Protein AF-0000000082899476 (afdb_homodimer)

Sequence (1118 aa):
MNVSSGCFVEAALTLRRVAELLDGENPEAEIPDFLLDYSRGCTTAGGLKEAMFLEMAEHFDKGEHWEKAIAVLQELIPYYELVLIDYGKLAQLHRRLSELYAKVNSTLRMESCYFYVAFYGTGFPEYWTNRKFVFRGEKLEKLGDFKARMMNKFYGAQTVDTIKNSDHLIGEEGRFLQIIPVTPIQAESTLDSSAGVLLRWYYKHHDITSFELLRPLRCDDTKWTTLMNTESTQLWIQRRVMTVAHPLPDILNFAPVEFEEEPPANNPVEVAINRIEEVNASLRETAELVAIGFTEYTGPLGGKIIGVLKADVGGGVKSYESFFSDEISALATPEEAVSIKKLRKTLLNHVGIIEFCLYVHAARPQLISEVFHSSCVDLFLDYKRAIETRFGKAFSFLPLGNTIYLPASGNLVAASNNLSASSFTGTTSNTNLGGSNSSISLEDANDAKNNVFMRVSGTLLRSTASKARSSAANVTLQRDKKSSHHDAAGTSVDFDKSRDIAEMAYILRNVIRHTVVESPMDDSTETEGDSSEDIDIEDAEDANGSVSTALEPDDPGLTMNVSSGCFVEAALTLRRVAELLDGENPEAEIPDFLLDYSRGCTTAGGLKEAMFLEMAEHFDKGEHWEKAIAVLQELIPYYELVLIDYGKLAQLHRRLSELYAKVNSTLRMESCYFYVAFYGTGFPEYWTNRKFVFRGEKLEKLGDFKARMMNKFYGAQTVDTIKNSDHLIGEEGRFLQIIPVTPIQAESTLDSSAGVLLRWYYKHHDITSFELLRPLRCDDTKWTTLMNTESTQLWIQRRVMTVAHPLPDILNFAPVEFEEEPPANNPVEVAINRIEEVNASLRETAELVAIGFTEYTGPLGGKIIGVLKADVGGGVKSYESFFSDEISALATPEEAVSIKKLRKTLLNHVGIIEFCLYVHAARPQLISEVFHSSCVDLFLDYKRAIETRFGKAFSFLPLGNTIYLPASGNLVAASNNLSASSFTGTTSNTNLGGSNSSISLEDANDAKNNVFMRVSGTLLRSTASKARSSAANVTLQRDKKSSHHDAAGTSVDFDKSRDIAEMAYILRNVIRHTVVESPMDDSTETEGDSSEDIDIEDAEDANGSVSTALEPDDPGLT

Solvent-accessible surface area (backbone atoms only — not comparable to full-atom values): 65645 Å² total; per-residue (Å²): 108,39,60,82,71,68,34,25,48,25,34,21,46,45,46,50,60,56,44,69,74,49,60,63,85,42,62,80,32,67,58,56,75,93,43,57,90,69,26,87,88,40,81,23,18,22,52,32,41,50,51,48,47,55,51,25,26,49,24,15,46,76,53,68,36,36,70,59,17,47,56,49,54,58,66,45,47,58,48,31,62,70,70,55,34,37,42,58,60,44,14,53,49,26,38,51,45,12,51,39,28,38,41,48,61,70,49,88,82,83,70,56,42,36,31,37,37,36,32,27,10,65,57,45,60,76,90,45,41,61,36,44,32,39,32,56,42,54,81,76,41,45,70,68,59,48,49,50,51,49,41,65,73,41,68,84,47,40,78,43,94,58,90,63,86,63,70,85,37,47,82,34,87,43,36,35,37,30,73,41,76,39,41,67,44,55,68,84,84,68,71,63,84,65,40,47,68,56,54,52,52,50,50,46,71,34,70,33,41,34,32,36,40,46,26,43,32,82,46,78,89,40,79,52,23,70,76,44,78,41,73,57,40,22,37,28,37,36,45,38,37,38,30,34,76,48,46,37,76,38,64,49,58,53,28,48,54,71,44,79,46,65,60,82,58,34,47,30,61,53,43,51,38,53,51,49,50,52,51,46,50,52,50,49,51,40,31,52,40,32,63,76,62,44,60,83,34,47,57,58,41,51,52,53,50,46,49,62,70,58,38,55,88,69,49,44,75,62,49,53,49,64,68,69,34,71,68,43,62,71,69,46,50,75,70,50,47,52,44,48,51,48,36,54,51,50,52,28,46,44,51,13,51,52,49,35,36,38,28,48,54,31,64,40,60,90,81,47,57,66,68,57,52,52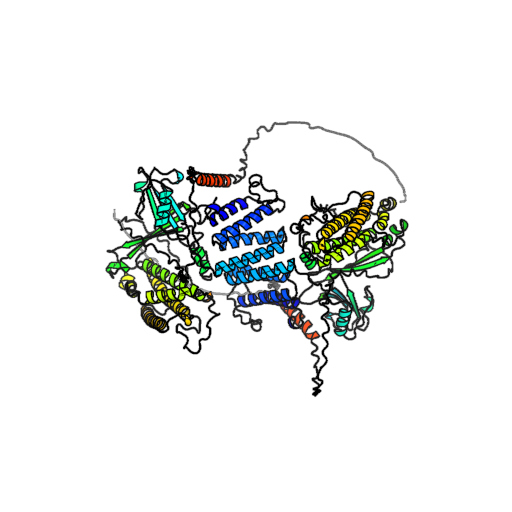,50,48,51,51,49,44,53,53,49,48,49,56,48,31,74,72,74,39,85,57,51,75,68,64,59,88,92,64,63,56,62,67,67,63,85,83,64,71,67,79,73,64,87,73,72,62,81,69,71,73,67,69,81,73,78,74,70,79,72,79,76,74,82,74,81,77,81,81,76,90,82,79,90,73,70,76,49,64,58,73,80,72,76,81,70,83,74,78,79,76,78,74,76,78,74,75,73,76,84,73,82,69,78,79,70,80,69,90,71,86,74,77,74,82,78,74,82,78,76,78,72,79,60,69,64,57,52,57,51,48,51,47,48,52,46,48,52,58,57,60,60,52,73,67,70,74,72,73,70,72,70,71,72,75,75,72,77,82,75,69,86,71,88,76,90,81,84,84,87,78,82,76,93,80,87,72,86,80,81,93,72,98,75,88,137,109,38,62,81,71,66,35,25,48,25,36,20,48,46,46,50,59,56,44,68,73,49,59,62,84,42,60,79,32,68,59,55,76,92,42,56,88,68,26,86,88,40,80,22,17,20,51,32,41,51,53,49,46,55,49,24,28,50,24,15,46,75,52,70,36,37,72,59,19,46,54,49,55,56,65,46,46,59,49,32,62,71,71,56,34,35,42,58,60,44,13,54,50,26,40,51,45,13,52,40,29,40,40,49,60,70,50,88,82,81,68,56,42,37,32,38,37,34,32,29,11,66,58,47,60,77,89,45,42,62,36,45,32,40,33,54,43,53,80,77,42,46,70,68,59,47,51,51,51,49,43,64,72,40,67,85,47,40,77,42,96,58,90,63,88,61,69,85,37,46,80,35,88,41,37,36,38,30,72,42,77,40,43,66,43,56,70,85,84,66,71,62,84,64,40,46,67,57,55,52,52,48,50,46,71,34,70,33,41,33,32,36,41,41,25,41,31,82,47,77,89,40,80,50,23,71,75,45,79,42,72,58,38,24,37,27,36,37,44,37,38,39,31,34,74,50,46,36,75,38,66,49,58,53,29,48,52,73,45,78,44,65,59,80,59,34,47,32,61,52,44,51,39,53,50,53,50,52,51,47,49,53,48,49,51,38,31,50,41,32,63,75,60,44,58,82,36,47,59,58,41,51,52,53,50,48,48,63,71,58,34,58,80,77,46,42,76,63,48,52,48,65,68,70,34,70,68,42,62,72,67,47,48,74,71,49,48,53,44,47,52,48,36,54,51,50,52,27,45,44,50,13,52,51,49,38,38,38,28,48,55,30,64,41,59,92,80,50,57,66,68,58,51,52,50,48,51,53,49,44,54,54,49,48,50,56,47,30,74,72,75,40,86,56,52,75,68,64,59,88,90,64,63,57,63,66,68,62,85,82,64,72,67,81,72,65,86,73,72,61,80,68,71,75,68,70,80,71,79,74,74,79,73,80,76,75,80,75,83,76,84,83,77,87,92,85,90,75,69,77,48,63,56,74,80,73,77,81,71,83,73,78,80,76,79,75,78,78,75,80,69,84,76,86,72,83,68,82,74,77,76,87,67,82,72,77,70,81,76,75,79,74,76,76,70,77,59,68,61,56,51,56,50,48,52,46,46,50,45,48,52,56,58,59,57,52,73,68,71,76,70,76,71,74,70,69,75,70,80,85,90,81,85,74,86,74,92,77,87,80,86,90,81,93,83,84,91,81,94,78,88,82,91,87,72,96,84,86,132

Radius of gyration: 43.95 Å; Cα contacts (8 Å, |Δi|>4): 1381; chains: 2; bounding box: 102×144×156 Å

InterPro domains:
  IPR026791 Dedicator of cytokinesis [PTHR45653] (3-500)
  IPR027357 DOCKER domain [PS51651] (1-396)
  IPR043161 Dedicator of cytokinesis, C-terminal, lobe A [G3DSA:1.25.40.410] (1-109)
  IPR043162 Dedicator of cytokinesis, C-terminal, lobe C [G3DSA:1.20.58.740] (267-394)
  IPR046769 DOCKER, Lobe A [PF06920] (53-105)

Structure (mmCIF, N/CA/C/O backbone):
data_AF-0000000082899476-model_v1
#
loop_
_entity.id
_entity.type
_entity.pdbx_description
1 polymer 'DOCKER domain-containing protein'
#
loop_
_atom_site.group_PDB
_atom_site.id
_atom_site.type_symbol
_atom_site.label_atom_id
_atom_site.label_alt_id
_atom_site.label_comp_id
_atom_site.label_asym_id
_atom_site.label_entity_id
_atom_site.label_seq_id
_atom_site.pdbx_PDB_ins_code
_atom_site.Cartn_x
_atom_site.Cartn_y
_atom_site.Cartn_z
_atom_site.occupancy
_atom_site.B_iso_or_equiv
_atom_site.auth_seq_id
_atom_site.auth_comp_id
_atom_site.auth_asym_id
_atom_site.auth_atom_id
_atom_site.pdbx_PDB_model_num
ATOM 1 N N . MET A 1 1 ? -28.688 11.484 3.479 1 58.53 1 MET A N 1
ATOM 2 C CA . MET A 1 1 ? -28.969 12.844 3.951 1 58.53 1 MET A CA 1
ATOM 3 C C . MET A 1 1 ? -27.703 13.703 3.891 1 58.53 1 MET A C 1
ATOM 5 O O . MET A 1 1 ? -27.734 14.805 3.338 1 58.53 1 MET A O 1
ATOM 9 N N . ASN A 1 2 ? -26.672 13.227 4.465 1 68.94 2 ASN A N 1
ATOM 10 C CA . ASN A 1 2 ? -25.422 13.977 4.484 1 68.94 2 ASN A CA 1
ATOM 11 C C . ASN A 1 2 ? -24.922 14.273 3.074 1 68.94 2 ASN A C 1
ATOM 13 O O . ASN A 1 2 ? -24.469 15.383 2.791 1 68.94 2 ASN A O 1
ATOM 17 N N . VAL A 1 3 ? -25.094 13.352 2.256 1 69.81 3 VAL A N 1
ATOM 18 C CA . VAL A 1 3 ? -24.609 13.508 0.888 1 69.81 3 VAL A CA 1
ATOM 19 C C . VAL A 1 3 ? -25.422 14.586 0.176 1 69.81 3 VAL A C 1
ATOM 21 O O . VAL A 1 3 ? -24.859 15.438 -0.524 1 69.81 3 VAL A O 1
ATOM 24 N N . SER A 1 4 ? -26.625 14.594 0.414 1 67.5 4 SER A N 1
ATOM 25 C CA . SER A 1 4 ? -27.516 15.562 -0.222 1 67.5 4 SER A CA 1
ATOM 26 C C . SER A 1 4 ? -27.234 16.984 0.264 1 67.5 4 SER A C 1
ATOM 28 O O . SER A 1 4 ? -27.469 17.953 -0.465 1 67.5 4 SER A O 1
ATOM 30 N N . SER A 1 5 ? -26.672 17.094 1.441 1 69.38 5 SER A N 1
ATOM 31 C CA . SER A 1 5 ? -26.375 18.391 2.031 1 69.38 5 SER A CA 1
ATOM 32 C C . SER A 1 5 ? -24.938 18.812 1.74 1 69.38 5 SER A C 1
ATOM 34 O O . SER A 1 5 ? -24.484 19.844 2.225 1 69.38 5 SER A O 1
ATOM 36 N N . GLY A 1 6 ? -24.281 17.938 0.997 1 73.12 6 GLY A N 1
ATOM 37 C CA . GLY A 1 6 ? -22.906 18.266 0.64 1 73.12 6 GLY A CA 1
ATOM 38 C C . GLY A 1 6 ? -21.922 17.984 1.758 1 73.12 6 GLY A C 1
ATOM 39 O O . GLY A 1 6 ? -20.781 18.453 1.715 1 73.12 6 GLY A O 1
ATOM 40 N N . CYS A 1 7 ? -22.391 17.344 2.781 1 84.31 7 CYS A N 1
ATOM 41 C CA . CYS A 1 7 ? -21.547 17 3.92 1 84.31 7 CYS A CA 1
ATOM 42 C C . CYS A 1 7 ? -20.875 15.648 3.711 1 84.31 7 CYS A C 1
ATOM 44 O O . CYS A 1 7 ? -21.156 14.695 4.434 1 84.31 7 CYS A O 1
ATOM 46 N N . PHE A 1 8 ? -19.984 15.648 2.838 1 90.75 8 PHE A N 1
ATOM 47 C CA . PHE A 1 8 ? -19.359 14.406 2.383 1 90.75 8 PHE A CA 1
ATOM 48 C C . PHE A 1 8 ? -18.547 13.766 3.504 1 90.75 8 PHE A C 1
ATOM 50 O O . PHE A 1 8 ? -18.578 12.547 3.672 1 90.75 8 PHE A O 1
ATOM 57 N N . VAL A 1 9 ? -17.906 14.602 4.238 1 92.31 9 VAL A N 1
ATOM 58 C CA . VAL A 1 9 ? -17.062 14.062 5.301 1 92.31 9 VAL A CA 1
ATOM 59 C C . VAL A 1 9 ? -17.922 13.375 6.355 1 92.31 9 VAL A C 1
ATOM 61 O O . VAL A 1 9 ? -17.625 12.266 6.785 1 92.31 9 VAL A O 1
ATOM 64 N N . GLU A 1 10 ? -18.969 14.008 6.707 1 90.5 10 GLU A N 1
ATOM 65 C CA . GLU A 1 10 ? -19.906 13.445 7.684 1 90.5 10 GLU A CA 1
ATOM 66 C C . GLU A 1 10 ? -20.547 12.172 7.152 1 90.5 10 GLU A C 1
ATOM 68 O O . GLU A 1 10 ? -20.766 11.219 7.902 1 90.5 10 GLU A O 1
ATOM 73 N N . ALA A 1 11 ? -20.859 12.203 5.902 1 92.25 11 ALA A N 1
ATOM 74 C CA . ALA A 1 11 ? -21.422 11.023 5.266 1 92.25 11 ALA A CA 1
ATOM 75 C C . ALA A 1 11 ? -20.453 9.844 5.336 1 92.25 11 ALA A C 1
ATOM 77 O O . ALA A 1 11 ? -20.859 8.719 5.637 1 92.25 11 ALA A O 1
ATOM 78 N N . ALA A 1 12 ? -19.25 10.117 5.062 1 95.31 12 ALA A N 1
ATOM 79 C CA . ALA A 1 12 ? -18.219 9.078 5.102 1 95.31 12 ALA A CA 1
ATOM 80 C C . ALA A 1 12 ? -18.062 8.523 6.516 1 95.31 12 ALA A C 1
ATOM 82 O O . ALA A 1 12 ? -17.938 7.309 6.703 1 95.31 12 ALA A O 1
ATOM 83 N N . LEU A 1 13 ? -18.062 9.398 7.453 1 94.56 13 LEU A N 1
ATOM 84 C CA . LEU A 1 13 ? -17.922 8.984 8.844 1 94.56 13 LEU A CA 1
ATOM 85 C C . LEU A 1 13 ? -19.109 8.141 9.289 1 94.56 13 LEU A C 1
ATOM 87 O O . LEU A 1 13 ? -18.953 7.207 10.078 1 94.56 13 LEU A O 1
ATOM 91 N N . THR A 1 14 ? -20.234 8.461 8.812 1 92 14 THR A N 1
ATOM 92 C CA . THR A 1 14 ? -21.422 7.668 9.094 1 92 14 THR A CA 1
ATOM 93 C C . THR A 1 14 ? -21.297 6.273 8.492 1 92 14 THR A C 1
ATOM 95 O O . THR A 1 14 ? -21.609 5.277 9.148 1 92 14 THR A O 1
ATOM 98 N N . LEU A 1 15 ? -20.859 6.25 7.285 1 91.5 15 LEU A N 1
ATOM 99 C CA . LEU A 1 15 ? -20.641 4.969 6.621 1 91.5 15 LEU A CA 1
ATOM 100 C C . LEU A 1 15 ? -19.656 4.105 7.406 1 91.5 15 LEU A C 1
ATOM 102 O O . LEU A 1 15 ? -19.828 2.883 7.473 1 91.5 15 LEU A O 1
ATOM 106 N N . ARG A 1 16 ? -18.688 4.715 7.914 1 93.44 16 ARG A N 1
ATOM 107 C CA . ARG A 1 16 ? -17.688 3.992 8.711 1 93.44 16 ARG A CA 1
ATOM 108 C C . ARG A 1 16 ? -18.344 3.301 9.898 1 93.44 16 ARG A C 1
ATOM 110 O O . ARG A 1 16 ? -18.062 2.135 10.18 1 93.44 16 ARG A O 1
ATOM 117 N N . ARG A 1 17 ? -19.172 4 10.531 1 90.69 17 ARG A N 1
ATOM 118 C CA . ARG A 1 17 ? -19.875 3.432 11.68 1 90.69 17 ARG A CA 1
ATOM 119 C C . ARG A 1 17 ? -20.734 2.238 11.273 1 90.69 17 ARG A C 1
ATOM 121 O O . ARG A 1 17 ? -20.766 1.227 11.977 1 90.69 17 ARG A O 1
ATOM 128 N N . VAL A 1 18 ? -21.328 2.33 10.164 1 89.12 18 VAL A N 1
ATOM 129 C CA . VAL A 1 18 ? -22.188 1.255 9.664 1 89.12 18 VAL A CA 1
ATOM 130 C C . VAL A 1 18 ? -21.328 0.063 9.25 1 89.12 18 VAL A C 1
ATOM 132 O O . VAL A 1 18 ? -21.656 -1.084 9.57 1 89.12 18 VAL A O 1
ATOM 135 N N . ALA A 1 19 ? -20.266 0.323 8.594 1 90.25 19 ALA A N 1
ATOM 136 C CA . ALA A 1 19 ? -19.375 -0.729 8.109 1 90.25 19 ALA A CA 1
ATOM 137 C C . ALA A 1 19 ? -18.781 -1.532 9.266 1 90.25 19 ALA A C 1
ATOM 139 O O . ALA A 1 19 ? -18.516 -2.727 9.125 1 90.25 19 ALA A O 1
ATOM 140 N N . GLU A 1 20 ? -18.547 -0.93 10.305 1 86.56 20 GLU A N 1
ATOM 141 C CA . GLU A 1 20 ? -17.953 -1.582 11.477 1 86.56 20 GLU A CA 1
ATOM 142 C C . GLU A 1 20 ? -18.906 -2.623 12.062 1 86.56 20 GLU A C 1
ATOM 144 O O . GLU A 1 20 ? -18.484 -3.521 12.789 1 86.56 20 GLU A O 1
ATOM 149 N N . LEU A 1 21 ? -20.141 -2.531 11.695 1 84.94 21 LEU A N 1
ATOM 150 C CA . LEU A 1 21 ? -21.125 -3.494 12.172 1 84.94 21 LEU A CA 1
ATOM 151 C C . LEU A 1 21 ? -21.078 -4.773 11.344 1 84.94 21 LEU A C 1
ATOM 153 O O . LEU A 1 21 ? -21.625 -5.801 11.742 1 84.94 21 LEU A O 1
ATOM 157 N N . LEU A 1 22 ? -20.422 -4.727 10.234 1 85.5 22 LEU A N 1
ATOM 158 C CA . LEU A 1 22 ? -20.359 -5.871 9.328 1 85.5 22 LEU A CA 1
ATOM 159 C C . LEU A 1 22 ? -19.141 -6.742 9.625 1 85.5 22 LEU A C 1
ATOM 161 O O . LEU A 1 22 ? -18.094 -6.23 10.023 1 85.5 22 LEU A O 1
ATOM 165 N N . ASP A 1 23 ? -19.344 -8.102 9.414 1 74.94 23 ASP A N 1
ATOM 166 C CA . ASP A 1 23 ? -18.219 -9.039 9.484 1 74.94 23 ASP A CA 1
ATOM 167 C C . ASP A 1 23 ? -17.469 -9.094 8.156 1 74.94 23 ASP A C 1
ATOM 169 O O . ASP A 1 23 ? -18 -9.586 7.156 1 74.94 23 ASP A O 1
ATOM 173 N N . GLY A 1 24 ? -16.344 -8.531 8.094 1 68.56 24 GLY A N 1
ATOM 174 C CA . GLY A 1 24 ? -15.617 -8.43 6.836 1 68.56 24 GLY A CA 1
ATOM 175 C C . GLY A 1 24 ? -14.586 -9.531 6.652 1 68.56 24 GLY A C 1
ATOM 176 O O . GLY A 1 24 ? -13.953 -9.625 5.598 1 68.56 24 GLY A O 1
ATOM 177 N N . GLU A 1 25 ? -14.438 -10.391 7.496 1 71.56 25 GLU A N 1
ATOM 178 C CA . GLU A 1 25 ? -13.375 -11.383 7.398 1 71.56 25 GLU A CA 1
ATOM 179 C C . GLU A 1 25 ? -13.836 -12.609 6.617 1 71.56 25 GLU A C 1
ATOM 181 O O . GLU A 1 25 ? -13.039 -13.273 5.953 1 71.56 25 GLU A O 1
ATOM 186 N N . ASN A 1 26 ? -15.156 -12.773 6.699 1 77.38 26 ASN A N 1
ATOM 187 C CA . ASN A 1 26 ? -15.695 -13.906 5.953 1 77.38 26 ASN A CA 1
ATOM 188 C C . ASN A 1 26 ? -16.375 -13.453 4.664 1 77.38 26 ASN A C 1
ATOM 190 O O . ASN A 1 26 ? -17.453 -12.867 4.707 1 77.38 26 ASN A O 1
ATOM 194 N N . PRO A 1 27 ? -15.758 -13.742 3.615 1 74.12 27 PRO A N 1
ATOM 195 C CA . PRO A 1 27 ? -16.312 -13.266 2.346 1 74.12 27 PRO A CA 1
ATOM 196 C C . PRO A 1 27 ? -17.688 -13.844 2.041 1 74.12 27 PRO A C 1
ATOM 198 O O . PRO A 1 27 ? -18.453 -13.266 1.262 1 74.12 27 PRO A O 1
ATOM 201 N N . GLU A 1 28 ? -18.031 -14.938 2.686 1 77.69 28 GLU A N 1
ATOM 202 C CA . GLU A 1 28 ? -19.297 -15.602 2.385 1 77.69 28 GLU A CA 1
ATOM 203 C C . GLU A 1 28 ? -20.344 -15.273 3.436 1 77.69 28 GLU A C 1
ATOM 205 O O . GLU A 1 28 ? -21.5 -15.711 3.326 1 77.69 28 GLU A O 1
ATOM 210 N N . ALA A 1 29 ? -19.984 -14.383 4.254 1 82.56 29 ALA A N 1
ATOM 211 C CA . ALA A 1 29 ? -20.938 -14.031 5.301 1 82.56 29 ALA A CA 1
ATOM 212 C C . ALA A 1 29 ? -22.156 -13.32 4.719 1 82.56 29 ALA A C 1
ATOM 214 O O . ALA A 1 29 ? -22.031 -12.531 3.781 1 82.56 29 ALA A O 1
ATOM 215 N N . GLU A 1 30 ? -23.266 -13.617 5.316 1 84.12 30 GLU A N 1
ATOM 216 C CA . GLU A 1 30 ? -24.516 -13.008 4.848 1 84.12 30 GLU A CA 1
ATOM 217 C C . GLU A 1 30 ? -24.656 -11.578 5.359 1 84.12 30 GLU A C 1
ATOM 219 O O . GLU A 1 30 ? -24.078 -11.219 6.391 1 84.12 30 GLU A O 1
ATOM 224 N N . ILE A 1 31 ? -25.391 -10.82 4.691 1 86.25 31 ILE A N 1
ATOM 225 C CA . ILE A 1 31 ? -25.688 -9.445 5.074 1 86.25 31 ILE A CA 1
ATOM 226 C C . ILE A 1 31 ? -26.75 -9.422 6.164 1 86.25 31 ILE A C 1
ATOM 228 O O . ILE A 1 31 ? -27.812 -10.055 6.02 1 86.25 31 ILE A O 1
ATOM 232 N N . PRO A 1 32 ? -26.516 -8.719 7.184 1 83.69 32 PRO A N 1
ATOM 233 C CA . PRO A 1 32 ? -27.547 -8.617 8.227 1 83.69 32 PRO A CA 1
ATOM 234 C C . PRO A 1 32 ? -28.844 -8.008 7.711 1 83.69 32 PRO A C 1
ATOM 236 O O . PRO A 1 32 ? -28.828 -7.105 6.871 1 83.69 32 PRO A O 1
ATOM 239 N N . ASP A 1 33 ? -29.891 -8.398 8.266 1 81.56 33 ASP A N 1
ATOM 240 C CA . ASP A 1 33 ? -31.234 -8.023 7.816 1 81.56 33 ASP A CA 1
ATOM 241 C C . ASP A 1 33 ? -31.406 -6.504 7.824 1 81.56 33 ASP A C 1
ATOM 243 O O . ASP A 1 33 ? -32 -5.938 6.914 1 81.56 33 ASP A O 1
ATOM 247 N N . PHE A 1 34 ? -30.938 -5.879 8.828 1 78.75 34 PHE A N 1
ATOM 248 C CA . PHE A 1 34 ? -31.156 -4.449 9 1 78.75 34 PHE A CA 1
ATOM 249 C C . PHE A 1 34 ? -30.406 -3.646 7.945 1 78.75 34 PHE A C 1
ATOM 251 O O . PHE A 1 34 ? -30.688 -2.463 7.742 1 78.75 34 PHE A O 1
ATOM 258 N N . LEU A 1 35 ? -29.562 -4.293 7.156 1 83.38 35 LEU A N 1
ATOM 259 C CA . LEU A 1 35 ? -28.766 -3.598 6.145 1 83.38 35 LEU A CA 1
ATOM 260 C C . LEU A 1 35 ? -29.172 -4.039 4.742 1 83.38 35 LEU A C 1
ATOM 262 O O . LEU A 1 35 ? -28.578 -3.602 3.754 1 83.38 35 LEU A O 1
ATOM 266 N N . LEU A 1 36 ? -30.094 -4.82 4.574 1 78.12 36 LEU A N 1
ATOM 267 C CA . LEU A 1 36 ? -30.484 -5.391 3.291 1 78.12 36 LEU A CA 1
ATOM 268 C C . LEU A 1 36 ? -30.938 -4.301 2.326 1 78.12 36 LEU A C 1
ATOM 270 O O . LEU A 1 36 ? -30.656 -4.367 1.128 1 78.12 36 LEU A O 1
ATOM 274 N N . ASP A 1 37 ? -31.531 -3.256 2.918 1 77.81 37 ASP A N 1
ATOM 275 C CA . ASP A 1 37 ? -31.984 -2.154 2.078 1 77.81 37 ASP A CA 1
ATOM 276 C C . ASP A 1 37 ? -30.812 -1.33 1.56 1 77.81 37 ASP A C 1
ATOM 278 O O . ASP A 1 37 ? -30.953 -0.596 0.578 1 77.81 37 ASP A O 1
ATOM 282 N N . TYR A 1 38 ? -29.797 -1.519 2.238 1 79.56 38 TYR A N 1
ATOM 283 C CA . TYR A 1 38 ? -28.594 -0.759 1.876 1 79.56 38 TYR A CA 1
ATOM 284 C C . TYR A 1 38 ? -27.531 -1.672 1.287 1 79.56 38 TYR A C 1
ATOM 286 O O . TYR A 1 38 ? -26.328 -1.416 1.44 1 79.56 38 TYR A O 1
ATOM 294 N N . SER A 1 39 ? -27.906 -2.775 0.74 1 80.56 39 SER A N 1
ATOM 295 C CA . SER A 1 39 ? -26.984 -3.812 0.287 1 80.56 39 SER A CA 1
ATOM 296 C C . SER A 1 39 ? -26.219 -3.365 -0.948 1 80.56 39 SER A C 1
ATOM 298 O O . SER A 1 39 ? -25.172 -3.932 -1.27 1 80.56 39 SER A O 1
ATOM 300 N N . ARG A 1 40 ? -26.562 -2.256 -1.643 1 81.06 40 ARG A N 1
ATOM 301 C CA . ARG A 1 40 ? -25.875 -1.732 -2.822 1 81.06 40 ARG A CA 1
ATOM 302 C C . ARG A 1 40 ? -25.719 -2.814 -3.887 1 81.06 40 ARG A C 1
ATOM 304 O O . ARG A 1 40 ? -24.672 -2.902 -4.535 1 81.06 40 ARG A O 1
ATOM 311 N N . GLY A 1 41 ? -26.625 -3.863 -3.885 1 84.31 41 GLY A N 1
ATOM 312 C CA . GLY A 1 41 ? -26.578 -4.938 -4.863 1 84.31 41 GLY A CA 1
ATOM 313 C C . GLY A 1 41 ? -25.641 -6.066 -4.473 1 84.31 41 GLY A C 1
ATOM 314 O O . GLY A 1 41 ? -25.438 -7.004 -5.242 1 84.31 41 GLY A O 1
ATOM 315 N N . CYS A 1 42 ? -25.094 -5.91 -3.307 1 86.94 42 CYS A N 1
ATOM 316 C CA . CYS A 1 42 ? -24.172 -6.949 -2.85 1 86.94 42 CYS A CA 1
ATOM 317 C C . CYS A 1 42 ? -24.938 -8.117 -2.227 1 86.94 42 CYS A C 1
ATOM 319 O O . CYS A 1 42 ? -26 -7.922 -1.644 1 86.94 42 CYS A O 1
ATOM 321 N N . THR A 1 43 ? -24.359 -9.281 -2.393 1 85.12 43 THR A N 1
ATOM 322 C CA . THR A 1 43 ? -25.016 -10.477 -1.874 1 85.12 43 THR A CA 1
ATOM 323 C C . THR A 1 43 ? -24.312 -10.977 -0.611 1 85.12 43 THR A C 1
ATOM 325 O O . THR A 1 43 ? -24.891 -11.75 0.155 1 85.12 43 THR A O 1
ATOM 328 N N . THR A 1 44 ? -23.172 -10.555 -0.383 1 88.06 44 THR A N 1
ATOM 329 C CA . THR A 1 44 ? -22.406 -11.016 0.775 1 88.06 44 THR A CA 1
ATOM 330 C C . THR A 1 44 ? -22 -9.836 1.651 1 88.06 44 THR A C 1
ATOM 332 O O . THR A 1 44 ? -21.938 -8.695 1.18 1 88.06 44 THR A O 1
ATOM 335 N N . ALA A 1 45 ? -21.75 -10.078 2.91 1 87.75 45 ALA A N 1
ATOM 336 C CA . ALA A 1 45 ? -21.328 -9.047 3.854 1 87.75 45 ALA A CA 1
ATOM 337 C C . ALA A 1 45 ? -19.953 -8.484 3.467 1 87.75 45 ALA A C 1
ATOM 339 O O . ALA A 1 45 ? -19.703 -7.289 3.621 1 87.75 45 ALA A O 1
ATOM 340 N N . GLY A 1 46 ? -19.125 -9.352 2.996 1 88.06 46 GLY A N 1
ATOM 341 C CA . GLY A 1 46 ? -17.812 -8.906 2.545 1 88.06 46 GLY A CA 1
ATOM 342 C C . GLY A 1 46 ? -17.875 -7.949 1.367 1 88.06 46 GLY A C 1
ATOM 343 O O . GLY A 1 46 ? -17.188 -6.926 1.349 1 88.06 46 GLY A O 1
ATOM 344 N N . GLY A 1 47 ? -18.703 -8.344 0.507 1 89.94 47 GLY A N 1
ATOM 345 C CA . GLY A 1 47 ? -18.906 -7.469 -0.639 1 89.94 47 GLY A CA 1
ATOM 346 C C . GLY A 1 47 ? -19.484 -6.121 -0.266 1 89.94 47 GLY A C 1
ATOM 347 O O . GLY A 1 47 ? -19.109 -5.094 -0.837 1 89.94 47 GLY A O 1
ATOM 348 N N . LEU A 1 48 ? -20.406 -6.18 0.644 1 91.94 48 LEU A N 1
ATOM 349 C CA . LEU A 1 48 ? -21.031 -4.941 1.096 1 91.94 48 LEU A CA 1
ATOM 350 C C . LEU A 1 48 ? -20.016 -4.059 1.827 1 91.94 48 LEU A C 1
ATOM 352 O O . LEU A 1 48 ? -19.984 -2.846 1.612 1 91.94 48 LEU A O 1
ATOM 356 N N . LYS A 1 49 ? -19.297 -4.621 2.693 1 91.12 49 LYS A N 1
ATOM 357 C CA . LYS A 1 49 ? -18.266 -3.879 3.412 1 91.12 49 LYS A CA 1
ATOM 358 C C . LYS A 1 49 ? -17.281 -3.238 2.443 1 91.12 49 LYS A C 1
ATOM 360 O O . LYS A 1 49 ? -16.906 -2.078 2.615 1 91.12 49 LYS A O 1
ATOM 365 N N . GLU A 1 50 ? -16.875 -3.977 1.461 1 92.62 50 GLU A N 1
ATOM 366 C CA . GLU A 1 50 ? -15.984 -3.449 0.426 1 92.62 50 GLU A CA 1
ATOM 367 C C . GLU A 1 50 ? -16.609 -2.236 -0.262 1 92.62 50 GLU A C 1
ATOM 369 O O . GLU A 1 50 ? -15.945 -1.206 -0.429 1 92.62 50 GLU A O 1
ATOM 374 N N . ALA A 1 51 ? -17.797 -2.426 -0.637 1 93.31 51 ALA A N 1
ATOM 375 C CA . ALA A 1 51 ? -18.5 -1.345 -1.328 1 93.31 51 ALA A CA 1
ATOM 376 C C . ALA A 1 51 ? -18.594 -0.102 -0.447 1 93.31 51 ALA A C 1
ATOM 378 O O . ALA A 1 51 ? -18.438 1.021 -0.93 1 93.31 51 ALA A O 1
ATOM 379 N N . MET A 1 52 ? -18.875 -0.25 0.77 1 93.44 52 MET A N 1
ATOM 380 C CA . MET A 1 52 ? -18.969 0.859 1.714 1 93.44 52 MET A CA 1
ATOM 381 C C . MET A 1 52 ? -17.625 1.557 1.885 1 93.44 52 MET A C 1
ATOM 383 O O . MET A 1 52 ? -17.562 2.785 1.952 1 93.44 52 MET A O 1
ATOM 387 N N . PHE A 1 53 ? -16.594 0.802 1.949 1 95.25 53 PHE A N 1
ATOM 388 C CA . PHE A 1 53 ? -15.258 1.371 2.1 1 95.25 53 PHE A CA 1
ATOM 389 C C . PHE A 1 53 ? -14.883 2.199 0.877 1 95.25 53 PHE A C 1
ATOM 391 O O . PHE A 1 53 ? -14.32 3.289 1.008 1 95.25 53 PHE A O 1
ATOM 398 N N . LEU A 1 54 ? -15.203 1.672 -0.232 1 96.56 54 LEU A N 1
ATOM 399 C CA . LEU A 1 54 ? -14.914 2.408 -1.458 1 96.56 54 LEU A CA 1
ATOM 400 C C . LEU A 1 54 ? -15.727 3.697 -1.522 1 96.56 54 LEU A C 1
ATOM 402 O O . LEU A 1 54 ? -15.203 4.746 -1.914 1 96.56 54 LEU A O 1
ATOM 406 N N . GLU A 1 55 ? -16.906 3.586 -1.125 1 95.75 55 GLU A N 1
ATOM 407 C CA . GLU A 1 55 ? -17.766 4.766 -1.087 1 95.75 55 GLU A CA 1
ATOM 408 C C . GLU A 1 55 ? -17.266 5.781 -0.061 1 95.75 55 GLU A C 1
ATOM 410 O O . GLU A 1 55 ? -17.281 6.988 -0.313 1 95.75 55 GLU A O 1
ATOM 415 N N . MET A 1 56 ? -16.906 5.312 1.058 1 96.5 56 MET A N 1
ATOM 416 C CA . MET A 1 56 ? -16.328 6.152 2.104 1 96.5 56 MET A CA 1
ATOM 417 C C . MET A 1 56 ? -15.133 6.934 1.573 1 96.5 56 MET A C 1
ATOM 419 O O . MET A 1 56 ? -15.031 8.148 1.776 1 96.5 56 MET A O 1
ATOM 423 N N . ALA A 1 57 ? -14.219 6.23 0.961 1 97.88 57 ALA A N 1
ATOM 424 C CA . ALA A 1 57 ? -13.023 6.863 0.421 1 97.88 57 ALA A CA 1
ATOM 425 C C . ALA A 1 57 ? -13.383 7.945 -0.595 1 97.88 57 ALA A C 1
ATOM 427 O O . ALA A 1 57 ? -12.742 9 -0.64 1 97.88 57 ALA A O 1
ATOM 428 N N . GLU A 1 58 ? -14.383 7.676 -1.351 1 97.5 58 GLU A N 1
ATOM 429 C CA . GLU A 1 58 ? -14.844 8.648 -2.338 1 97.5 58 GLU A CA 1
ATOM 430 C C . GLU A 1 58 ? -15.375 9.914 -1.663 1 97.5 58 GLU A C 1
ATOM 432 O O . GLU A 1 58 ? -15.086 11.023 -2.104 1 97.5 58 GLU A O 1
ATOM 437 N N . HIS A 1 59 ? -16.141 9.727 -0.658 1 96.81 59 HIS A N 1
ATOM 438 C CA . HIS A 1 59 ? -16.688 10.867 0.072 1 96.81 59 HIS A CA 1
ATOM 439 C C . HIS A 1 59 ? -15.594 11.664 0.761 1 96.81 59 HIS A C 1
ATOM 441 O O . HIS A 1 59 ? -15.609 12.891 0.751 1 96.81 59 HIS A O 1
ATOM 447 N N . PHE A 1 60 ? -14.664 11.016 1.341 1 97.44 60 PHE A N 1
ATOM 448 C CA . PHE A 1 60 ? -13.539 11.703 1.952 1 97.44 60 PHE A CA 1
ATOM 449 C C . PHE A 1 60 ? -12.742 12.469 0.904 1 97.44 60 PHE A C 1
ATOM 451 O O . PHE A 1 60 ? -12.266 13.578 1.165 1 97.44 60 PHE A O 1
ATOM 458 N N . ASP A 1 61 ? -12.57 11.875 -0.215 1 97.31 61 ASP A N 1
ATOM 459 C CA . ASP A 1 61 ? -11.859 12.531 -1.307 1 97.31 61 ASP A CA 1
ATOM 460 C C . ASP A 1 61 ? -12.578 13.805 -1.738 1 97.31 61 ASP A C 1
ATOM 462 O O . ASP A 1 61 ? -11.953 14.859 -1.874 1 97.31 61 ASP A O 1
ATOM 466 N N . LYS A 1 62 ? -13.898 13.719 -1.882 1 94.56 62 LYS A N 1
ATOM 467 C CA . LYS A 1 62 ? -14.695 14.875 -2.271 1 94.56 62 LYS A CA 1
ATOM 468 C C . LYS A 1 62 ? -14.648 15.961 -1.201 1 94.56 62 LYS A C 1
ATOM 470 O O . LYS A 1 62 ? -14.695 17.156 -1.517 1 94.56 62 LYS A O 1
ATOM 475 N N . GLY A 1 63 ? -14.562 15.516 0.019 1 93.38 63 GLY A N 1
ATOM 476 C CA . GLY A 1 63 ? -14.477 16.453 1.129 1 93.38 63 GLY A CA 1
ATOM 477 C C . GLY A 1 63 ? -13.062 16.938 1.389 1 93.38 63 GLY A C 1
ATOM 478 O O . GLY A 1 63 ? -12.805 17.641 2.367 1 93.38 63 GLY A O 1
ATOM 479 N N . GLU A 1 64 ? -12.078 16.531 0.633 1 94.75 64 GLU A N 1
ATOM 480 C CA . GLU A 1 64 ? -10.664 16.922 0.687 1 94.75 64 GLU A CA 1
ATOM 481 C C . GLU A 1 64 ? -10.016 16.438 1.978 1 94.75 64 GLU A C 1
ATOM 483 O O . GLU A 1 64 ? -9.172 17.125 2.551 1 94.75 64 GLU A O 1
ATOM 488 N N . HIS A 1 65 ? -10.531 15.398 2.512 1 96.06 65 HIS A N 1
ATOM 489 C CA . HIS A 1 65 ? -9.906 14.672 3.609 1 96.06 65 HIS A CA 1
ATOM 490 C C . HIS A 1 65 ? -9.164 13.438 3.1 1 96.06 65 HIS A C 1
ATOM 492 O O . HIS A 1 65 ? -9.539 12.305 3.422 1 96.06 65 HIS A O 1
ATOM 498 N N . TRP A 1 66 ? -8.156 13.695 2.391 1 97.94 66 TRP A N 1
ATOM 499 C CA . TRP A 1 66 ? -7.418 12.656 1.676 1 97.94 66 TRP A CA 1
ATOM 500 C C . TRP A 1 66 ? -6.699 11.734 2.65 1 97.94 66 TRP A C 1
ATOM 502 O O . TRP A 1 66 ? -6.551 10.539 2.387 1 97.94 66 TRP A O 1
ATOM 512 N N . GLU A 1 67 ? -6.25 12.25 3.795 1 96.25 67 GLU A N 1
ATOM 513 C CA . GLU A 1 67 ? -5.621 11.43 4.824 1 96.25 67 GLU A CA 1
ATOM 514 C C . GLU A 1 67 ? -6.562 10.336 5.309 1 96.25 67 GLU A C 1
ATOM 516 O O . GLU A 1 67 ? -6.152 9.18 5.453 1 96.25 67 GLU A O 1
ATOM 521 N N . LYS A 1 68 ? -7.77 10.68 5.488 1 97.19 68 LYS A N 1
ATOM 522 C CA . LYS A 1 68 ? -8.758 9.695 5.934 1 97.19 68 LYS A CA 1
ATOM 523 C C . LYS A 1 68 ? -9.094 8.711 4.82 1 97.19 68 LYS A C 1
ATOM 525 O O . LYS A 1 68 ? -9.367 7.539 5.082 1 97.19 68 LYS A O 1
ATOM 530 N N . ALA A 1 69 ? -9.18 9.234 3.604 1 98.38 69 ALA A N 1
ATOM 531 C CA . ALA A 1 69 ? -9.414 8.359 2.459 1 98.38 69 ALA A CA 1
ATOM 532 C C . ALA A 1 69 ? -8.312 7.309 2.338 1 98.38 69 ALA A C 1
ATOM 534 O O . ALA A 1 69 ? -8.594 6.133 2.102 1 98.38 69 ALA A O 1
ATOM 535 N N . ILE A 1 70 ? -7.086 7.75 2.484 1 98.12 70 ILE A N 1
ATOM 536 C CA . ILE A 1 70 ? -5.938 6.855 2.412 1 98.12 70 ILE A CA 1
ATOM 537 C C . ILE A 1 70 ? -6.055 5.777 3.488 1 98.12 70 ILE A C 1
ATOM 539 O O . ILE A 1 70 ? -5.875 4.59 3.207 1 98.12 70 ILE A O 1
ATOM 543 N N . ALA A 1 71 ? -6.359 6.184 4.668 1 96.62 71 ALA A N 1
ATOM 544 C CA . ALA A 1 71 ? -6.469 5.242 5.777 1 96.62 71 ALA A CA 1
ATOM 545 C C . ALA A 1 71 ? -7.52 4.176 5.488 1 96.62 71 ALA A C 1
ATOM 547 O O . ALA A 1 71 ? -7.312 2.994 5.773 1 96.62 71 ALA A O 1
ATOM 548 N N . VAL A 1 72 ? -8.602 4.574 4.926 1 97.12 72 VAL A N 1
ATOM 549 C CA . VAL A 1 72 ? -9.695 3.668 4.609 1 97.12 72 VAL A CA 1
ATOM 550 C C . VAL A 1 72 ? -9.25 2.672 3.543 1 97.12 72 VAL A C 1
ATOM 552 O O . VAL A 1 72 ? -9.492 1.469 3.668 1 97.12 72 VAL A O 1
ATOM 555 N N . LEU A 1 73 ? -8.664 3.109 2.514 1 98 73 LEU A N 1
ATOM 556 C CA . LEU A 1 73 ? -8.234 2.256 1.41 1 98 73 LEU A CA 1
ATOM 557 C C . LEU A 1 73 ? -7.145 1.29 1.859 1 98 73 LEU A C 1
ATOM 559 O O . LEU A 1 73 ? -7.082 0.154 1.385 1 98 73 LEU A O 1
ATOM 563 N N . GLN A 1 74 ? -6.262 1.758 2.727 1 96.94 74 GLN A N 1
ATOM 564 C CA . GLN A 1 74 ? -5.215 0.887 3.244 1 96.94 74 GLN A CA 1
ATOM 565 C C . GLN A 1 74 ? -5.805 -0.307 3.986 1 96.94 74 GLN A C 1
ATOM 567 O O . GLN A 1 74 ? -5.23 -1.397 3.977 1 96.94 74 GLN A O 1
ATOM 572 N N . GLU A 1 75 ? -6.918 -0.123 4.578 1 94.44 75 GLU A N 1
ATOM 573 C CA . GLU A 1 75 ? -7.574 -1.203 5.309 1 94.44 75 GLU A CA 1
ATOM 574 C C . GLU A 1 75 ? -8.102 -2.273 4.359 1 94.44 75 GLU A C 1
ATOM 576 O O . GLU A 1 75 ? -8.344 -3.412 4.766 1 94.44 75 GLU A O 1
ATOM 581 N N . LEU A 1 76 ? -8.281 -1.965 3.107 1 94.75 76 LEU A N 1
ATOM 582 C CA . LEU A 1 76 ? -8.797 -2.904 2.117 1 94.75 76 LEU A CA 1
ATOM 583 C C . LEU A 1 76 ? -7.672 -3.756 1.538 1 94.75 76 LEU A C 1
ATOM 585 O O . LEU A 1 76 ? -7.93 -4.789 0.918 1 94.75 76 LEU A O 1
ATOM 589 N N . ILE A 1 77 ? -6.445 -3.379 1.716 1 95.38 77 ILE A N 1
ATOM 590 C CA . ILE A 1 77 ? -5.312 -4.031 1.066 1 95.38 77 ILE A CA 1
ATOM 591 C C . ILE A 1 77 ? -5.223 -5.484 1.524 1 95.38 77 ILE A C 1
ATOM 593 O O . ILE A 1 77 ? -5.215 -6.402 0.701 1 95.38 77 ILE A O 1
ATOM 597 N N . PRO A 1 78 ? -5.219 -5.738 2.809 1 92.38 78 PRO A N 1
ATOM 598 C CA . PRO A 1 78 ? -5.133 -7.141 3.221 1 92.38 78 PRO A CA 1
ATOM 599 C C . PRO A 1 78 ? -6.328 -7.965 2.75 1 92.38 78 PRO A C 1
ATOM 601 O O . PRO A 1 78 ? -6.188 -9.156 2.467 1 92.38 78 PRO A O 1
ATOM 604 N N . TYR A 1 79 ? -7.496 -7.355 2.654 1 91 79 TYR A N 1
ATOM 605 C CA . TYR A 1 79 ? -8.68 -8.062 2.178 1 91 79 TYR A CA 1
ATOM 606 C C . TYR A 1 79 ? -8.5 -8.523 0.739 1 91 79 TYR A C 1
ATOM 608 O O . TYR A 1 79 ? -8.844 -9.664 0.399 1 91 79 TYR A O 1
ATOM 616 N N . TYR A 1 80 ? -7.941 -7.672 -0.086 1 93 80 TYR A N 1
ATOM 617 C CA . TYR A 1 80 ? -7.707 -8.016 -1.484 1 93 80 TYR A CA 1
ATOM 618 C C . TYR A 1 80 ? -6.535 -8.984 -1.619 1 93 80 TYR A C 1
ATOM 620 O O . TYR A 1 80 ? -6.516 -9.812 -2.529 1 93 80 TYR A O 1
ATOM 628 N N . GLU A 1 81 ? -5.551 -8.898 -0.76 1 91.12 81 GLU A N 1
ATOM 629 C CA . GLU A 1 81 ? -4.32 -9.68 -0.873 1 91.12 81 GLU A CA 1
ATOM 630 C C . GLU A 1 81 ? -4.512 -11.094 -0.337 1 91.12 81 GLU A C 1
ATOM 632 O O . GLU A 1 81 ? -4 -12.055 -0.915 1 91.12 81 GLU A O 1
ATOM 637 N N . LEU A 1 82 ? -5.285 -11.211 0.771 1 87.56 82 LEU A N 1
ATOM 638 C CA . LEU A 1 82 ? -5.277 -12.469 1.507 1 87.56 82 LEU A CA 1
ATOM 639 C C . LEU A 1 82 ? -6.617 -13.188 1.368 1 87.56 82 LEU A C 1
ATOM 641 O O . LEU A 1 82 ? -6.676 -14.422 1.436 1 87.56 82 LEU A O 1
ATOM 645 N N . VAL A 1 83 ? -7.637 -12.414 1.249 1 87.19 83 VAL A N 1
ATOM 646 C CA . VAL A 1 83 ? -8.961 -13.031 1.257 1 87.19 83 VAL A CA 1
ATOM 647 C C . VAL A 1 83 ? -9.438 -13.242 -0.177 1 87.19 83 VAL A C 1
ATOM 649 O O . VAL A 1 83 ? -9.688 -14.375 -0.596 1 87.19 83 VAL A O 1
ATOM 652 N N . LEU A 1 84 ? -9.484 -12.219 -0.897 1 86.75 84 LEU A N 1
ATOM 653 C CA . LEU A 1 84 ? -9.992 -12.328 -2.262 1 86.75 84 LEU A CA 1
ATOM 654 C C . LEU A 1 84 ? -8.891 -12.75 -3.221 1 86.75 84 LEU A C 1
ATOM 656 O O . LEU A 1 84 ? -9.156 -13.352 -4.262 1 86.75 84 LEU A O 1
ATOM 660 N N . ILE A 1 85 ? -7.609 -12.406 -2.891 1 90.25 85 ILE A N 1
ATOM 661 C CA . ILE A 1 85 ? -6.441 -12.617 -3.742 1 90.25 85 ILE A CA 1
ATOM 662 C C . ILE A 1 85 ? -6.723 -12.078 -5.141 1 90.25 85 ILE A C 1
ATOM 664 O O . ILE A 1 85 ? -6.586 -12.797 -6.133 1 90.25 85 ILE A O 1
ATOM 668 N N . ASP A 1 86 ? -7.121 -10.898 -5.215 1 92.38 86 ASP A N 1
ATOM 669 C CA . ASP A 1 86 ? -7.477 -10.234 -6.465 1 92.38 86 ASP A CA 1
ATOM 670 C C . ASP A 1 86 ? -6.469 -9.133 -6.805 1 92.38 86 ASP A C 1
ATOM 672 O O . ASP A 1 86 ? -6.586 -8.008 -6.316 1 92.38 86 ASP A O 1
ATOM 676 N N . TYR A 1 87 ? -5.637 -9.438 -7.754 1 95.06 87 TYR A N 1
ATOM 677 C CA . TYR A 1 87 ? -4.543 -8.531 -8.078 1 95.06 87 TYR A CA 1
ATOM 678 C C . TYR A 1 87 ? -5.012 -7.422 -9.016 1 95.06 87 TYR A C 1
ATOM 680 O O . TYR A 1 87 ? -4.344 -6.395 -9.156 1 95.06 87 TYR A O 1
ATOM 688 N N . GLY A 1 88 ? -6.137 -7.676 -9.648 1 95.44 88 GLY A N 1
ATOM 689 C CA . GLY A 1 88 ? -6.738 -6.594 -10.414 1 95.44 88 GLY A CA 1
ATOM 690 C C . GLY A 1 88 ? -7.262 -5.469 -9.547 1 95.44 88 GLY A C 1
ATOM 691 O O . GLY A 1 88 ? -6.996 -4.297 -9.812 1 95.44 88 GLY A O 1
ATOM 692 N N . LYS A 1 89 ? -7.973 -5.852 -8.531 1 96.31 89 LYS A N 1
ATOM 693 C CA . LYS A 1 89 ? -8.484 -4.871 -7.582 1 96.31 89 LYS A CA 1
ATOM 694 C C . LYS A 1 89 ? -7.348 -4.172 -6.84 1 96.31 89 LYS A C 1
ATOM 696 O O . LYS A 1 89 ? -7.438 -2.977 -6.543 1 96.31 89 LYS A O 1
ATOM 701 N N . LEU A 1 90 ? -6.293 -4.914 -6.574 1 97.69 90 LEU A N 1
ATOM 702 C CA . LEU A 1 90 ? -5.133 -4.316 -5.922 1 97.69 90 LEU A CA 1
ATOM 703 C C . LEU A 1 90 ? -4.484 -3.268 -6.82 1 97.69 90 LEU A C 1
ATOM 705 O O . LEU A 1 90 ? -4.059 -2.215 -6.34 1 97.69 90 LEU A O 1
ATOM 709 N N . ALA A 1 91 ? -4.398 -3.58 -8.055 1 98.12 91 ALA A N 1
ATOM 710 C CA . ALA A 1 91 ? -3.84 -2.611 -8.992 1 98.12 91 ALA A CA 1
ATOM 711 C C . ALA A 1 91 ? -4.629 -1.305 -8.969 1 98.12 91 ALA A C 1
ATOM 713 O O . ALA A 1 91 ? -4.043 -0.221 -8.891 1 98.12 91 ALA A O 1
ATOM 714 N N . GLN A 1 92 ? -5.918 -1.441 -8.984 1 98.25 92 GLN A N 1
ATOM 715 C CA . GLN A 1 92 ? -6.785 -0.268 -8.961 1 98.25 92 GLN A CA 1
ATOM 716 C C . GLN A 1 92 ? -6.66 0.479 -7.637 1 98.25 92 GLN A C 1
ATOM 718 O O . GLN A 1 92 ? -6.645 1.711 -7.609 1 98.25 92 GLN A O 1
ATOM 723 N N . LEU A 1 93 ? -6.656 -0.254 -6.605 1 98.44 93 LEU A N 1
ATOM 724 C CA . LEU A 1 93 ? -6.551 0.325 -5.27 1 98.44 93 LEU A CA 1
ATOM 725 C C . LEU A 1 93 ? -5.262 1.127 -5.125 1 98.44 93 LEU A C 1
ATOM 727 O O . LEU A 1 93 ? -5.277 2.252 -4.617 1 98.44 93 LEU A O 1
ATOM 731 N N . HIS A 1 94 ? -4.125 0.595 -5.527 1 98.62 94 HIS A N 1
ATOM 732 C CA . HIS A 1 94 ? -2.84 1.275 -5.41 1 98.62 94 HIS A CA 1
ATOM 733 C C . HIS A 1 94 ? -2.773 2.49 -6.328 1 98.62 94 HIS A C 1
ATOM 735 O O . HIS A 1 94 ? -2.109 3.479 -6.012 1 98.62 94 HIS A O 1
ATOM 741 N N . ARG A 1 95 ? -3.449 2.408 -7.402 1 98.5 95 ARG A N 1
ATOM 742 C CA . ARG A 1 95 ? -3.559 3.59 -8.25 1 98.5 95 ARG A CA 1
ATOM 743 C C . ARG A 1 95 ? -4.258 4.73 -7.52 1 98.5 95 ARG A C 1
ATOM 745 O O . ARG A 1 95 ? -3.797 5.871 -7.551 1 98.5 95 ARG A O 1
ATOM 752 N N . ARG A 1 96 ? -5.344 4.375 -6.93 1 98.69 96 ARG A N 1
ATOM 753 C CA . ARG A 1 96 ? -6.105 5.363 -6.172 1 98.69 96 ARG A CA 1
ATOM 754 C C . ARG A 1 96 ? -5.277 5.93 -5.023 1 98.69 96 ARG A C 1
ATOM 756 O O . ARG A 1 96 ? -5.309 7.133 -4.762 1 98.69 96 ARG A O 1
ATOM 763 N N . LEU A 1 97 ? -4.578 5.082 -4.344 1 98.62 97 LEU A N 1
ATOM 764 C CA . LEU A 1 97 ? -3.707 5.52 -3.26 1 98.62 97 LEU A CA 1
ATOM 765 C C . LEU A 1 97 ? -2.645 6.484 -3.775 1 98.62 97 LEU A C 1
ATOM 767 O O . LEU A 1 97 ? -2.363 7.504 -3.139 1 98.62 97 LEU A O 1
ATOM 771 N N . SER A 1 98 ? -2.045 6.152 -4.895 1 98.69 98 SER A N 1
ATOM 772 C CA . SER A 1 98 ? -1.05 7.031 -5.5 1 98.69 98 SER A CA 1
ATOM 773 C C . SER A 1 98 ? -1.611 8.43 -5.73 1 98.69 98 SER A C 1
ATOM 775 O O . SER A 1 98 ? -0.955 9.422 -5.426 1 98.69 98 SER A O 1
ATOM 777 N N . GLU A 1 99 ? -2.805 8.453 -6.188 1 98.62 99 GLU A N 1
ATOM 778 C CA . GLU A 1 99 ? -3.457 9.727 -6.477 1 98.62 99 GLU A CA 1
ATOM 779 C C . GLU A 1 99 ? -3.715 10.516 -5.195 1 98.62 99 GLU A C 1
ATOM 781 O O . GLU A 1 99 ? -3.516 11.734 -5.156 1 98.62 99 GLU A O 1
ATOM 786 N N . LEU A 1 100 ? -4.176 9.852 -4.246 1 98.69 100 LEU A N 1
ATOM 787 C CA . LEU A 1 100 ? -4.5 10.516 -2.99 1 98.69 100 LEU A CA 1
ATOM 788 C C . LEU A 1 100 ? -3.242 11.039 -2.309 1 98.69 100 LEU A C 1
ATOM 790 O O . LEU A 1 100 ? -3.229 12.164 -1.804 1 98.69 100 LEU A O 1
ATOM 794 N N . TYR A 1 101 ? -2.189 10.25 -2.295 1 98.06 101 TYR A N 1
ATOM 795 C CA . TYR A 1 101 ? -0.927 10.719 -1.737 1 98.06 101 TYR A CA 1
ATOM 796 C C . TYR A 1 101 ? -0.424 11.953 -2.486 1 98.06 101 TYR A C 1
ATOM 798 O O . TYR A 1 101 ? 0.126 12.875 -1.879 1 98.06 101 TYR A O 1
ATOM 806 N N . ALA A 1 102 ? -0.556 11.938 -3.732 1 97.81 102 ALA A N 1
ATOM 807 C CA . ALA A 1 102 ? -0.145 13.078 -4.543 1 97.81 102 ALA A CA 1
ATOM 808 C C . ALA A 1 102 ? -0.938 14.328 -4.168 1 97.81 102 ALA A C 1
ATOM 810 O O . ALA A 1 102 ? -0.381 15.43 -4.09 1 97.81 102 ALA A O 1
ATOM 811 N N . LYS A 1 103 ? -2.188 14.156 -3.953 1 97.38 103 LYS A N 1
ATOM 812 C CA . LYS A 1 103 ? -3.035 15.281 -3.566 1 97.38 103 LYS A CA 1
ATOM 813 C C . LYS A 1 103 ? -2.602 15.859 -2.223 1 97.38 103 LYS A C 1
ATOM 815 O O . LYS A 1 103 ? -2.504 17.078 -2.068 1 97.38 103 LYS A O 1
ATOM 820 N N . VAL A 1 104 ? -2.334 15.023 -1.312 1 97.06 104 VAL A N 1
ATOM 821 C CA . VAL A 1 104 ? -1.896 15.469 0.006 1 97.06 104 VAL A CA 1
ATOM 822 C C . VAL A 1 104 ? -0.613 16.281 -0.127 1 97.06 104 VAL A C 1
ATOM 824 O O . VAL A 1 104 ? -0.423 17.281 0.585 1 97.06 104 VAL A O 1
ATOM 827 N N . ASN A 1 105 ? 0.179 15.836 -1.028 1 94 105 ASN A N 1
ATOM 828 C CA . ASN A 1 105 ? 1.519 16.406 -1.152 1 94 105 ASN A CA 1
ATOM 829 C C . ASN A 1 105 ? 1.513 17.688 -1.989 1 94 105 ASN A C 1
ATOM 831 O O . ASN A 1 105 ? 2.42 18.5 -1.877 1 94 105 ASN A O 1
ATOM 835 N N . SER A 1 106 ? 0.498 17.938 -2.785 1 94.31 106 SER A N 1
ATOM 836 C CA . SER A 1 106 ? 0.681 18.984 -3.787 1 94.31 106 SER A CA 1
ATOM 837 C C . SER A 1 106 ? -0.562 19.859 -3.906 1 94.31 106 SER A C 1
ATOM 839 O O . SER A 1 106 ? -0.565 20.844 -4.645 1 94.31 106 SER A O 1
ATOM 841 N N . THR A 1 107 ? -1.566 19.531 -3.217 1 95.12 107 THR A N 1
ATOM 842 C CA . THR A 1 107 ? -2.807 20.266 -3.408 1 95.12 107 THR A CA 1
ATOM 843 C C . THR A 1 107 ? -3.115 21.125 -2.184 1 95.12 107 THR A C 1
ATOM 845 O O . THR A 1 107 ? -3.068 20.641 -1.052 1 95.12 107 THR A O 1
ATOM 848 N N . LEU A 1 108 ? -3.354 22.406 -2.434 1 93.62 108 LEU A N 1
ATOM 849 C CA . LEU A 1 108 ? -3.768 23.312 -1.37 1 93.62 108 LEU A CA 1
ATOM 850 C C . LEU A 1 108 ? -5.234 23.094 -1.009 1 93.62 108 LEU A C 1
ATOM 852 O O . LEU A 1 108 ? -6.055 22.797 -1.88 1 93.62 108 LEU A O 1
ATOM 856 N N . ARG A 1 109 ? -5.508 23.234 0.268 1 90.94 109 ARG A N 1
ATOM 857 C CA . ARG A 1 109 ? -6.867 23.078 0.777 1 90.94 109 ARG A CA 1
ATOM 858 C C . ARG A 1 109 ? -7.324 24.312 1.534 1 90.94 109 ARG A C 1
ATOM 860 O O . ARG A 1 109 ? -6.516 25.203 1.839 1 90.94 109 ARG A O 1
ATOM 867 N N . MET A 1 110 ? -8.656 24.312 1.678 1 86.56 110 MET A N 1
ATOM 868 C CA . MET A 1 110 ? -9.227 25.391 2.473 1 86.56 110 MET A CA 1
ATOM 869 C C . MET A 1 110 ? -9.773 24.875 3.793 1 86.56 110 MET A C 1
ATOM 871 O O . MET A 1 110 ? -10.336 23.766 3.844 1 86.56 110 MET A O 1
ATOM 875 N N . GLU A 1 111 ? -9.555 25.641 4.754 1 83.31 111 GLU A N 1
ATOM 876 C CA . GLU A 1 111 ? -9.984 25.188 6.078 1 83.31 111 GLU A CA 1
ATOM 877 C C . GLU A 1 111 ? -11.359 25.766 6.426 1 83.31 111 GLU A C 1
ATOM 879 O O . GLU A 1 111 ? -11.812 26.734 5.816 1 83.31 111 GLU A O 1
ATOM 884 N N . SER A 1 112 ? -11.992 25.094 7.324 1 88.69 112 SER A N 1
ATOM 885 C CA . SER A 1 112 ? -13.219 25.578 7.945 1 88.69 112 SER A CA 1
ATOM 886 C C . SER A 1 112 ? -12.922 26.281 9.266 1 88.69 112 SER A C 1
ATOM 888 O O . SER A 1 112 ? -11.969 25.938 9.961 1 88.69 112 SER A O 1
ATOM 890 N N . CYS A 1 113 ? -13.719 27.281 9.562 1 94.62 113 CYS A N 1
ATOM 891 C CA . CYS A 1 113 ? -13.609 27.953 10.859 1 94.62 113 CYS A CA 1
ATOM 892 C C . CYS A 1 113 ? -14.391 27.203 11.93 1 94.62 113 CYS A C 1
ATOM 894 O O . CYS A 1 113 ? -15.312 26.438 11.617 1 94.62 113 CYS A O 1
ATOM 896 N N . TYR A 1 114 ? -13.93 27.391 13.102 1 96.94 114 TYR A N 1
ATOM 897 C CA . TYR A 1 114 ? -14.609 26.812 14.25 1 96.94 114 TYR A CA 1
ATOM 898 C C . TYR A 1 114 ? -15.242 27.891 15.109 1 96.94 114 TYR A C 1
ATOM 900 O O . TYR A 1 114 ? -14.695 28.984 15.242 1 96.94 114 TYR A O 1
ATOM 908 N N . PHE A 1 115 ? -16.422 27.578 15.703 1 97.56 115 PHE A N 1
ATOM 909 C CA . PHE A 1 115 ? -17.172 28.562 16.469 1 97.56 115 PHE A CA 1
ATOM 910 C C . PHE A 1 115 ? -17.625 27.984 17.797 1 97.56 115 PHE A C 1
ATOM 912 O O . PHE A 1 115 ? -18.25 26.922 17.828 1 97.56 115 PHE A O 1
ATOM 919 N N . TYR A 1 116 ? -17.25 28.641 18.766 1 97.06 116 TYR A N 1
ATOM 920 C CA . TYR A 1 116 ? -17.828 28.359 20.078 1 97.06 116 TYR A CA 1
ATOM 921 C C . TYR A 1 116 ? -19.234 28.922 20.172 1 97.06 116 TYR A C 1
ATOM 923 O O . TYR A 1 116 ? -19.453 30.109 19.938 1 97.06 116 TYR A O 1
ATOM 931 N N . VAL A 1 117 ? -20.188 28.094 20.547 1 97 117 VAL A N 1
ATOM 932 C CA . VAL A 1 117 ? -21.578 28.5 20.656 1 97 117 VAL A CA 1
ATOM 933 C C . VAL A 1 117 ? -22.141 28.109 22.016 1 97 117 VAL A C 1
ATOM 935 O O . VAL A 1 117 ? -22.188 26.922 22.359 1 97 117 VAL A O 1
ATOM 938 N N . ALA A 1 118 ? -22.531 29.031 22.734 1 96.62 118 ALA A N 1
ATOM 939 C CA . ALA A 1 118 ? -23.172 28.781 24.016 1 96.62 118 ALA A CA 1
ATOM 940 C C . ALA A 1 118 ? -24.656 29.125 23.969 1 96.62 118 ALA A C 1
ATOM 942 O O . ALA A 1 118 ? -25.047 30.172 23.453 1 96.62 118 ALA A O 1
ATOM 943 N N . PHE A 1 119 ? -25.422 28.25 24.5 1 96.12 119 PHE A N 1
ATOM 944 C CA . PHE A 1 119 ? -26.875 28.406 24.562 1 96.12 119 PHE A CA 1
ATOM 945 C C . PHE A 1 119 ? -27.328 28.781 25.969 1 96.12 119 PHE A C 1
ATOM 947 O O . PHE A 1 119 ? -27.234 27.969 26.891 1 96.12 119 PHE A O 1
ATOM 954 N N . TYR A 1 120 ? -27.781 29.969 26.031 1 95.69 120 TYR A N 1
ATOM 955 C CA . TYR A 1 120 ? -28.266 30.438 27.328 1 95.69 120 TYR A CA 1
ATOM 956 C C . TYR A 1 120 ? -29.766 30.672 27.297 1 95.69 120 TYR A C 1
ATOM 958 O O . TYR A 1 120 ? -30.312 31.062 26.266 1 95.69 120 TYR A O 1
ATOM 966 N N . GLY A 1 121 ? -30.375 30.484 28.516 1 94.88 121 GLY A N 1
ATOM 967 C CA . GLY A 1 121 ? -31.797 30.734 28.656 1 94.88 121 GLY A CA 1
ATOM 968 C C . GLY A 1 121 ? -32.625 29.469 28.734 1 94.88 121 GLY A C 1
ATOM 969 O O . GLY A 1 121 ? -32.156 28.391 28.391 1 94.88 121 GLY A O 1
ATOM 970 N N . THR A 1 122 ? -33.906 29.562 29.078 1 93.44 122 THR A N 1
ATOM 971 C CA . THR A 1 122 ? -34.781 28.406 29.266 1 93.44 122 THR A CA 1
ATOM 972 C C . THR A 1 122 ? -35.625 28.188 28.031 1 93.44 122 THR A C 1
ATOM 974 O O . THR A 1 122 ? -36.438 27.234 28 1 93.44 122 THR A O 1
ATOM 977 N N . GLY A 1 123 ? -35.438 28.938 27 1 93.44 123 GLY A N 1
ATOM 978 C CA . GLY A 1 123 ? -36.344 28.875 25.844 1 93.44 123 GLY A CA 1
ATOM 979 C C . GLY A 1 123 ? -35.875 27.859 24.797 1 93.44 123 GLY A C 1
ATOM 980 O O . GLY A 1 123 ? -36.625 27.547 23.875 1 93.44 123 GLY A O 1
ATOM 981 N N . PHE A 1 124 ? -34.719 27.328 24.906 1 94.19 124 PHE A N 1
ATOM 982 C CA . PHE A 1 124 ? -34.25 26.328 23.953 1 94.19 124 PHE A CA 1
ATOM 983 C C . PHE A 1 124 ? -34.75 24.938 24.312 1 94.19 124 PHE A C 1
ATOM 985 O O . PHE A 1 124 ? -35.125 24.688 25.453 1 94.19 124 PHE A O 1
ATOM 992 N N . PRO A 1 125 ? -34.719 24.078 23.312 1 91.88 125 PRO A N 1
ATOM 993 C CA . PRO A 1 125 ? -34.969 22.672 23.641 1 91.88 125 PRO A CA 1
ATOM 994 C C . PRO A 1 125 ? -33.969 22.109 24.672 1 91.88 125 PRO A C 1
ATOM 996 O O . PRO A 1 125 ? -32.844 22.578 24.734 1 91.88 125 PRO A O 1
ATOM 999 N N . GLU A 1 126 ? -34.312 21.094 25.312 1 91.19 126 GLU A N 1
ATOM 1000 C CA . GLU A 1 126 ? -33.562 20.531 26.438 1 91.19 126 GLU A CA 1
ATOM 1001 C C . GLU A 1 126 ? -32.156 20.172 26.047 1 91.19 126 GLU A C 1
ATOM 1003 O O . GLU A 1 126 ? -31.219 20.344 26.844 1 91.19 126 GLU A O 1
ATOM 1008 N N . TYR A 1 127 ? -31.922 19.75 24.922 1 91.19 127 TYR A N 1
ATOM 1009 C CA . TYR A 1 127 ? -30.609 19.312 24.469 1 91.19 127 TYR A CA 1
ATOM 1010 C C . TYR A 1 127 ? -29.625 20.469 24.438 1 91.19 127 TYR A C 1
ATOM 1012 O O . TYR A 1 127 ? -28.438 20.297 24.719 1 91.19 127 TYR A O 1
ATOM 1020 N N . TRP A 1 128 ? -30.125 21.641 24.172 1 93.5 128 TRP A N 1
ATOM 1021 C CA . TRP A 1 128 ? -29.266 22.797 23.953 1 93.5 128 TRP A CA 1
ATOM 1022 C C . TRP A 1 128 ? -29.188 23.672 25.203 1 93.5 128 TRP A C 1
ATOM 1024 O O . TRP A 1 128 ? -28.219 24.406 25.391 1 93.5 128 TRP A O 1
ATOM 1034 N N . THR A 1 129 ? -30.141 23.516 26.016 1 92.69 129 THR A N 1
ATOM 1035 C CA . THR A 1 129 ? -30.359 24.469 27.109 1 92.69 129 THR A CA 1
ATOM 1036 C C . THR A 1 129 ? -29.156 24.5 28.047 1 92.69 129 THR A C 1
ATOM 1038 O O . THR A 1 129 ? -28.797 23.484 28.641 1 92.69 129 THR A O 1
ATOM 1041 N N . ASN A 1 130 ? -28.578 25.672 28.062 1 91.88 130 ASN A N 1
ATOM 1042 C CA . ASN A 1 130 ? -27.484 26 28.969 1 91.88 130 ASN A CA 1
ATOM 1043 C C . ASN A 1 130 ? -26.266 25.109 28.734 1 91.88 130 ASN A C 1
ATOM 1045 O O . ASN A 1 130 ? -25.609 24.672 29.672 1 91.88 130 ASN A O 1
ATOM 1049 N N . ARG A 1 131 ? -26.094 24.781 27.469 1 94.44 131 ARG A N 1
ATOM 1050 C CA . ARG A 1 131 ? -24.938 23.984 27.078 1 94.44 131 ARG A CA 1
ATOM 1051 C C . ARG A 1 131 ? -24.062 24.734 26.062 1 94.44 131 ARG A C 1
ATOM 1053 O O . ARG A 1 131 ? -24.516 25.719 25.469 1 94.44 131 ARG A O 1
ATOM 1060 N N . LYS A 1 132 ? -22.859 24.328 26.031 1 96.31 132 LYS A N 1
ATOM 1061 C CA . LYS A 1 132 ? -21.875 24.938 25.156 1 96.31 132 LYS A CA 1
ATOM 1062 C C . LYS A 1 132 ? -21.328 23.922 24.156 1 96.31 132 LYS A C 1
ATOM 1064 O O . LYS A 1 132 ? -21.141 22.75 24.484 1 96.31 132 LYS A O 1
ATOM 1069 N N . PHE A 1 133 ? -21.172 24.375 22.922 1 97.75 133 PHE A N 1
ATOM 1070 C CA . PHE A 1 133 ? -20.703 23.516 21.844 1 97.75 133 PHE A CA 1
ATOM 1071 C C . PHE A 1 133 ? -19.641 24.219 21 1 97.75 133 PHE A C 1
ATOM 1073 O O . PHE A 1 133 ? -19.516 25.453 21.062 1 97.75 133 PHE A O 1
ATOM 1080 N N . VAL A 1 134 ? -18.844 23.453 20.328 1 98.06 134 VAL A N 1
ATOM 1081 C CA . VAL A 1 134 ? -18.016 23.984 19.25 1 98.06 134 VAL A CA 1
ATOM 1082 C C . VAL A 1 134 ? -18.5 23.438 17.922 1 98.06 134 VAL A C 1
ATOM 1084 O O . VAL A 1 134 ? -18.656 22.219 17.75 1 98.06 134 VAL A O 1
ATOM 1087 N N . PHE A 1 135 ? -18.75 24.375 17.047 1 96.88 135 PHE A N 1
ATOM 1088 C CA . PHE A 1 135 ? -19.25 24.031 15.727 1 96.88 135 PHE A CA 1
ATOM 1089 C C . PHE A 1 135 ? -18.141 24.172 14.68 1 96.88 135 PHE A C 1
ATOM 1091 O O . PHE A 1 135 ? -17.328 25.094 14.75 1 96.88 135 PHE A O 1
ATOM 1098 N N . ARG A 1 136 ? -18.141 23.266 13.781 1 94.94 136 ARG A N 1
ATOM 1099 C CA . ARG A 1 136 ? -17.344 23.422 12.578 1 94.94 136 ARG A CA 1
ATOM 1100 C C . ARG A 1 136 ? -18.141 24.109 11.469 1 94.94 136 ARG A C 1
ATOM 1102 O O . ARG A 1 136 ? -19.219 23.641 11.102 1 94.94 136 ARG A O 1
ATOM 1109 N N . GLY A 1 137 ? -17.625 25.172 11.039 1 92.94 137 GLY A N 1
ATOM 1110 C CA . GLY A 1 137 ? -18.312 25.906 9.992 1 92.94 137 GLY A CA 1
ATOM 1111 C C . GLY A 1 137 ? -18.219 25.234 8.633 1 92.94 137 GLY A C 1
ATOM 1112 O O . GLY A 1 137 ? -17.406 24.328 8.445 1 92.94 137 GLY A O 1
ATOM 1113 N N . GLU A 1 138 ? -19.094 25.688 7.75 1 88.38 138 GLU A N 1
ATOM 1114 C CA . GLU A 1 138 ? -18.984 25.281 6.352 1 88.38 138 GLU A CA 1
ATOM 1115 C C . GLU A 1 138 ? -17.734 25.859 5.699 1 88.38 138 GLU A C 1
ATOM 1117 O O . GLU A 1 138 ? -17.078 26.75 6.266 1 88.38 138 GLU A O 1
ATOM 1122 N N . LYS A 1 139 ? -17.453 25.328 4.59 1 84.38 139 LYS A N 1
ATOM 1123 C CA . LYS A 1 139 ? -16.266 25.812 3.885 1 84.38 139 LYS A CA 1
ATOM 1124 C C . LYS A 1 139 ? -16.359 27.297 3.584 1 84.38 139 LYS A C 1
ATOM 1126 O O . LYS A 1 139 ? -17.359 27.766 3.043 1 84.38 139 LYS A O 1
ATOM 1131 N N . LEU A 1 140 ? -15.445 28.062 4.043 1 83.69 140 LEU A N 1
ATOM 1132 C CA . LEU A 1 140 ? -15.297 29.5 3.783 1 83.69 140 LEU A CA 1
ATOM 1133 C C . LEU A 1 140 ? -16.375 30.297 4.512 1 83.69 140 LEU A C 1
ATOM 1135 O O . LEU A 1 140 ? -16.609 31.453 4.191 1 83.69 140 LEU A O 1
ATOM 1139 N N . GLU A 1 141 ? -16.969 29.641 5.418 1 90.5 141 GLU A N 1
ATOM 1140 C CA . GLU A 1 141 ? -17.969 30.359 6.195 1 90.5 141 GLU A CA 1
ATOM 1141 C C . GLU A 1 141 ? -17.328 31.281 7.223 1 90.5 141 GLU A C 1
ATOM 1143 O O . GLU A 1 141 ? -16.547 30.828 8.062 1 90.5 141 GLU A O 1
ATOM 1148 N N . LYS A 1 142 ? -17.703 32.5 7.129 1 92.06 142 LYS A N 1
ATOM 1149 C CA . LYS A 1 142 ? -17.203 33.469 8.086 1 92.06 142 LYS A CA 1
ATOM 1150 C C . LYS A 1 142 ? -18.172 33.656 9.25 1 92.06 142 LYS A C 1
ATOM 1152 O O . LYS A 1 142 ? -19.25 33.062 9.258 1 92.06 142 LYS A O 1
ATOM 1157 N N . LEU A 1 143 ? -17.797 34.375 10.203 1 94.19 143 LEU A N 1
ATOM 1158 C CA . LEU A 1 143 ? -18.562 34.562 11.43 1 94.19 143 LEU A CA 1
ATOM 1159 C C . LEU A 1 143 ? -19.953 35.094 11.117 1 94.19 143 LEU A C 1
ATOM 1161 O O . LEU A 1 143 ? -20.953 34.594 11.656 1 94.19 143 LEU A O 1
ATOM 1165 N N . GLY A 1 144 ? -20 36.062 10.227 1 94.5 144 GLY A N 1
ATOM 1166 C CA . GLY A 1 144 ? -21.281 36.656 9.891 1 94.5 144 GLY A CA 1
ATOM 1167 C C . GLY A 1 144 ? -22.266 35.688 9.289 1 94.5 144 GLY A C 1
ATOM 1168 O O . GLY A 1 144 ? -23.422 35.625 9.688 1 94.5 144 GLY A O 1
ATOM 1169 N N . ASP A 1 145 ? -21.828 34.938 8.32 1 94.81 145 ASP A N 1
ATOM 1170 C CA . ASP A 1 145 ? -22.656 33.938 7.664 1 94.81 145 ASP A CA 1
ATOM 1171 C C . ASP A 1 145 ? -23.094 32.844 8.648 1 94.81 145 ASP A C 1
ATOM 1173 O O . ASP A 1 145 ? -24.234 32.375 8.594 1 94.81 145 ASP A O 1
ATOM 1177 N N . PHE A 1 146 ? -22.203 32.469 9.445 1 95.56 146 PHE A N 1
ATOM 1178 C CA . PHE A 1 146 ? -22.516 31.438 10.43 1 95.56 146 PHE A CA 1
ATOM 1179 C C . PHE A 1 146 ? -23.562 31.922 11.414 1 95.56 146 PHE A C 1
ATOM 1181 O O . PHE A 1 146 ? -24.5 31.188 11.758 1 95.56 146 PHE A O 1
ATOM 1188 N N . LYS A 1 147 ? -23.344 33.125 11.867 1 95.12 147 LYS A N 1
ATOM 1189 C CA . LYS A 1 147 ? -24.312 33.719 12.766 1 95.12 147 LYS A CA 1
ATOM 1190 C C . LYS A 1 147 ? -25.703 33.75 12.133 1 95.12 147 LYS A C 1
ATOM 1192 O O . LYS A 1 147 ? -26.703 33.406 12.781 1 95.12 147 LYS A O 1
ATOM 1197 N N . ALA A 1 148 ? -25.734 34.125 10.922 1 95 148 ALA A N 1
ATOM 1198 C CA . ALA A 1 148 ? -27 34.188 10.203 1 95 148 ALA A CA 1
ATOM 1199 C C . ALA A 1 148 ? -27.641 32.812 10.102 1 95 148 ALA A C 1
ATOM 1201 O O . ALA A 1 148 ? -28.844 32.656 10.289 1 95 148 ALA A O 1
ATOM 1202 N N . ARG A 1 149 ? -26.859 31.922 9.773 1 93.81 149 ARG A N 1
ATOM 1203 C CA . ARG A 1 149 ? -27.344 30.547 9.656 1 93.81 149 ARG A CA 1
ATOM 1204 C C . ARG A 1 149 ? -27.875 30.031 10.992 1 93.81 149 ARG A C 1
ATOM 1206 O O . ARG A 1 149 ? -28.922 29.391 11.047 1 93.81 149 ARG A O 1
ATOM 1213 N N . MET A 1 150 ? -27.156 30.328 12.047 1 94.81 150 MET A N 1
ATOM 1214 C CA . MET A 1 150 ? -27.562 29.891 13.383 1 94.81 150 MET A CA 1
ATOM 1215 C C . MET A 1 150 ? -28.844 30.578 13.812 1 94.81 150 MET A C 1
ATOM 1217 O O . MET A 1 150 ? -29.719 29.938 14.414 1 94.81 150 MET A O 1
ATOM 1221 N N . MET A 1 151 ? -28.922 31.797 13.453 1 94.25 151 MET A N 1
ATOM 1222 C CA . MET A 1 151 ? -30.109 32.562 13.828 1 94.25 151 MET A CA 1
ATOM 1223 C C . MET A 1 151 ? -31.344 32.031 13.07 1 94.25 151 MET A C 1
ATOM 1225 O O . MET A 1 151 ? -32.469 32.094 13.594 1 94.25 151 MET A O 1
ATOM 1229 N N . ASN A 1 152 ? -31.125 31.625 11.875 1 93.75 152 ASN A N 1
ATOM 1230 C CA . ASN A 1 152 ? -32.219 31.031 11.102 1 93.75 152 ASN A CA 1
ATOM 1231 C C . ASN A 1 152 ? -32.625 29.672 11.664 1 93.75 152 ASN A C 1
ATOM 1233 O O . ASN A 1 152 ? -33.812 29.312 11.641 1 93.75 152 ASN A O 1
ATOM 1237 N N . LYS A 1 153 ? -31.625 28.984 12.047 1 92.25 153 LYS A N 1
ATOM 1238 C CA . LYS A 1 153 ? -31.875 27.672 12.617 1 92.25 153 LYS A CA 1
ATOM 1239 C C . LYS A 1 153 ? -32.625 27.766 13.945 1 92.25 153 LYS A C 1
ATOM 1241 O O . LYS A 1 153 ? -33.5 26.953 14.234 1 92.25 153 LYS A O 1
ATOM 1246 N N . PHE A 1 154 ? -32.125 28.719 14.727 1 93.44 154 PHE A N 1
ATOM 1247 C CA . PHE A 1 154 ? -32.75 28.953 16.016 1 93.44 154 PHE A CA 1
ATOM 1248 C C . PHE A 1 154 ? -33.562 30.25 16.016 1 93.44 154 PHE A C 1
ATOM 1250 O O . PHE A 1 154 ? -33.188 31.219 16.688 1 93.44 154 PHE A O 1
ATOM 1257 N N . TYR A 1 155 ? -34.656 30.094 15.453 1 91.12 155 TYR A N 1
ATOM 1258 C CA . TYR A 1 155 ? -35.5 31.266 15.25 1 91.12 155 TYR A CA 1
ATOM 1259 C C . TYR A 1 155 ? -35.906 31.891 16.578 1 91.12 155 TYR A C 1
ATOM 1261 O O . TYR A 1 155 ? -36.219 31.172 17.531 1 91.12 155 TYR A O 1
ATOM 1269 N N . GLY A 1 156 ? -35.812 33.219 16.656 1 91.94 156 GLY A N 1
ATOM 1270 C CA . GLY A 1 156 ? -36.219 33.938 17.859 1 91.94 156 GLY A CA 1
ATOM 1271 C C . GLY A 1 156 ? -35.062 34.156 18.828 1 91.94 156 GLY A C 1
ATOM 1272 O O . GLY A 1 156 ? -35.219 34.875 19.828 1 91.94 156 GLY A O 1
ATOM 1273 N N . ALA A 1 157 ? -34 33.562 18.578 1 94.25 157 ALA A N 1
ATOM 1274 C CA . ALA A 1 157 ? -32.875 33.719 19.469 1 94.25 157 ALA A CA 1
ATOM 1275 C C . ALA A 1 157 ? -32.219 35.094 19.312 1 94.25 157 ALA A C 1
ATOM 1277 O O . ALA A 1 157 ? -32.25 35.688 18.234 1 94.25 157 ALA A O 1
ATOM 1278 N N . GLN A 1 158 ? -31.703 35.594 20.406 1 94.62 158 GLN A N 1
ATOM 1279 C CA . GLN A 1 158 ? -30.953 36.844 20.422 1 94.62 158 GLN A CA 1
ATOM 1280 C C . GLN A 1 158 ? -29.453 36.594 20.547 1 94.62 158 GLN A C 1
ATOM 1282 O O . GLN A 1 158 ? -29.047 35.688 21.281 1 94.62 158 GLN A O 1
ATOM 1287 N N . THR A 1 159 ? -28.703 37.344 19.922 1 93.75 159 THR A N 1
ATOM 1288 C CA . THR A 1 159 ? -27.25 37.188 19.969 1 93.75 159 THR A CA 1
ATOM 1289 C C . THR A 1 159 ? -26.656 37.906 21.172 1 93.75 159 THR A C 1
ATOM 1291 O O . THR A 1 159 ? -27.078 39.031 21.516 1 93.75 159 THR A O 1
ATOM 1294 N N . VAL A 1 160 ? -25.766 37.25 21.781 1 92.31 160 VAL A N 1
ATOM 1295 C CA . VAL A 1 160 ? -24.984 37.844 22.859 1 92.31 160 VAL A CA 1
ATOM 1296 C C . VAL A 1 160 ? -23.625 38.281 22.312 1 92.31 160 VAL A C 1
ATOM 1298 O O . VAL A 1 160 ? -22.797 37.469 21.922 1 92.31 160 VAL A O 1
ATOM 1301 N N . ASP A 1 161 ? -23.391 39.531 22.281 1 85.25 161 ASP A N 1
ATOM 1302 C CA . ASP A 1 161 ? -22.188 40.062 21.641 1 85.25 161 ASP A CA 1
ATOM 1303 C C . ASP A 1 161 ? -21.078 40.281 22.656 1 85.25 161 ASP A C 1
ATOM 1305 O O . ASP A 1 161 ? -20.562 41.406 22.797 1 85.25 161 ASP A O 1
ATOM 1309 N N . THR A 1 162 ? -20.906 39.406 23.562 1 85.5 162 THR A N 1
ATOM 1310 C CA . THR A 1 162 ? -19.812 39.469 24.5 1 85.5 162 THR A CA 1
ATOM 1311 C C . THR A 1 162 ? -18.969 38.188 24.422 1 85.5 162 THR A C 1
ATOM 1313 O O . THR A 1 162 ? -19.5 37.125 24.141 1 85.5 162 THR A O 1
ATOM 1316 N N . ILE A 1 163 ? -17.734 38.375 24.641 1 86 163 ILE A N 1
ATOM 1317 C CA . ILE A 1 163 ? -16.812 37.25 24.625 1 86 163 ILE A CA 1
ATOM 1318 C C . ILE A 1 163 ? -16.766 36.625 26 1 86 163 ILE A C 1
ATOM 1320 O O . ILE A 1 163 ? -16.391 35.438 26.141 1 86 163 ILE A O 1
ATOM 1324 N N . LYS A 1 164 ? -17.188 37.344 27 1 84.5 164 LYS A N 1
ATOM 1325 C CA . LYS A 1 164 ? -17.172 36.844 28.359 1 84.5 164 LYS A CA 1
ATOM 1326 C C . LYS A 1 164 ? -18.281 35.844 28.609 1 84.5 164 LYS A C 1
ATOM 1328 O O . LYS A 1 164 ? -19.266 35.781 27.859 1 84.5 164 LYS A O 1
ATOM 1333 N N . ASN A 1 165 ? -18.016 35.062 29.641 1 86.06 165 ASN A N 1
ATOM 1334 C CA . ASN A 1 165 ? -19.047 34.125 30.031 1 86.06 165 ASN A CA 1
ATOM 1335 C C . ASN A 1 165 ? -20.328 34.812 30.469 1 86.06 165 ASN A C 1
ATOM 1337 O O . ASN A 1 165 ? -20.281 35.812 31.203 1 86.06 165 ASN A O 1
ATOM 1341 N N . SER A 1 166 ? -21.406 34.344 29.938 1 89.19 166 SER A N 1
ATOM 1342 C CA . SER A 1 166 ? -22.703 34.969 30.234 1 89.19 166 SER A CA 1
ATOM 1343 C C . SER A 1 166 ? -23.562 34.031 31.078 1 89.19 166 SER A C 1
ATOM 1345 O O . SER A 1 166 ? -24.75 33.844 30.781 1 89.19 166 SER A O 1
ATOM 1347 N N . ASP A 1 167 ? -23.047 33.594 32.062 1 87.94 167 ASP A N 1
ATOM 1348 C CA . ASP A 1 167 ? -23.766 32.625 32.938 1 87.94 167 ASP A CA 1
ATOM 1349 C C . ASP A 1 167 ? -24.953 33.312 33.625 1 87.94 167 ASP A C 1
ATOM 1351 O O . ASP A 1 167 ? -25.875 32.625 34.062 1 87.94 167 ASP A O 1
ATOM 1355 N N . HIS A 1 168 ? -24.938 34.562 33.656 1 90.38 168 HIS A N 1
ATOM 1356 C CA . HIS A 1 168 ? -26.047 35.312 34.25 1 90.38 168 HIS A CA 1
ATOM 1357 C C . HIS A 1 168 ? -27.328 35.125 33.469 1 90.38 168 HIS A C 1
ATOM 1359 O O . HIS A 1 168 ? -28.422 35.375 34 1 90.38 168 HIS A O 1
ATOM 1365 N N . LEU A 1 169 ? -27.25 34.656 32.312 1 92.56 169 LEU A N 1
ATOM 1366 C CA . LEU A 1 169 ? -28.406 34.469 31.438 1 92.56 169 LEU A CA 1
ATOM 1367 C C . LEU A 1 169 ? -29 33.094 31.594 1 92.56 169 LEU A C 1
ATOM 1369 O O . LEU A 1 169 ? -30.062 32.781 31.031 1 92.56 169 LEU A O 1
ATOM 1373 N N . ILE A 1 170 ? -28.453 31.984 32.25 1 90.94 170 ILE A N 1
ATOM 1374 C CA . ILE A 1 170 ? -28.859 30.578 32.375 1 90.94 170 ILE A CA 1
ATOM 1375 C C . ILE A 1 170 ? -30.297 30.5 32.875 1 90.94 170 ILE A C 1
ATOM 1377 O O . ILE A 1 170 ? -31.078 29.672 32.406 1 90.94 170 ILE A O 1
ATOM 1381 N N . GLY A 1 171 ? -30.875 31.359 33.625 1 89.06 171 GLY A N 1
ATOM 1382 C CA . GLY A 1 171 ? -32.188 31.328 34.219 1 89.06 171 GLY A CA 1
ATOM 1383 C C . GLY A 1 171 ? -33.156 32.344 33.625 1 89.06 171 GLY A C 1
ATOM 1384 O O . GLY A 1 171 ? -34.344 32.344 33.969 1 89.06 171 GLY A O 1
ATOM 1385 N N . GLU A 1 172 ? -32.656 33.031 32.719 1 93 172 GLU A N 1
ATOM 1386 C CA . GLU A 1 172 ? -33.5 34.062 32.125 1 93 172 GLU A CA 1
ATOM 1387 C C . GLU A 1 172 ? -34.469 33.469 31.109 1 93 172 GLU A C 1
ATOM 1389 O O . GLU A 1 172 ? -34.156 32.469 30.453 1 93 172 GLU A O 1
ATOM 1394 N N . GLU A 1 173 ? -35.594 34.062 31.031 1 92.56 173 GLU A N 1
ATOM 1395 C CA . GLU A 1 173 ? -36.562 33.656 30.016 1 92.56 173 GLU A CA 1
ATOM 1396 C C . GLU A 1 173 ? -36.156 34.125 28.625 1 92.56 173 GLU A C 1
ATOM 1398 O O . GLU A 1 173 ? -35.688 35.25 28.469 1 92.56 173 GLU A O 1
ATOM 1403 N N . GLY A 1 174 ? -36.188 33.188 27.656 1 93.44 174 GLY A N 1
ATOM 1404 C CA . GLY A 1 174 ? -35.812 33.531 26.297 1 93.44 174 GLY A CA 1
ATOM 1405 C C . GLY A 1 174 ? -34.688 32.656 25.734 1 93.44 174 GLY A C 1
ATOM 1406 O O . GLY A 1 174 ? -34.375 31.609 26.312 1 93.44 174 GLY A O 1
ATOM 1407 N N . ARG A 1 175 ? -34.25 33 24.531 1 94.88 175 ARG A N 1
ATOM 1408 C CA . ARG A 1 175 ? -33.188 32.281 23.828 1 94.88 175 ARG A CA 1
ATOM 1409 C C . ARG A 1 175 ? -32.031 33.188 23.516 1 94.88 175 ARG A C 1
ATOM 1411 O O . ARG A 1 175 ? -32.156 34.156 22.766 1 94.88 175 ARG A O 1
ATOM 1418 N N . PHE A 1 176 ? -30.859 32.938 24.109 1 96.25 176 PHE A N 1
ATOM 1419 C CA . PHE A 1 176 ? -29.672 33.75 23.891 1 96.25 176 PHE A CA 1
ATOM 1420 C C . PHE A 1 176 ? -28.531 32.906 23.328 1 96.25 176 PHE A C 1
ATOM 1422 O O . PHE A 1 176 ? -28.141 31.906 23.938 1 96.25 176 PHE A O 1
ATOM 1429 N N . LEU A 1 177 ? -28.016 33.344 22.25 1 95.69 177 LEU A N 1
ATOM 1430 C CA . LEU A 1 177 ? -26.922 32.625 21.594 1 95.69 177 LEU A CA 1
ATOM 1431 C C . LEU A 1 177 ? -25.641 33.438 21.625 1 95.69 177 LEU A C 1
ATOM 1433 O O . LEU A 1 177 ? -25.594 34.594 21.141 1 95.69 177 LEU A O 1
ATOM 1437 N N . GLN A 1 178 ? -24.672 32.906 22.203 1 96.31 178 GLN A N 1
ATOM 1438 C CA . GLN A 1 178 ? -23.328 33.469 22.141 1 96.31 178 GLN A CA 1
ATOM 1439 C C . GLN A 1 178 ? -22.469 32.75 21.125 1 96.31 178 GLN A C 1
ATOM 1441 O O . GLN A 1 178 ? -22.266 31.531 21.234 1 96.31 178 GLN A O 1
ATOM 1446 N N . ILE A 1 179 ? -21.969 33.438 20.094 1 96.62 179 ILE A N 1
ATOM 1447 C CA . ILE A 1 179 ? -21.156 32.844 19.047 1 96.62 179 ILE A CA 1
ATOM 1448 C C . ILE A 1 179 ? -19.797 33.531 18.984 1 96.62 179 ILE A C 1
ATOM 1450 O O . ILE A 1 179 ? -19.719 34.75 18.75 1 96.62 179 ILE A O 1
ATOM 1454 N N . ILE A 1 180 ? -18.75 32.812 19.234 1 95.94 180 ILE A N 1
ATOM 1455 C CA . ILE A 1 180 ? -17.391 33.344 19.234 1 95.94 180 ILE A CA 1
ATOM 1456 C C . ILE A 1 180 ? -16.5 32.469 18.359 1 95.94 180 ILE A C 1
ATOM 1458 O O . ILE A 1 180 ? -16.453 31.234 18.531 1 95.94 180 ILE A O 1
ATOM 1462 N N . PRO A 1 181 ? -15.82 33.031 17.406 1 95.69 181 PRO A N 1
ATOM 1463 C CA . PRO A 1 181 ? -14.836 32.219 16.688 1 95.69 181 PRO A CA 1
ATOM 1464 C C . PRO A 1 181 ? -13.703 31.734 17.594 1 95.69 181 PRO A C 1
ATOM 1466 O O . PRO A 1 181 ? -13.25 32.469 18.469 1 95.69 181 PRO A O 1
ATOM 1469 N N . VAL A 1 182 ? -13.297 30.5 17.406 1 96.5 182 VAL A N 1
ATOM 1470 C CA . VAL A 1 182 ? -12.234 29.938 18.219 1 96.5 182 VAL A CA 1
ATOM 1471 C C . VAL A 1 182 ? -11.156 29.328 17.328 1 96.5 182 VAL A C 1
ATOM 1473 O O . VAL A 1 182 ? -11.422 29.016 16.156 1 96.5 182 VAL A O 1
ATOM 1476 N N . THR A 1 183 ? -9.984 29.203 17.906 1 95 183 THR A N 1
ATOM 1477 C CA . THR A 1 183 ? -8.844 28.656 17.156 1 95 183 THR A CA 1
ATOM 1478 C C . THR A 1 183 ? -8.516 27.25 17.625 1 95 183 THR A C 1
ATOM 1480 O O . THR A 1 183 ? -8.453 26.984 18.828 1 95 183 THR A O 1
ATOM 1483 N N . PRO A 1 184 ? -8.289 26.359 16.656 1 95.31 184 PRO A N 1
ATOM 1484 C CA . PRO A 1 184 ? -7.926 24.984 17.047 1 95.31 184 PRO A CA 1
ATOM 1485 C C . PRO A 1 184 ? -6.523 24.906 17.641 1 95.31 184 PRO A C 1
ATOM 1487 O O . PRO A 1 184 ? -5.621 25.625 17.219 1 95.31 184 PRO A O 1
ATOM 1490 N N . ILE A 1 185 ? -6.414 23.984 18.609 1 93.06 185 ILE A N 1
ATOM 1491 C CA . ILE A 1 185 ? -5.117 23.672 19.203 1 93.06 185 ILE A CA 1
ATOM 1492 C C . ILE A 1 185 ? -4.664 22.297 18.734 1 93.06 185 ILE A C 1
ATOM 1494 O O . ILE A 1 185 ? -5.301 21.281 19.062 1 93.06 185 ILE A O 1
ATOM 1498 N N . GLN A 1 186 ? -3.631 22.281 18.016 1 87.69 186 GLN A N 1
ATOM 1499 C CA . GLN A 1 186 ? -3.111 21.016 17.531 1 87.69 186 GLN A CA 1
ATOM 1500 C C . GLN A 1 186 ? -2.545 20.188 18.672 1 87.69 186 GLN A C 1
ATOM 1502 O O . GLN A 1 186 ? -1.888 20.719 19.578 1 87.69 186 GLN A O 1
ATOM 1507 N N . ALA A 1 187 ? -2.854 18.891 18.562 1 77.06 187 ALA A N 1
ATOM 1508 C CA . ALA A 1 187 ? -2.293 18 19.578 1 77.06 187 ALA A CA 1
ATOM 1509 C C . ALA A 1 187 ? -0.794 17.797 19.359 1 77.06 187 ALA A C 1
ATOM 1511 O O . ALA A 1 187 ? -0.314 17.828 18.219 1 77.06 187 ALA A O 1
ATOM 1512 N N . GLU A 1 188 ? 0.122 17.844 20.453 1 62.81 188 GLU A N 1
ATOM 1513 C CA . GLU A 1 188 ? 1.58 17.781 20.422 1 62.81 188 GLU A CA 1
ATOM 1514 C C . GLU A 1 188 ? 2.066 16.578 19.625 1 62.81 188 GLU A C 1
ATOM 1516 O O . GLU A 1 188 ? 3.082 16.656 18.922 1 62.81 188 GLU A O 1
ATOM 1521 N N . SER A 1 189 ? 1.544 15.438 19.781 1 59.22 189 SER A N 1
ATOM 1522 C CA . SER A 1 189 ? 2.16 14.195 19.312 1 59.22 189 SER A CA 1
ATOM 1523 C C . SER A 1 189 ? 1.945 13.984 17.828 1 59.22 189 SER A C 1
ATOM 1525 O O . SER A 1 189 ? 2.396 12.984 17.25 1 59.22 189 SER A O 1
ATOM 1527 N N . THR A 1 190 ? 1.495 14.961 17.172 1 60.62 190 THR A N 1
ATOM 1528 C CA . THR A 1 190 ? 0.947 14.43 15.922 1 60.62 190 THR A CA 1
ATOM 1529 C C . THR A 1 190 ? 2.031 14.328 14.852 1 60.62 190 THR A C 1
ATOM 1531 O O . THR A 1 190 ? 2.189 13.281 14.219 1 60.62 190 THR A O 1
ATOM 1534 N N . LEU A 1 191 ? 2.568 15.422 14.375 1 65.44 191 LEU A N 1
ATOM 1535 C CA . LEU A 1 191 ? 3.449 15.25 13.219 1 65.44 191 LEU A CA 1
ATOM 1536 C C . LEU A 1 191 ? 4.816 15.867 13.492 1 65.44 191 LEU A C 1
ATOM 1538 O O . LEU A 1 191 ? 4.918 16.922 14.125 1 65.44 191 LEU A O 1
ATOM 1542 N N . ASP A 1 192 ? 5.762 15.008 13.219 1 67.75 192 ASP A N 1
ATOM 1543 C CA . ASP A 1 192 ? 7.148 15.453 13.234 1 67.75 192 ASP A CA 1
ATOM 1544 C C . ASP A 1 192 ? 7.355 16.625 12.281 1 67.75 192 ASP A C 1
ATOM 1546 O O . ASP A 1 192 ? 6.59 16.812 11.336 1 67.75 192 ASP A O 1
ATOM 1550 N N . SER A 1 193 ? 8.188 17.484 12.641 1 71.56 193 SER A N 1
ATOM 1551 C CA . SER A 1 193 ? 8.516 18.641 11.82 1 71.56 193 SER A CA 1
ATOM 1552 C C . SER A 1 193 ? 9.016 18.234 10.445 1 71.56 193 SER A C 1
ATOM 1554 O O . SER A 1 193 ? 9.023 19.031 9.508 1 71.56 193 SER A O 1
ATOM 1556 N N . SER A 1 194 ? 9.25 16.969 10.359 1 77.38 194 SER A N 1
ATOM 1557 C CA . SER A 1 194 ? 9.781 16.484 9.094 1 77.38 194 SER A CA 1
ATOM 1558 C C . SER A 1 194 ? 8.672 16.281 8.07 1 77.38 194 SER A C 1
ATOM 1560 O O . SER A 1 194 ? 8.938 16.156 6.871 1 77.38 194 SER A O 1
ATOM 1562 N N . ALA A 1 195 ? 7.477 16.484 8.555 1 86.81 195 ALA A N 1
ATOM 1563 C CA . ALA A 1 195 ? 6.352 16.297 7.641 1 86.81 195 ALA A CA 1
ATOM 1564 C C . ALA A 1 195 ? 6.188 17.5 6.715 1 86.81 195 ALA A C 1
ATOM 1566 O O . ALA A 1 195 ? 6.562 18.609 7.07 1 86.81 195 ALA A O 1
ATOM 1567 N N . GLY A 1 196 ? 5.723 17.25 5.617 1 89.12 196 GLY A N 1
ATOM 1568 C CA . GLY A 1 196 ? 5.492 18.328 4.664 1 89.12 196 GLY A CA 1
ATOM 1569 C C . GLY A 1 196 ? 4.527 19.375 5.172 1 89.12 196 GLY A C 1
ATOM 1570 O O . GLY A 1 196 ? 3.678 19.094 6.02 1 89.12 196 GLY A O 1
ATOM 1571 N N . VAL A 1 197 ? 4.676 20.516 4.652 1 92.44 197 VAL A N 1
ATOM 1572 C CA . VAL A 1 197 ? 3.928 21.688 5.102 1 92.44 197 VAL A CA 1
ATOM 1573 C C . VAL A 1 197 ? 2.432 21.453 4.914 1 92.44 197 VAL A C 1
ATOM 1575 O O . VAL A 1 197 ? 1.624 21.828 5.77 1 92.44 197 VAL A O 1
ATOM 1578 N N . LEU A 1 198 ? 2.043 20.828 3.818 1 93.88 198 LEU A N 1
ATOM 1579 C CA . LEU A 1 198 ? 0.629 20.625 3.525 1 93.88 198 LEU A CA 1
ATOM 1580 C C . LEU A 1 198 ? 0.02 19.594 4.473 1 93.88 198 LEU A C 1
ATOM 1582 O O . LEU A 1 198 ? -1.134 19.734 4.883 1 93.88 198 LEU A O 1
ATOM 1586 N N . LEU A 1 199 ? 0.764 18.594 4.734 1 92.88 199 LEU A N 1
ATOM 1587 C CA . LEU A 1 199 ? 0.306 17.594 5.691 1 92.88 199 LEU A CA 1
ATOM 1588 C C . LEU A 1 199 ? 0.154 18.188 7.082 1 92.88 199 LEU A C 1
ATOM 1590 O O . LEU A 1 199 ? -0.823 17.922 7.781 1 92.88 199 LEU A O 1
ATOM 1594 N N . ARG A 1 200 ? 1.098 18.984 7.539 1 91.38 200 ARG A N 1
ATOM 1595 C CA . ARG A 1 200 ? 1.021 19.672 8.828 1 91.38 200 ARG A CA 1
ATOM 1596 C C . ARG A 1 200 ? -0.195 20.578 8.883 1 91.38 200 ARG A C 1
ATOM 1598 O O . ARG A 1 200 ? -0.875 20.656 9.914 1 91.38 200 ARG A O 1
ATOM 1605 N N . TRP A 1 201 ? -0.346 21.234 7.801 1 91.5 201 TRP A N 1
ATOM 1606 C CA . TRP A 1 201 ? -1.501 22.125 7.715 1 91.5 201 TRP A CA 1
ATOM 1607 C C . TRP A 1 201 ? -2.797 21.359 7.965 1 91.5 201 TRP A C 1
ATOM 1609 O O . TRP A 1 201 ? -3.68 21.828 8.68 1 91.5 201 TRP A O 1
ATOM 1619 N N . TYR A 1 202 ? -2.938 20.203 7.414 1 93.19 202 TYR A N 1
ATOM 1620 C CA . TYR A 1 202 ? -4.145 19.406 7.566 1 93.19 202 TYR A CA 1
ATOM 1621 C C . TYR A 1 202 ? -4.422 19.109 9.039 1 93.19 202 TYR A C 1
ATOM 1623 O O . TYR A 1 202 ? -5.543 19.297 9.516 1 93.19 202 TYR A O 1
ATOM 1631 N N . TYR A 1 203 ? -3.473 18.75 9.727 1 91.31 203 TYR A N 1
ATOM 1632 C CA . TYR A 1 203 ? -3.682 18.297 11.102 1 91.31 203 TYR A CA 1
ATOM 1633 C C . TYR A 1 203 ? -3.764 19.469 12.062 1 91.31 203 TYR A C 1
ATOM 1635 O O . TYR A 1 203 ? -4.18 19.312 13.211 1 91.31 203 TYR A O 1
ATOM 1643 N N . LYS A 1 204 ? -3.35 20.594 11.609 1 90.5 204 LYS A N 1
ATOM 1644 C CA . LYS A 1 204 ? -3.562 21.812 12.375 1 90.5 204 LYS A CA 1
ATOM 1645 C C . LYS A 1 204 ? -5.047 22.156 12.461 1 90.5 204 LYS A C 1
ATOM 1647 O O . LYS A 1 204 ? -5.496 22.75 13.438 1 90.5 204 LYS A O 1
ATOM 1652 N N . HIS A 1 205 ? -5.824 21.625 11.523 1 91.69 205 HIS A N 1
ATOM 1653 C CA . HIS A 1 205 ? -7.195 22.109 11.422 1 91.69 205 HIS A CA 1
ATOM 1654 C C . HIS A 1 205 ? -8.195 20.953 11.539 1 91.69 205 HIS A C 1
ATOM 1656 O O . HIS A 1 205 ? -9.398 21.188 11.664 1 91.69 205 HIS A O 1
ATOM 1662 N N . HIS A 1 206 ? -7.691 19.828 11.484 1 92.06 206 HIS A N 1
ATOM 1663 C CA . HIS A 1 206 ? -8.609 18.688 11.508 1 92.06 206 HIS A CA 1
ATOM 1664 C C . HIS A 1 206 ? -8.258 17.719 12.633 1 92.06 206 HIS A C 1
ATOM 1666 O O . HIS A 1 206 ? -7.125 17.703 13.109 1 92.06 206 HIS A O 1
ATOM 1672 N N . ASP A 1 207 ? -9.266 17.016 12.992 1 92.06 207 ASP A N 1
ATOM 1673 C CA . ASP A 1 207 ? -9.141 16.062 14.094 1 92.06 207 ASP A CA 1
ATOM 1674 C C . ASP A 1 207 ? -8.727 16.766 15.383 1 92.06 207 ASP A C 1
ATOM 1676 O O . ASP A 1 207 ? -7.754 16.375 16.031 1 92.06 207 ASP A O 1
ATOM 1680 N N . ILE A 1 208 ? -9.438 17.75 15.711 1 94.75 208 ILE A N 1
ATOM 1681 C CA . ILE A 1 208 ? -9.117 18.625 16.828 1 94.75 208 ILE A CA 1
ATOM 1682 C C . ILE A 1 208 ? -10.07 18.359 17.984 1 94.75 208 ILE A C 1
ATOM 1684 O O . ILE A 1 208 ? -11.273 18.172 17.781 1 94.75 208 ILE A O 1
ATOM 1688 N N . THR A 1 209 ? -9.531 18.391 19.172 1 95.75 209 THR A N 1
ATOM 1689 C CA . THR A 1 209 ? -10.359 18.188 20.359 1 95.75 209 THR A CA 1
ATOM 1690 C C . THR A 1 209 ? -10.273 19.391 21.281 1 95.75 209 THR A C 1
ATOM 1692 O O . THR A 1 209 ? -11.07 19.516 22.219 1 95.75 209 THR A O 1
ATOM 1695 N N . SER A 1 210 ? -9.352 20.266 20.984 1 96.56 210 SER A N 1
ATOM 1696 C CA . SER A 1 210 ? -9.156 21.422 21.859 1 96.56 210 SER A CA 1
ATOM 1697 C C . SER A 1 210 ? -9.133 22.719 21.062 1 96.56 210 SER A C 1
ATOM 1699 O O . SER A 1 210 ? -8.57 22.766 19.953 1 96.56 210 SER A O 1
ATOM 1701 N N . PHE A 1 211 ? -9.688 23.766 21.656 1 97.12 211 PHE A N 1
ATOM 1702 C CA . PHE A 1 211 ? -9.797 25.078 21.031 1 97.12 211 PHE A CA 1
ATOM 1703 C C . PHE A 1 211 ? -9.445 26.188 22.016 1 97.12 211 PHE A C 1
ATOM 1705 O O . PHE A 1 211 ? -9.508 25.984 23.234 1 97.12 211 PHE A O 1
ATOM 1712 N N . GLU A 1 212 ? -9.055 27.312 21.438 1 96 212 GLU A N 1
ATOM 1713 C CA . GLU A 1 212 ? -8.68 28.391 22.344 1 96 212 GLU A CA 1
ATOM 1714 C C . GLU A 1 212 ? -9.289 29.719 21.906 1 96 212 GLU A C 1
ATOM 1716 O O . GLU A 1 212 ? -9.586 29.906 20.719 1 96 212 GLU A O 1
ATOM 1721 N N . LEU A 1 213 ? -9.539 30.5 22.859 1 94.88 213 LEU A N 1
ATOM 1722 C CA . LEU A 1 213 ? -9.953 31.891 22.734 1 94.88 213 LEU A CA 1
ATOM 1723 C C . LEU A 1 213 ? -8.977 32.812 23.453 1 94.88 213 LEU A C 1
ATOM 1725 O O . LEU A 1 213 ? -8.664 32.625 24.625 1 94.88 213 LEU A O 1
ATOM 1729 N N . LEU A 1 214 ? -8.461 33.781 22.719 1 93.56 214 LEU A N 1
ATOM 1730 C CA . LEU A 1 214 ? -7.492 34.719 23.281 1 93.56 214 LEU A CA 1
ATOM 1731 C C . LEU A 1 214 ? -8.117 36.094 23.484 1 93.56 214 LEU A C 1
ATOM 1733 O O . LEU A 1 214 ? -8.805 36.594 22.594 1 93.56 214 LEU A O 1
ATOM 1737 N N . ARG A 1 215 ? -7.863 36.625 24.734 1 91.94 215 ARG A N 1
ATOM 1738 C CA . ARG A 1 215 ? -8.359 37.969 25.062 1 91.94 215 ARG A CA 1
ATOM 1739 C C . ARG A 1 215 ? -7.234 38.844 25.578 1 91.94 215 ARG A C 1
ATOM 1741 O O . ARG A 1 215 ? -6.566 38.5 26.562 1 91.94 215 ARG A O 1
ATOM 1748 N N . PRO A 1 216 ? -7.023 39.969 24.984 1 92.75 216 PRO A N 1
ATOM 1749 C CA . PRO A 1 216 ? -5.996 40.875 25.484 1 92.75 216 PRO A CA 1
ATOM 1750 C C . PRO A 1 216 ? -6.41 41.594 26.766 1 92.75 216 PRO A C 1
ATOM 1752 O O . PRO A 1 216 ? -7.582 41.969 26.922 1 92.75 216 PRO A O 1
ATOM 1755 N N . LEU A 1 217 ? -5.441 41.688 27.672 1 92.06 217 LEU A N 1
ATOM 1756 C CA . LEU A 1 217 ? -5.613 42.438 28.922 1 92.06 217 LEU A CA 1
ATOM 1757 C C . LEU A 1 217 ? -4.562 43.531 29.062 1 92.06 217 LEU A C 1
ATOM 1759 O O . LEU A 1 217 ? -3.383 43.281 28.781 1 92.06 217 LEU A O 1
ATOM 1763 N N . ARG A 1 218 ? -5.031 44.656 29.328 1 90.25 218 ARG A N 1
ATOM 1764 C CA . ARG A 1 218 ? -4.09 45.719 29.609 1 90.25 218 ARG A CA 1
ATOM 1765 C C . ARG A 1 218 ? -3.881 45.875 31.109 1 90.25 218 ARG A C 1
ATOM 1767 O O . ARG A 1 218 ? -4.84 46.094 31.859 1 90.25 218 ARG A O 1
ATOM 1774 N N . CYS A 1 219 ? -2.592 45.719 31.484 1 89.5 219 CYS A N 1
ATOM 1775 C CA . CYS A 1 219 ? -2.262 45.875 32.875 1 89.5 219 CYS A CA 1
ATOM 1776 C C . CYS A 1 219 ? -1.265 47 33.094 1 89.5 219 CYS A C 1
ATOM 1778 O O . CYS A 1 219 ? -0.152 46.969 32.562 1 89.5 219 CYS A O 1
ATOM 1780 N N . ASP A 1 220 ? -1.576 48.031 33.875 1 85.75 220 ASP A N 1
ATOM 1781 C CA . ASP A 1 220 ? -0.752 49.25 34 1 85.75 220 ASP A CA 1
ATOM 1782 C C . ASP A 1 220 ? 0.085 49.188 35.281 1 85.75 220 ASP A C 1
ATOM 1784 O O . ASP A 1 220 ? 1.106 49.875 35.375 1 85.75 220 ASP A O 1
ATOM 1788 N N . ASP A 1 221 ? -0.182 48.5 36.25 1 83.94 221 ASP A N 1
ATOM 1789 C CA . ASP A 1 221 ? 0.51 48.594 37.531 1 83.94 221 ASP A CA 1
ATOM 1790 C C . ASP A 1 221 ? 1.202 47.25 37.844 1 83.94 221 ASP A C 1
ATOM 1792 O O . ASP A 1 221 ? 0.899 46.625 38.844 1 83.94 221 ASP A O 1
ATOM 1796 N N . THR A 1 222 ? 2.051 46.938 36.938 1 86.19 222 THR A N 1
ATOM 1797 C CA . THR A 1 222 ? 2.805 45.688 37.188 1 86.19 222 THR A CA 1
ATOM 1798 C C . THR A 1 222 ? 4.305 45.969 37.188 1 86.19 222 THR A C 1
ATOM 1800 O O . THR A 1 222 ? 4.734 47.094 36.875 1 86.19 222 THR A O 1
ATOM 1803 N N . LYS A 1 223 ? 5.062 45 37.594 1 84.94 223 LYS A N 1
ATOM 1804 C CA . LYS A 1 223 ? 6.516 45.125 37.625 1 84.94 223 LYS A CA 1
ATOM 1805 C C . LYS A 1 223 ? 7.09 45.375 36.25 1 84.94 223 LYS A C 1
ATOM 1807 O O . LYS A 1 223 ? 8.133 46.031 36.125 1 84.94 223 LYS A O 1
ATOM 1812 N N . TRP A 1 224 ? 6.383 45 35.281 1 85.75 224 TRP A N 1
ATOM 1813 C CA . TRP A 1 224 ? 6.852 45.156 33.906 1 85.75 224 TRP A CA 1
ATOM 1814 C C . TRP A 1 224 ? 6.707 46.594 33.438 1 85.75 224 TRP A C 1
ATOM 1816 O O . TRP A 1 224 ? 7.559 47.094 32.688 1 85.75 224 TRP A O 1
ATOM 1826 N N . THR A 1 225 ? 5.66 47.188 33.844 1 85 225 THR A N 1
ATOM 1827 C CA . THR A 1 225 ? 5.379 48.531 33.406 1 85 225 THR A CA 1
ATOM 1828 C C . THR A 1 225 ? 6.215 49.562 34.188 1 85 225 THR A C 1
ATOM 1830 O O . THR A 1 225 ? 6.465 50.656 33.719 1 85 225 THR A O 1
ATOM 1833 N N . THR A 1 226 ? 6.551 49.188 35.375 1 81.75 226 THR A N 1
ATOM 1834 C CA . THR A 1 226 ? 7.344 50.094 36.219 1 81.75 226 THR A CA 1
ATOM 1835 C C . THR A 1 226 ? 8.734 50.281 35.625 1 81.75 226 THR A C 1
ATOM 1837 O O . THR A 1 226 ? 9.289 51.375 35.688 1 81.75 226 THR A O 1
ATOM 1840 N N . LEU A 1 227 ? 9.195 49.281 35.031 1 74.5 227 LEU A N 1
ATOM 1841 C CA . LEU A 1 227 ? 10.523 49.375 34.438 1 74.5 227 LEU A CA 1
ATOM 1842 C C . LEU A 1 227 ? 10.477 50.156 33.125 1 74.5 227 LEU A C 1
ATOM 1844 O O . LEU A 1 227 ? 11.266 51.062 32.906 1 74.5 227 LEU A O 1
ATOM 1848 N N . MET A 1 228 ? 9.602 49.75 32.281 1 78.69 228 MET A N 1
ATOM 1849 C CA . MET A 1 228 ? 9.375 50.438 31.016 1 78.69 228 MET A CA 1
ATOM 1850 C C . MET A 1 228 ? 7.906 50.375 30.625 1 78.69 228 MET A C 1
ATOM 1852 O O . MET A 1 228 ? 7.355 49.281 30.422 1 78.69 228 MET A O 1
ATOM 1856 N N . ASN A 1 229 ? 7.402 51.5 30.562 1 79.5 229 ASN A N 1
ATOM 1857 C CA . ASN A 1 229 ? 5.984 51.594 30.25 1 79.5 229 ASN A CA 1
ATOM 1858 C C . ASN A 1 229 ? 5.754 51.656 28.734 1 79.5 229 ASN A C 1
ATOM 1860 O O . ASN A 1 229 ? 5.617 52.719 28.172 1 79.5 229 ASN A O 1
ATOM 1864 N N . THR A 1 230 ? 5.773 50.5 28.125 1 80.19 230 THR A N 1
ATOM 1865 C CA . THR A 1 230 ? 5.508 50.375 26.703 1 80.19 230 THR A CA 1
ATOM 1866 C C . THR A 1 230 ? 4.281 49.5 26.453 1 80.19 230 THR A C 1
ATOM 1868 O O . THR A 1 230 ? 3.791 48.844 27.359 1 80.19 230 THR A O 1
ATOM 1871 N N . GLU A 1 231 ? 3.768 49.625 25.297 1 82.38 231 GLU A N 1
ATOM 1872 C CA . GLU A 1 231 ? 2.621 48.781 24.922 1 82.38 231 GLU A CA 1
ATOM 1873 C C . GLU A 1 231 ? 2.914 47.312 25.125 1 82.38 231 GLU A C 1
ATOM 1875 O O . GLU A 1 231 ? 2.031 46.531 25.531 1 82.38 231 GLU A O 1
ATOM 1880 N N . SER A 1 232 ? 4.145 46.906 24.938 1 84.38 232 SER A N 1
ATOM 1881 C CA . SER A 1 232 ? 4.535 45.5 25.062 1 84.38 232 SER A CA 1
ATOM 1882 C C . SER A 1 232 ? 4.551 45.062 26.531 1 84.38 232 SER A C 1
ATOM 1884 O O . SER A 1 232 ? 4.25 43.906 26.828 1 84.38 232 SER A O 1
ATOM 1886 N N . THR A 1 233 ? 4.926 45.938 27.391 1 86.94 233 THR A N 1
ATOM 1887 C CA . THR A 1 233 ? 5 45.562 28.797 1 86.94 233 THR A CA 1
ATOM 1888 C C . THR A 1 233 ? 3.615 45.625 29.438 1 86.94 233 THR A C 1
ATOM 1890 O O . THR A 1 233 ? 3.402 45.062 30.516 1 86.94 233 THR A O 1
ATOM 1893 N N . GLN A 1 234 ? 2.674 46.281 28.719 1 89.38 234 GLN A N 1
ATOM 1894 C CA . GLN A 1 234 ? 1.329 46.469 29.266 1 89.38 234 GLN A CA 1
ATOM 1895 C C . GLN A 1 234 ? 0.407 45.344 28.797 1 89.38 234 GLN A C 1
ATOM 1897 O O . GLN A 1 234 ? -0.641 45.094 29.406 1 89.38 234 GLN A O 1
ATOM 1902 N N . LEU A 1 235 ? 0.775 44.75 27.766 1 90.94 235 LEU A N 1
ATOM 1903 C CA . LEU A 1 235 ? -0.136 43.812 27.109 1 90.94 235 LEU A CA 1
ATOM 1904 C C . LEU A 1 235 ? -0.055 42.438 27.75 1 90.94 235 LEU A C 1
ATOM 1906 O O . LEU A 1 235 ? 1.012 41.812 27.766 1 90.94 235 LEU A O 1
ATOM 1910 N N . TRP A 1 236 ? -1.034 41.969 28.266 1 94.06 236 TRP A N 1
ATOM 1911 C CA . TRP A 1 236 ? -1.23 40.594 28.734 1 94.06 236 TRP A CA 1
ATOM 1912 C C . TRP A 1 236 ? -2.283 39.875 27.906 1 94.06 236 TRP A C 1
ATOM 1914 O O . TRP A 1 236 ? -3.07 40.531 27.203 1 94.06 236 TRP A O 1
ATOM 1924 N N . ILE A 1 237 ? -2.264 38.562 27.891 1 95.31 237 ILE A N 1
ATOM 1925 C CA . ILE A 1 237 ? -3.244 37.781 27.125 1 95.31 237 ILE A CA 1
ATOM 1926 C C . ILE A 1 237 ? -3.863 36.719 28.016 1 95.31 237 ILE A C 1
ATOM 1928 O O . ILE A 1 237 ? -3.148 35.906 28.594 1 95.31 237 ILE A O 1
ATOM 1932 N N . GLN A 1 238 ? -5.137 36.781 28.109 1 94.69 238 GLN A N 1
ATOM 1933 C CA . GLN A 1 238 ? -5.891 35.719 28.797 1 94.69 238 GLN A CA 1
ATOM 1934 C C . GLN A 1 238 ? -6.352 34.656 27.812 1 94.69 238 GLN A C 1
ATOM 1936 O O . GLN A 1 238 ? -7 34.969 26.812 1 94.69 238 GLN A O 1
ATOM 1941 N N . ARG A 1 239 ? -6.035 33.438 28.141 1 93.88 239 ARG A N 1
ATOM 1942 C CA . ARG A 1 239 ? -6.402 32.281 27.297 1 93.88 239 ARG A CA 1
ATOM 1943 C C . ARG A 1 239 ? -7.543 31.5 27.922 1 93.88 239 ARG A C 1
ATOM 1945 O O . ARG A 1 239 ? -7.547 31.25 29.141 1 93.88 239 ARG A O 1
ATOM 1952 N N . ARG A 1 240 ? -8.516 31.219 27.125 1 94.69 240 ARG A N 1
ATOM 1953 C CA . ARG A 1 240 ? -9.562 30.266 27.484 1 94.69 240 ARG A CA 1
ATOM 1954 C C . ARG A 1 240 ? -9.516 29.031 26.594 1 94.69 240 ARG A C 1
ATOM 1956 O O . ARG A 1 240 ? -9.625 29.141 25.375 1 94.69 240 ARG A O 1
ATOM 1963 N N . VAL A 1 241 ? -9.32 27.875 27.219 1 96.12 241 VAL A N 1
ATOM 1964 C CA . VAL A 1 241 ? -9.18 26.625 26.469 1 96.12 241 VAL A CA 1
ATOM 1965 C C . VAL A 1 241 ? -10.43 25.766 26.656 1 96.12 241 VAL A C 1
ATOM 1967 O O . VAL A 1 241 ? -10.875 25.547 27.781 1 96.12 241 VAL A O 1
ATOM 1970 N N . MET A 1 242 ? -10.961 25.328 25.609 1 96.44 242 MET A N 1
ATOM 1971 C CA . MET A 1 242 ? -12.141 24.469 25.625 1 96.44 242 MET A CA 1
ATOM 1972 C C . MET A 1 242 ? -11.812 23.094 25.047 1 96.44 242 MET A C 1
ATOM 1974 O O . MET A 1 242 ? -11.203 23 23.969 1 96.44 242 MET A O 1
ATOM 1978 N N . THR A 1 243 ? -12.172 22.047 25.688 1 97.31 243 THR A N 1
ATOM 1979 C CA . THR A 1 243 ? -12.008 20.672 25.219 1 97.31 243 THR A CA 1
ATOM 1980 C C . THR A 1 243 ? -13.359 20.031 24.922 1 97.31 243 THR A C 1
ATOM 1982 O O . THR A 1 243 ? -14.266 20.078 25.75 1 97.31 243 THR A O 1
ATOM 1985 N N . VAL A 1 244 ? -13.461 19.531 23.781 1 97.62 244 VAL A N 1
ATOM 1986 C CA . VAL A 1 244 ? -14.742 18.984 23.375 1 97.62 244 VAL A CA 1
ATOM 1987 C C . VAL A 1 244 ? -14.727 17.453 23.531 1 97.62 244 VAL A C 1
ATOM 1989 O O . VAL A 1 244 ? -13.664 16.859 23.672 1 97.62 244 VAL A O 1
ATOM 1992 N N . ALA A 1 245 ? -15.891 16.891 23.406 1 96.44 245 ALA A N 1
ATOM 1993 C CA . ALA A 1 245 ? -16.094 15.477 23.703 1 96.44 245 ALA A CA 1
ATOM 1994 C C . ALA A 1 245 ? -15.508 14.586 22.609 1 96.44 245 ALA A C 1
ATOM 1996 O O . ALA A 1 245 ? -15.055 13.477 22.875 1 96.44 245 ALA A O 1
ATOM 1997 N N . HIS A 1 246 ? -15.578 15.016 21.359 1 94.56 246 HIS A N 1
ATOM 1998 C CA . HIS A 1 246 ? -15.062 14.234 20.25 1 94.56 246 HIS A CA 1
ATOM 1999 C C . HIS A 1 246 ? -14.383 15.133 19.219 1 94.56 246 HIS A C 1
ATOM 2001 O O . HIS A 1 246 ? -14.742 16.297 19.078 1 94.56 246 HIS A O 1
ATOM 2007 N N . PRO A 1 247 ? -13.492 14.531 18.516 1 94.94 247 PRO A N 1
ATOM 2008 C CA . PRO A 1 247 ? -12.758 15.344 17.547 1 94.94 247 PRO A CA 1
ATOM 2009 C C . PRO A 1 247 ? -13.633 15.812 16.375 1 94.94 247 PRO A C 1
ATOM 2011 O O . PRO A 1 247 ? -14.57 15.109 15.992 1 94.94 247 PRO A O 1
ATOM 2014 N N . LEU A 1 248 ? -13.375 16.938 15.922 1 94.19 248 LEU A N 1
ATOM 2015 C CA . LEU A 1 248 ? -14.078 17.484 14.758 1 94.19 248 LEU A CA 1
ATOM 2016 C C . LEU A 1 248 ? -13.164 17.5 13.539 1 94.19 248 LEU A C 1
ATOM 2018 O O . LEU A 1 248 ? -11.977 17.812 13.648 1 94.19 248 LEU A O 1
ATOM 2022 N N . PRO A 1 249 ? -13.594 17.078 12.422 1 92.38 249 PRO A N 1
ATOM 2023 C CA . PRO A 1 249 ? -14.992 16.781 12.117 1 92.38 249 PRO A CA 1
ATOM 2024 C C . PRO A 1 249 ? -15.406 15.375 12.57 1 92.38 249 PRO A C 1
ATOM 2026 O O . PRO A 1 249 ? -14.555 14.516 12.773 1 92.38 249 PRO A O 1
ATOM 2029 N N . ASP A 1 250 ? -16.625 15.195 12.734 1 93.62 250 ASP A N 1
ATOM 2030 C CA . ASP A 1 250 ? -17.266 13.93 13.07 1 93.62 250 ASP A CA 1
ATOM 2031 C C . ASP A 1 250 ? -18.609 13.789 12.336 1 93.62 250 ASP A C 1
ATOM 2033 O O . ASP A 1 250 ? -18.859 14.516 11.375 1 93.62 250 ASP A O 1
ATOM 2037 N N . ILE A 1 251 ? -19.344 12.867 12.719 1 91.88 251 ILE A N 1
ATOM 2038 C CA . ILE A 1 251 ? -20.641 12.641 12.078 1 91.88 251 ILE A CA 1
ATOM 2039 C C . ILE A 1 251 ? -21.484 13.914 12.164 1 91.88 251 ILE A C 1
ATOM 2041 O O . ILE A 1 251 ? -22.094 14.328 11.172 1 91.88 251 ILE A O 1
ATOM 2045 N N . LEU A 1 252 ? -21.375 14.516 13.336 1 90.94 252 LEU A N 1
ATOM 2046 C CA . LEU A 1 252 ? -22 15.828 13.508 1 90.94 252 LEU A CA 1
ATOM 2047 C C . LEU A 1 252 ? -20.953 16.938 13.344 1 90.94 252 LEU A C 1
ATOM 2049 O O . LEU A 1 252 ? -19.766 16.719 13.586 1 90.94 252 LEU A O 1
ATOM 2053 N N . ASN A 1 253 ? -21.469 18.078 12.969 1 91.44 253 ASN A N 1
ATOM 2054 C CA . ASN A 1 253 ? -20.531 19.188 12.742 1 91.44 253 ASN A CA 1
ATOM 2055 C C . ASN A 1 253 ? -20.266 19.969 14.023 1 91.44 253 ASN A C 1
ATOM 2057 O O . ASN A 1 253 ? -19.766 21.094 13.984 1 91.44 253 ASN A O 1
ATOM 2061 N N . PHE A 1 254 ? -20.688 19.422 15.156 1 95.25 254 PHE A N 1
ATOM 2062 C CA . PHE A 1 254 ? -20.438 20.078 16.438 1 95.25 254 PHE A CA 1
ATOM 2063 C C . PHE A 1 254 ? -20.141 19.047 17.516 1 95.25 254 PHE A C 1
ATOM 2065 O O . PHE A 1 254 ? -20.438 17.859 17.359 1 95.25 254 PHE A O 1
ATOM 2072 N N . ALA A 1 255 ? -19.516 19.5 18.516 1 97.25 255 ALA A N 1
ATOM 2073 C CA . ALA A 1 255 ? -19.203 18.672 19.688 1 97.25 255 ALA A CA 1
ATOM 2074 C C . ALA A 1 255 ? -19.375 19.453 20.969 1 97.25 255 ALA A C 1
ATOM 2076 O O . ALA A 1 255 ? -19.031 20.641 21.047 1 97.25 255 ALA A O 1
ATOM 2077 N N . PRO A 1 256 ? -19.969 18.875 21.969 1 97.81 256 PRO A N 1
ATOM 2078 C CA . PRO A 1 256 ? -20.172 19.578 23.234 1 97.81 256 PRO A CA 1
ATOM 2079 C C . PRO A 1 256 ? -18.859 19.859 23.969 1 97.81 256 PRO A C 1
ATOM 2081 O O . PRO A 1 256 ? -17.938 19.031 23.938 1 97.81 256 PRO A O 1
ATOM 2084 N N . VAL A 1 257 ? -18.859 20.969 24.609 1 97.56 257 VAL A N 1
ATOM 2085 C CA . VAL A 1 257 ? -17.688 21.328 25.422 1 97.56 257 VAL A CA 1
ATOM 2086 C C . VAL A 1 257 ? -17.734 20.594 26.766 1 97.56 257 VAL A C 1
ATOM 2088 O O . VAL A 1 257 ? -18.703 20.734 27.516 1 97.56 257 VAL A O 1
ATOM 2091 N N . GLU A 1 258 ? -16.734 19.859 26.969 1 96.5 258 GLU A N 1
ATOM 2092 C CA . GLU A 1 258 ? -16.688 19.078 28.203 1 96.5 258 GLU A CA 1
ATOM 2093 C C . GLU A 1 258 ? -15.961 19.844 29.312 1 96.5 258 GLU A C 1
ATOM 2095 O O . GLU A 1 258 ? -16.359 19.797 30.484 1 96.5 258 GLU A O 1
ATOM 2100 N N . PHE A 1 259 ? -14.844 20.406 28.891 1 94.56 259 PHE A N 1
ATOM 2101 C CA . PHE A 1 259 ? -14.031 21.109 29.875 1 94.56 259 PHE A CA 1
ATOM 2102 C C . PHE A 1 259 ? -13.641 22.5 29.359 1 94.56 259 PHE A C 1
ATOM 2104 O O . PHE A 1 259 ? -13.328 22.656 28.188 1 94.56 259 PHE A O 1
ATOM 2111 N N . GLU A 1 260 ? -13.727 23.484 30.266 1 93.69 260 GLU A N 1
ATOM 2112 C CA . GLU A 1 260 ? -13.227 24.828 30 1 93.69 260 GLU A CA 1
ATOM 2113 C C . GLU A 1 260 ? -12.219 25.25 31.062 1 93.69 260 GLU A C 1
ATOM 2115 O O . GLU A 1 260 ? -12.469 25.094 32.281 1 93.69 260 GLU A O 1
ATOM 2120 N N . GLU A 1 261 ? -11.109 25.609 30.516 1 94.25 261 GLU A N 1
ATOM 2121 C CA . GLU A 1 261 ? -10.07 26.062 31.438 1 94.25 261 GLU A CA 1
ATOM 2122 C C . GLU A 1 261 ? -9.562 27.453 31.062 1 94.25 261 GLU A C 1
ATOM 2124 O O . GLU A 1 261 ? -9.445 27.766 29.875 1 94.25 261 GLU A O 1
ATOM 2129 N N . GLU A 1 262 ? -9.305 28.203 32.062 1 93.12 262 GLU A N 1
ATOM 2130 C CA . GLU A 1 262 ? -8.688 29.516 31.891 1 93.12 262 GLU A CA 1
ATOM 2131 C C . GLU A 1 262 ? -7.418 29.656 32.719 1 93.12 262 GLU A C 1
ATOM 2133 O O . GLU A 1 262 ? -7.445 30.219 33.812 1 93.12 262 GLU A O 1
ATOM 2138 N N . PRO A 1 263 ? -6.371 29.25 32.188 1 92.5 263 PRO A N 1
ATOM 2139 C CA . PRO A 1 263 ? -5.102 29.422 32.906 1 92.5 263 PRO A CA 1
ATOM 2140 C C . PRO A 1 263 ? -4.762 30.891 33.188 1 92.5 263 PRO A C 1
ATOM 2142 O O . PRO A 1 263 ? -5.398 31.781 32.625 1 92.5 263 PRO A O 1
ATOM 2145 N N . PRO A 1 264 ? -3.742 31.062 34.125 1 93 264 PRO A N 1
ATOM 2146 C CA . PRO A 1 264 ? -3.34 32.469 34.344 1 93 264 PRO A CA 1
ATOM 2147 C C . PRO A 1 264 ? -2.922 33.188 33.062 1 93 264 PRO A C 1
ATOM 2149 O O . PRO A 1 264 ? -2.381 32.531 32.156 1 93 264 PRO A O 1
ATOM 2152 N N . ALA A 1 265 ? -3.189 34.438 33.094 1 94.69 265 ALA A N 1
ATOM 2153 C CA . ALA A 1 265 ? -2.873 35.219 31.906 1 94.69 265 ALA A CA 1
ATOM 2154 C C . ALA A 1 265 ? -1.379 35.188 31.609 1 94.69 265 ALA A C 1
ATOM 2156 O O . ALA A 1 265 ? -0.551 35.188 32.531 1 94.69 265 ALA A O 1
ATOM 2157 N N . ASN A 1 266 ? -1.139 35.188 30.359 1 95.06 266 ASN A N 1
ATOM 2158 C CA . ASN A 1 266 ? 0.252 35.25 29.938 1 95.06 266 ASN A CA 1
ATOM 2159 C C . ASN A 1 266 ? 0.845 36.625 30.203 1 95.06 266 ASN A C 1
ATOM 2161 O O . ASN A 1 266 ? 0.239 37.656 29.875 1 95.06 266 ASN A O 1
ATOM 2165 N N . ASN A 1 267 ? 1.985 36.625 30.828 1 93 267 ASN A N 1
ATOM 2166 C CA . ASN A 1 267 ? 2.664 37.875 31.094 1 93 267 ASN A CA 1
ATOM 2167 C C . ASN A 1 267 ? 3.291 38.438 29.828 1 93 267 ASN A C 1
ATOM 2169 O O . ASN A 1 267 ? 3.303 37.781 28.781 1 93 267 ASN A O 1
ATOM 2173 N N . PRO A 1 268 ? 3.74 39.625 29.859 1 91.56 268 PRO A N 1
ATOM 2174 C CA . PRO A 1 268 ? 4.234 40.281 28.656 1 91.56 268 PRO A CA 1
ATOM 2175 C C . PRO A 1 268 ? 5.363 39.531 27.969 1 91.56 268 PRO A C 1
ATOM 2177 O O . PRO A 1 268 ? 5.461 39.531 26.734 1 91.56 268 PRO A O 1
ATOM 2180 N N . VAL A 1 269 ? 6.23 38.875 28.719 1 93.12 269 VAL A N 1
ATOM 2181 C CA . VAL A 1 269 ? 7.332 38.125 28.141 1 93.12 269 VAL A CA 1
ATOM 2182 C C . VAL A 1 269 ? 6.777 36.906 27.375 1 93.12 269 VAL A C 1
ATOM 2184 O O . VAL A 1 269 ? 7.207 36.656 26.25 1 93.12 269 VAL A O 1
ATOM 2187 N N . GLU A 1 270 ? 5.879 36.281 27.984 1 94.88 270 GLU A N 1
ATOM 2188 C CA . GLU A 1 270 ? 5.25 35.125 27.344 1 94.88 270 GLU A CA 1
ATOM 2189 C C . GLU A 1 270 ? 4.477 35.562 26.094 1 94.88 270 GLU A C 1
ATOM 2191 O O . GLU A 1 270 ? 4.473 34.844 25.094 1 94.88 270 GLU A O 1
ATOM 2196 N N . VAL A 1 271 ? 3.814 36.625 26.188 1 94.25 271 VAL A N 1
ATOM 2197 C CA . VAL A 1 271 ? 3.076 37.156 25.047 1 94.25 271 VAL A CA 1
ATOM 2198 C C . VAL A 1 271 ? 4.035 37.438 23.891 1 94.25 271 VAL A C 1
ATOM 2200 O O . VAL A 1 271 ? 3.736 37.156 22.734 1 94.25 271 VAL A O 1
ATOM 2203 N N . ALA A 1 272 ? 5.176 38.031 24.219 1 92.25 272 ALA A N 1
ATOM 2204 C CA . ALA A 1 272 ? 6.188 38.312 23.203 1 92.25 272 ALA A CA 1
ATOM 2205 C C . ALA A 1 272 ? 6.676 37.031 22.531 1 92.25 272 ALA A C 1
ATOM 2207 O O . ALA A 1 272 ? 6.805 36.969 21.297 1 92.25 272 ALA A O 1
ATOM 2208 N N . ILE A 1 273 ? 6.883 36.031 23.344 1 94.88 273 ILE A N 1
ATOM 2209 C CA . ILE A 1 273 ? 7.348 34.75 22.828 1 94.88 273 ILE A CA 1
ATOM 2210 C C . ILE A 1 273 ? 6.32 34.188 21.844 1 94.88 273 ILE A C 1
ATOM 2212 O O . ILE A 1 273 ? 6.668 33.812 20.719 1 94.88 273 ILE A O 1
ATOM 2216 N N . ASN A 1 274 ? 5.105 34.125 22.25 1 93.94 274 ASN A N 1
ATOM 2217 C CA . ASN A 1 274 ? 4.035 33.562 21.422 1 93.94 274 ASN A CA 1
ATOM 2218 C C . ASN A 1 274 ? 3.873 34.344 20.109 1 93.94 274 ASN A C 1
ATOM 2220 O O . ASN A 1 274 ? 3.629 33.75 19.062 1 93.94 274 ASN A O 1
ATOM 2224 N N . ARG A 1 275 ? 3.971 35.594 20.203 1 91.38 275 ARG A N 1
ATOM 2225 C CA . ARG A 1 275 ? 3.818 36.406 19.016 1 91.38 275 ARG A CA 1
ATOM 2226 C C . ARG A 1 275 ? 4.918 36.125 18 1 91.38 275 ARG A C 1
ATOM 2228 O O . ARG A 1 275 ? 4.645 35.969 16.812 1 91.38 275 ARG A O 1
ATOM 2235 N N . ILE A 1 276 ? 6.16 36.062 18.5 1 92.62 276 ILE A N 1
ATOM 2236 C CA . ILE A 1 276 ? 7.285 35.781 17.609 1 92.62 276 ILE A CA 1
ATOM 2237 C C . ILE A 1 276 ? 7.148 34.406 17.016 1 92.62 276 ILE A C 1
ATOM 2239 O O . ILE A 1 276 ? 7.438 34.188 15.836 1 92.62 276 ILE A O 1
ATOM 2243 N N . GLU A 1 277 ? 6.754 33.469 17.859 1 93.5 277 GLU A N 1
ATOM 2244 C CA . GLU A 1 277 ? 6.578 32.125 17.375 1 93.5 277 GLU A CA 1
ATOM 2245 C C . GLU A 1 277 ? 5.508 32.031 16.297 1 93.5 277 GLU A C 1
ATOM 2247 O O . GLU A 1 277 ? 5.645 31.281 15.328 1 93.5 277 GLU A O 1
ATOM 2252 N N . GLU A 1 278 ? 4.445 32.75 16.453 1 92.44 278 GLU A N 1
ATOM 2253 C CA . GLU A 1 278 ? 3.383 32.781 15.453 1 92.44 278 GLU A CA 1
ATOM 2254 C C . GLU A 1 278 ? 3.891 33.375 14.133 1 92.44 278 GLU A C 1
ATOM 2256 O O . GLU A 1 278 ? 3.566 32.844 13.062 1 92.44 278 GLU A O 1
ATOM 2261 N N . VAL A 1 279 ? 4.645 34.438 14.25 1 92.81 279 VAL A N 1
ATOM 2262 C CA . VAL A 1 279 ? 5.211 35.062 13.062 1 92.81 279 VAL A CA 1
ATOM 2263 C C . VAL A 1 279 ? 6.176 34.094 12.375 1 92.81 279 VAL A C 1
ATOM 2265 O O . VAL A 1 279 ? 6.16 33.969 11.148 1 92.81 279 VAL A O 1
ATOM 2268 N N . ASN A 1 280 ? 7.016 33.469 13.227 1 94.12 280 ASN A N 1
ATOM 2269 C CA . ASN A 1 280 ? 7.969 32.5 12.695 1 94.12 280 ASN A CA 1
ATOM 2270 C C . ASN A 1 280 ? 7.262 31.375 11.953 1 94.12 280 ASN A C 1
ATOM 2272 O O . ASN A 1 280 ? 7.703 30.953 10.875 1 94.12 280 ASN A O 1
ATOM 2276 N N . ALA A 1 281 ? 6.246 30.891 12.508 1 92.31 281 ALA A N 1
ATOM 2277 C CA . ALA A 1 281 ? 5.488 29.812 11.891 1 92.31 281 ALA A CA 1
ATOM 2278 C C . ALA A 1 281 ? 4.898 30.234 10.555 1 92.31 281 ALA A C 1
ATOM 2280 O O . ALA A 1 281 ? 4.938 29.484 9.578 1 92.31 281 ALA A O 1
ATOM 2281 N N . SER A 1 282 ? 4.355 31.406 10.555 1 94.38 282 SER A N 1
ATOM 2282 C CA . SER A 1 282 ? 3.756 31.938 9.336 1 94.38 282 SER A CA 1
ATOM 2283 C C . SER A 1 282 ? 4.801 32.125 8.234 1 94.38 282 SER A C 1
ATOM 2285 O O . SER A 1 282 ? 4.562 31.766 7.082 1 94.38 282 SER A O 1
ATOM 2287 N N . LEU A 1 283 ? 5.938 32.688 8.602 1 96.06 283 LEU A N 1
ATOM 2288 C CA . LEU A 1 283 ? 7.039 32.875 7.668 1 96.06 283 LEU A CA 1
ATOM 2289 C C . LEU A 1 283 ? 7.527 31.516 7.129 1 96.06 283 LEU A C 1
ATOM 2291 O O . LEU A 1 283 ? 7.672 31.359 5.918 1 96.06 283 LEU A O 1
ATOM 2295 N N . ARG A 1 284 ? 7.719 30.656 8.016 1 94.19 284 ARG A N 1
ATOM 2296 C CA . ARG A 1 284 ? 8.227 29.344 7.641 1 94.19 284 ARG A CA 1
ATOM 2297 C C . ARG A 1 284 ? 7.254 28.625 6.715 1 94.19 284 ARG A C 1
ATOM 2299 O O . ARG A 1 284 ? 7.664 28.047 5.707 1 94.19 284 ARG A O 1
ATOM 2306 N N . GLU A 1 285 ? 6.027 28.625 7.062 1 93.81 285 GLU A N 1
ATOM 2307 C CA . GLU A 1 285 ? 5.008 27.953 6.258 1 93.81 285 GLU A CA 1
ATOM 2308 C C . GLU A 1 285 ? 4.949 28.531 4.848 1 93.81 285 GLU A C 1
ATOM 2310 O O . GLU A 1 285 ? 4.867 27.797 3.869 1 93.81 285 GLU A O 1
ATOM 2315 N N . THR A 1 286 ? 5.016 29.844 4.75 1 96.81 286 THR A N 1
ATOM 2316 C CA . THR A 1 286 ? 4.961 30.484 3.447 1 96.81 286 THR A CA 1
ATOM 2317 C C . THR A 1 286 ? 6.203 30.156 2.623 1 96.81 286 THR A C 1
ATOM 2319 O O . THR A 1 286 ? 6.105 29.906 1.421 1 96.81 286 THR A O 1
ATOM 2322 N N . ALA A 1 287 ? 7.312 30.188 3.275 1 96.31 287 ALA A N 1
ATOM 2323 C CA . ALA A 1 287 ? 8.562 29.859 2.59 1 96.31 287 ALA A CA 1
ATOM 2324 C C . ALA A 1 287 ? 8.547 28.422 2.086 1 96.31 287 ALA A C 1
ATOM 2326 O O . ALA A 1 287 ? 9 28.141 0.973 1 96.31 287 ALA A O 1
ATOM 2327 N N . GLU A 1 288 ? 8.047 27.562 2.908 1 93.56 288 GLU A N 1
ATOM 2328 C CA . GLU A 1 288 ? 7.992 26.156 2.529 1 93.56 288 GLU A CA 1
ATOM 2329 C C . GLU A 1 288 ? 7.062 25.938 1.338 1 93.56 288 GLU A C 1
ATOM 2331 O O . GLU A 1 288 ? 7.328 25.094 0.48 1 93.56 288 GLU A O 1
ATOM 2336 N N . LEU A 1 289 ? 5.988 26.641 1.296 1 95 289 LEU A N 1
ATOM 2337 C CA . LEU A 1 289 ? 5.078 26.547 0.159 1 95 289 LEU A CA 1
ATOM 2338 C C . LEU A 1 289 ? 5.773 26.984 -1.129 1 95 289 LEU A C 1
ATOM 2340 O O . LEU A 1 289 ? 5.645 26.312 -2.16 1 95 289 LEU A O 1
ATOM 2344 N N . VAL A 1 290 ? 6.508 28.047 -1.075 1 95.25 290 VAL A N 1
ATOM 2345 C CA . VAL A 1 290 ? 7.254 28.516 -2.238 1 95.25 290 VAL A CA 1
ATOM 2346 C C . VAL A 1 290 ? 8.281 27.453 -2.645 1 95.25 290 VAL A C 1
ATOM 2348 O O . VAL A 1 290 ? 8.453 27.172 -3.832 1 95.25 290 VAL A O 1
ATOM 2351 N N . ALA A 1 291 ? 8.891 26.922 -1.66 1 92.19 291 ALA A N 1
ATOM 2352 C CA . ALA A 1 291 ? 9.953 25.953 -1.895 1 92.19 291 ALA A CA 1
ATOM 2353 C C . ALA A 1 291 ? 9.414 24.719 -2.615 1 92.19 291 ALA A C 1
ATOM 2355 O O . ALA A 1 291 ? 10.117 24.109 -3.426 1 92.19 291 ALA A O 1
ATOM 2356 N N . ILE A 1 292 ? 8.164 24.328 -2.391 1 89.75 292 ILE A N 1
ATOM 2357 C CA . ILE A 1 292 ? 7.645 23.109 -2.99 1 89.75 292 ILE A CA 1
ATOM 2358 C C . ILE A 1 292 ? 6.934 23.438 -4.301 1 89.75 292 ILE A C 1
ATOM 2360 O O . ILE A 1 292 ? 6.332 22.562 -4.93 1 89.75 292 ILE A O 1
ATOM 2364 N N . GLY A 1 293 ? 6.914 24.688 -4.672 1 90.56 293 GLY A N 1
ATOM 2365 C CA . GLY A 1 293 ? 6.504 24.984 -6.035 1 90.56 293 GLY A CA 1
ATOM 2366 C C . GLY A 1 293 ? 5.312 25.922 -6.109 1 90.56 293 GLY A C 1
ATOM 2367 O O . GLY A 1 293 ? 4.84 26.234 -7.203 1 90.56 293 GLY A O 1
ATOM 2368 N N . PHE A 1 294 ? 4.781 26.359 -5.035 1 93.5 294 PHE A N 1
ATOM 2369 C CA . PHE A 1 294 ? 3.684 27.312 -5.059 1 93.5 294 PHE A CA 1
ATOM 2370 C C . PHE A 1 294 ? 4.207 28.734 -5.211 1 93.5 294 PHE A C 1
ATOM 2372 O O . PHE A 1 294 ? 4.18 29.516 -4.258 1 93.5 294 PHE A O 1
ATOM 2379 N N . THR A 1 295 ? 4.496 29.078 -6.383 1 92.56 295 THR A N 1
ATOM 2380 C CA . THR A 1 295 ? 5.203 30.312 -6.707 1 92.56 295 THR A CA 1
ATOM 2381 C C . THR A 1 295 ? 4.316 31.531 -6.449 1 92.56 295 THR A C 1
ATOM 2383 O O . THR A 1 295 ? 4.812 32.656 -6.297 1 92.56 295 THR A O 1
ATOM 2386 N N . GLU A 1 296 ? 3.074 31.344 -6.438 1 93.12 296 GLU A N 1
ATOM 2387 C CA . GLU A 1 296 ? 2.154 32.438 -6.164 1 93.12 296 GLU A CA 1
ATOM 2388 C C . GLU A 1 296 ? 2.398 33.031 -4.781 1 93.12 296 GLU A C 1
ATOM 2390 O O . GLU A 1 296 ? 2.018 34.156 -4.508 1 93.12 296 GLU A O 1
ATOM 2395 N N . TYR A 1 297 ? 3.125 32.312 -3.947 1 95.31 297 TYR A N 1
ATOM 2396 C CA . TYR A 1 297 ? 3.357 32.781 -2.582 1 95.31 297 TYR A CA 1
ATOM 2397 C C . TYR A 1 297 ? 4.684 33.5 -2.475 1 95.31 297 TYR A C 1
ATOM 2399 O O . TYR A 1 297 ? 5.047 34 -1.398 1 95.31 297 TYR A O 1
ATOM 2407 N N . THR A 1 298 ? 5.371 33.625 -3.545 1 95.62 298 THR A N 1
ATOM 2408 C CA . THR A 1 298 ? 6.645 34.344 -3.531 1 95.62 298 THR A CA 1
ATOM 2409 C C . THR A 1 298 ? 6.445 35.812 -3.156 1 95.62 298 THR A C 1
ATOM 2411 O O . THR A 1 298 ? 7.215 36.375 -2.371 1 95.62 298 THR A O 1
ATOM 2414 N N . GLY A 1 299 ? 5.441 36.375 -3.73 1 94.5 299 GLY A N 1
ATOM 2415 C CA . GLY A 1 299 ? 5.113 37.75 -3.379 1 94.5 299 GLY A CA 1
ATOM 2416 C C . GLY A 1 299 ? 4.766 37.906 -1.912 1 94.5 299 GLY A C 1
ATOM 2417 O O . GLY A 1 299 ? 5.402 38.688 -1.205 1 94.5 299 GLY A O 1
ATOM 2418 N N . PRO A 1 300 ? 3.779 37.156 -1.522 1 96.19 300 PRO A N 1
ATOM 2419 C CA . PRO A 1 300 ? 3.408 37.219 -0.107 1 96.19 300 PRO A CA 1
ATOM 2420 C C . PRO A 1 300 ? 4.594 36.969 0.823 1 96.19 300 PRO A C 1
ATOM 2422 O O . PRO A 1 300 ? 4.68 37.562 1.895 1 96.19 300 PRO A O 1
ATOM 2425 N N . LEU A 1 301 ? 5.488 36.125 0.448 1 97.25 301 LEU A N 1
ATOM 2426 C CA . LEU A 1 301 ? 6.676 35.844 1.252 1 97.25 301 LEU A CA 1
ATOM 2427 C C . LEU A 1 301 ? 7.531 37.094 1.383 1 97.25 301 LEU A C 1
ATOM 2429 O O . LEU A 1 301 ? 7.961 37.469 2.484 1 97.25 301 LEU A O 1
ATOM 2433 N N . GLY A 1 302 ? 7.758 37.75 0.302 1 95.75 302 GLY A N 1
ATOM 2434 C CA . GLY A 1 302 ? 8.477 39 0.339 1 95.75 302 GLY A CA 1
ATOM 2435 C C . GLY A 1 302 ? 7.801 40.062 1.206 1 95.75 302 GLY A C 1
ATOM 2436 O O . GLY A 1 302 ? 8.461 40.75 1.967 1 95.75 302 GLY A O 1
ATOM 2437 N N . GLY A 1 303 ? 6.508 40.094 1.023 1 94.88 303 GLY A N 1
ATOM 2438 C CA . GLY A 1 303 ? 5.738 41 1.84 1 94.88 303 GLY A CA 1
ATOM 2439 C C . GLY A 1 303 ? 5.871 40.75 3.328 1 94.88 303 GLY A C 1
ATOM 2440 O O . GLY A 1 303 ? 5.996 41.688 4.121 1 94.88 303 GLY A O 1
ATOM 2441 N N . LYS A 1 304 ? 5.844 39.531 3.725 1 95.31 304 LYS A N 1
ATOM 2442 C CA . LYS A 1 304 ? 5.98 39.156 5.129 1 95.31 304 LYS A CA 1
ATOM 2443 C C . LYS A 1 304 ? 7.379 39.5 5.652 1 95.31 304 LYS A C 1
ATOM 2445 O O . LYS A 1 304 ? 7.527 39.969 6.781 1 95.31 304 LYS A O 1
ATOM 2450 N N . ILE A 1 305 ? 8.352 39.25 4.828 1 95.69 305 ILE A N 1
ATOM 2451 C CA . ILE A 1 305 ? 9.734 39.531 5.219 1 95.69 305 ILE A CA 1
ATOM 2452 C C . ILE A 1 305 ? 9.914 41 5.488 1 95.69 305 ILE A C 1
ATOM 2454 O O . ILE A 1 305 ? 10.391 41.406 6.559 1 95.69 305 ILE A O 1
ATOM 2458 N N . ILE A 1 306 ? 9.516 41.812 4.547 1 93.12 306 ILE A N 1
ATOM 2459 C CA . ILE A 1 306 ? 9.711 43.25 4.672 1 93.12 306 ILE A CA 1
ATOM 2460 C C . ILE A 1 306 ? 8.859 43.812 5.816 1 93.12 306 ILE A C 1
ATOM 2462 O O . ILE A 1 306 ? 9.258 44.719 6.516 1 93.12 306 ILE A O 1
ATOM 2466 N N . GLY A 1 307 ? 7.691 43.188 5.977 1 90.75 307 GLY A N 1
ATOM 2467 C CA . GLY A 1 307 ? 6.844 43.594 7.094 1 90.75 307 GLY A CA 1
ATOM 2468 C C . GLY A 1 307 ? 7.508 43.375 8.445 1 90.75 307 GLY A C 1
ATOM 2469 O O . GLY A 1 307 ? 7.34 44.219 9.352 1 90.75 307 GLY A O 1
ATOM 2470 N N . VAL A 1 308 ? 8.211 42.344 8.625 1 90.94 308 VAL A N 1
ATOM 2471 C CA . VAL A 1 308 ? 8.906 42.031 9.875 1 90.94 308 VAL A CA 1
ATOM 2472 C C . VAL A 1 308 ? 10.117 42.938 10.031 1 90.94 308 VAL A C 1
ATOM 2474 O O . VAL A 1 308 ? 10.383 43.438 11.125 1 90.94 308 VAL A O 1
ATOM 2477 N N . LEU A 1 309 ? 10.812 43.188 8.977 1 90.56 309 LEU A N 1
ATOM 2478 C CA . LEU A 1 309 ? 12.078 43.906 9.031 1 90.56 309 LEU A CA 1
ATOM 2479 C C . LEU A 1 309 ? 11.836 45.406 9.195 1 90.56 309 LEU A C 1
ATOM 2481 O O . LEU A 1 309 ? 12.648 46.094 9.797 1 90.56 309 LEU A O 1
ATOM 2485 N N . LYS A 1 310 ? 10.75 45.844 8.57 1 83.5 310 LYS A N 1
ATOM 2486 C CA . LYS A 1 310 ? 10.461 47.281 8.672 1 83.5 310 LYS A CA 1
ATOM 2487 C C . LYS A 1 310 ? 9.57 47.594 9.875 1 83.5 310 LYS A C 1
ATOM 2489 O O . LYS A 1 310 ? 9.312 48.75 10.188 1 83.5 310 LYS A O 1
ATOM 2494 N N . ALA A 1 311 ? 8.773 46.594 10.312 1 69 311 ALA A N 1
ATOM 2495 C CA . ALA A 1 311 ? 7.809 46.781 11.391 1 69 311 ALA A CA 1
ATOM 2496 C C . ALA A 1 311 ? 8.43 47.562 12.547 1 69 311 ALA A C 1
ATOM 2498 O O . ALA A 1 311 ? 9.219 47.031 13.32 1 69 311 ALA A O 1
ATOM 2499 N N . ASP A 1 312 ? 8.867 48.688 12.211 1 54.03 312 ASP A N 1
ATOM 2500 C CA . ASP A 1 312 ? 9.094 49.594 13.336 1 54.03 312 ASP A CA 1
ATOM 2501 C C . ASP A 1 312 ? 7.891 49.625 14.281 1 54.03 312 ASP A C 1
ATOM 2503 O O . ASP A 1 312 ? 7.992 50.094 15.414 1 54.03 312 ASP A O 1
ATOM 2507 N N . VAL A 1 313 ? 6.652 49.312 13.891 1 44.09 313 VAL A N 1
ATOM 2508 C CA . VAL A 1 313 ? 5.336 49.781 14.32 1 44.09 313 VAL A CA 1
ATOM 2509 C C . VAL A 1 313 ? 4.977 49.125 15.656 1 44.09 313 VAL A C 1
ATOM 2511 O O . VAL A 1 313 ? 4.094 49.625 16.375 1 44.09 313 VAL A O 1
ATOM 2514 N N . GLY A 1 314 ? 5.789 48.625 16.531 1 49.25 314 GLY A N 1
ATOM 2515 C CA . GLY A 1 314 ? 5.621 48.344 17.938 1 49.25 314 GLY A CA 1
ATOM 2516 C C . GLY A 1 314 ? 6.938 48.219 18.688 1 49.25 314 GLY A C 1
ATOM 2517 O O . GLY A 1 314 ? 6.992 47.656 19.781 1 49.25 314 GLY A O 1
ATOM 2518 N N . GLY A 1 315 ? 7.789 49 18.094 1 55.22 315 GLY A N 1
ATOM 2519 C CA . GLY A 1 315 ? 9.133 49.125 18.641 1 55.22 315 GLY A CA 1
ATOM 2520 C C . GLY A 1 315 ? 10.047 47.969 18.25 1 55.22 315 GLY A C 1
ATOM 2521 O O . GLY A 1 315 ? 11.266 48.062 18.453 1 55.22 315 GLY A O 1
ATOM 2522 N N . GLY A 1 316 ? 9.367 46.906 17.422 1 60.56 316 GLY A N 1
ATOM 2523 C CA . GLY A 1 316 ? 10.148 45.781 16.969 1 60.56 316 GLY A CA 1
ATOM 2524 C C . GLY A 1 316 ? 10.906 45.094 18.094 1 60.56 316 GLY A C 1
ATOM 2525 O O . GLY A 1 316 ? 10.398 44.969 19.203 1 60.56 316 GLY A O 1
ATOM 2526 N N . VAL A 1 317 ? 11.984 44.562 17.828 1 65.81 317 VAL A N 1
ATOM 2527 C CA . VAL A 1 317 ? 12.859 43.844 18.766 1 65.81 317 VAL A CA 1
ATOM 2528 C C . VAL A 1 317 ? 13.344 44.812 19.844 1 65.81 317 VAL A C 1
ATOM 2530 O O . VAL A 1 317 ? 13.609 44.406 20.984 1 65.81 317 VAL A O 1
ATOM 2533 N N . LYS A 1 318 ? 13.156 46.094 19.547 1 70 318 LYS A N 1
ATOM 2534 C CA . LYS A 1 318 ? 13.578 47.094 20.5 1 70 318 LYS A CA 1
ATOM 2535 C C . LYS A 1 318 ? 12.617 47.156 21.688 1 70 318 LYS A C 1
ATOM 2537 O O . LYS A 1 318 ? 13.031 47.469 22.812 1 70 318 LYS A O 1
ATOM 2542 N N . SER A 1 319 ? 11.398 46.781 21.281 1 75.12 319 SER A N 1
ATOM 2543 C CA . SER A 1 319 ? 10.391 46.812 22.344 1 75.12 319 SER A CA 1
ATOM 2544 C C . SER A 1 319 ? 10.633 45.688 23.359 1 75.12 319 SER A C 1
ATOM 2546 O O . SER A 1 319 ? 10.141 45.781 24.5 1 75.12 319 SER A O 1
ATOM 2548 N N . TYR A 1 320 ? 11.453 44.75 23 1 83.44 320 TYR A N 1
ATOM 2549 C CA . TYR A 1 320 ? 11.641 43.625 23.906 1 83.44 320 TYR A CA 1
ATOM 2550 C C . TYR A 1 320 ? 12.93 43.781 24.703 1 83.44 320 TYR A C 1
ATOM 2552 O O . TYR A 1 320 ? 13.203 43 25.625 1 83.44 320 TYR A O 1
ATOM 2560 N N . GLU A 1 321 ? 13.633 44.781 24.469 1 78.56 321 GLU A N 1
ATOM 2561 C CA . GLU A 1 321 ? 14.906 45 25.141 1 78.56 321 GLU A CA 1
ATOM 2562 C C . GLU A 1 321 ? 14.719 45.219 26.641 1 78.56 321 GLU A C 1
ATOM 2564 O O . GLU A 1 321 ? 15.57 44.812 27.438 1 78.56 321 GLU A O 1
ATOM 2569 N N . SER A 1 322 ? 13.594 45.781 26.891 1 80.62 322 SER A N 1
ATOM 2570 C CA . SER A 1 322 ? 13.305 46.062 28.297 1 80.62 322 SER A CA 1
ATOM 2571 C C . SER A 1 322 ? 13.258 44.781 29.125 1 80.62 322 SER A C 1
ATOM 2573 O O . SER A 1 322 ? 13.547 44.812 30.328 1 80.62 322 SER A O 1
ATOM 2575 N N . PHE A 1 323 ? 12.992 43.719 28.469 1 88.75 323 PHE A N 1
ATOM 2576 C CA . PHE A 1 323 ? 12.828 42.469 29.188 1 88.75 323 PHE A CA 1
ATOM 2577 C C . PHE A 1 323 ? 14.18 41.875 29.594 1 88.75 323 PHE A C 1
ATOM 2579 O O . PHE A 1 323 ? 14.258 40.969 30.438 1 88.75 323 PHE A O 1
ATOM 2586 N N . PHE A 1 324 ? 15.188 42.5 29.016 1 87.94 324 PHE A N 1
ATOM 2587 C CA . PHE A 1 324 ? 16.5 41.938 29.266 1 87.94 324 PHE A CA 1
ATOM 2588 C C . PHE A 1 324 ? 17.344 42.844 30.141 1 87.94 324 PHE A C 1
ATOM 2590 O O . PHE A 1 324 ? 18.562 42.656 30.266 1 87.94 324 PHE A O 1
ATOM 2597 N N . SER A 1 325 ? 16.719 43.719 30.734 1 83.62 325 SER A N 1
ATOM 2598 C CA . SER A 1 325 ? 17.422 44.656 31.594 1 83.62 325 SER A CA 1
ATOM 2599 C C . SER A 1 325 ? 17.812 44 32.906 1 83.62 325 SER A C 1
ATOM 2601 O O . SER A 1 325 ? 17.203 43 33.312 1 83.62 325 SER A O 1
ATOM 2603 N N . ASP A 1 326 ? 18.766 44.594 33.562 1 84.62 326 ASP A N 1
ATOM 2604 C CA . ASP A 1 326 ? 19.234 44.094 34.844 1 84.62 326 ASP A CA 1
ATOM 2605 C C . ASP A 1 326 ? 18.172 44.25 35.938 1 84.62 326 ASP A C 1
ATOM 2607 O O . ASP A 1 326 ? 18.078 43.438 36.844 1 84.62 326 ASP A O 1
ATOM 2611 N N . GLU A 1 327 ? 17.453 45.281 35.781 1 84.12 327 GLU A N 1
ATOM 2612 C CA . GLU A 1 327 ? 16.406 45.531 36.75 1 84.12 327 GLU A CA 1
ATOM 2613 C C . GLU A 1 327 ? 15.359 44.438 36.75 1 84.12 327 GLU A C 1
ATOM 2615 O O . GLU A 1 327 ? 14.93 43.969 37.812 1 84.12 327 GLU A O 1
ATOM 2620 N N . ILE A 1 328 ? 15.016 43.969 35.562 1 83.06 328 ILE A N 1
ATOM 2621 C CA . ILE A 1 328 ? 14.023 42.938 35.438 1 83.06 328 ILE A CA 1
ATOM 2622 C C . ILE A 1 328 ? 14.609 41.594 35.938 1 83.06 328 ILE A C 1
ATOM 2624 O O . ILE A 1 328 ? 13.914 40.812 36.562 1 83.06 328 ILE A O 1
ATOM 2628 N N . SER A 1 329 ? 15.812 41.406 35.656 1 82.56 329 SER A N 1
ATOM 2629 C CA . SER A 1 329 ? 16.469 40.188 36.094 1 82.56 329 SER A CA 1
ATOM 2630 C C . SER A 1 329 ? 16.469 40.062 37.594 1 82.56 329 SER A C 1
ATOM 2632 O O . SER A 1 329 ? 16.422 38.969 38.156 1 82.56 329 SER A O 1
ATOM 2634 N N . ALA A 1 330 ? 16.5 41.188 38.188 1 85.06 330 ALA A N 1
ATOM 2635 C CA . ALA A 1 330 ? 16.547 41.188 39.656 1 85.06 330 ALA A CA 1
ATOM 2636 C C . ALA A 1 330 ? 15.156 40.938 40.25 1 85.06 330 ALA A C 1
ATOM 2638 O O . ALA A 1 330 ? 15.023 40.375 41.344 1 85.06 330 ALA A O 1
ATOM 2639 N N . LEU A 1 331 ? 14.188 41.312 39.5 1 86.25 331 LEU A N 1
ATOM 2640 C CA . LEU A 1 331 ? 12.828 41.281 40.031 1 86.25 331 LEU A CA 1
ATOM 2641 C C . LEU A 1 331 ? 12.078 40.062 39.5 1 86.25 331 LEU A C 1
ATOM 2643 O O . LEU A 1 331 ? 11.07 39.656 40.062 1 86.25 331 LEU A O 1
ATOM 2647 N N . ALA A 1 332 ? 12.609 39.406 38.531 1 88.19 332 ALA A N 1
ATOM 2648 C CA . ALA A 1 332 ? 11.891 38.344 37.844 1 88.19 332 ALA A CA 1
ATOM 2649 C C . ALA 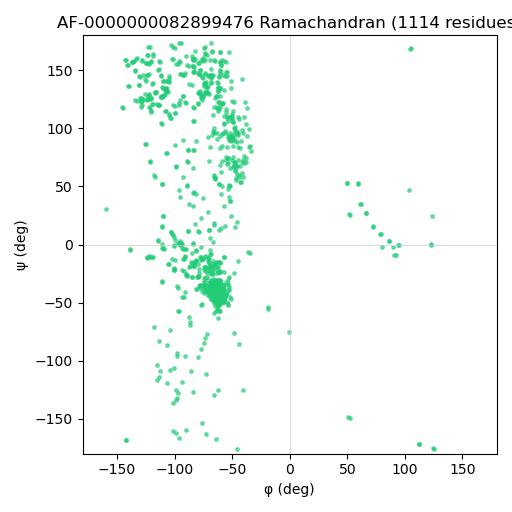A 1 332 ? 11.812 37.094 38.688 1 88.19 332 ALA A C 1
ATOM 2651 O O . ALA A 1 332 ? 12.773 36.75 39.375 1 88.19 332 ALA A O 1
ATOM 2652 N N . THR A 1 333 ? 10.641 36.469 38.719 1 91.56 333 THR A N 1
ATOM 2653 C CA . THR A 1 333 ? 10.484 35.156 39.312 1 91.56 333 THR A CA 1
ATOM 2654 C C . THR A 1 333 ? 11.242 34.094 38.531 1 91.56 333 THR A C 1
ATOM 2656 O O . THR A 1 333 ? 11.609 34.312 37.375 1 91.56 333 THR A O 1
ATOM 2659 N N . PRO A 1 334 ? 11.523 33 39.219 1 92.62 334 PRO A N 1
ATOM 2660 C CA . PRO A 1 334 ? 12.234 31.922 38.5 1 92.62 334 PRO A CA 1
ATOM 2661 C C . PRO A 1 334 ? 11.539 31.516 37.219 1 92.62 334 PRO A C 1
ATOM 2663 O O . PRO A 1 334 ? 12.211 31.234 36.219 1 92.62 334 PRO A O 1
ATOM 2666 N N . GLU A 1 335 ? 10.242 31.453 37.188 1 92.06 335 GLU A N 1
ATOM 2667 C CA . GLU A 1 335 ? 9.492 31.078 36 1 92.06 335 GLU A CA 1
ATOM 2668 C C . GLU A 1 335 ? 9.648 32.125 34.906 1 92.06 335 GLU A C 1
ATOM 2670 O O . GLU A 1 335 ? 9.773 31.812 33.719 1 92.06 335 GLU A O 1
ATOM 2675 N N . GLU A 1 336 ? 9.672 33.281 35.344 1 91.5 336 GLU A N 1
ATOM 2676 C CA . GLU A 1 336 ? 9.828 34.375 34.406 1 91.5 336 GLU A CA 1
ATOM 2677 C C . GLU A 1 336 ? 11.234 34.406 33.812 1 91.5 336 GLU A C 1
ATOM 2679 O O . GLU A 1 336 ? 11.422 34.75 32.625 1 91.5 336 GLU A O 1
ATOM 2684 N N . ALA A 1 337 ? 12.164 34.062 34.656 1 92.5 337 ALA A N 1
ATOM 2685 C CA . ALA A 1 337 ? 13.547 34 34.156 1 92.5 337 ALA A CA 1
ATOM 2686 C C . ALA A 1 337 ? 13.688 32.969 33.062 1 92.5 337 ALA A C 1
ATOM 2688 O O . ALA A 1 337 ? 14.438 33.188 32.094 1 92.5 337 ALA A O 1
ATOM 2689 N N . VAL A 1 338 ? 13.023 31.906 33.219 1 94.88 338 VAL A N 1
ATOM 2690 C CA . VAL A 1 338 ? 13.031 30.875 32.188 1 94.88 338 VAL A CA 1
ATOM 2691 C C . VAL A 1 338 ? 12.398 31.406 30.922 1 94.88 338 VAL A C 1
ATOM 2693 O O . VAL A 1 338 ? 12.898 31.172 29.828 1 94.88 338 VAL A O 1
ATOM 2696 N N . SER A 1 339 ? 11.32 32.094 31.047 1 95.12 339 SER A N 1
ATOM 2697 C CA . SER A 1 339 ? 10.633 32.688 29.906 1 95.12 339 SER A CA 1
ATOM 2698 C C . SER A 1 339 ? 11.516 33.719 29.203 1 95.12 339 SER A C 1
ATOM 2700 O O . SER A 1 339 ? 11.492 33.812 27.969 1 95.12 339 SER A O 1
ATOM 2702 N N . ILE A 1 340 ? 12.234 34.438 29.969 1 93.44 340 ILE A N 1
ATOM 2703 C CA . ILE A 1 340 ? 13.117 35.438 29.406 1 93.44 340 ILE A CA 1
ATOM 2704 C C . ILE A 1 340 ? 14.219 34.781 28.594 1 93.44 340 ILE A C 1
ATOM 2706 O O . ILE A 1 340 ? 14.578 35.25 27.5 1 93.44 340 ILE A O 1
ATOM 2710 N N . LYS A 1 341 ? 14.727 33.688 29.109 1 94.31 341 LYS A N 1
ATOM 2711 C CA . LYS A 1 341 ? 15.719 32.938 28.375 1 94.31 341 LYS A CA 1
ATOM 2712 C C . LYS A 1 341 ? 15.133 32.375 27.078 1 94.31 341 LYS A C 1
ATOM 2714 O O . LYS A 1 341 ? 15.797 32.344 26.047 1 94.31 341 LYS A O 1
ATOM 2719 N N . LYS A 1 342 ? 13.93 31.906 27.188 1 96.38 342 LYS A N 1
ATOM 2720 C CA . LYS A 1 342 ? 13.242 31.391 26.016 1 96.38 342 LYS A CA 1
ATOM 2721 C C . LYS A 1 342 ? 13.031 32.469 24.969 1 96.38 342 LYS A C 1
ATOM 2723 O O . LYS A 1 342 ? 13.125 32.219 23.766 1 96.38 342 LYS A O 1
ATOM 2728 N N . LEU A 1 343 ? 12.688 33.625 25.438 1 94.62 343 LEU A N 1
ATOM 2729 C CA . LEU A 1 343 ? 12.5 34.75 24.531 1 94.62 343 LEU A CA 1
ATOM 2730 C C . LEU A 1 343 ? 13.781 35.062 23.766 1 94.62 343 LEU A C 1
ATOM 2732 O O . LEU A 1 343 ? 13.742 35.312 22.562 1 94.62 343 LEU A O 1
ATOM 2736 N N . ARG A 1 344 ? 14.906 35.031 24.484 1 93.19 344 ARG A N 1
ATOM 2737 C CA . ARG A 1 344 ? 16.188 35.219 23.844 1 93.19 344 ARG A CA 1
ATOM 2738 C C . ARG A 1 344 ? 16.422 34.188 22.75 1 93.19 344 ARG A C 1
ATOM 2740 O O . ARG A 1 344 ? 16.797 34.531 21.625 1 93.19 344 ARG A O 1
ATOM 2747 N N . LYS A 1 345 ? 16.188 32.969 23.078 1 95.12 345 LYS A N 1
ATOM 2748 C CA . LYS A 1 345 ? 16.375 31.891 22.109 1 95.12 345 LYS A CA 1
ATOM 2749 C C . LYS A 1 345 ? 15.438 32.062 20.922 1 95.12 345 LYS A C 1
ATOM 2751 O O . LYS A 1 345 ? 15.82 31.797 19.781 1 95.12 345 LYS A O 1
ATOM 2756 N N . THR A 1 346 ? 14.188 32.406 21.188 1 94.94 346 THR A N 1
ATOM 2757 C CA . THR A 1 346 ? 13.188 32.594 20.156 1 94.94 346 THR A CA 1
ATOM 2758 C C . THR A 1 346 ? 13.602 33.688 19.188 1 94.94 346 THR A C 1
ATOM 2760 O O . THR A 1 346 ? 13.391 33.594 17.969 1 94.94 346 THR A O 1
ATOM 2763 N N . LEU A 1 347 ? 14.234 34.688 19.719 1 92.44 347 LEU A N 1
ATOM 2764 C CA . LEU A 1 347 ? 14.703 35.812 18.891 1 92.44 347 LEU A CA 1
ATOM 2765 C C . LEU A 1 347 ? 15.844 35.375 17.984 1 92.44 347 LEU A C 1
ATOM 2767 O O . LEU A 1 347 ? 15.906 35.75 16.812 1 92.44 347 LEU A O 1
ATOM 2771 N N . LEU A 1 348 ? 16.703 34.594 18.531 1 94.31 348 LEU A N 1
ATOM 2772 C CA . LEU A 1 348 ? 17.812 34.094 17.734 1 94.31 348 LEU A CA 1
ATOM 2773 C C . LEU A 1 348 ? 17.328 33.156 16.641 1 94.31 348 LEU A C 1
ATOM 2775 O O . LEU A 1 348 ? 17.828 33.188 15.516 1 94.31 348 LEU A O 1
ATOM 2779 N N . ASN A 1 349 ? 16.344 32.344 16.984 1 94.56 349 ASN A N 1
ATOM 2780 C CA . ASN A 1 349 ? 15.719 31.484 16 1 94.56 349 ASN A CA 1
ATOM 2781 C C . ASN A 1 349 ? 15.008 32.281 14.914 1 94.56 349 ASN A C 1
ATOM 2783 O O . ASN A 1 349 ? 14.969 31.875 13.75 1 94.56 349 ASN A O 1
ATOM 2787 N N . HIS A 1 350 ? 14.406 33.344 15.375 1 93.62 350 HIS A N 1
ATOM 2788 C CA . HIS A 1 350 ? 13.688 34.219 14.461 1 93.62 350 HIS A CA 1
ATOM 2789 C C . HIS A 1 350 ? 14.602 34.75 13.359 1 93.62 350 HIS A C 1
ATOM 2791 O O . HIS A 1 350 ? 14.219 34.75 12.188 1 93.62 350 HIS A O 1
ATOM 2797 N N . VAL A 1 351 ? 15.836 35.062 13.703 1 94.69 351 VAL A N 1
ATOM 2798 C CA . VAL A 1 351 ? 16.812 35.531 12.727 1 94.69 351 VAL A CA 1
ATOM 2799 C C . VAL A 1 351 ? 17.094 34.438 11.711 1 94.69 351 VAL A C 1
ATOM 2801 O O . VAL A 1 351 ? 17.141 34.688 10.508 1 94.69 351 VAL A O 1
ATOM 2804 N N . GLY A 1 352 ? 17.234 33.312 12.273 1 95.31 352 GLY A N 1
ATOM 2805 C CA . GLY A 1 352 ? 17.484 32.156 11.398 1 95.31 352 GLY A CA 1
ATOM 2806 C C . GLY A 1 352 ? 16.344 31.891 10.43 1 95.31 352 GLY A C 1
ATOM 2807 O O . GLY A 1 352 ? 16.578 31.531 9.273 1 95.31 352 GLY A O 1
ATOM 2808 N N . ILE A 1 353 ? 15.164 32 10.844 1 96.31 353 ILE A N 1
ATOM 2809 C CA . ILE A 1 353 ? 13.992 31.734 10.023 1 96.31 353 ILE A CA 1
ATOM 2810 C C . ILE A 1 353 ? 13.891 32.781 8.906 1 96.31 353 ILE A C 1
ATOM 2812 O O . ILE A 1 353 ? 13.586 32.438 7.762 1 96.31 353 ILE A O 1
ATOM 2816 N N . ILE A 1 354 ? 14.148 34 9.234 1 95.88 354 ILE A N 1
ATOM 2817 C CA . ILE A 1 354 ? 14.109 35.031 8.227 1 95.88 354 ILE A CA 1
ATOM 2818 C C . ILE A 1 354 ? 15.188 34.781 7.172 1 95.88 354 ILE A C 1
ATOM 2820 O O . ILE A 1 354 ? 14.953 34.969 5.977 1 95.88 354 ILE A O 1
ATOM 2824 N N . GLU A 1 355 ? 16.328 34.375 7.652 1 96.31 355 GLU A N 1
ATOM 2825 C CA . GLU A 1 355 ? 17.406 34.031 6.73 1 96.31 355 GLU A CA 1
ATOM 2826 C C . GLU A 1 355 ? 16.969 32.938 5.758 1 96.31 355 GLU A C 1
ATOM 2828 O O . GLU A 1 355 ? 17.234 33.031 4.555 1 96.31 355 GLU A O 1
ATOM 2833 N N . PHE A 1 356 ? 16.406 32 6.191 1 95.5 356 PHE A N 1
ATOM 2834 C CA . PHE A 1 356 ? 15.898 30.922 5.371 1 95.5 356 PHE A CA 1
ATOM 2835 C C . PHE A 1 356 ? 14.875 31.438 4.363 1 95.5 356 PHE A C 1
ATOM 2837 O O . PHE A 1 356 ? 14.875 31.016 3.203 1 95.5 356 PHE A O 1
ATOM 2844 N N . CYS A 1 357 ? 13.984 32.25 4.914 1 97.06 357 CYS A N 1
ATOM 2845 C CA . CYS A 1 357 ? 12.961 32.812 4.043 1 97.06 357 CYS A CA 1
ATOM 2846 C C . CYS A 1 357 ? 13.586 33.625 2.898 1 97.06 357 CYS A C 1
ATOM 2848 O O . CYS A 1 357 ? 13.117 33.531 1.761 1 97.06 357 CYS A O 1
ATOM 2850 N N . LEU A 1 358 ? 14.648 34.281 3.193 1 96.5 358 LEU A N 1
ATOM 2851 C CA . LEU A 1 358 ? 15.352 35.031 2.158 1 96.5 358 LEU A CA 1
ATOM 2852 C C . LEU A 1 358 ? 16.016 34.094 1.153 1 96.5 358 LEU A C 1
ATOM 2854 O O . LEU A 1 358 ? 16.031 34.406 -0.047 1 96.5 358 LEU A O 1
ATOM 2858 N N . TYR A 1 359 ? 16.531 33.094 1.638 1 95.06 359 TYR A N 1
ATOM 2859 C CA . TYR A 1 359 ? 17.125 32.062 0.776 1 95.06 359 TYR A CA 1
ATOM 2860 C C . TYR A 1 359 ? 16.109 31.516 -0.205 1 95.06 359 TYR A C 1
ATOM 2862 O O . TYR A 1 359 ? 16.375 31.406 -1.403 1 95.06 359 TYR A O 1
ATOM 2870 N N . VAL A 1 360 ? 14.938 31.203 0.314 1 95.31 360 VAL A N 1
ATOM 2871 C CA . VAL A 1 360 ? 13.875 30.641 -0.515 1 95.31 360 VAL A CA 1
ATOM 2872 C C . VAL A 1 360 ? 13.391 31.688 -1.513 1 95.31 360 VAL A C 1
ATOM 2874 O O . VAL A 1 360 ? 13.109 31.375 -2.672 1 95.31 360 VAL A O 1
ATOM 2877 N N . HIS A 1 361 ? 13.281 32.844 -1.044 1 95.12 361 HIS A N 1
ATOM 2878 C CA . HIS A 1 361 ? 12.859 33.969 -1.896 1 95.12 361 HIS A CA 1
ATOM 2879 C C . HIS A 1 361 ? 13.828 34.156 -3.055 1 95.12 361 HIS A C 1
ATOM 2881 O O . HIS A 1 361 ? 13.406 34.406 -4.188 1 95.12 361 HIS A O 1
ATOM 2887 N N . ALA A 1 362 ? 15.102 34 -2.818 1 93.75 362 ALA A N 1
ATOM 2888 C CA . ALA A 1 362 ? 16.141 34.188 -3.822 1 93.75 362 ALA A CA 1
ATOM 2889 C C . ALA A 1 362 ? 16.156 33.031 -4.816 1 93.75 362 ALA A C 1
ATOM 2891 O O . ALA A 1 362 ? 16.688 33.156 -5.926 1 93.75 362 ALA A O 1
ATOM 2892 N N . ALA A 1 363 ? 15.609 32 -4.418 1 89.69 363 ALA A N 1
ATOM 2893 C CA . ALA A 1 363 ? 15.633 30.797 -5.246 1 89.69 363 ALA A CA 1
ATOM 2894 C C . ALA A 1 363 ? 14.719 30.938 -6.453 1 89.69 363 ALA A C 1
ATOM 2896 O O . ALA A 1 363 ? 14.781 30.141 -7.387 1 89.69 363 ALA A O 1
ATOM 2897 N N . ARG A 1 364 ? 13.914 31.953 -6.465 1 89.69 364 ARG A N 1
ATOM 2898 C CA . ARG A 1 364 ? 13.016 32.219 -7.586 1 89.69 364 ARG A CA 1
ATOM 2899 C C . ARG A 1 364 ? 13.281 33.594 -8.195 1 89.69 364 ARG A C 1
ATOM 2901 O O . ARG A 1 364 ? 12.414 34.469 -8.18 1 89.69 364 ARG A O 1
ATOM 2908 N N . PRO A 1 365 ? 14.398 33.75 -8.891 1 87.81 365 PRO A N 1
ATOM 2909 C CA . PRO A 1 365 ? 14.828 35.062 -9.336 1 87.81 365 PRO A CA 1
ATOM 2910 C C . PRO A 1 365 ? 13.914 35.656 -10.414 1 87.81 365 PRO A C 1
ATOM 2912 O O . PRO A 1 365 ? 13.781 36.875 -10.523 1 87.81 365 PRO A O 1
ATOM 2915 N N . GLN A 1 366 ? 13.273 34.812 -11.109 1 88.31 366 GLN A N 1
ATOM 2916 C CA . GLN A 1 366 ? 12.445 35.281 -12.211 1 88.31 366 GLN A CA 1
ATOM 2917 C C . GLN A 1 366 ? 11.156 35.906 -11.703 1 88.31 366 GLN A C 1
ATOM 2919 O O . GLN A 1 366 ? 10.508 36.688 -12.422 1 88.31 366 GLN A O 1
ATOM 2924 N N . LEU A 1 367 ? 10.859 35.719 -10.422 1 90.56 367 LEU A N 1
ATOM 2925 C CA . LEU A 1 367 ? 9.57 36.188 -9.898 1 90.56 367 LEU A CA 1
ATOM 2926 C C . LEU A 1 367 ? 9.742 37.375 -8.984 1 90.56 367 LEU A C 1
ATOM 2928 O O . LEU A 1 367 ? 8.758 37.969 -8.516 1 90.56 367 LEU A O 1
ATOM 2932 N N . ILE A 1 368 ? 10.992 37.719 -8.766 1 89.56 368 ILE A N 1
ATOM 2933 C CA . ILE A 1 368 ? 11.203 38.719 -7.742 1 89.56 368 ILE A CA 1
ATOM 2934 C C . ILE A 1 368 ? 11.977 39.906 -8.336 1 89.56 368 ILE A C 1
ATOM 2936 O O . ILE A 1 368 ? 12.789 39.719 -9.242 1 89.56 368 ILE A O 1
ATOM 2940 N N . SER A 1 369 ? 11.656 41.062 -7.836 1 91.31 369 SER A N 1
ATOM 2941 C CA . SER A 1 369 ? 12.422 42.281 -8.164 1 91.31 369 SER A CA 1
ATOM 2942 C C . SER A 1 369 ? 13.789 42.25 -7.484 1 91.31 369 SER A C 1
ATOM 2944 O O . SER A 1 369 ? 13.875 42.094 -6.266 1 91.31 369 SER A O 1
ATOM 2946 N N . GLU A 1 370 ? 14.797 42.531 -8.297 1 90.69 370 GLU A N 1
ATOM 2947 C CA . GLU A 1 370 ? 16.156 42.531 -7.766 1 90.69 370 GLU A CA 1
ATOM 2948 C C . GLU A 1 370 ? 16.344 43.625 -6.727 1 90.69 370 GLU A C 1
ATOM 2950 O O . GLU A 1 370 ? 16.984 43.438 -5.703 1 90.69 370 GLU A O 1
ATOM 2955 N N . VAL A 1 371 ? 15.828 44.75 -7.066 1 93.62 371 VAL A N 1
ATOM 2956 C CA . VAL A 1 371 ? 15.945 45.906 -6.172 1 93.62 371 VAL A CA 1
ATOM 2957 C C . VAL A 1 371 ? 15.258 45.594 -4.844 1 93.62 371 VAL A C 1
ATOM 2959 O O . VAL A 1 371 ? 15.805 45.875 -3.777 1 93.62 371 VAL A O 1
ATOM 2962 N N . PHE A 1 372 ? 14.125 45.031 -4.953 1 94.75 372 PHE A N 1
ATOM 2963 C CA . PHE A 1 372 ? 13.352 44.688 -3.756 1 94.75 372 PHE A CA 1
ATOM 2964 C C . PHE A 1 372 ? 14.086 43.688 -2.893 1 94.75 372 PHE A C 1
ATOM 2966 O O . PHE A 1 372 ? 14.211 43.875 -1.682 1 94.75 372 PHE A O 1
ATOM 2973 N N . HIS A 1 373 ? 14.547 42.625 -3.514 1 95.56 373 HIS A N 1
ATOM 2974 C CA . HIS A 1 373 ? 15.234 41.594 -2.762 1 95.56 373 HIS A CA 1
ATOM 2975 C C . HIS A 1 373 ? 16.516 42.125 -2.123 1 95.56 373 HIS A C 1
ATOM 2977 O O . HIS A 1 373 ? 16.828 41.781 -0.982 1 95.56 373 HIS A O 1
ATOM 2983 N N . SER A 1 374 ? 17.219 42.906 -2.824 1 94.62 374 SER A N 1
ATOM 2984 C CA . SER A 1 374 ? 18.438 43.5 -2.283 1 94.62 374 SER A CA 1
ATOM 2985 C C . SER A 1 374 ? 18.141 44.375 -1.073 1 94.62 374 SER A C 1
ATOM 2987 O O . SER A 1 374 ? 18.922 44.406 -0.115 1 94.62 374 SER A O 1
ATOM 2989 N N . SER A 1 375 ? 17.078 45.094 -1.222 1 95 375 SER A N 1
ATOM 2990 C CA . SER A 1 375 ? 16.656 45.906 -0.084 1 95 375 SER A CA 1
ATOM 2991 C C . SER A 1 375 ? 16.344 45.031 1.128 1 95 375 SER A C 1
ATOM 2993 O O . SER A 1 375 ? 16.688 45.375 2.258 1 95 375 SER A O 1
ATOM 2995 N N . CYS A 1 376 ? 15.68 43.969 0.901 1 95.31 376 CYS A N 1
ATOM 2996 C CA . CYS A 1 376 ? 15.352 43.031 1.979 1 95.31 376 CYS A CA 1
ATOM 2997 C C . CYS A 1 376 ? 16.625 42.5 2.617 1 95.31 376 CYS A C 1
ATOM 2999 O O . CYS A 1 376 ? 16.703 42.375 3.842 1 95.31 376 CYS A O 1
ATOM 3001 N N . VAL A 1 377 ? 17.578 42.156 1.83 1 96.38 377 VAL A N 1
ATOM 3002 C CA . VAL A 1 377 ? 18.828 41.594 2.314 1 96.38 377 VAL A CA 1
ATOM 3003 C C . VAL A 1 377 ? 19.562 42.594 3.174 1 96.38 377 VAL A C 1
ATOM 3005 O O . VAL A 1 377 ? 20.062 42.281 4.25 1 96.38 377 VAL A O 1
ATOM 3008 N N . ASP A 1 378 ? 19.547 43.812 2.742 1 95.94 378 ASP A N 1
ATOM 3009 C CA . ASP A 1 378 ? 20.219 44.875 3.494 1 95.94 378 ASP A CA 1
ATOM 3010 C C . ASP A 1 378 ? 19.562 45.094 4.852 1 95.94 378 ASP A C 1
ATOM 3012 O O . ASP A 1 378 ? 20.234 45.219 5.871 1 95.94 378 ASP A O 1
ATOM 3016 N N . LEU A 1 379 ? 18.328 45.188 4.758 1 93.5 379 LEU A N 1
ATOM 3017 C CA . LEU A 1 379 ? 17.578 45.375 5.992 1 93.5 379 LEU A CA 1
ATOM 3018 C C . LEU A 1 379 ? 17.797 44.219 6.945 1 93.5 379 LEU A C 1
ATOM 3020 O O . LEU A 1 379 ? 17.906 44.406 8.156 1 93.5 379 LEU A O 1
ATOM 3024 N N . PHE A 1 380 ? 17.891 43.031 6.434 1 95 380 PHE A N 1
ATOM 3025 C CA . PHE A 1 380 ? 18.109 41.844 7.238 1 95 380 PHE A CA 1
ATOM 3026 C C . PHE A 1 380 ? 19.484 41.844 7.898 1 95 380 PHE A C 1
ATOM 3028 O O . PHE A 1 380 ? 19.609 41.5 9.07 1 95 380 PHE A O 1
ATOM 3035 N N . LEU A 1 381 ? 20.422 42.188 7.148 1 95 381 LEU A N 1
ATOM 3036 C CA . LEU A 1 381 ? 21.781 42.219 7.695 1 95 381 LEU A CA 1
ATOM 3037 C C . LEU A 1 381 ? 21.875 43.219 8.852 1 95 381 LEU A C 1
ATOM 3039 O O . LEU A 1 381 ? 22.547 42.938 9.852 1 95 381 LEU A O 1
ATOM 3043 N N . ASP A 1 382 ? 21.234 44.312 8.695 1 92.25 382 ASP A N 1
ATOM 3044 C CA . ASP A 1 382 ? 21.172 45.281 9.789 1 92.25 382 ASP A CA 1
ATOM 3045 C C . ASP A 1 382 ? 20.438 44.719 10.992 1 92.25 382 ASP A C 1
ATOM 3047 O O . ASP A 1 382 ? 20.859 44.906 12.141 1 92.25 382 ASP A O 1
ATOM 3051 N N . TYR A 1 383 ? 19.375 44.125 10.641 1 91 383 TYR A N 1
ATOM 3052 C CA . TYR A 1 383 ? 18.562 43.5 11.68 1 91 383 TYR A CA 1
ATOM 3053 C C . TYR A 1 383 ? 19.328 42.406 12.406 1 91 383 TYR A C 1
ATOM 3055 O O . TYR A 1 383 ? 19.328 42.344 13.641 1 91 383 TYR A O 1
ATOM 3063 N N . LYS A 1 384 ? 19.984 41.562 11.711 1 92.88 384 LYS A N 1
ATOM 3064 C CA . LYS A 1 384 ? 20.781 40.5 12.258 1 92.88 384 LYS A CA 1
ATOM 3065 C C . LYS A 1 384 ? 21.906 41.031 13.148 1 92.88 384 LYS A C 1
ATOM 3067 O O . LYS A 1 384 ? 22.125 40.531 14.25 1 92.88 384 LYS A O 1
ATOM 3072 N N . ARG A 1 385 ? 22.531 42.031 12.781 1 92.5 385 ARG A N 1
ATOM 3073 C CA . ARG A 1 385 ? 23.594 42.656 13.555 1 92.5 385 ARG A CA 1
ATOM 3074 C C . ARG A 1 385 ? 23.062 43.219 14.875 1 92.5 385 ARG A C 1
ATOM 3076 O O . ARG A 1 385 ? 23.703 43.062 15.922 1 92.5 385 ARG A O 1
ATOM 3083 N N . ALA A 1 386 ? 21.969 43.812 14.734 1 87.25 386 ALA A N 1
ATOM 3084 C CA . ALA A 1 386 ? 21.359 44.406 15.938 1 87.25 386 ALA A CA 1
ATOM 3085 C C . ALA A 1 386 ? 21.031 43.344 16.969 1 87.25 386 ALA A C 1
ATOM 3087 O O . ALA A 1 386 ? 21.281 43.5 18.156 1 87.25 386 ALA A O 1
ATOM 3088 N N . ILE A 1 387 ? 20.516 42.25 16.5 1 90.25 387 ILE A N 1
ATOM 3089 C CA . ILE A 1 387 ? 20.094 41.188 17.406 1 90.25 387 ILE A CA 1
ATOM 3090 C C . ILE A 1 387 ? 21.328 40.438 17.922 1 90.25 387 ILE A C 1
ATOM 3092 O O . ILE A 1 387 ? 21.422 40.125 19.125 1 90.25 387 ILE A O 1
ATOM 3096 N N . GLU A 1 388 ? 22.25 40.219 17.078 1 91.94 388 GLU A N 1
ATOM 3097 C CA . GLU A 1 388 ? 23.438 39.438 17.469 1 91.94 388 GLU A CA 1
ATOM 3098 C C . GLU A 1 388 ? 24.312 40.25 18.438 1 91.94 388 GLU A C 1
ATOM 3100 O O . GLU A 1 388 ? 24.953 39.656 19.312 1 91.94 388 GLU A O 1
ATOM 3105 N N . THR A 1 389 ? 24.359 41.5 18.312 1 89.62 389 THR A N 1
ATOM 3106 C CA . THR A 1 389 ? 25.141 42.344 19.219 1 89.62 389 THR A CA 1
ATOM 3107 C C . THR A 1 389 ? 24.562 42.312 20.625 1 89.62 389 THR A C 1
ATOM 3109 O O . THR A 1 389 ? 25.297 42.312 21.609 1 89.62 389 THR A O 1
ATOM 3112 N N . ARG A 1 390 ? 23.328 42.125 20.672 1 85 390 ARG A N 1
ATOM 3113 C CA . ARG A 1 390 ? 22.656 42.219 21.953 1 85 390 ARG A CA 1
ATOM 3114 C C . ARG A 1 390 ? 22.469 40.812 22.578 1 85 390 ARG A C 1
ATOM 3116 O O . ARG A 1 390 ? 22.5 40.656 23.797 1 85 390 ARG A O 1
ATOM 3123 N N . PHE A 1 391 ? 22.203 39.875 21.797 1 89 391 PHE A N 1
ATOM 3124 C CA . PHE A 1 391 ? 21.734 38.594 22.344 1 89 391 PHE A CA 1
ATOM 3125 C C . PHE A 1 391 ? 22.672 37.469 22 1 89 391 PHE A C 1
ATOM 3127 O O . PHE A 1 391 ? 22.516 36.344 22.484 1 89 391 PHE A O 1
ATOM 3134 N N . GLY A 1 392 ? 23.594 37.656 21.156 1 87.69 392 GLY A N 1
ATOM 3135 C CA . GLY A 1 392 ? 24.531 36.625 20.75 1 87.69 392 GLY A CA 1
ATOM 3136 C C . GLY A 1 392 ? 24.344 36.188 19.312 1 87.69 392 GLY A C 1
ATOM 3137 O O . GLY A 1 392 ? 23.5 36.719 18.594 1 87.69 392 GLY A O 1
ATOM 3138 N N . LYS A 1 393 ? 25.047 35.156 18.984 1 92.19 393 LYS A N 1
ATOM 3139 C CA . LYS A 1 393 ? 25.078 34.688 17.594 1 92.19 393 LYS A CA 1
ATOM 3140 C C . LYS A 1 393 ? 23.797 33.906 17.266 1 92.19 393 LYS A C 1
ATOM 3142 O O . LYS A 1 393 ? 23.375 33.062 18.031 1 92.19 393 LYS A O 1
ATOM 3147 N N . ALA A 1 394 ? 23.188 34.219 16.156 1 90.19 394 ALA A N 1
ATOM 3148 C CA . ALA A 1 394 ? 21.938 33.594 15.727 1 90.19 394 ALA A CA 1
ATOM 3149 C C . ALA A 1 394 ? 22.188 32.281 15.016 1 90.19 394 ALA A C 1
ATOM 3151 O O . ALA A 1 394 ? 23.312 32 14.578 1 90.19 394 ALA A O 1
ATOM 3152 N N . PHE A 1 395 ? 21.172 31.453 14.961 1 87.5 395 PHE A N 1
ATOM 3153 C CA . PHE A 1 395 ? 21.203 30.188 14.234 1 87.5 395 PHE A CA 1
ATOM 3154 C C . PHE A 1 395 ? 21.016 30.422 12.734 1 87.5 395 PHE A C 1
ATOM 3156 O O . PHE A 1 395 ? 20.375 31.391 12.328 1 87.5 395 PHE A O 1
ATOM 3163 N N . SER A 1 396 ? 21.688 29.562 11.977 1 88.25 396 SER A N 1
ATOM 3164 C CA . SER A 1 396 ? 21.453 29.609 10.531 1 88.25 396 SER A CA 1
ATOM 3165 C C . SER A 1 396 ? 20.844 28.312 10.023 1 88.25 396 SER A C 1
ATOM 3167 O O . SER A 1 396 ? 21.297 27.219 10.391 1 88.25 396 SER A O 1
ATOM 3169 N N . PHE A 1 397 ? 19.828 28.469 9.281 1 85.25 397 PHE A N 1
ATOM 3170 C CA . PHE A 1 397 ? 19.172 27.312 8.695 1 85.25 397 PHE A CA 1
ATOM 3171 C C . PHE A 1 397 ? 19.547 27.172 7.223 1 85.25 397 PHE A C 1
ATOM 3173 O O . PHE A 1 397 ? 18.922 26.391 6.492 1 85.25 397 PHE A O 1
ATOM 3180 N N . LEU A 1 398 ? 20.484 27.922 6.875 1 86.94 398 LEU A N 1
ATOM 3181 C CA . LEU A 1 398 ? 20.938 27.844 5.484 1 86.94 398 LEU A CA 1
ATOM 3182 C C . LEU A 1 398 ? 21.797 26.625 5.246 1 86.94 398 LEU A C 1
ATOM 3184 O O . LEU A 1 398 ? 22.719 26.344 6.02 1 86.94 398 LEU A O 1
ATOM 3188 N N . PRO A 1 399 ? 21.453 25.844 4.219 1 78.5 399 PRO A N 1
ATOM 3189 C CA . PRO A 1 399 ? 22.359 24.75 3.867 1 78.5 399 PRO A CA 1
ATOM 3190 C C . PRO A 1 399 ? 23.75 25.234 3.475 1 78.5 399 PRO A C 1
ATOM 3192 O O . PRO A 1 399 ? 23.891 26.359 2.988 1 78.5 399 PRO A O 1
ATOM 3195 N N . LEU A 1 400 ? 24.688 24.391 3.588 1 76.62 400 LEU A N 1
ATOM 3196 C CA . LEU A 1 400 ? 26.062 24.75 3.311 1 76.62 400 LEU A CA 1
ATOM 3197 C C . LEU A 1 400 ? 26.25 25.125 1.844 1 76.62 400 LEU A C 1
ATOM 3199 O O . LEU A 1 400 ? 25.75 24.438 0.954 1 76.62 400 LEU A O 1
ATOM 3203 N N . GLY A 1 401 ? 26.766 26.141 1.605 1 78 401 GLY A N 1
ATOM 3204 C CA . GLY A 1 401 ? 27.094 26.562 0.251 1 78 401 GLY A CA 1
ATOM 3205 C C . GLY A 1 401 ? 26.031 27.438 -0.381 1 78 401 GLY A C 1
ATOM 3206 O O . GLY A 1 401 ? 26.188 27.906 -1.508 1 78 401 GLY A O 1
ATOM 3207 N N . ASN A 1 402 ? 24.984 27.688 0.36 1 84.94 402 ASN A N 1
ATOM 3208 C CA . ASN A 1 402 ? 23.906 28.484 -0.213 1 84.94 402 ASN A CA 1
ATOM 3209 C C . ASN A 1 402 ? 23.969 29.922 0.299 1 84.94 402 ASN A C 1
ATOM 3211 O O . ASN A 1 402 ? 24.641 30.219 1.284 1 84.94 402 ASN A O 1
ATOM 3215 N N . THR A 1 403 ? 23.297 30.812 -0.487 1 87.44 403 THR A N 1
ATOM 3216 C CA . THR A 1 403 ? 23.359 32.219 -0.164 1 87.44 403 THR A CA 1
ATOM 3217 C C . THR A 1 403 ? 21.969 32.844 -0.209 1 87.44 403 THR A C 1
ATOM 3219 O O . THR A 1 403 ? 21.047 32.281 -0.771 1 87.44 403 THR A O 1
ATOM 3222 N N . ILE A 1 404 ? 21.812 33.938 0.421 1 92.81 404 ILE A N 1
ATOM 3223 C CA . ILE A 1 404 ? 20.547 34.656 0.453 1 92.81 404 ILE A CA 1
ATOM 3224 C C . ILE A 1 404 ? 20.516 35.688 -0.682 1 92.81 404 ILE A C 1
ATOM 3226 O O . ILE A 1 404 ? 19.469 36.312 -0.924 1 92.81 404 ILE A O 1
ATOM 3230 N N . TYR A 1 405 ? 21.594 35.812 -1.401 1 91.38 405 TYR A N 1
ATOM 3231 C CA . TYR A 1 405 ? 21.719 36.781 -2.48 1 91.38 405 TYR A CA 1
ATOM 3232 C C . TYR A 1 405 ? 21.203 36.188 -3.797 1 91.38 405 TYR A C 1
ATOM 3234 O O . TYR A 1 405 ? 21.203 34.969 -3.982 1 91.38 405 TYR A O 1
ATOM 3242 N N . LEU A 1 406 ? 20.75 37.094 -4.703 1 88.94 406 LEU A N 1
ATOM 3243 C CA . LEU A 1 406 ? 20.344 36.656 -6.035 1 88.94 406 LEU A CA 1
ATOM 3244 C C . LEU A 1 406 ? 21.547 36.281 -6.883 1 88.94 406 LEU A C 1
ATOM 3246 O O . LEU A 1 406 ? 22.625 36.906 -6.742 1 88.94 406 LEU A O 1
ATOM 3250 N N . PRO A 1 407 ? 21.344 35.156 -7.672 1 75.06 407 PRO A N 1
ATOM 3251 C CA . PRO A 1 407 ? 22.453 34.844 -8.562 1 75.06 407 PRO A CA 1
ATOM 3252 C C . PRO A 1 407 ? 22.75 35.938 -9.57 1 75.06 407 PRO A C 1
ATOM 3254 O O . PRO A 1 407 ? 21.828 36.656 -9.961 1 75.06 407 PRO A O 1
ATOM 3257 N N . ALA A 1 408 ? 24.016 36.312 -9.75 1 59.78 408 ALA A N 1
ATOM 3258 C CA . ALA A 1 408 ? 24.391 37.281 -10.75 1 59.78 408 ALA A CA 1
ATOM 3259 C C . ALA A 1 408 ? 23.766 36.969 -12.109 1 59.78 408 ALA A C 1
ATOM 3261 O O . ALA A 1 408 ? 23.516 35.781 -12.414 1 59.78 408 ALA A O 1
ATOM 3262 N N . SER A 1 409 ? 22.969 37.844 -12.773 1 53.75 409 SER A N 1
ATOM 3263 C CA . SER A 1 409 ? 22.25 37.719 -14.039 1 53.75 409 SER A CA 1
ATOM 3264 C C . SER A 1 409 ? 22.828 36.562 -14.883 1 53.75 409 SER A C 1
ATOM 3266 O O . SER A 1 409 ? 22.156 36.094 -15.805 1 53.75 409 SER A O 1
ATOM 3268 N N . GLY A 1 410 ? 24.062 36.5 -15.188 1 41.81 410 GLY A N 1
ATOM 3269 C CA . GLY A 1 410 ? 24.516 35.562 -16.203 1 41.81 410 GLY A CA 1
ATOM 3270 C C . GLY A 1 410 ? 24.266 34.094 -15.82 1 41.81 410 GLY A C 1
ATOM 3271 O O . GLY A 1 410 ? 24.141 33.25 -16.688 1 41.81 410 GLY A O 1
ATOM 3272 N N . ASN A 1 411 ? 24.734 33.688 -14.719 1 36.81 411 ASN A N 1
ATOM 3273 C CA . ASN A 1 411 ? 24.812 32.25 -14.414 1 36.81 411 ASN A CA 1
ATOM 3274 C C . ASN A 1 411 ? 23.516 31.766 -13.75 1 36.81 411 ASN A C 1
ATOM 3276 O O . ASN A 1 411 ? 23.438 31.703 -12.523 1 36.81 411 ASN A O 1
ATOM 3280 N N . LEU A 1 412 ? 22.438 32 -14.258 1 38.31 412 LEU A N 1
ATOM 3281 C CA . LEU A 1 412 ? 21.188 31.453 -13.734 1 38.31 412 LEU A CA 1
ATOM 3282 C C . LEU A 1 412 ? 21.297 29.938 -13.578 1 38.31 412 LEU A C 1
ATOM 3284 O O . LEU A 1 412 ? 21.172 29.188 -14.555 1 38.31 412 LEU A O 1
ATOM 3288 N N . VAL A 1 413 ? 22.297 29.469 -12.961 1 34.25 413 VAL A N 1
ATOM 3289 C CA . VAL A 1 413 ? 22.219 28.031 -12.742 1 34.25 413 VAL A CA 1
ATOM 3290 C C . VAL A 1 413 ? 20.922 27.688 -12.023 1 34.25 413 VAL A C 1
ATOM 3292 O O . VAL A 1 413 ? 20.547 28.344 -11.047 1 34.25 413 VAL A O 1
ATOM 3295 N N . ALA A 1 414 ? 20 27 -12.602 1 32.94 414 ALA A N 1
ATOM 3296 C CA . ALA A 1 414 ? 18.75 26.391 -12.164 1 32.94 414 ALA A CA 1
ATOM 3297 C C . ALA A 1 414 ? 18.891 25.797 -10.766 1 32.94 414 ALA A C 1
ATOM 3299 O O . ALA A 1 414 ? 19.625 24.812 -10.578 1 32.94 414 ALA A O 1
ATOM 3300 N N . ALA A 1 415 ? 19 26.484 -9.688 1 34.78 415 ALA A N 1
ATOM 3301 C CA . ALA A 1 415 ? 18.844 25.938 -8.344 1 34.78 415 ALA A CA 1
ATOM 3302 C C . ALA A 1 415 ? 17.594 25.047 -8.273 1 34.78 415 ALA A C 1
ATOM 3304 O O . ALA A 1 415 ? 16.531 25.484 -7.832 1 34.78 415 ALA A O 1
ATOM 3305 N N . SER A 1 416 ? 17.078 24.578 -9.336 1 32.81 416 SER A N 1
ATOM 3306 C CA . SER A 1 416 ? 15.82 23.859 -9.227 1 32.81 416 SER A CA 1
ATOM 3307 C C . SER A 1 416 ? 15.836 22.891 -8.047 1 32.81 416 SER A C 1
ATOM 3309 O O . SER A 1 416 ? 14.93 22.906 -7.211 1 32.81 416 SER A O 1
ATOM 3311 N N . ASN A 1 417 ? 16.391 21.594 -8.273 1 33.94 417 ASN A N 1
ATOM 3312 C CA . ASN A 1 417 ? 15.812 20.344 -7.812 1 33.94 417 ASN A CA 1
ATOM 3313 C C . ASN A 1 417 ? 16.109 20.094 -6.336 1 33.94 417 ASN A C 1
ATOM 3315 O O . ASN A 1 417 ? 15.727 19.062 -5.785 1 33.94 417 ASN A O 1
ATOM 3319 N N . ASN A 1 418 ? 17.219 20.781 -5.715 1 35.12 418 ASN A N 1
ATOM 3320 C CA . ASN A 1 418 ? 17.703 20.188 -4.473 1 35.12 418 ASN A CA 1
ATOM 3321 C C . ASN A 1 418 ? 17 20.766 -3.256 1 35.12 418 ASN A C 1
ATOM 3323 O O . ASN A 1 418 ? 17.516 20.719 -2.141 1 35.12 418 ASN A O 1
ATOM 3327 N N . LEU A 1 419 ? 16.156 21.703 -3.354 1 39.75 419 LEU A N 1
ATOM 3328 C CA . LEU A 1 419 ? 15.594 22.172 -2.092 1 39.75 419 LEU A CA 1
ATOM 3329 C C . LEU A 1 419 ? 14.852 21.062 -1.376 1 39.75 419 LEU A C 1
ATOM 3331 O O . LEU A 1 419 ? 13.664 20.828 -1.635 1 39.75 419 LEU A O 1
ATOM 3335 N N . SER A 1 420 ? 15.422 19.938 -1.157 1 36.28 420 SER A N 1
ATOM 3336 C CA . SER A 1 420 ? 14.742 18.984 -0.274 1 36.28 420 SER A CA 1
ATOM 3337 C C . SER A 1 420 ? 14.461 19.609 1.089 1 36.28 420 SER A C 1
ATOM 3339 O O . SER A 1 420 ? 15.359 20.172 1.723 1 36.28 420 SER A O 1
ATOM 3341 N N . ALA A 1 421 ? 13.305 20.109 1.38 1 35.88 421 ALA A N 1
ATOM 3342 C CA . ALA A 1 421 ? 12.766 20.609 2.635 1 35.88 421 ALA A CA 1
ATOM 3343 C C . ALA A 1 421 ? 13.266 19.797 3.824 1 35.88 421 ALA A C 1
ATOM 3345 O O . ALA A 1 421 ? 12.883 20.062 4.969 1 35.88 421 ALA A O 1
ATOM 3346 N N . SER A 1 422 ? 14.023 18.656 3.631 1 35.12 422 SER A N 1
ATOM 3347 C CA . SER A 1 422 ? 14.258 17.859 4.832 1 35.12 422 SER A CA 1
ATOM 3348 C C . SER A 1 422 ? 15.203 18.578 5.793 1 35.12 422 SER A C 1
ATOM 3350 O O . SER A 1 422 ? 15.461 18.078 6.895 1 35.12 422 SER A O 1
ATOM 3352 N N . SER A 1 423 ? 15.953 19.609 5.375 1 33.91 423 SER A N 1
ATOM 3353 C CA . SER A 1 423 ? 17.109 19.938 6.203 1 33.91 423 SER A CA 1
ATOM 3354 C C . SER A 1 423 ? 16.688 20.688 7.461 1 33.91 423 SER A C 1
ATOM 3356 O O . SER A 1 423 ? 17.547 21.141 8.227 1 33.91 423 SER A O 1
ATOM 3358 N N . PHE A 1 424 ? 15.547 21.141 7.547 1 35.31 424 PHE A N 1
ATOM 3359 C CA . PHE A 1 424 ? 15.383 21.984 8.727 1 35.31 424 PHE A CA 1
ATOM 3360 C C . PHE A 1 424 ? 15.422 21.141 10 1 35.31 424 PHE A C 1
ATOM 3362 O O . PHE A 1 424 ? 14.578 21.328 10.883 1 35.31 424 PHE A O 1
ATOM 3369 N N . THR A 1 425 ? 15.836 19.844 10.023 1 31.94 425 THR A N 1
ATOM 3370 C CA . THR A 1 425 ? 15.75 19.156 11.305 1 31.94 425 THR A CA 1
ATOM 3371 C C . THR A 1 425 ? 16.703 19.781 12.32 1 31.94 425 THR A C 1
ATOM 3373 O O . THR A 1 425 ? 17.922 19.531 12.258 1 31.94 425 THR A O 1
ATOM 3376 N N . GLY A 1 426 ? 16.625 21 12.664 1 26.8 426 GLY A N 1
ATOM 3377 C CA . GLY A 1 426 ? 17.375 21.391 13.852 1 26.8 426 GLY A CA 1
ATOM 3378 C C . GLY A 1 426 ? 17.109 20.5 15.047 1 26.8 426 GLY A C 1
ATOM 3379 O O . GLY A 1 426 ? 15.969 20.078 15.281 1 26.8 426 GLY A O 1
ATOM 3380 N N . THR A 1 427 ? 18.016 19.688 15.484 1 25.62 427 THR A N 1
ATOM 3381 C CA . THR A 1 427 ? 18.031 18.938 16.734 1 25.62 427 THR A CA 1
ATOM 3382 C C . THR A 1 427 ? 17.703 19.844 17.922 1 25.62 427 THR A C 1
ATOM 3384 O O . THR A 1 427 ? 18.484 20.75 18.25 1 25.62 427 THR A O 1
ATOM 3387 N N . THR A 1 428 ? 16.531 20.375 18.094 1 23.5 428 THR A N 1
ATOM 3388 C CA . THR A 1 428 ? 16.203 20.953 19.391 1 23.5 428 THR A CA 1
ATOM 3389 C C . THR A 1 428 ? 16.516 19.969 20.516 1 23.5 428 THR A C 1
ATOM 3391 O O . THR A 1 428 ? 16.047 18.828 20.5 1 23.5 428 THR A O 1
ATOM 3394 N N . SER A 1 429 ? 17.703 19.984 21.062 1 23.2 429 SER A N 1
ATOM 3395 C CA . SER A 1 429 ? 17.984 19.391 22.375 1 23.2 429 SER A CA 1
ATOM 3396 C C . SER A 1 429 ? 16.938 19.797 23.391 1 23.2 429 SER A C 1
ATOM 3398 O O . SER A 1 429 ? 16.875 20.969 23.797 1 23.2 429 SER A O 1
ATOM 3400 N N . ASN A 1 430 ? 15.758 19.391 23.25 1 21.19 430 ASN A N 1
ATOM 3401 C CA . ASN A 1 430 ? 14.758 19.562 24.297 1 21.19 430 ASN A CA 1
ATOM 3402 C C . ASN A 1 430 ? 15.273 19.125 25.656 1 21.19 430 ASN A C 1
ATOM 3404 O O . ASN A 1 430 ? 15.523 17.938 25.875 1 21.19 430 ASN A O 1
ATOM 3408 N N . THR A 1 431 ? 16.203 19.891 26.234 1 20.28 431 THR A N 1
ATOM 3409 C CA . THR A 1 431 ? 16.438 19.734 27.656 1 20.28 431 THR A CA 1
ATOM 3410 C C . THR A 1 431 ? 15.125 19.734 28.438 1 20.28 431 THR A C 1
ATOM 3412 O O . THR A 1 431 ? 14.273 20.594 28.219 1 20.28 431 THR A O 1
ATOM 3415 N N . ASN A 1 432 ? 14.672 18.641 28.812 1 19.88 432 ASN A N 1
ATOM 3416 C CA . ASN A 1 432 ? 13.578 18.312 29.719 1 19.88 432 ASN A CA 1
ATOM 3417 C C . ASN A 1 432 ? 13.656 19.141 31 1 19.88 432 ASN A C 1
ATOM 3419 O O . ASN A 1 432 ? 14.484 18.859 31.875 1 19.88 432 ASN A O 1
ATOM 3423 N N . LEU A 1 433 ? 13.648 20.5 30.859 1 19.12 433 LEU A N 1
ATOM 3424 C CA . LEU A 1 433 ? 13.516 21.219 32.125 1 19.12 433 LEU A CA 1
ATOM 3425 C C . LEU A 1 433 ? 12.305 20.719 32.906 1 19.12 433 LEU A C 1
ATOM 3427 O O . LEU A 1 433 ? 11.227 20.531 32.312 1 19.12 433 LEU A O 1
ATOM 3431 N N . GLY A 1 434 ? 12.531 20.016 34 1 19.08 434 GLY A N 1
ATOM 3432 C CA . GLY A 1 434 ? 11.664 19.547 35.094 1 19.08 434 GLY A CA 1
ATOM 3433 C C . GLY A 1 434 ? 10.773 20.641 35.625 1 19.08 434 GLY A C 1
ATOM 3434 O O . GLY A 1 434 ? 11.25 21.609 36.25 1 19.08 434 GLY A O 1
ATOM 3435 N N . GLY A 1 435 ? 9.852 21.156 34.781 1 18.39 435 GLY A N 1
ATOM 3436 C CA . GLY A 1 435 ? 8.891 22.156 35.25 1 18.39 435 GLY A CA 1
ATOM 3437 C C . GLY A 1 435 ? 8.211 21.766 36.531 1 18.39 435 GLY A C 1
ATOM 3438 O O . GLY A 1 435 ? 7.715 20.641 36.688 1 18.39 435 GLY A O 1
ATOM 3439 N N . SER A 1 436 ? 8.805 22.188 37.656 1 18.98 436 SER A N 1
ATOM 3440 C CA . SER A 1 436 ? 8.195 22.172 38.969 1 18.98 436 SER A CA 1
ATOM 3441 C C . SER A 1 436 ? 6.805 22.797 38.969 1 18.98 436 SER A C 1
ATOM 3443 O O . SER A 1 436 ? 6.559 23.75 38.219 1 18.98 436 SER A O 1
ATOM 3445 N N . ASN A 1 437 ? 5.793 22 39.25 1 18.38 437 ASN A N 1
ATOM 3446 C CA . ASN A 1 437 ? 4.352 22.156 39.406 1 18.38 437 ASN A CA 1
ATOM 3447 C C . ASN A 1 437 ? 4.016 23.25 40.406 1 18.38 437 ASN A C 1
ATOM 3449 O O . ASN A 1 437 ? 4.062 23.016 41.625 1 18.38 437 ASN A O 1
ATOM 3453 N N . SER A 1 438 ? 4.652 24.469 40.312 1 18.16 438 SER A N 1
ATOM 3454 C CA . SER A 1 438 ? 4.25 25.375 41.375 1 18.16 438 SER A CA 1
ATOM 3455 C C . SER A 1 438 ? 2.752 25.656 41.312 1 18.16 438 SER A C 1
ATOM 3457 O O . SER A 1 438 ? 2.174 25.781 40.25 1 18.16 438 SER A O 1
ATOM 3459 N N . SER A 1 439 ? 2.018 25.344 42.406 1 19.47 439 SER A N 1
ATOM 3460 C CA . SER A 1 439 ? 0.624 25.438 42.812 1 19.47 439 SER A CA 1
ATOM 3461 C C . SER A 1 439 ? 0.171 26.875 42.938 1 19.47 439 SER A C 1
ATOM 3463 O O . SER A 1 439 ? 0.55 27.578 43.906 1 19.47 439 SER A O 1
ATOM 3465 N N . ILE A 1 440 ? 0.269 27.672 41.875 1 18.58 440 ILE A N 1
ATOM 3466 C CA . ILE A 1 440 ? -0.081 29.078 42.062 1 18.58 440 ILE A CA 1
ATOM 3467 C C . ILE A 1 440 ? -1.556 29.203 42.438 1 18.58 440 ILE A C 1
ATOM 3469 O O . ILE A 1 440 ? -2.416 28.578 41.812 1 18.58 440 ILE A O 1
ATOM 3473 N N . SER A 1 441 ? -1.797 29.75 43.625 1 18.97 441 SER A N 1
ATOM 3474 C CA . SER A 1 441 ? -3.047 30.094 44.312 1 18.97 441 SER A CA 1
ATOM 3475 C C . SER A 1 441 ? -3.785 31.203 43.562 1 18.97 441 SER A C 1
ATOM 3477 O O . SER A 1 441 ? -3.168 32.188 43.125 1 18.97 441 SER A O 1
ATOM 3479 N N . LEU A 1 442 ? -5.027 31.094 43 1 18.8 442 LEU A N 1
ATOM 3480 C CA . LEU A 1 442 ? -6.023 31.625 42.062 1 18.8 442 LEU A CA 1
ATOM 3481 C C . LEU A 1 442 ? -6.676 32.875 42.656 1 18.8 442 LEU A C 1
ATOM 3483 O O . LEU A 1 442 ? -7.785 33.25 42.25 1 18.8 442 LEU A O 1
ATOM 3487 N N . GLU A 1 443 ? -5.98 33.875 43.375 1 17.42 443 GLU A N 1
ATOM 3488 C CA . GLU A 1 443 ? -7.004 34.719 43.969 1 17.42 443 GLU A CA 1
ATOM 3489 C C . GLU A 1 443 ? -7.691 35.625 42.938 1 17.42 443 GLU A C 1
ATOM 3491 O O . GLU A 1 443 ? -8.922 35.656 42.875 1 17.42 443 GLU A O 1
ATOM 3496 N N . ASP A 1 444 ? -7.129 36.875 42.438 1 19.88 444 ASP A N 1
ATOM 3497 C CA . ASP A 1 444 ? -7.816 38.188 42.5 1 19.88 444 ASP A CA 1
ATOM 3498 C C . ASP A 1 444 ? -8.555 38.469 41.188 1 19.88 444 ASP A C 1
ATOM 3500 O O . ASP A 1 444 ? -8.008 38.25 40.125 1 19.88 444 ASP A O 1
ATOM 3504 N N . ALA A 1 445 ? -9.984 38.781 41.062 1 19.7 445 ALA A N 1
ATOM 3505 C CA . ALA A 1 445 ? -11.125 38.812 40.156 1 19.7 445 ALA A CA 1
ATOM 3506 C C . ALA A 1 445 ? -11.156 40.094 39.344 1 19.7 445 ALA A C 1
ATOM 3508 O O . ALA A 1 445 ? -12.172 40.438 38.75 1 19.7 445 ALA A O 1
ATOM 3509 N N . ASN A 1 446 ? -10.008 40.812 38.906 1 19.53 446 ASN A N 1
ATOM 3510 C CA . ASN A 1 446 ? -10.328 42.156 38.438 1 19.53 446 ASN A CA 1
ATOM 3511 C C . ASN A 1 446 ? -11.016 42.125 37.062 1 19.53 446 ASN A C 1
ATOM 3513 O O . ASN A 1 446 ? -10.906 41.125 36.344 1 19.53 446 ASN A O 1
ATOM 3517 N N . ASP A 1 447 ? -11.82 43.219 36.562 1 20.75 447 ASP A N 1
ATOM 3518 C CA . ASP A 1 447 ? -12.906 43.562 35.625 1 20.75 447 ASP A CA 1
ATOM 3519 C C . ASP A 1 447 ? -12.383 43.781 34.219 1 20.75 447 ASP A C 1
ATOM 3521 O O . ASP A 1 447 ? -12.289 44.906 33.75 1 20.75 447 ASP A O 1
ATOM 3525 N N . ALA A 1 448 ? -11.477 43 33.562 1 23.23 448 ALA A N 1
ATOM 3526 C CA . ALA A 1 448 ? -10.742 43.375 32.344 1 23.23 448 ALA A CA 1
ATOM 3527 C C . ALA A 1 448 ? -11.641 43.312 31.109 1 23.23 448 ALA A C 1
ATOM 3529 O O . ALA A 1 448 ? -12.453 42.406 30.969 1 23.23 448 ALA A O 1
ATOM 3530 N N . LYS A 1 449 ? -11.695 44.406 30.25 1 25.44 449 LYS A N 1
ATOM 3531 C CA . LYS A 1 449 ? -12.289 44.719 28.953 1 25.44 449 LYS A CA 1
ATOM 3532 C C . LYS A 1 449 ? -11.797 43.781 27.875 1 25.44 449 LYS A C 1
ATOM 3534 O O . LYS A 1 449 ? -10.602 43.5 27.781 1 25.44 449 LYS A O 1
ATOM 3539 N N . ASN A 1 450 ? -12.656 43.031 27.203 1 23.11 450 ASN A N 1
ATOM 3540 C CA . ASN A 1 450 ? -12.664 41.781 26.469 1 23.11 450 ASN A CA 1
ATOM 3541 C C . ASN A 1 450 ? -12.148 41.969 25.047 1 23.11 450 ASN A C 1
ATOM 3543 O O . ASN A 1 450 ? -12.922 42.219 24.125 1 23.11 450 ASN A O 1
ATOM 3547 N N . ASN A 1 451 ? -11.078 42.688 24.719 1 22.78 451 ASN A N 1
ATOM 3548 C CA . ASN A 1 451 ? -10.695 42.781 23.312 1 22.78 451 ASN A CA 1
ATOM 3549 C C . ASN A 1 451 ? -10.227 41.406 22.781 1 22.78 451 ASN A C 1
ATOM 3551 O O . ASN A 1 451 ? -9.297 40.812 23.328 1 22.78 451 ASN A O 1
ATOM 3555 N N . VAL A 1 452 ? -11.031 40.625 22.125 1 25.64 452 VAL A N 1
ATOM 3556 C CA . VAL A 1 452 ? -10.773 39.312 21.578 1 25.64 452 VAL A CA 1
ATOM 3557 C C . VAL A 1 452 ? -9.773 39.406 20.422 1 25.64 452 VAL A C 1
ATOM 3559 O O . VAL A 1 452 ? -9.969 40.188 19.5 1 25.64 452 VAL A O 1
ATOM 3562 N N . PHE A 1 453 ? -8.523 39.25 20.562 1 25.88 453 PHE A N 1
ATOM 3563 C CA . PHE A 1 453 ? -7.551 39.125 19.484 1 25.88 453 PHE A CA 1
ATOM 3564 C C . PHE A 1 453 ? -7.867 37.906 18.609 1 25.88 453 PHE A C 1
ATOM 3566 O O . PHE A 1 453 ? -7.77 36.781 19.078 1 25.88 453 PHE A O 1
ATOM 3573 N N . MET A 1 454 ? -8.742 38.031 17.688 1 27.41 454 MET A N 1
ATOM 3574 C CA . MET A 1 454 ? -8.992 36.938 16.766 1 27.41 454 MET A CA 1
ATOM 3575 C C . MET A 1 454 ? -7.766 36.688 15.891 1 27.41 454 MET A C 1
ATOM 3577 O O . MET A 1 454 ? -7.254 37.594 15.242 1 27.41 454 MET A O 1
ATOM 3581 N N . ARG A 1 455 ? -6.945 35.812 16.172 1 30.5 455 ARG A N 1
ATOM 3582 C CA . ARG A 1 455 ? -5.922 35.344 15.242 1 30.5 455 ARG A CA 1
ATOM 3583 C C . ARG A 1 455 ? -6.543 34.875 13.93 1 30.5 455 ARG A C 1
ATOM 3585 O O . ARG A 1 455 ? -7.219 33.844 13.891 1 30.5 455 ARG A O 1
ATOM 3592 N N . VAL A 1 456 ? -7.023 35.781 13.078 1 23.66 456 VAL A N 1
ATOM 3593 C CA . VAL A 1 456 ? -7.52 35.375 11.758 1 23.66 456 VAL A CA 1
ATOM 3594 C C . VAL A 1 456 ? -6.406 34.688 10.977 1 23.66 456 VAL A C 1
ATOM 3596 O O . VAL A 1 456 ? -5.324 35.25 10.789 1 23.66 456 VAL A O 1
ATOM 3599 N N . SER A 1 457 ? -6.32 33.438 11 1 26.91 457 SER A N 1
ATOM 3600 C CA . SER A 1 457 ? -5.469 32.625 10.133 1 26.91 457 SER A CA 1
ATOM 3601 C C . SER A 1 457 ? -5.566 33.094 8.68 1 26.91 457 SER A C 1
ATOM 3603 O O . SER A 1 457 ? -6.652 33.406 8.195 1 26.91 457 SER A O 1
ATOM 3605 N N . GLY A 1 458 ? -4.555 33.719 8.07 1 23.81 458 GLY A N 1
ATOM 3606 C CA . GLY A 1 458 ? -4.332 34.156 6.707 1 23.81 458 GLY A CA 1
ATOM 3607 C C . GLY A 1 458 ? -4.738 33.156 5.66 1 23.81 458 GLY A C 1
ATOM 3608 O O . GLY A 1 458 ? -4.195 32.031 5.617 1 23.81 458 GLY A O 1
ATOM 3609 N N . THR A 1 459 ? -5.984 33.094 5.301 1 24.97 459 THR A N 1
ATOM 3610 C CA . THR A 1 459 ? -6.504 32.344 4.148 1 24.97 459 THR A CA 1
ATOM 3611 C C . THR A 1 459 ? -5.695 32.688 2.895 1 24.97 459 THR A C 1
ATOM 3613 O O . THR A 1 459 ? -5.402 33.844 2.623 1 24.97 459 THR A O 1
ATOM 3616 N N . LEU A 1 460 ? -4.883 31.781 2.447 1 24.28 460 LEU A N 1
ATOM 3617 C CA . LEU A 1 460 ? -4.25 31.875 1.135 1 24.28 460 LEU A CA 1
ATOM 3618 C C . LEU A 1 460 ? -5.258 32.281 0.071 1 24.28 460 LEU A C 1
ATOM 3620 O O . LEU A 1 460 ? -6.27 31.609 -0.135 1 24.28 460 LEU A O 1
ATOM 3624 N N . LEU A 1 461 ? -5.461 33.594 -0.151 1 21.19 461 LEU A N 1
ATOM 3625 C CA . LEU A 1 461 ? -6.301 34.312 -1.112 1 21.19 461 LEU A CA 1
ATOM 3626 C C . LEU A 1 461 ? -6.059 33.781 -2.527 1 21.19 461 LEU A C 1
ATOM 3628 O O . LEU A 1 461 ? -4.918 33.75 -2.992 1 21.19 461 LEU A O 1
ATOM 3632 N N . ARG A 1 462 ? -6.828 32.844 -2.955 1 23.44 462 ARG A N 1
ATOM 3633 C CA . ARG A 1 462 ? -6.875 32.5 -4.367 1 23.44 462 ARG A CA 1
ATOM 3634 C C . ARG A 1 462 ? -7.066 33.719 -5.242 1 23.44 462 ARG A C 1
ATOM 3636 O O . ARG A 1 462 ? -8.039 34.469 -5.078 1 23.44 462 ARG A O 1
ATOM 3643 N N . SER A 1 463 ? -6.012 34.406 -5.754 1 19.92 463 SER A N 1
ATOM 3644 C CA . SER A 1 463 ? -6.094 35.438 -6.785 1 19.92 463 SER A CA 1
ATOM 3645 C C . SER A 1 463 ? -6.852 34.938 -8.008 1 19.92 463 SER A C 1
ATOM 3647 O O . SER A 1 463 ? -6.504 33.906 -8.586 1 19.92 463 SER A O 1
ATOM 3649 N N . THR A 1 464 ? -8.148 35.125 -8.031 1 20.33 464 THR A N 1
ATOM 3650 C CA . THR A 1 464 ? -9.039 34.938 -9.172 1 20.33 464 THR A CA 1
ATOM 3651 C C . THR A 1 464 ? -8.547 35.719 -10.375 1 20.33 464 THR A C 1
ATOM 3653 O O . THR A 1 464 ? -8.516 36.969 -10.328 1 20.33 464 THR A O 1
ATOM 3656 N N . ALA A 1 465 ? -7.527 35.312 -11.047 1 19.55 465 ALA A N 1
ATOM 3657 C CA . ALA A 1 465 ? -7.223 35.938 -12.336 1 19.55 465 ALA A CA 1
ATOM 3658 C C . ALA A 1 465 ? -8.453 35.969 -13.234 1 19.55 465 ALA A C 1
ATOM 3660 O O . ALA A 1 465 ? -9.07 34.938 -13.508 1 19.55 465 ALA A O 1
ATOM 3661 N N . SER A 1 466 ? -9.211 37.094 -13.203 1 18.48 466 SER A N 1
ATOM 3662 C CA . SER A 1 466 ? -10.32 37.531 -14.047 1 18.48 466 SER A CA 1
ATOM 3663 C C . SER A 1 466 ? -9.93 37.5 -15.523 1 18.48 466 SER A C 1
ATOM 3665 O O . SER A 1 466 ? -9.039 38.25 -15.938 1 18.48 466 SER A O 1
ATOM 3667 N N . LYS A 1 467 ? -9.75 36.344 -16.125 1 20.81 467 LYS A N 1
ATOM 3668 C CA . LYS A 1 467 ? -9.695 36.406 -17.578 1 20.81 467 LYS A CA 1
ATOM 3669 C C . LYS A 1 467 ? -10.82 37.281 -18.125 1 20.81 467 LYS A C 1
ATOM 3671 O O . LYS A 1 467 ? -12 37 -17.906 1 20.81 467 LYS A O 1
ATOM 3676 N N . ALA A 1 468 ? -10.617 38.562 -18.406 1 17.31 468 ALA A N 1
ATOM 3677 C CA . ALA A 1 468 ? -11.391 39.531 -19.188 1 17.31 468 ALA A CA 1
ATOM 3678 C C . ALA A 1 468 ? -11.812 38.938 -20.531 1 17.31 468 ALA A C 1
ATOM 3680 O O . ALA A 1 468 ? -10.961 38.656 -21.391 1 17.31 468 ALA A O 1
ATOM 3681 N N . ARG A 1 469 ? -12.719 37.969 -20.516 1 19.41 469 ARG A N 1
ATOM 3682 C CA . ARG A 1 469 ? -13.367 37.594 -21.766 1 19.41 469 ARG A CA 1
ATOM 3683 C C . ARG A 1 469 ? -13.805 38.812 -22.562 1 19.41 469 ARG A C 1
ATOM 3685 O O . ARG A 1 469 ? -14.43 39.719 -22.016 1 19.41 469 ARG A O 1
ATOM 3692 N N . SER A 1 470 ? -12.992 39.281 -23.5 1 17.67 470 SER A N 1
ATOM 3693 C CA . SER A 1 470 ? -13.391 40.156 -24.578 1 17.67 470 SER A CA 1
ATOM 3694 C C . SER A 1 470 ? -14.766 39.812 -25.109 1 17.67 470 SER A C 1
ATOM 3696 O O . SER A 1 470 ? -15.109 38.625 -25.203 1 17.67 470 SER A O 1
ATOM 3698 N N . SER A 1 471 ? -15.719 40.719 -25 1 17.97 471 SER A N 1
ATOM 3699 C CA . SER A 1 471 ? -17.109 40.906 -25.391 1 17.97 471 SER A CA 1
ATOM 3700 C C . SER A 1 471 ? -17.312 40.656 -26.891 1 17.97 471 SER A C 1
ATOM 3702 O O . SER A 1 471 ? -18.281 41.094 -27.484 1 17.97 471 SER A O 1
ATOM 3704 N N . ALA A 1 472 ? -16.594 39.656 -27.469 1 17.55 472 ALA A N 1
ATOM 3705 C CA . ALA A 1 472 ? -16.984 39.812 -28.875 1 17.55 472 ALA A CA 1
ATOM 3706 C C . ALA A 1 472 ? -18.5 40 -29 1 17.55 472 ALA A C 1
ATOM 3708 O O . ALA A 1 472 ? -19.25 39.688 -28.078 1 17.55 472 ALA A O 1
ATOM 3709 N N . ALA A 1 473 ? -18.984 40.062 -30.312 1 17.64 473 ALA A N 1
ATOM 3710 C CA . ALA A 1 473 ? -20 40.625 -31.203 1 17.64 473 ALA A CA 1
ATOM 3711 C C . ALA A 1 473 ? -21.391 40.062 -30.891 1 17.64 473 ALA A C 1
ATOM 3713 O O . ALA A 1 473 ? -21.516 39 -30.281 1 17.64 473 ALA A O 1
ATOM 3714 N N . ASN A 1 474 ? -22.438 40.594 -31.547 1 17.48 474 ASN A N 1
ATOM 3715 C CA . ASN A 1 474 ? -23.812 41.094 -31.562 1 17.48 474 ASN A CA 1
ATOM 3716 C C . ASN A 1 474 ? -24.812 39.969 -31.75 1 17.48 474 ASN A C 1
ATOM 3718 O O . ASN A 1 474 ? -26.016 40.188 -31.812 1 17.48 474 ASN A O 1
ATOM 3722 N N . VAL A 1 475 ? -24.328 38.688 -32.031 1 18.55 475 VAL A N 1
ATOM 3723 C CA . VAL A 1 475 ? -25.328 38.188 -32.969 1 18.55 475 VAL A CA 1
ATOM 3724 C C . VAL A 1 475 ? -26.703 38.156 -32.281 1 18.55 475 VAL A C 1
ATOM 3726 O O . VAL A 1 475 ? -26.812 37.812 -31.094 1 18.55 475 VAL A O 1
ATOM 3729 N N . THR A 1 476 ? -27.734 38.625 -32.938 1 17.86 476 THR A N 1
ATOM 3730 C CA . THR A 1 476 ? -29.109 39.125 -32.906 1 17.86 476 THR A CA 1
ATOM 3731 C C . THR A 1 476 ? -30.078 38 -32.469 1 17.86 476 THR A C 1
ATOM 3733 O O . THR A 1 476 ? -31.297 38.219 -32.438 1 17.86 476 THR A O 1
ATOM 3736 N N . LEU A 1 477 ? -29.516 36.906 -31.812 1 18.39 477 LEU A N 1
ATOM 3737 C CA . LEU A 1 477 ? -30.562 35.906 -32.031 1 18.39 477 LEU A CA 1
ATOM 3738 C C . LEU A 1 477 ? -31.875 36.344 -31.406 1 18.39 477 LEU A C 1
ATOM 3740 O O . LEU A 1 477 ? -31.875 36.875 -30.297 1 18.39 477 LEU A O 1
ATOM 3744 N N . GLN A 1 478 ? -32.938 36.438 -32.188 1 17.28 478 GLN A N 1
ATOM 3745 C CA . GLN A 1 478 ? -34.344 36.844 -32.094 1 17.28 478 GLN A CA 1
ATOM 3746 C C . GLN A 1 478 ? -35.094 36.031 -31.047 1 17.28 478 GLN A C 1
ATOM 3748 O O . GLN A 1 478 ? -35.094 34.781 -31.109 1 17.28 478 GLN A O 1
ATOM 3753 N N . ARG A 1 479 ? -35.219 36.562 -29.812 1 17.94 479 ARG A N 1
ATOM 3754 C CA . ARG A 1 479 ? -35.75 36.156 -28.516 1 17.94 479 ARG A CA 1
ATOM 3755 C C . ARG A 1 479 ? -37.25 35.812 -28.625 1 17.94 479 ARG A C 1
ATOM 3757 O O . ARG A 1 479 ? -38 36.062 -27.688 1 17.94 479 ARG A O 1
ATOM 3764 N N . ASP A 1 480 ? -37.688 35.094 -29.656 1 16.84 480 ASP A N 1
ATOM 3765 C CA . ASP A 1 480 ? -39.125 35.344 -29.578 1 16.84 480 ASP A CA 1
ATOM 3766 C C . ASP A 1 480 ? -39.656 34.969 -28.203 1 16.84 480 ASP A C 1
ATOM 3768 O O . ASP A 1 480 ? -39.062 34.188 -27.484 1 16.84 480 ASP A O 1
ATOM 3772 N N . LYS A 1 481 ? -40.844 35.562 -27.781 1 16.83 481 LYS A N 1
ATOM 3773 C CA . LYS A 1 481 ? -41.688 36.031 -26.688 1 16.83 481 LYS A CA 1
ATOM 3774 C C . LYS A 1 481 ? -42.375 34.875 -25.984 1 16.83 481 LYS A C 1
ATOM 3776 O O . LYS A 1 481 ? -43.188 35.062 -25.078 1 16.83 481 LYS A O 1
ATOM 3781 N N . LYS A 1 482 ? -42.219 33.531 -26.406 1 18.94 482 LYS A N 1
ATOM 3782 C CA . LYS A 1 482 ? -43.531 32.969 -26.125 1 18.94 482 LYS A CA 1
ATOM 3783 C C . LYS A 1 482 ? -43.812 32.969 -24.625 1 18.94 482 LYS A C 1
ATOM 3785 O O . LYS A 1 482 ? -42.938 32.719 -23.812 1 18.94 482 LYS A O 1
ATOM 3790 N N . SER A 1 483 ? -44.969 33.562 -24.094 1 16.69 483 SER A N 1
ATOM 3791 C CA . SER A 1 483 ? -45.594 34.125 -22.922 1 16.69 483 SER A CA 1
ATOM 3792 C C . SER A 1 483 ? -45.781 33.094 -21.812 1 16.69 483 SER A C 1
ATOM 3794 O O . SER A 1 483 ? -45.531 33.375 -20.641 1 16.69 483 SER A O 1
ATOM 3796 N N . SER A 1 484 ? -46.469 31.922 -21.953 1 18.75 484 SER A N 1
ATOM 3797 C CA . SER A 1 484 ? -47.688 31.844 -21.141 1 18.75 484 SER A CA 1
ATOM 3798 C C . SER A 1 484 ? -47.375 31.188 -19.797 1 18.75 484 SER A C 1
ATOM 3800 O O . SER A 1 484 ? -47.219 29.969 -19.719 1 18.75 484 SER A O 1
ATOM 3802 N N . HIS A 1 485 ? -46.5 31.656 -18.984 1 18.84 485 HIS A N 1
ATOM 3803 C CA . HIS A 1 485 ? -46 30.891 -17.859 1 18.84 485 HIS A CA 1
ATOM 3804 C C . HIS A 1 485 ? -47.094 30.703 -16.797 1 18.84 485 HIS A C 1
ATOM 3806 O O . HIS A 1 485 ? -47.594 31.688 -16.234 1 18.84 485 HIS A O 1
ATOM 3812 N N . HIS A 1 486 ? -47.969 29.703 -16.953 1 19.72 486 HIS A N 1
ATOM 3813 C CA . HIS A 1 486 ? -49.031 29.5 -15.969 1 19.72 486 HIS A CA 1
ATOM 3814 C C . HIS A 1 486 ? -48.469 29.297 -14.57 1 19.72 486 HIS A C 1
ATOM 3816 O O . HIS A 1 486 ? -47.344 28.781 -14.414 1 19.72 486 HIS A O 1
ATOM 3822 N N . ASP A 1 487 ? -48.969 29.953 -13.539 1 18.42 487 ASP A N 1
ATOM 3823 C CA . ASP A 1 487 ? -48.719 30.328 -12.148 1 18.42 487 ASP A CA 1
ATOM 3824 C C . ASP A 1 487 ? -48.844 29.125 -11.227 1 18.42 487 ASP A C 1
ATOM 3826 O O . ASP A 1 487 ? -48.875 29.266 -10 1 18.42 487 ASP A O 1
ATOM 3830 N N . ALA A 1 488 ? -48.594 27.859 -11.664 1 20.08 488 ALA A N 1
ATOM 3831 C CA . ALA A 1 488 ? -49.156 26.922 -10.695 1 20.08 488 ALA A CA 1
ATOM 3832 C C . ALA A 1 488 ? -48.5 27.062 -9.328 1 20.08 488 ALA A C 1
ATOM 3834 O O . ALA A 1 488 ? -47.25 27.188 -9.242 1 20.08 488 ALA A O 1
ATOM 3835 N N . ALA A 1 489 ? -49.156 27.484 -8.203 1 20 489 ALA A N 1
ATOM 3836 C CA . ALA A 1 489 ? -49 27.828 -6.789 1 20 489 ALA A CA 1
ATOM 3837 C C . ALA A 1 489 ? -48.438 26.641 -6.008 1 20 489 ALA A C 1
ATOM 3839 O O . ALA A 1 489 ? -49.156 25.656 -5.758 1 20 489 ALA A O 1
ATOM 3840 N N . GLY A 1 490 ? -47.344 26 -6.449 1 18.97 490 GLY A N 1
ATOM 3841 C CA . GLY A 1 490 ? -46.938 24.797 -5.715 1 18.97 490 GLY A CA 1
ATOM 3842 C C . GLY A 1 490 ? -46.688 25.062 -4.242 1 18.97 490 GLY A C 1
ATOM 3843 O O . GLY A 1 490 ? -46.062 26.062 -3.883 1 18.97 490 GLY A O 1
ATOM 3844 N N . THR A 1 491 ? -47.594 24.688 -3.248 1 21 491 THR A N 1
ATOM 3845 C CA . THR A 1 491 ? -47.656 24.75 -1.79 1 21 491 THR A CA 1
ATOM 3846 C C . THR A 1 491 ? -46.406 24.125 -1.184 1 21 491 THR A C 1
ATOM 3848 O O . THR A 1 491 ? -46.031 22.984 -1.509 1 21 491 THR A O 1
ATOM 3851 N N . SER A 1 492 ? -45.375 24.906 -0.885 1 20.45 492 SER A N 1
ATOM 3852 C CA . SER A 1 492 ? -44.062 24.625 -0.292 1 20.45 492 SER A CA 1
ATOM 3853 C C . SER A 1 492 ? -44.219 23.984 1.081 1 20.45 492 SER A C 1
ATOM 3855 O O . SER A 1 492 ? -44.75 24.594 2.008 1 20.45 492 SER A O 1
ATOM 3857 N N . VAL A 1 493 ? -44.656 22.688 1.139 1 22.17 493 VAL A N 1
ATOM 3858 C CA . VAL A 1 493 ? -44.688 21.984 2.42 1 22.17 493 VAL A CA 1
ATOM 3859 C C . VAL A 1 493 ? -43.312 22.094 3.082 1 22.17 493 VAL A C 1
ATOM 3861 O O . VAL A 1 493 ? -42.281 21.75 2.482 1 22.17 493 VAL A O 1
ATOM 3864 N N . ASP A 1 494 ? -43.156 23.109 3.887 1 21.97 494 ASP A N 1
ATOM 3865 C CA . ASP A 1 494 ? -42 23.422 4.75 1 21.97 494 ASP A CA 1
ATOM 3866 C C . ASP A 1 494 ? -41.625 22.219 5.613 1 21.97 494 ASP A C 1
ATOM 3868 O O . ASP A 1 494 ? -42.406 21.812 6.492 1 21.97 494 ASP A O 1
ATOM 3872 N N . PHE A 1 495 ? -41.156 21.094 5.035 1 25.12 495 PHE A N 1
ATOM 3873 C CA . PHE A 1 495 ? -40.688 19.938 5.801 1 25.12 495 PHE A CA 1
ATOM 3874 C C . PHE A 1 495 ? -39.719 20.375 6.902 1 25.12 495 PHE A C 1
ATOM 3876 O O . PHE A 1 495 ? -38.719 21.062 6.629 1 25.12 495 PHE A O 1
ATOM 3883 N N . ASP A 1 496 ? -40.25 20.578 8.102 1 24.75 496 ASP A N 1
ATOM 3884 C CA . ASP A 1 496 ? -39.531 20.781 9.359 1 24.75 496 ASP A CA 1
ATOM 3885 C C . ASP A 1 496 ? -38.438 19.734 9.547 1 24.75 496 ASP A C 1
ATOM 3887 O O . ASP A 1 496 ? -38.719 18.609 9.961 1 24.75 496 ASP A O 1
ATOM 3891 N N . LYS A 1 497 ? -37.469 19.672 8.734 1 30.02 497 LYS A N 1
ATOM 3892 C CA . LYS A 1 497 ? -36.344 18.766 8.523 1 30.02 497 LYS A CA 1
ATOM 3893 C C . LYS A 1 497 ? -35.438 18.703 9.766 1 30.02 497 LYS A C 1
ATOM 3895 O O . LYS A 1 497 ? -34.531 17.875 9.844 1 30.02 497 LYS A O 1
ATOM 3900 N N . SER A 1 498 ? -35.562 19.766 10.531 1 27.39 498 SER A N 1
ATOM 3901 C CA . SER A 1 498 ? -34.438 19.891 11.469 1 27.39 498 SER A CA 1
ATOM 3902 C C . SER A 1 498 ? -34.531 18.844 12.578 1 27.39 498 SER A C 1
ATOM 3904 O O . SER A 1 498 ? -33.531 18.5 13.203 1 27.39 498 SER A O 1
ATOM 3906 N N . ARG A 1 499 ? -35.844 18.578 13.039 1 30.78 499 ARG A N 1
ATOM 3907 C CA . ARG A 1 499 ? -35.969 17.781 14.258 1 30.78 499 ARG A CA 1
ATOM 3908 C C . ARG A 1 499 ? -35.531 16.344 14.023 1 30.78 499 ARG A C 1
ATOM 3910 O O . ARG A 1 499 ? -35 15.695 14.938 1 30.78 499 ARG A O 1
ATOM 3917 N N . ASP A 1 500 ? -35.812 15.922 12.82 1 31.06 500 ASP A N 1
ATOM 3918 C CA . ASP A 1 500 ? -35.719 14.484 12.586 1 31.06 500 ASP A CA 1
ATOM 3919 C C . ASP A 1 500 ? -34.25 14.047 12.508 1 31.06 500 ASP A C 1
ATOM 3921 O O . ASP A 1 500 ? -33.938 12.906 12.844 1 31.06 500 ASP A O 1
ATOM 3925 N N . ILE A 1 501 ? -33.438 15.023 12.211 1 30.38 501 ILE A N 1
ATOM 3926 C CA . ILE A 1 501 ? -32.062 14.57 12.023 1 30.38 501 ILE A CA 1
ATOM 3927 C C . ILE A 1 501 ? -31.406 14.344 13.383 1 30.38 501 ILE A C 1
ATOM 3929 O O . ILE A 1 501 ? -30.688 13.367 13.57 1 30.38 501 ILE A O 1
ATOM 3933 N N . ALA A 1 502 ? -31.797 15.227 14.383 1 31.86 502 ALA A N 1
ATOM 3934 C CA . ALA A 1 502 ? -31.188 15.039 15.695 1 31.86 502 ALA A CA 1
ATOM 3935 C C . ALA A 1 502 ? -31.656 13.727 16.328 1 31.86 502 ALA A C 1
ATOM 3937 O O . ALA A 1 502 ? -30.844 13 16.922 1 31.86 502 ALA A O 1
ATOM 3938 N N . GLU A 1 503 ? -32.969 13.445 16.203 1 32.94 503 GLU A N 1
ATOM 3939 C CA . GLU A 1 503 ? -33.5 12.227 16.797 1 32.94 503 GLU A CA 1
ATOM 3940 C C . GLU A 1 503 ? -32.906 10.984 16.125 1 32.94 503 GLU A C 1
ATOM 3942 O O . GLU A 1 503 ? -32.562 10.023 16.797 1 32.94 503 GLU A O 1
ATOM 3947 N N . MET A 1 504 ? -32.781 11.133 14.852 1 33.41 504 MET A N 1
ATOM 3948 C CA . MET A 1 504 ? -32.219 9.953 14.172 1 33.41 504 MET A CA 1
ATOM 3949 C C . MET A 1 504 ? -30.781 9.719 14.57 1 33.41 504 MET A C 1
ATOM 3951 O O . MET A 1 504 ? -30.359 8.578 14.75 1 33.41 504 MET A O 1
ATOM 3955 N N . ALA A 1 505 ? -30.062 10.812 14.781 1 32.53 505 ALA A N 1
ATOM 3956 C CA . ALA A 1 505 ? -28.688 10.656 15.273 1 32.53 505 ALA A CA 1
ATOM 3957 C C . ALA A 1 505 ? -28.672 10.094 16.688 1 32.53 505 ALA A C 1
ATOM 3959 O O . ALA A 1 505 ? -27.828 9.258 17.031 1 32.53 505 ALA A O 1
ATOM 3960 N N . TYR A 1 506 ? -29.672 10.492 17.547 1 33.78 506 TYR A N 1
ATOM 3961 C CA . TYR A 1 506 ? -29.828 9.891 18.859 1 33.78 506 TYR A CA 1
ATOM 3962 C C . TYR A 1 506 ? -30.156 8.406 18.75 1 33.78 506 TYR A C 1
ATOM 3964 O O . TYR A 1 506 ? -29.547 7.578 19.453 1 33.78 506 TYR A O 1
ATOM 3972 N N . ILE A 1 507 ? -31.109 8.062 17.859 1 35.88 507 ILE A N 1
ATOM 3973 C CA . ILE A 1 507 ? -31.469 6.652 17.719 1 35.88 507 ILE A CA 1
ATOM 3974 C C . ILE A 1 507 ? -30.266 5.867 17.203 1 35.88 507 ILE A C 1
ATOM 3976 O O . ILE A 1 507 ? -29.953 4.789 17.719 1 35.88 507 ILE A O 1
ATOM 3980 N N . LEU A 1 508 ? -29.641 6.461 16.25 1 33.69 508 LEU A N 1
ATOM 3981 C CA . LEU A 1 508 ? -28.5 5.711 15.75 1 33.69 508 LEU A CA 1
ATOM 3982 C C . LEU A 1 508 ? -27.406 5.594 16.812 1 33.69 508 LEU A C 1
ATOM 3984 O O . LEU A 1 508 ? -26.797 4.535 16.969 1 33.69 508 LEU A O 1
ATOM 3988 N N . ARG A 1 509 ? -27.219 6.621 17.641 1 31.72 509 ARG A N 1
ATOM 3989 C CA . ARG A 1 509 ? -26.297 6.523 18.75 1 31.72 509 ARG A CA 1
ATOM 3990 C C . ARG A 1 509 ? -26.766 5.496 19.781 1 31.72 509 ARG A C 1
ATOM 3992 O O . ARG A 1 509 ? -25.969 4.719 20.297 1 31.72 509 ARG A O 1
ATOM 3999 N N . ASN A 1 510 ? -28.031 5.648 20.156 1 32.31 510 ASN A N 1
ATOM 4000 C CA . ASN A 1 510 ? -28.547 4.684 21.109 1 32.31 510 ASN A CA 1
ATOM 4001 C C . ASN A 1 510 ? -28.562 3.268 20.547 1 32.31 510 ASN A C 1
ATOM 4003 O O . ASN A 1 510 ? -28.391 2.295 21.281 1 32.31 510 ASN A O 1
ATOM 4007 N N . VAL A 1 511 ? -29 3.197 19.25 1 31.53 511 VAL A N 1
ATOM 4008 C CA . VAL A 1 511 ? -28.938 1.843 18.719 1 31.53 511 VAL A CA 1
ATOM 4009 C C . VAL A 1 511 ? -27.5 1.325 18.75 1 31.53 511 VAL A C 1
ATOM 4011 O O . VAL A 1 511 ? -27.266 0.168 19.109 1 31.53 511 VAL A O 1
ATOM 4014 N N . ILE A 1 512 ? -26.609 2.246 18.359 1 30.3 512 ILE A N 1
ATOM 4015 C CA . ILE A 1 512 ? -25.219 1.763 18.359 1 30.3 512 ILE A CA 1
ATOM 4016 C C . ILE A 1 512 ? -24.734 1.594 19.797 1 30.3 512 ILE A C 1
ATOM 4018 O O . ILE A 1 512 ? -24 0.654 20.109 1 30.3 512 ILE A O 1
ATOM 4022 N N . ARG A 1 513 ? -25.109 2.598 20.703 1 28.7 513 ARG A N 1
ATOM 4023 C CA . ARG A 1 513 ? -24.641 2.396 22.062 1 28.7 513 ARG A CA 1
ATOM 4024 C C . ARG A 1 513 ? -25.141 1.063 22.625 1 28.7 513 ARG A C 1
ATOM 4026 O O . ARG A 1 513 ? -24.422 0.405 23.391 1 28.7 513 ARG A O 1
ATOM 4033 N N . HIS A 1 514 ? -26.469 0.89 22.453 1 29.45 514 HIS A N 1
ATOM 4034 C CA . HIS A 1 514 ? -27.016 -0.221 23.219 1 29.45 514 HIS A CA 1
ATOM 4035 C C . HIS A 1 514 ? -26.562 -1.562 22.656 1 29.45 514 HIS A C 1
ATOM 4037 O O . HIS A 1 514 ? -26.922 -2.617 23.188 1 29.45 514 HIS A O 1
ATOM 4043 N N . THR A 1 515 ? -26.375 -1.463 21.344 1 26.56 515 THR A N 1
ATOM 4044 C CA . THR A 1 515 ? -26.109 -2.838 20.938 1 26.56 515 THR A CA 1
ATOM 4045 C C . THR A 1 515 ? -24.797 -3.338 21.516 1 26.56 515 THR A C 1
ATOM 4047 O O . THR A 1 515 ? -24.188 -4.27 21 1 26.56 515 THR A O 1
ATOM 4050 N N . VAL A 1 516 ? -24.156 -2.424 22.328 1 23.34 516 VAL A N 1
ATOM 4051 C CA . VAL A 1 516 ? -23.047 -3.021 23.047 1 23.34 516 VAL A CA 1
ATOM 4052 C C . VAL A 1 516 ? -23.531 -4.246 23.828 1 23.34 516 VAL A C 1
ATOM 4054 O O . VAL A 1 516 ? -24.406 -4.137 24.688 1 23.34 516 VAL A O 1
ATOM 4057 N N . VAL A 1 517 ? -23.562 -5.328 23.094 1 23.12 517 VAL A N 1
ATOM 4058 C CA . VAL A 1 517 ? -23.922 -6.629 23.656 1 23.12 517 VAL A CA 1
ATOM 4059 C C . VAL A 1 517 ? -23.344 -6.766 25.062 1 23.12 517 VAL A C 1
ATOM 4061 O O . VAL A 1 517 ? -22.125 -6.66 25.25 1 23.12 517 VAL A O 1
ATOM 4064 N N . GLU A 1 518 ? -23.969 -6.062 26.031 1 20.77 518 GLU A N 1
ATOM 4065 C CA . GLU A 1 518 ? -23.719 -6.324 27.453 1 20.77 518 GLU A CA 1
ATOM 4066 C C . GLU A 1 518 ? -23.469 -7.805 27.703 1 20.77 518 GLU A C 1
ATOM 4068 O O . GLU A 1 518 ? -24.266 -8.656 27.312 1 20.77 518 GLU A O 1
ATOM 4073 N N . SER A 1 519 ? -22.172 -8.133 27.484 1 19.94 519 SER A N 1
ATOM 4074 C CA . SER A 1 519 ? -21.859 -9.492 27.922 1 19.94 519 SER A CA 1
ATOM 4075 C C . SER A 1 519 ? -22.547 -9.805 29.25 1 19.94 519 SER A C 1
ATOM 4077 O O . SER A 1 519 ? -22.516 -8.992 30.172 1 19.94 519 SER A O 1
ATOM 4079 N N . PRO A 1 520 ? -23.703 -10.445 29.141 1 21.81 520 PRO A N 1
ATOM 4080 C CA . PRO A 1 520 ? -24.469 -10.82 30.344 1 21.81 520 PRO A CA 1
ATOM 4081 C C . PRO A 1 520 ? -23.562 -11.211 31.5 1 21.81 520 PRO A C 1
ATOM 4083 O O . PRO A 1 520 ? -22.578 -11.93 31.312 1 21.81 520 PRO A O 1
ATOM 4086 N N . MET A 1 521 ? -23.094 -10.133 32.25 1 20.08 521 MET A N 1
ATOM 4087 C CA . MET A 1 521 ? -22.516 -10.422 33.562 1 20.08 521 MET A CA 1
ATOM 4088 C C . MET A 1 521 ? -23.281 -11.555 34.25 1 20.08 521 MET A C 1
ATOM 4090 O O . MET A 1 521 ? -24.5 -11.508 34.344 1 20.08 521 MET A O 1
ATOM 4094 N N . ASP A 1 522 ? -22.719 -12.734 34 1 20.58 522 ASP A N 1
ATOM 4095 C CA . ASP A 1 522 ? -23.141 -13.992 34.625 1 20.58 522 ASP A CA 1
ATOM 4096 C C . ASP A 1 522 ? -23.453 -13.797 36.094 1 20.58 522 ASP A C 1
ATOM 4098 O O . ASP A 1 522 ? -22.578 -13.438 36.875 1 20.58 522 ASP A O 1
ATOM 4102 N N . ASP A 1 523 ? -24.406 -12.891 36.312 1 19.59 523 ASP A N 1
ATOM 4103 C CA . ASP A 1 523 ? -24.953 -12.844 37.656 1 19.59 523 ASP A CA 1
ATOM 4104 C C . ASP A 1 523 ? -25.125 -14.25 38.219 1 19.59 523 ASP A C 1
ATOM 4106 O O . ASP A 1 523 ? -25.969 -15.016 37.75 1 19.59 523 ASP A O 1
ATOM 4110 N N . SER A 1 524 ? -23.906 -14.773 38.469 1 20.94 524 SER A N 1
ATOM 4111 C CA . SER A 1 524 ? -23.828 -16.062 39.125 1 20.94 524 SER A CA 1
ATOM 4112 C C . SER A 1 524 ? -24.719 -16.109 40.375 1 20.94 524 SER A C 1
ATOM 4114 O O . SER A 1 524 ? -24.469 -15.398 41.344 1 20.94 524 SER A O 1
ATOM 4116 N N . THR A 1 525 ? -26.016 -16.031 40.094 1 18.7 525 THR A N 1
ATOM 4117 C CA . THR A 1 525 ? -26.984 -16.281 41.156 1 18.7 525 THR A CA 1
ATOM 4118 C C . THR A 1 525 ? -26.531 -17.438 42.031 1 18.7 525 THR A C 1
ATOM 4120 O O . THR A 1 525 ? -26.062 -18.469 41.531 1 18.7 525 THR A O 1
ATOM 4123 N N . GLU A 1 526 ? -26.141 -17.078 43.281 1 20.5 526 GLU A N 1
ATOM 4124 C CA . GLU A 1 526 ? -25.781 -17.859 44.438 1 20.5 526 GLU A CA 1
ATOM 4125 C C . GLU A 1 526 ? -26.844 -18.906 44.75 1 20.5 526 GLU A C 1
ATOM 4127 O O . GLU A 1 526 ? -26.781 -19.594 45.781 1 20.5 526 GLU A O 1
ATOM 4132 N N . THR A 1 527 ? -27.609 -19.281 43.656 1 18.27 527 THR A N 1
ATOM 4133 C CA . THR A 1 527 ? -28.719 -20.016 44.219 1 18.27 527 THR A CA 1
ATOM 4134 C C . THR A 1 527 ? -28.219 -21.094 45.188 1 18.27 527 THR A C 1
ATOM 4136 O O . THR A 1 527 ? -27.25 -21.797 44.875 1 18.27 527 THR A O 1
ATOM 4139 N N . GLU A 1 528 ? -28.547 -20.859 46.469 1 19.48 528 GLU A N 1
ATOM 4140 C CA . GLU A 1 528 ? -28.438 -21.672 47.688 1 19.48 528 GLU A CA 1
ATOM 4141 C C . GLU A 1 528 ? -28.953 -23.094 47.469 1 19.48 528 GLU A C 1
ATOM 4143 O O . GLU A 1 528 ? -30.141 -23.297 47.219 1 19.48 528 GLU A O 1
ATOM 4148 N N . GLY A 1 529 ? -28.297 -23.75 46.375 1 17.5 529 GLY A N 1
ATOM 4149 C CA . GLY A 1 529 ? -28.797 -25.094 46.219 1 17.5 529 GLY A CA 1
ATOM 4150 C C . GLY A 1 529 ? -28.922 -25.844 47.531 1 17.5 529 GLY A C 1
ATOM 4151 O O . GLY A 1 529 ? -27.984 -25.828 48.344 1 17.5 529 GLY A O 1
ATOM 4152 N N . ASP A 1 530 ? -30.094 -25.828 48.062 1 17.23 530 ASP A N 1
ATOM 4153 C CA . ASP A 1 530 ? -30.562 -26.5 49.281 1 17.23 530 ASP A CA 1
ATOM 4154 C C . ASP A 1 530 ? -29.969 -27.906 49.375 1 17.23 530 ASP A C 1
ATOM 4156 O O . ASP A 1 530 ? -29.328 -28.375 48.438 1 17.23 530 ASP A O 1
ATOM 4160 N N . SER A 1 531 ? -30.828 -28.781 49.5 1 16.77 531 SER A N 1
ATOM 4161 C CA . SER A 1 531 ? -31.078 -29.797 50.531 1 16.77 531 SER A CA 1
ATOM 4162 C C . SER A 1 531 ? -30.406 -31.125 50.188 1 16.77 531 SER A C 1
ATOM 4164 O O . SER A 1 531 ? -30.625 -31.656 49.094 1 16.77 531 SER A O 1
ATOM 4166 N N . SER A 1 532 ? -29.188 -31.234 50.656 1 17.8 532 SER A N 1
ATOM 4167 C CA . SER A 1 532 ? -28.375 -32.438 50.688 1 17.8 532 SER A CA 1
ATOM 4168 C C . SER A 1 532 ? -29.203 -33.656 51.094 1 17.8 532 SER A C 1
ATOM 4170 O O . SER A 1 532 ? -29.531 -33.812 52.281 1 17.8 532 SER A O 1
ATOM 4172 N N . GLU A 1 533 ? -30.281 -34.062 50.312 1 15.74 533 GLU A N 1
ATOM 4173 C CA . GLU A 1 533 ? -30.859 -35.219 51 1 15.74 533 GLU A CA 1
ATOM 4174 C C . GLU A 1 533 ? -29.812 -36.312 51.156 1 15.74 533 GLU A C 1
ATOM 4176 O O . GLU A 1 533 ? -28.859 -36.406 50.375 1 15.74 533 GLU A O 1
ATOM 4181 N N . ASP A 1 534 ? -29.922 -37.062 52.312 1 15.8 534 ASP A N 1
ATOM 4182 C CA . ASP A 1 534 ? -29.312 -38.031 53.219 1 15.8 534 ASP A CA 1
ATOM 4183 C C . ASP A 1 534 ? -29.141 -39.406 52.531 1 15.8 534 ASP A C 1
ATOM 4185 O O . ASP A 1 534 ? -28.625 -40.344 53.125 1 15.8 534 ASP A O 1
ATOM 4189 N N . ILE A 1 535 ? -29.219 -39.5 51.125 1 16.19 535 ILE A N 1
ATOM 4190 C CA . ILE A 1 535 ? -29.609 -40.906 51.094 1 16.19 535 ILE A CA 1
ATOM 4191 C C . ILE A 1 535 ? -28.516 -41.75 51.75 1 16.19 535 ILE A C 1
ATOM 4193 O O . ILE A 1 535 ? -27.328 -41.562 51.469 1 16.19 535 ILE A O 1
ATOM 4197 N N . ASP A 1 536 ? -28.906 -42.625 52.75 1 14.77 536 ASP A N 1
ATOM 4198 C CA . ASP A 1 536 ? -28.484 -43.594 53.75 1 14.77 536 ASP A CA 1
ATOM 4199 C C . ASP A 1 536 ? -27.828 -44.812 53.125 1 14.77 536 ASP A C 1
ATOM 4201 O O . ASP A 1 536 ? -27.062 -45.531 53.781 1 14.77 536 ASP A O 1
ATOM 4205 N N . ILE A 1 537 ? -28.125 -45.156 51.812 1 15.37 537 ILE A N 1
ATOM 4206 C CA . ILE A 1 537 ? -28.344 -46.594 52 1 15.37 537 ILE A CA 1
ATOM 4207 C C . ILE A 1 537 ? -27.031 -47.25 52.438 1 15.37 537 ILE A C 1
ATOM 4209 O O . ILE A 1 537 ? -25.953 -46.844 52.031 1 15.37 537 ILE A O 1
ATOM 4213 N N . GLU A 1 538 ? -27.234 -48.438 53.094 1 14.34 538 GLU A N 1
ATOM 4214 C CA . GLU A 1 538 ? -26.797 -49.406 54.094 1 14.34 538 GLU A CA 1
ATOM 4215 C C . GLU A 1 538 ? -25.625 -50.25 53.562 1 14.34 538 GLU A C 1
ATOM 4217 O O . GLU A 1 538 ? -24.594 -50.344 54.219 1 14.34 538 GLU A O 1
ATOM 4222 N N . ASP A 1 539 ? -25.984 -51.344 52.938 1 14.23 539 ASP A N 1
ATOM 4223 C CA . ASP A 1 539 ? -25.719 -52.625 53.594 1 14.23 539 ASP A CA 1
ATOM 4224 C C . ASP A 1 539 ? -24.297 -53.094 53.344 1 14.23 539 ASP A C 1
ATOM 4226 O O . ASP A 1 539 ? -23.703 -52.75 52.312 1 14.23 539 ASP A O 1
ATOM 4230 N N . ALA A 1 540 ? -23.766 -53.875 54.281 1 14.25 540 ALA A N 1
ATOM 4231 C CA . ALA A 1 540 ? -22.688 -54.562 55 1 14.25 540 ALA A CA 1
ATOM 4232 C C . ALA A 1 540 ? -22.031 -55.625 54.125 1 14.25 540 ALA A C 1
ATOM 4234 O O . ALA A 1 540 ? -20.797 -55.75 54.094 1 14.25 540 ALA A O 1
ATOM 4235 N N . GLU A 1 541 ? -22.875 -56.656 53.625 1 14 541 GLU A N 1
ATOM 4236 C CA . GLU A 1 541 ? -22.531 -57.969 54.219 1 14 541 GLU A CA 1
ATOM 4237 C C . GLU A 1 541 ? -21.266 -58.531 53.594 1 14 541 GLU A C 1
ATOM 4239 O O . GLU A 1 541 ? -20.844 -58.094 52.531 1 14 541 GLU A O 1
ATOM 4244 N N . ASP A 1 542 ? -21.219 -59.844 53.656 1 14.33 542 ASP A N 1
ATOM 4245 C CA . ASP A 1 542 ? -20.531 -60.969 54.281 1 14.33 542 ASP A CA 1
ATOM 4246 C C . ASP A 1 542 ? -19.469 -61.562 53.375 1 14.33 542 ASP A C 1
ATOM 4248 O O . ASP A 1 542 ? -18.531 -60.875 52.969 1 14.33 542 ASP A O 1
ATOM 4252 N N . ALA A 1 543 ? -19.609 -62.875 53.156 1 14.07 543 ALA A N 1
ATOM 4253 C CA . ALA A 1 543 ? -19.016 -64.062 53.75 1 14.07 543 ALA A CA 1
ATOM 4254 C C . ALA A 1 543 ? -18 -64.688 52.781 1 14.07 543 ALA A C 1
ATOM 4256 O O . ALA A 1 543 ? -16.812 -64.812 53.125 1 14.07 543 ALA A O 1
ATOM 4257 N N . ASN A 1 544 ? -18.312 -65.938 52.406 1 13.84 544 ASN A N 1
ATOM 4258 C CA . ASN A 1 544 ? -17.656 -67.188 52.75 1 13.84 544 ASN A CA 1
ATOM 4259 C C . ASN A 1 544 ? -16.688 -67.625 51.625 1 13.84 544 ASN A C 1
ATOM 4261 O O . ASN A 1 544 ? -15.531 -67.938 51.906 1 13.84 544 ASN A O 1
ATOM 4265 N N . GLY A 1 545 ? -17.156 -68.5 50.719 1 13.91 545 GLY A N 1
ATOM 4266 C CA . GLY A 1 545 ? -16.781 -69.875 50.875 1 13.91 545 GLY A CA 1
ATOM 4267 C C . GLY A 1 545 ? -15.523 -70.25 50.062 1 13.91 545 GLY A C 1
ATOM 4268 O O . GLY A 1 545 ? -14.461 -70.438 50.656 1 13.91 545 GLY A O 1
ATOM 4269 N N . SER A 1 546 ? -15.625 -71.125 49.156 1 14.13 546 SER A N 1
ATOM 4270 C CA . SER A 1 546 ? -15.164 -72.5 49.281 1 14.13 546 SER A CA 1
ATOM 4271 C C . SER A 1 546 ? -13.859 -72.75 48.531 1 14.13 546 SER A C 1
ATOM 4273 O O . SER A 1 546 ? -12.898 -73.25 49.062 1 14.13 546 SER A O 1
ATOM 4275 N N . VAL A 1 547 ? -13.914 -72.812 47.156 1 14.95 547 VAL A N 1
ATOM 4276 C CA . VAL A 1 547 ? -13.617 -74.188 46.781 1 14.95 547 VAL A CA 1
ATOM 4277 C C . VAL A 1 547 ? -12.102 -74.438 46.75 1 14.95 547 VAL A C 1
ATOM 4279 O O . VAL A 1 547 ? -11.344 -73.438 46.562 1 14.95 547 VAL A O 1
ATOM 4282 N N . SER A 1 548 ? -11.688 -75.75 46.688 1 13.68 548 SER A N 1
ATOM 4283 C CA . SER A 1 548 ? -10.891 -76.875 47.094 1 13.68 548 SER A CA 1
ATOM 4284 C C . SER A 1 548 ? -9.594 -77 46.312 1 13.68 548 SER A C 1
ATOM 4286 O O . SER A 1 548 ? -8.508 -77.062 46.875 1 13.68 548 SER A O 1
ATOM 4288 N N . THR A 1 549 ? -9.617 -77.875 45.219 1 14.71 549 THR A N 1
ATOM 4289 C CA . THR A 1 549 ? -8.914 -79.188 45.344 1 14.71 549 THR A CA 1
ATOM 4290 C C . THR A 1 549 ? -7.469 -79.062 44.875 1 14.71 549 THR A C 1
ATOM 4292 O O . THR A 1 549 ? -7.148 -78.125 44.094 1 14.71 549 THR A O 1
ATOM 4295 N N . ALA A 1 550 ? -6.668 -80.125 45.344 1 14.29 550 ALA A N 1
ATOM 4296 C CA . ALA A 1 550 ? -5.379 -80.688 45.656 1 14.29 550 ALA A CA 1
ATOM 4297 C C . ALA A 1 550 ? -4.707 -81.25 44.375 1 14.29 550 ALA A C 1
ATOM 4299 O O . ALA A 1 550 ? -3.676 -81.938 44.469 1 14.29 550 ALA A O 1
ATOM 4300 N N . LEU A 1 551 ? -5.141 -80.875 43.219 1 15.3 551 LEU A N 1
ATOM 4301 C CA . LEU A 1 551 ? -4.723 -82 42.375 1 15.3 551 LEU A CA 1
ATOM 4302 C C . LEU A 1 551 ? -3.248 -82.312 42.594 1 15.3 551 LEU A C 1
ATOM 4304 O O . LEU A 1 551 ? -2.432 -81.375 42.781 1 15.3 551 LEU A O 1
ATOM 4308 N N . GLU A 1 552 ? -3.047 -83.625 42.594 1 14.42 552 GLU A N 1
ATOM 4309 C CA . GLU A 1 552 ? -2.217 -84.812 42.938 1 14.42 552 GLU A CA 1
ATOM 4310 C C . GLU A 1 552 ? -0.862 -84.75 42.219 1 14.42 552 GLU A C 1
ATOM 4312 O O . GLU A 1 552 ? -0.659 -83.875 41.344 1 14.42 552 GLU A O 1
ATOM 4317 N N . PRO A 1 553 ? -0.631 -85.875 41.5 1 15.33 553 PRO A N 1
ATOM 4318 C CA . PRO A 1 553 ? 0.348 -86.875 41.844 1 15.33 553 PRO A CA 1
ATOM 4319 C C . PRO A 1 553 ? 1.75 -86.562 41.312 1 15.33 553 PRO A C 1
ATOM 4321 O O . PRO A 1 553 ? 2.643 -86.25 42.125 1 15.33 553 PRO A O 1
ATOM 4324 N N . ASP A 1 554 ? 2.199 -87.375 40.25 1 16.81 554 ASP A N 1
ATOM 4325 C CA . ASP A 1 554 ? 3.084 -88.5 40.469 1 16.81 554 ASP A CA 1
ATOM 4326 C C . ASP A 1 554 ? 4.551 -88.062 40.375 1 16.81 554 ASP A C 1
ATOM 4328 O O . ASP A 1 554 ? 4.867 -87.062 39.781 1 16.81 554 ASP A O 1
ATOM 4332 N N . ASP A 1 555 ? 5.441 -89.125 40.125 1 15.73 555 ASP A N 1
ATOM 4333 C CA . ASP A 1 555 ? 6.512 -90 40.531 1 15.73 555 ASP A CA 1
ATOM 4334 C C . ASP A 1 555 ? 7.828 -89.688 39.844 1 15.73 555 ASP A C 1
ATOM 4336 O O . ASP A 1 555 ? 8.867 -89.562 40.5 1 15.73 555 ASP A O 1
ATOM 4340 N N . PRO A 1 556 ? 8.227 -90.25 38.5 1 19.41 556 PRO A N 1
ATOM 4341 C CA . PRO A 1 556 ? 9.312 -91.188 38.719 1 19.41 556 PRO A CA 1
ATOM 4342 C C . PRO A 1 556 ? 10.633 -90.5 39.094 1 19.41 556 PRO A C 1
ATOM 4344 O O . PRO A 1 556 ? 10.812 -89.312 38.812 1 19.41 556 PRO A O 1
ATOM 4347 N N . GLY A 1 557 ? 11.719 -91.5 39.75 1 14.17 557 GLY A N 1
ATOM 4348 C CA . GLY A 1 557 ? 12.602 -92.562 40.281 1 14.17 557 GLY A CA 1
ATOM 4349 C C . GLY A 1 557 ? 13.867 -92.75 39.469 1 14.17 557 GLY A C 1
ATOM 4350 O O . GLY A 1 557 ? 13.992 -93.688 38.688 1 14.17 557 GLY A O 1
ATOM 4351 N N . LEU A 1 558 ? 14.883 -92.25 38.875 1 18.48 558 LEU A N 1
ATOM 4352 C CA . LEU A 1 558 ? 16.062 -92.75 39.562 1 18.48 558 LEU A CA 1
ATOM 4353 C C . LEU A 1 558 ? 16.125 -92.25 41 1 18.48 558 LEU A C 1
ATOM 4355 O O . LEU A 1 558 ? 15.352 -91.375 41.406 1 18.48 558 LEU A O 1
ATOM 4359 N N . THR A 1 559 ? 17.531 -92.438 41.844 1 16.84 559 THR A N 1
ATOM 4360 C CA . THR A 1 559 ? 18.438 -92.188 42.969 1 16.84 559 THR A CA 1
ATOM 4361 C C . THR A 1 559 ? 18.484 -90.75 43.312 1 16.84 559 THR A C 1
ATOM 4363 O O . THR A 1 559 ? 18.391 -89.875 42.438 1 16.84 559 THR A O 1
ATOM 4366 N N . MET B 1 1 ? 28.047 -7.797 -12.219 1 58.16 1 MET B N 1
ATOM 4367 C CA . MET B 1 1 ? 28.281 -8.992 -13.031 1 58.16 1 MET B CA 1
ATOM 4368 C C . MET B 1 1 ? 26.953 -9.586 -13.508 1 58.16 1 MET B C 1
ATOM 4370 O O . MET B 1 1 ? 26.781 -9.836 -14.695 1 58.16 1 MET B O 1
ATOM 4374 N N . ASN B 1 2 ? 26.078 -9.805 -12.594 1 68.25 2 ASN B N 1
ATOM 4375 C CA . ASN B 1 2 ? 24.781 -10.398 -12.938 1 68.25 2 ASN B CA 1
ATOM 4376 C C . ASN B 1 2 ? 24.016 -9.523 -13.93 1 68.25 2 ASN B C 1
ATOM 4378 O O . ASN B 1 2 ? 23.422 -10.039 -14.883 1 68.25 2 ASN B O 1
ATOM 4382 N N . VAL B 1 3 ? 24.109 -8.305 -13.734 1 68.94 3 VAL B N 1
ATOM 4383 C CA . VAL B 1 3 ? 23.391 -7.383 -14.602 1 68.94 3 VAL B CA 1
ATOM 4384 C C . VAL B 1 3 ? 23.969 -7.438 -16.016 1 68.94 3 VAL B C 1
ATOM 4386 O O . VAL B 1 3 ? 23.219 -7.469 -17 1 68.94 3 VAL B O 1
ATOM 4389 N N . SER B 1 4 ? 25.188 -7.52 -16.094 1 67 4 SER B N 1
ATOM 4390 C CA . SER B 1 4 ? 25.875 -7.555 -17.391 1 67 4 SER B CA 1
ATOM 4391 C C . SER B 1 4 ? 25.547 -8.844 -18.141 1 67 4 SER B C 1
ATOM 4393 O O . SER B 1 4 ? 25.562 -8.859 -19.375 1 67 4 SER B O 1
ATOM 4395 N N . SER B 1 5 ? 25.203 -9.867 -17.422 1 69 5 SER B N 1
ATOM 4396 C CA . SER B 1 5 ? 24.906 -11.164 -18.031 1 69 5 SER B CA 1
ATOM 4397 C C . SER B 1 5 ? 23.406 -11.32 -18.266 1 69 5 SER B C 1
ATOM 4399 O O . SER B 1 5 ? 22.953 -12.383 -18.703 1 69 5 SER B O 1
ATOM 4401 N N . GLY B 1 6 ? 22.688 -10.25 -17.938 1 72.75 6 GLY B N 1
ATOM 4402 C CA . GLY B 1 6 ? 21.25 -10.289 -18.156 1 72.75 6 GLY B CA 1
ATOM 4403 C C . GLY B 1 6 ? 20.5 -11.078 -17.078 1 72.75 6 GLY B C 1
ATOM 4404 O O . GLY B 1 6 ? 19.344 -11.43 -17.266 1 72.75 6 GLY B O 1
ATOM 4405 N N . CYS B 1 7 ? 21.219 -11.422 -16.047 1 84.38 7 CYS B N 1
ATOM 4406 C CA . CYS B 1 7 ? 20.609 -12.164 -14.945 1 84.38 7 CYS B CA 1
ATOM 4407 C C . CYS B 1 7 ? 20.031 -11.219 -13.906 1 84.38 7 CYS B C 1
ATOM 4409 O O . CYS B 1 7 ? 20.531 -11.148 -12.773 1 84.38 7 CYS B O 1
ATOM 4411 N N . PHE B 1 8 ? 19 -10.625 -14.273 1 90.69 8 PHE B N 1
ATOM 4412 C CA . PHE B 1 8 ? 18.422 -9.555 -13.469 1 90.69 8 PHE B CA 1
ATOM 4413 C C . PHE B 1 8 ? 17.891 -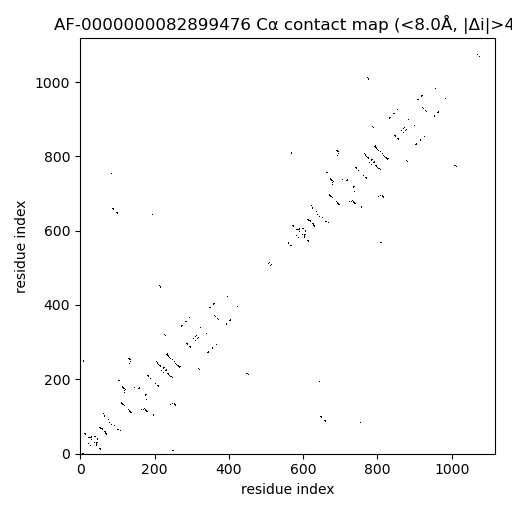10.086 -12.148 1 90.69 8 PHE B C 1
ATOM 4415 O O . PHE B 1 8 ? 18.047 -9.453 -11.102 1 90.69 8 PHE B O 1
ATOM 4422 N N . VAL B 1 9 ? 17.312 -11.234 -12.234 1 92.25 9 VAL B N 1
ATOM 4423 C CA . VAL B 1 9 ? 16.719 -11.805 -11.023 1 92.25 9 VAL B CA 1
ATOM 4424 C C . VAL B 1 9 ? 17.828 -12.117 -10.008 1 92.25 9 VAL B C 1
ATOM 4426 O O . VAL B 1 9 ? 17.703 -11.781 -8.828 1 92.25 9 VAL B O 1
ATOM 4429 N N . GLU B 1 10 ? 18.859 -12.695 -10.477 1 90.5 10 GLU B N 1
ATOM 4430 C CA . GLU B 1 10 ? 19.984 -13.016 -9.609 1 90.5 10 GLU B CA 1
ATOM 4431 C C . GLU B 1 10 ? 20.641 -11.75 -9.062 1 90.5 10 GLU B C 1
ATOM 4433 O O . GLU B 1 10 ? 21.078 -11.727 -7.906 1 90.5 10 GLU B O 1
ATOM 4438 N N . ALA B 1 11 ? 20.719 -10.781 -9.898 1 92.31 11 ALA B N 1
ATOM 4439 C CA . ALA B 1 11 ? 21.266 -9.492 -9.461 1 92.31 11 ALA B CA 1
ATOM 4440 C C . ALA B 1 11 ? 20.438 -8.898 -8.328 1 92.31 11 ALA B C 1
ATOM 4442 O O . ALA B 1 11 ? 20.984 -8.398 -7.348 1 92.31 11 ALA B O 1
ATOM 4443 N N . ALA B 1 12 ? 19.172 -8.969 -8.492 1 95.31 12 ALA B N 1
ATOM 4444 C CA . ALA B 1 12 ? 18.266 -8.438 -7.477 1 95.31 12 ALA B CA 1
ATOM 4445 C C . ALA B 1 12 ? 18.406 -9.203 -6.164 1 95.31 12 ALA B C 1
ATOM 4447 O O . ALA B 1 12 ? 18.438 -8.594 -5.086 1 95.31 12 ALA B O 1
ATOM 4448 N N . LEU B 1 13 ? 18.5 -10.469 -6.277 1 94.5 13 LEU B N 1
ATOM 4449 C CA . LEU B 1 13 ? 18.641 -11.305 -5.086 1 94.5 13 LEU B CA 1
ATOM 4450 C C . LEU B 1 13 ? 19.969 -11.016 -4.383 1 94.5 13 LEU B C 1
ATOM 4452 O O . LEU B 1 13 ? 20.047 -11.055 -3.15 1 94.5 13 LEU B O 1
ATOM 4456 N N . THR B 1 14 ? 20.953 -10.758 -5.121 1 91.94 14 THR B N 1
ATOM 4457 C CA . THR B 1 14 ? 22.25 -10.375 -4.551 1 91.94 14 THR B CA 1
ATOM 4458 C C . THR B 1 14 ? 22.141 -9.047 -3.811 1 91.94 14 THR B C 1
ATOM 4460 O O . THR B 1 14 ? 22.656 -8.906 -2.697 1 91.94 14 THR B O 1
ATOM 4463 N N . LEU B 1 15 ? 21.484 -8.133 -4.434 1 91.38 15 LEU B N 1
ATOM 4464 C CA . LEU B 1 15 ? 21.266 -6.836 -3.803 1 91.38 15 LEU B CA 1
ATOM 4465 C C . LEU B 1 15 ? 20.531 -6.988 -2.48 1 91.38 15 LEU B C 1
ATOM 4467 O O . LEU B 1 15 ? 20.797 -6.262 -1.522 1 91.38 15 LEU B O 1
ATOM 4471 N N . ARG B 1 16 ? 19.609 -7.844 -2.469 1 93.31 16 ARG B N 1
ATOM 4472 C CA . ARG B 1 16 ? 18.844 -8.094 -1.247 1 93.31 16 ARG B CA 1
ATOM 4473 C C . ARG B 1 16 ? 19.766 -8.531 -0.11 1 93.31 16 ARG B C 1
ATOM 4475 O O . ARG B 1 16 ? 19.641 -8.047 1.017 1 93.31 16 ARG B O 1
ATOM 4482 N N . ARG B 1 17 ? 20.609 -9.383 -0.432 1 90.62 17 ARG B N 1
ATOM 4483 C CA . ARG B 1 17 ? 21.547 -9.859 0.58 1 90.62 17 ARG B CA 1
ATOM 4484 C C . ARG B 1 17 ? 22.422 -8.727 1.101 1 90.62 17 ARG B C 1
ATOM 4486 O O . ARG B 1 17 ? 22.672 -8.633 2.303 1 90.62 17 ARG B O 1
ATOM 4493 N N . VAL B 1 18 ? 22.828 -7.867 0.255 1 89 18 VAL B N 1
ATOM 4494 C CA . VAL B 1 18 ? 23.656 -6.734 0.633 1 89 18 VAL B CA 1
ATOM 4495 C C . VAL B 1 18 ? 22.859 -5.742 1.464 1 89 18 VAL B C 1
ATOM 4497 O O . VAL B 1 18 ? 23.328 -5.246 2.486 1 89 18 VAL B O 1
ATOM 4500 N N . ALA B 1 19 ? 21.656 -5.496 1.062 1 90.12 19 ALA B N 1
ATOM 4501 C CA . ALA B 1 19 ? 20.797 -4.539 1.744 1 90.12 19 ALA B CA 1
ATOM 4502 C C . ALA B 1 19 ? 20.5 -4.984 3.174 1 90.12 19 ALA B C 1
ATOM 4504 O O . ALA B 1 19 ? 20.312 -4.152 4.062 1 90.12 19 ALA B O 1
ATOM 4505 N N . GLU B 1 20 ? 20.406 -6.191 3.383 1 86.5 20 GLU B N 1
ATOM 4506 C CA . GLU B 1 20 ? 20.094 -6.742 4.699 1 86.5 20 GLU B CA 1
ATOM 4507 C C . GLU B 1 20 ? 21.234 -6.461 5.688 1 86.5 20 GLU B C 1
ATOM 4509 O O . GLU B 1 20 ? 21.031 -6.5 6.902 1 86.5 20 GLU B O 1
ATOM 4514 N N . LEU B 1 21 ? 22.344 -6.133 5.172 1 84.69 21 LEU B N 1
ATOM 4515 C CA . LEU B 1 21 ? 23.484 -5.812 6.027 1 84.69 21 LEU B CA 1
ATOM 4516 C C . LEU B 1 21 ? 23.406 -4.375 6.531 1 84.69 21 LEU B C 1
ATOM 4518 O O . LEU B 1 21 ? 24.094 -4 7.477 1 84.69 21 LEU B O 1
ATOM 4522 N N . LEU B 1 22 ? 22.562 -3.594 5.945 1 85.31 22 LEU B N 1
ATOM 4523 C CA . LEU B 1 22 ? 22.453 -2.184 6.301 1 85.31 22 LEU B CA 1
ATOM 4524 C C . LEU B 1 22 ? 21.375 -1.979 7.371 1 85.31 22 LEU B C 1
ATOM 4526 O O . LEU B 1 22 ? 20.391 -2.699 7.406 1 85.31 22 LEU B O 1
ATOM 4530 N N . ASP B 1 23 ? 21.672 -0.949 8.273 1 74.81 23 ASP B N 1
ATOM 4531 C CA . ASP B 1 23 ? 20.656 -0.517 9.242 1 74.81 23 ASP B CA 1
ATOM 4532 C C . ASP B 1 23 ? 19.688 0.478 8.617 1 74.81 23 ASP B C 1
ATOM 4534 O O . ASP B 1 23 ? 20.062 1.607 8.305 1 74.81 23 ASP B O 1
ATOM 4538 N N . GLY B 1 24 ? 18.516 0.086 8.344 1 68.12 24 GLY B N 1
ATOM 4539 C CA . GLY B 1 24 ? 17.578 0.933 7.641 1 68.12 24 GLY B CA 1
ATOM 4540 C C . GLY B 1 24 ? 16.625 1.671 8.57 1 68.12 24 GLY B C 1
ATOM 4541 O O . GLY B 1 24 ? 15.82 2.492 8.117 1 68.12 24 GLY B O 1
ATOM 4542 N N . GLU B 1 25 ? 16.703 1.54 9.773 1 71.5 25 GLU B N 1
ATOM 4543 C CA . GLU B 1 25 ? 15.727 2.146 10.68 1 71.5 25 GLU B CA 1
ATOM 4544 C C . GLU B 1 25 ? 16.156 3.557 11.078 1 71.5 25 GLU B C 1
ATOM 4546 O O . GLU B 1 25 ? 15.305 4.414 11.336 1 71.5 25 GLU B O 1
ATOM 4551 N N . ASN B 1 26 ? 17.469 3.707 11.023 1 77.12 26 ASN B N 1
ATOM 4552 C CA . ASN B 1 26 ? 17.953 5.043 11.352 1 77.12 26 ASN B CA 1
ATOM 4553 C C . ASN B 1 26 ? 18.359 5.812 10.094 1 77.12 26 ASN B C 1
ATOM 4555 O O . ASN B 1 26 ? 19.375 5.504 9.477 1 77.12 26 ASN B O 1
ATOM 4559 N N . PRO B 1 27 ? 17.594 6.746 9.781 1 73.81 27 PRO B N 1
ATOM 4560 C CA . PRO B 1 27 ? 17.859 7.473 8.539 1 73.81 27 PRO B CA 1
ATOM 4561 C C . PRO B 1 27 ? 19.219 8.188 8.555 1 73.81 27 PRO B C 1
ATOM 4563 O O . PRO B 1 27 ? 19.781 8.484 7.496 1 73.81 27 PRO B O 1
ATOM 4566 N N . GLU B 1 28 ? 19.766 8.406 9.727 1 77.31 28 GLU B N 1
ATOM 4567 C CA . GLU B 1 28 ? 21 9.172 9.828 1 77.31 28 GLU B CA 1
ATOM 4568 C C . GLU B 1 28 ? 22.203 8.242 10.031 1 77.31 28 GLU B C 1
ATOM 4570 O O . GLU B 1 28 ? 23.344 8.703 10.102 1 77.31 28 GLU B O 1
ATOM 4575 N N . ALA B 1 29 ? 21.906 7.023 9.891 1 82.12 29 ALA B N 1
ATOM 4576 C CA . ALA B 1 29 ? 23 6.078 10.094 1 82.12 29 ALA B CA 1
ATOM 4577 C C . ALA B 1 29 ? 24.031 6.191 8.977 1 82.12 29 ALA B C 1
ATOM 4579 O O . ALA B 1 29 ? 23.688 6.418 7.816 1 82.12 29 ALA B O 1
ATOM 4580 N N . GLU B 1 30 ? 25.25 6 9.367 1 83.69 30 GLU B N 1
ATOM 4581 C CA . GLU B 1 30 ? 26.328 6.09 8.398 1 83.69 30 GLU B CA 1
ATOM 4582 C C . GLU B 1 30 ? 26.438 4.812 7.566 1 83.6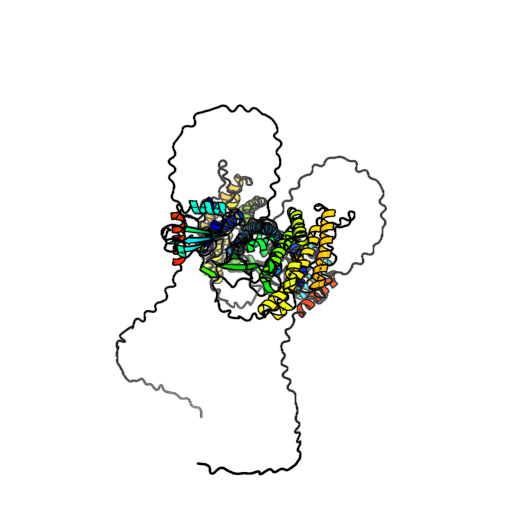9 30 GLU B C 1
ATOM 4584 O O . GLU B 1 30 ? 26.031 3.738 8.016 1 83.69 30 GLU B O 1
ATOM 4589 N N . ILE B 1 31 ? 26.969 4.922 6.445 1 85.81 31 ILE B N 1
ATOM 4590 C CA . ILE B 1 31 ? 27.203 3.789 5.555 1 85.81 31 ILE B CA 1
ATOM 4591 C C . ILE B 1 31 ? 28.453 3.029 6 1 85.81 31 ILE B C 1
ATOM 4593 O O . ILE B 1 31 ? 29.516 3.625 6.203 1 85.81 31 ILE B O 1
ATOM 4597 N N . PRO B 1 32 ? 28.328 1.786 6.113 1 83.25 32 PRO B N 1
ATOM 4598 C CA . PRO B 1 32 ? 29.516 1.008 6.48 1 83.25 32 PRO B CA 1
ATOM 4599 C C . PRO B 1 32 ? 30.641 1.134 5.457 1 83.25 32 PRO B C 1
ATOM 4601 O O . PRO B 1 32 ? 30.391 1.221 4.254 1 83.25 32 PRO B O 1
ATOM 4604 N N . ASP B 1 33 ? 31.797 1.034 5.891 1 80.81 33 ASP B N 1
ATOM 4605 C CA . ASP B 1 33 ? 33 1.263 5.078 1 80.81 33 ASP B CA 1
ATOM 4606 C C . ASP B 1 33 ? 33.031 0.323 3.875 1 80.81 33 ASP B C 1
ATOM 4608 O O . ASP B 1 33 ? 33.406 0.729 2.773 1 80.81 33 ASP B O 1
ATOM 4612 N N . PHE B 1 34 ? 32.688 -0.883 4.082 1 78.06 34 PHE B N 1
ATOM 4613 C CA . PHE B 1 34 ? 32.812 -1.891 3.037 1 78.06 34 PHE B CA 1
ATOM 4614 C C . PHE B 1 34 ? 31.812 -1.635 1.914 1 78.06 34 PHE B C 1
ATOM 4616 O O . PHE B 1 34 ? 31.953 -2.191 0.822 1 78.06 34 PHE B O 1
ATOM 4623 N N . LEU B 1 35 ? 30.906 -0.695 2.113 1 82.44 35 LEU B N 1
ATOM 4624 C CA . LEU B 1 35 ? 29.891 -0.41 1.105 1 82.44 35 LEU B CA 1
ATOM 4625 C C . LEU B 1 35 ? 30.078 0.988 0.527 1 82.44 35 LEU B C 1
ATOM 4627 O O . LEU B 1 35 ? 29.281 1.432 -0.304 1 82.44 35 LEU B O 1
ATOM 4631 N N . LEU B 1 36 ? 31.031 1.676 0.864 1 77.62 36 LEU B N 1
ATOM 4632 C CA . LEU B 1 36 ? 31.234 3.061 0.457 1 77.62 36 LEU B CA 1
ATOM 4633 C C . LEU B 1 36 ? 31.406 3.162 -1.055 1 77.62 36 LEU B C 1
ATOM 4635 O O . LEU B 1 36 ? 30.938 4.109 -1.678 1 77.62 36 LEU B O 1
ATOM 4639 N N . ASP B 1 37 ? 31.984 2.109 -1.617 1 77.31 37 ASP B N 1
ATOM 4640 C CA . ASP B 1 37 ? 32.188 2.107 -3.062 1 77.31 37 ASP B CA 1
ATOM 4641 C C . ASP B 1 37 ? 30.875 1.897 -3.801 1 77.31 37 ASP B C 1
ATOM 4643 O O . ASP B 1 37 ? 30.766 2.215 -4.988 1 77.31 37 ASP B O 1
ATOM 4647 N N . TYR B 1 38 ? 30.016 1.402 -3.055 1 79.31 38 TYR B N 1
ATOM 4648 C CA . TYR B 1 38 ? 28.703 1.109 -3.646 1 79.31 38 TYR B CA 1
ATOM 4649 C C . TYR B 1 38 ? 27.641 2.047 -3.1 1 79.31 38 TYR B C 1
ATOM 4651 O O . TYR B 1 38 ? 26.469 1.666 -2.982 1 79.31 38 TYR B O 1
ATOM 4659 N N . SER B 1 39 ? 28.031 3.193 -2.643 1 80.19 39 SER B N 1
ATOM 4660 C CA . SER B 1 39 ? 27.141 4.113 -1.944 1 80.19 39 SER B CA 1
ATOM 4661 C C . SER B 1 39 ? 26.109 4.727 -2.896 1 80.19 39 SER B C 1
ATOM 4663 O O . SER B 1 39 ? 25.078 5.242 -2.463 1 80.19 39 SER B O 1
ATOM 4665 N N . ARG B 1 40 ? 26.219 4.594 -4.238 1 80.94 40 ARG B N 1
ATOM 4666 C CA . ARG B 1 40 ? 25.297 5.121 -5.238 1 80.94 40 ARG B CA 1
ATOM 4667 C C . ARG B 1 40 ? 25.047 6.605 -5.016 1 80.94 40 ARG B C 1
ATOM 4669 O O . ARG B 1 40 ? 23.922 7.074 -5.148 1 80.94 40 ARG B O 1
ATOM 4676 N N . GLY B 1 41 ? 26.016 7.348 -4.375 1 84.19 41 GLY B N 1
ATOM 4677 C CA . GLY B 1 41 ? 25.891 8.773 -4.125 1 84.19 41 GLY B CA 1
ATOM 4678 C C . GLY B 1 41 ? 25.156 9.094 -2.846 1 84.19 41 GLY B C 1
ATOM 4679 O O . GLY B 1 41 ? 24.891 10.266 -2.545 1 84.19 41 GLY B O 1
ATOM 4680 N N . CYS B 1 42 ? 24.812 8.039 -2.154 1 86.75 42 CYS B N 1
ATOM 4681 C CA . CYS B 1 42 ? 24.078 8.258 -0.909 1 86.75 42 CYS B CA 1
ATOM 4682 C C . CYS B 1 42 ? 25.047 8.562 0.236 1 86.75 42 CYS B C 1
ATOM 4684 O O . CYS B 1 42 ? 26.172 8.078 0.251 1 86.75 42 CYS B O 1
ATOM 4686 N N . THR B 1 43 ? 24.531 9.383 1.146 1 85 43 THR B N 1
ATOM 4687 C CA . THR B 1 43 ? 25.375 9.781 2.268 1 85 43 THR B CA 1
ATOM 4688 C C . THR B 1 43 ? 24.969 9.047 3.543 1 85 43 THR B C 1
ATOM 4690 O O . THR B 1 43 ? 25.734 8.992 4.508 1 85 43 THR B O 1
ATOM 4693 N N . THR B 1 44 ? 23.844 8.508 3.559 1 87.94 44 THR B N 1
ATOM 4694 C CA . THR B 1 44 ? 23.344 7.828 4.75 1 87.94 44 THR B CA 1
ATOM 4695 C C . THR B 1 44 ? 23 6.375 4.441 1 87.94 44 THR B C 1
ATOM 4697 O O . THR B 1 44 ? 22.75 6.023 3.285 1 87.94 44 THR B O 1
ATOM 4700 N N . ALA B 1 45 ? 23.016 5.543 5.434 1 87.5 45 ALA B N 1
ATOM 4701 C CA . ALA B 1 45 ? 22.672 4.129 5.289 1 87.5 45 ALA B CA 1
ATOM 4702 C C . ALA B 1 45 ? 21.219 3.959 4.863 1 87.5 45 ALA B C 1
ATOM 4704 O O . ALA B 1 45 ? 20.891 3.07 4.074 1 87.5 45 ALA B O 1
ATOM 4705 N N . GLY B 1 46 ? 20.391 4.785 5.402 1 87.88 46 GLY B N 1
ATOM 4706 C CA . GLY B 1 46 ? 18.984 4.742 5.016 1 87.88 46 GLY B CA 1
ATOM 4707 C C . GLY B 1 46 ? 18.75 5.066 3.553 1 87.88 46 GLY B C 1
ATOM 4708 O O . GLY B 1 46 ? 18 4.383 2.871 1 87.88 46 GLY B O 1
ATOM 4709 N N . GLY B 1 47 ? 19.438 6.059 3.182 1 89.81 47 GLY B N 1
ATOM 4710 C CA . GLY B 1 47 ? 19.359 6.422 1.776 1 89.81 47 GLY B CA 1
ATOM 4711 C C . GLY B 1 47 ? 19.875 5.34 0.85 1 89.81 47 GLY B C 1
ATOM 4712 O O . GLY B 1 47 ? 19.312 5.109 -0.222 1 89.81 47 GLY B O 1
ATOM 4713 N N . LEU B 1 48 ? 20.938 4.746 1.288 1 91.81 48 LEU B N 1
ATOM 4714 C CA . LEU B 1 48 ? 21.531 3.676 0.489 1 91.81 48 LEU B CA 1
ATOM 4715 C C . LEU B 1 48 ? 20.594 2.469 0.428 1 91.81 48 LEU B C 1
ATOM 4717 O O . LEU B 1 48 ? 20.406 1.876 -0.636 1 91.81 48 LEU B O 1
ATOM 4721 N N . LYS B 1 49 ? 20.109 2.088 1.519 1 90.94 49 LYS B N 1
ATOM 4722 C CA . LYS B 1 49 ? 19.156 0.976 1.561 1 90.94 49 LYS B CA 1
ATOM 4723 C C . LYS B 1 49 ? 17.953 1.241 0.657 1 90.94 49 LYS B C 1
ATOM 4725 O O . LYS B 1 49 ? 17.516 0.352 -0.071 1 90.94 49 LYS B O 1
ATOM 4730 N N . GLU B 1 50 ? 17.438 2.432 0.715 1 92.56 50 GLU B N 1
ATOM 4731 C CA . GLU B 1 50 ? 16.344 2.826 -0.162 1 92.56 50 GLU B CA 1
ATOM 4732 C C . GLU B 1 50 ? 16.719 2.656 -1.631 1 92.56 50 GLU B C 1
ATOM 4734 O O . GLU B 1 50 ? 15.953 2.086 -2.412 1 92.56 50 GLU B O 1
ATOM 4739 N N . ALA B 1 51 ? 17.844 3.17 -1.927 1 93.19 51 ALA B N 1
ATOM 4740 C CA . ALA B 1 51 ? 18.312 3.094 -3.309 1 93.19 51 ALA B CA 1
ATOM 4741 C C . ALA B 1 51 ? 18.453 1.643 -3.76 1 93.19 51 ALA B C 1
ATOM 4743 O O . ALA B 1 51 ? 18.109 1.302 -4.895 1 93.19 51 ALA B O 1
ATOM 4744 N N . MET B 1 52 ? 18.953 0.809 -2.965 1 93.31 52 MET B N 1
ATOM 4745 C CA . MET B 1 52 ? 19.125 -0.607 -3.275 1 93.31 52 MET B CA 1
ATOM 4746 C C . MET B 1 52 ? 17.766 -1.291 -3.471 1 93.31 52 MET B C 1
ATOM 4748 O O . MET B 1 52 ? 17.609 -2.117 -4.371 1 93.31 52 MET B O 1
ATOM 4752 N N . PHE B 1 53 ? 16.844 -0.965 -2.656 1 95.19 53 PHE B N 1
ATOM 4753 C CA . PHE B 1 53 ? 15.516 -1.552 -2.768 1 95.19 53 PHE B CA 1
ATOM 4754 C C . PHE B 1 53 ? 14.852 -1.152 -4.082 1 95.19 53 PHE B C 1
ATOM 4756 O O . PHE B 1 53 ? 14.227 -1.981 -4.746 1 95.19 53 PHE B O 1
ATOM 4763 N N . LEU B 1 54 ? 15.008 0.074 -4.395 1 96.56 54 LEU B N 1
ATOM 4764 C CA . LEU B 1 54 ? 14.438 0.54 -5.656 1 96.56 54 LEU B CA 1
ATOM 4765 C C . LE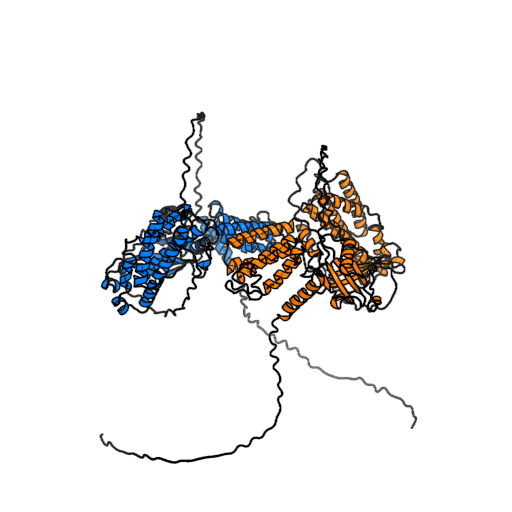U B 1 54 ? 15.109 -0.143 -6.84 1 96.56 54 LEU B C 1
ATOM 4767 O O . LEU B 1 54 ? 14.438 -0.536 -7.797 1 96.56 54 LEU B O 1
ATOM 4771 N N . GLU B 1 55 ? 16.344 -0.274 -6.727 1 95.69 55 GLU B N 1
ATOM 4772 C CA . GLU B 1 55 ? 17.094 -0.969 -7.773 1 95.69 55 GLU B CA 1
ATOM 4773 C C . GLU B 1 55 ? 16.688 -2.439 -7.852 1 95.69 55 GLU B C 1
ATOM 4775 O O . GLU B 1 55 ? 16.547 -2.994 -8.945 1 95.69 55 GLU B O 1
ATOM 4780 N N . MET B 1 56 ? 16.594 -3.039 -6.754 1 96.44 56 MET B N 1
ATOM 4781 C CA . MET B 1 56 ? 16.141 -4.426 -6.672 1 96.44 56 MET B CA 1
ATOM 4782 C C . MET B 1 56 ? 14.797 -4.605 -7.383 1 96.44 56 MET B C 1
ATOM 4784 O O . MET B 1 56 ? 14.641 -5.527 -8.188 1 96.44 56 MET B O 1
ATOM 4788 N N . ALA B 1 57 ? 13.867 -3.779 -7.031 1 97.81 57 ALA B N 1
ATOM 4789 C CA . ALA B 1 57 ? 12.539 -3.859 -7.637 1 97.81 57 ALA B CA 1
ATOM 4790 C C . ALA B 1 57 ? 12.617 -3.713 -9.156 1 97.81 57 ALA B C 1
ATOM 4792 O O . ALA B 1 57 ? 11.891 -4.395 -9.883 1 97.81 57 ALA B O 1
ATOM 4793 N N . GLU B 1 58 ? 13.484 -2.869 -9.594 1 97.44 58 GLU B N 1
ATOM 4794 C CA . GLU B 1 58 ? 13.664 -2.67 -11.023 1 97.44 58 GLU B CA 1
ATOM 4795 C C . GLU B 1 58 ? 14.195 -3.936 -11.695 1 97.44 58 GLU B C 1
ATOM 4797 O O . GLU B 1 58 ? 13.742 -4.312 -12.773 1 97.44 58 GLU B O 1
ATOM 4802 N N . HIS B 1 59 ? 15.148 -4.543 -11.078 1 96.81 59 HIS B N 1
ATOM 4803 C CA . HIS B 1 59 ? 15.711 -5.773 -11.617 1 96.81 59 HIS B CA 1
ATOM 4804 C C . HIS B 1 59 ? 14.688 -6.902 -11.625 1 96.81 59 HIS B C 1
ATOM 4806 O O . HIS B 1 59 ? 14.586 -7.66 -12.594 1 96.81 59 HIS B O 1
ATOM 4812 N N . PHE B 1 60 ? 13.938 -7.027 -10.602 1 97.44 60 PHE B N 1
ATOM 4813 C CA . PHE B 1 60 ? 12.875 -8.023 -10.57 1 97.44 60 PHE B CA 1
ATOM 4814 C C . PHE B 1 60 ? 11.844 -7.758 -11.656 1 97.44 60 PHE B C 1
ATOM 4816 O O . PHE B 1 60 ? 11.328 -8.688 -12.273 1 97.44 60 PHE B O 1
ATOM 4823 N N . ASP B 1 61 ? 11.531 -6.531 -11.836 1 97.38 61 ASP B N 1
ATOM 4824 C CA . ASP B 1 61 ? 10.586 -6.156 -12.875 1 97.38 61 ASP B CA 1
ATOM 4825 C C . ASP B 1 61 ? 11.094 -6.555 -14.258 1 97.38 61 ASP B C 1
ATOM 4827 O O . ASP B 1 61 ? 10.367 -7.16 -15.047 1 97.38 61 ASP B O 1
ATOM 4831 N N . LYS B 1 62 ? 12.375 -6.277 -14.523 1 94.56 62 LYS B N 1
ATOM 4832 C CA . LYS B 1 62 ? 12.992 -6.629 -15.797 1 94.56 62 LYS B CA 1
ATOM 4833 C C . LYS B 1 62 ? 13.039 -8.141 -15.984 1 94.56 62 LYS B C 1
ATOM 4835 O O . LYS B 1 62 ? 12.922 -8.633 -17.109 1 94.56 62 LYS B O 1
ATOM 4840 N N . GLY B 1 63 ? 13.203 -8.812 -14.883 1 93.38 63 GLY B N 1
ATOM 4841 C CA . GLY B 1 63 ? 13.234 -10.266 -14.922 1 93.38 63 GLY B CA 1
ATOM 4842 C C . GLY B 1 63 ? 11.852 -10.891 -14.891 1 93.38 63 GLY B C 1
ATOM 4843 O O . GLY B 1 63 ? 11.719 -12.109 -14.805 1 93.38 63 GLY B O 1
ATOM 4844 N N . GLU B 1 64 ? 10.789 -10.141 -14.852 1 94.75 64 GLU B N 1
ATOM 4845 C CA . GLU B 1 64 ? 9.383 -10.539 -14.859 1 94.75 64 GLU B CA 1
ATOM 4846 C C . GLU B 1 64 ? 9.023 -11.297 -13.586 1 94.75 64 GLU B C 1
ATOM 4848 O O . GLU B 1 64 ? 8.234 -12.25 -13.625 1 94.75 64 GLU B O 1
ATOM 4853 N N . HIS B 1 65 ? 9.711 -11.023 -12.562 1 96.06 65 HIS B N 1
ATOM 4854 C CA . HIS B 1 65 ? 9.359 -11.477 -11.219 1 96.06 65 HIS B CA 1
ATOM 4855 C C . HIS B 1 65 ? 8.656 -10.375 -10.438 1 96.06 65 HIS B C 1
ATOM 4857 O O . HIS B 1 65 ? 9.172 -9.891 -9.438 1 96.06 65 HIS B O 1
ATOM 4863 N N . TRP B 1 66 ? 7.508 -10.07 -10.883 1 97.94 66 TRP B N 1
ATOM 4864 C CA . TRP B 1 66 ? 6.75 -8.93 -10.375 1 97.94 66 TRP B CA 1
ATOM 4865 C C . TRP B 1 66 ? 6.297 -9.172 -8.938 1 97.94 66 TRP B C 1
ATOM 4867 O O . TRP B 1 66 ? 6.211 -8.234 -8.141 1 97.94 66 TRP B O 1
ATOM 4877 N N . GLU B 1 67 ? 6.02 -10.43 -8.57 1 96.25 67 GLU B N 1
ATOM 4878 C CA . GLU B 1 67 ? 5.656 -10.773 -7.203 1 96.25 67 GLU B CA 1
ATOM 4879 C C . GLU B 1 67 ? 6.762 -10.383 -6.227 1 96.25 67 GLU B C 1
ATOM 4881 O O . GLU B 1 67 ? 6.492 -9.805 -5.168 1 96.25 67 GLU B O 1
ATOM 4886 N N . LYS B 1 68 ? 7.949 -10.625 -6.602 1 97.12 68 LYS B N 1
ATOM 4887 C CA . LYS B 1 68 ? 9.086 -10.281 -5.746 1 97.12 68 LYS B CA 1
ATOM 4888 C C . LYS B 1 68 ? 9.305 -8.766 -5.715 1 97.12 68 LYS B C 1
ATOM 4890 O O . LYS B 1 68 ? 9.703 -8.219 -4.688 1 97.12 68 LYS B O 1
ATOM 4895 N N . ALA B 1 69 ? 9.117 -8.156 -6.871 1 98.31 69 ALA B N 1
ATOM 4896 C CA . ALA B 1 69 ? 9.227 -6.695 -6.926 1 98.31 69 ALA B CA 1
ATOM 4897 C C . ALA B 1 69 ? 8.219 -6.043 -5.988 1 98.31 69 ALA B C 1
ATOM 4899 O O . ALA B 1 69 ? 8.555 -5.098 -5.266 1 98.31 69 ALA B O 1
ATOM 4900 N N . ILE B 1 70 ? 7.008 -6.527 -6.016 1 98.12 70 ILE B N 1
ATOM 4901 C CA . ILE B 1 70 ? 5.945 -6.012 -5.16 1 98.12 70 ILE B CA 1
ATOM 4902 C C . ILE B 1 70 ? 6.348 -6.168 -3.693 1 98.12 70 ILE B C 1
ATOM 4904 O O . ILE B 1 70 ? 6.223 -5.223 -2.908 1 98.12 70 ILE B O 1
ATOM 4908 N N . ALA B 1 71 ? 6.82 -7.305 -3.357 1 96.62 71 ALA B N 1
ATOM 4909 C CA . ALA B 1 71 ? 7.211 -7.57 -1.977 1 96.62 71 ALA B CA 1
ATOM 4910 C C . ALA B 1 71 ? 8.281 -6.59 -1.512 1 96.62 71 ALA B C 1
ATOM 4912 O O . ALA B 1 71 ? 8.227 -6.09 -0.386 1 96.62 71 ALA B O 1
ATOM 4913 N N . VAL B 1 72 ? 9.203 -6.309 -2.354 1 97.06 72 VAL B N 1
ATOM 4914 C CA . VAL B 1 72 ? 10.305 -5.406 -2.041 1 97.06 72 VAL B CA 1
ATOM 4915 C C . VAL B 1 72 ? 9.766 -3.992 -1.831 1 97.06 72 VAL B C 1
ATOM 4917 O O . VAL B 1 72 ? 10.133 -3.318 -0.866 1 97.06 72 VAL B O 1
ATOM 4920 N N . LEU B 1 73 ? 8.961 -3.52 -2.684 1 98 73 LEU B N 1
ATOM 4921 C CA . LEU B 1 73 ? 8.422 -2.166 -2.611 1 98 73 LEU B CA 1
ATOM 4922 C C . LEU B 1 73 ? 7.516 -2.006 -1.393 1 98 73 LEU B C 1
ATOM 4924 O O . LEU B 1 73 ? 7.469 -0.934 -0.786 1 98 73 LEU B O 1
ATOM 4928 N N . GLN B 1 74 ? 6.777 -3.047 -1.071 1 96.94 74 GLN B N 1
ATOM 4929 C CA . GLN B 1 74 ? 5.918 -2.998 0.107 1 96.94 74 GLN B CA 1
ATOM 4930 C C . GLN B 1 74 ? 6.734 -2.781 1.376 1 96.94 74 GLN B C 1
ATOM 4932 O O . GLN B 1 74 ? 6.266 -2.145 2.322 1 96.94 74 GLN B O 1
ATOM 4937 N N . GLU B 1 75 ? 7.914 -3.266 1.389 1 94.38 75 GLU B N 1
ATOM 4938 C CA . GLU B 1 75 ? 8.781 -3.105 2.549 1 94.38 75 GLU B CA 1
ATOM 4939 C C . GLU B 1 75 ? 9.227 -1.652 2.711 1 94.38 75 GLU B C 1
ATOM 4941 O O . GLU B 1 75 ? 9.633 -1.239 3.801 1 94.38 75 GLU B O 1
ATOM 4946 N N . LEU B 1 76 ? 9.141 -0.853 1.688 1 94.75 76 LEU B N 1
ATOM 4947 C CA . LEU B 1 76 ? 9.555 0.547 1.725 1 94.75 76 LEU B CA 1
ATOM 4948 C C . LEU B 1 76 ? 8.422 1.432 2.24 1 94.75 76 LEU B C 1
ATOM 4950 O O . LEU B 1 76 ? 8.656 2.58 2.625 1 94.75 76 LEU B O 1
ATOM 4954 N N . ILE B 1 77 ? 7.219 0.938 2.277 1 95.38 77 ILE B N 1
ATOM 4955 C CA . ILE B 1 77 ? 6.051 1.752 2.594 1 95.38 77 ILE B CA 1
ATOM 4956 C C . ILE B 1 77 ? 6.168 2.291 4.016 1 95.38 77 ILE B C 1
ATOM 4958 O O . ILE B 1 77 ? 6.09 3.502 4.238 1 95.38 77 ILE B O 1
ATOM 4962 N N . PRO B 1 78 ? 6.41 1.46 4.988 1 92.31 78 PRO B N 1
ATOM 4963 C CA . PRO B 1 78 ? 6.523 2.006 6.344 1 92.31 78 PRO B CA 1
ATOM 4964 C C . PRO B 1 78 ? 7.68 2.99 6.488 1 92.31 78 PRO B C 1
ATOM 4966 O O . PRO B 1 78 ? 7.594 3.939 7.27 1 92.31 78 PRO B O 1
ATOM 4969 N N . TYR B 1 79 ? 8.766 2.787 5.754 1 90.94 79 TYR B N 1
ATOM 4970 C CA . TYR B 1 79 ? 9.898 3.699 5.801 1 90.94 79 TYR B CA 1
ATOM 4971 C C . TYR B 1 79 ? 9.5 5.094 5.328 1 90.94 79 TYR B C 1
ATOM 4973 O O . TYR B 1 79 ? 9.875 6.094 5.941 1 90.94 79 TYR B O 1
ATOM 4981 N N . TYR B 1 80 ? 8.734 5.148 4.266 1 93.06 80 TYR B N 1
ATOM 4982 C CA . TYR B 1 80 ? 8.281 6.43 3.73 1 93.06 80 TYR B CA 1
ATOM 4983 C C . TYR B 1 80 ? 7.195 7.035 4.613 1 93.06 80 TYR B C 1
ATOM 4985 O O . TYR B 1 80 ? 7.082 8.258 4.715 1 93.06 80 TYR B O 1
ATOM 4993 N N . GLU B 1 81 ? 6.379 6.234 5.25 1 91.12 81 GLU B N 1
ATOM 4994 C CA . GLU B 1 81 ? 5.219 6.695 6.004 1 91.12 81 GLU B CA 1
ATOM 4995 C C . GLU B 1 81 ? 5.625 7.176 7.395 1 91.12 81 GLU B C 1
ATOM 4997 O O . GLU B 1 81 ? 5.105 8.18 7.887 1 91.12 81 GLU B O 1
ATOM 5002 N N . LEU B 1 82 ? 6.59 6.461 8.008 1 87.62 82 LEU B N 1
ATOM 5003 C CA . LEU B 1 82 ? 6.824 6.672 9.43 1 87.62 82 LEU B CA 1
ATOM 5004 C C . LEU B 1 82 ? 8.172 7.344 9.664 1 87.62 82 LEU B C 1
ATOM 5006 O O . LEU B 1 82 ? 8.352 8.062 10.648 1 87.62 82 LEU B O 1
ATOM 5010 N N . VAL B 1 83 ? 9.086 7.055 8.812 1 87.19 83 VAL B N 1
ATOM 5011 C CA . VAL B 1 83 ? 10.438 7.547 9.055 1 87.19 83 VAL B CA 1
ATOM 5012 C C . VAL B 1 83 ? 10.664 8.836 8.273 1 87.19 83 VAL B C 1
ATOM 5014 O O . VAL B 1 83 ? 10.922 9.891 8.859 1 87.19 83 VAL B O 1
ATOM 5017 N N . LEU B 1 84 ? 10.492 8.758 7.035 1 86.69 84 LEU B N 1
ATOM 5018 C CA . LEU B 1 84 ? 10.75 9.922 6.203 1 86.69 84 LEU B CA 1
ATOM 5019 C C . LEU B 1 84 ? 9.531 10.836 6.156 1 86.69 84 LEU B C 1
ATOM 5021 O O . LEU B 1 84 ? 9.664 12.047 5.945 1 86.69 84 LEU B O 1
ATOM 5025 N N . ILE B 1 85 ? 8.305 10.25 6.32 1 90.25 85 ILE B N 1
ATOM 5026 C CA . ILE B 1 85 ? 7.027 10.938 6.172 1 90.25 85 ILE B CA 1
ATOM 5027 C C . ILE B 1 85 ? 7.004 11.711 4.859 1 90.25 85 ILE B C 1
ATOM 5029 O O . ILE B 1 85 ? 6.75 12.914 4.848 1 90.25 85 ILE B O 1
ATOM 5033 N N . ASP B 1 86 ? 7.277 11.094 3.83 1 92.44 86 ASP B N 1
ATOM 5034 C CA . ASP B 1 86 ? 7.34 11.672 2.494 1 92.44 86 ASP B CA 1
ATOM 5035 C C . ASP B 1 86 ? 6.199 11.164 1.617 1 92.44 86 ASP B C 1
ATOM 5037 O O . ASP B 1 86 ? 6.305 10.102 1.009 1 92.44 86 ASP B O 1
ATOM 5041 N N . TYR B 1 87 ? 5.238 12.016 1.436 1 95.12 87 TYR B N 1
ATOM 5042 C CA . TYR B 1 87 ? 4.031 11.594 0.729 1 95.12 87 TYR B CA 1
ATOM 5043 C C . TYR B 1 87 ? 4.227 11.68 -0.78 1 95.12 87 TYR B C 1
ATOM 5045 O O . TYR B 1 87 ? 3.459 11.094 -1.545 1 95.12 87 TYR B O 1
ATOM 5053 N N . GLY B 1 88 ? 5.238 12.43 -1.173 1 95.44 88 GLY B N 1
ATOM 5054 C CA . GLY B 1 88 ? 5.594 12.406 -2.582 1 95.44 88 GLY B CA 1
ATOM 5055 C C . GLY B 1 88 ? 6.172 11.07 -3.025 1 95.44 88 GLY B C 1
ATOM 5056 O O . GLY B 1 88 ? 5.758 10.523 -4.051 1 95.44 88 GLY B O 1
ATOM 5057 N N . LYS B 1 89 ? 7.082 10.586 -2.242 1 96.31 89 LYS B N 1
ATOM 5058 C CA . LYS B 1 89 ? 7.672 9.281 -2.527 1 96.31 89 LYS B CA 1
ATOM 5059 C C . LYS B 1 89 ? 6.629 8.172 -2.42 1 96.31 89 LYS B C 1
ATOM 5061 O O . LYS B 1 89 ? 6.664 7.203 -3.18 1 96.31 89 LYS B O 1
ATOM 5066 N N . LEU B 1 90 ? 5.699 8.336 -1.486 1 97.75 90 LEU B N 1
ATOM 5067 C CA . LEU B 1 90 ? 4.629 7.355 -1.349 1 97.75 90 LEU B CA 1
ATOM 5068 C C . LEU B 1 90 ? 3.74 7.344 -2.588 1 97.75 90 LEU B C 1
ATOM 5070 O O . LEU B 1 90 ? 3.318 6.277 -3.043 1 97.75 90 LEU B O 1
ATOM 5074 N N . ALA B 1 91 ? 3.457 8.492 -3.08 1 98.12 91 ALA B N 1
ATOM 5075 C CA . ALA B 1 91 ? 2.656 8.57 -4.301 1 98.12 91 ALA B CA 1
ATOM 5076 C C . ALA B 1 91 ? 3.32 7.805 -5.441 1 98.12 91 ALA B C 1
ATOM 5078 O O . ALA B 1 91 ? 2.67 7.012 -6.129 1 98.12 91 ALA B O 1
ATOM 5079 N N . GLN B 1 92 ? 4.598 8.016 -5.582 1 98.25 92 GLN B N 1
ATOM 5080 C CA . GLN B 1 92 ? 5.352 7.336 -6.637 1 98.25 92 GLN B CA 1
ATOM 5081 C C . GLN B 1 92 ? 5.402 5.832 -6.395 1 98.25 92 GLN B C 1
ATOM 5083 O O . GLN B 1 92 ? 5.281 5.043 -7.332 1 98.25 92 GLN B O 1
ATOM 5088 N N . LEU B 1 93 ? 5.656 5.48 -5.195 1 98.44 93 LEU B N 1
ATOM 5089 C CA . LEU B 1 93 ? 5.742 4.074 -4.824 1 98.44 93 LEU B CA 1
ATOM 5090 C C . LEU B 1 93 ? 4.434 3.35 -5.129 1 98.44 93 LEU B C 1
ATOM 5092 O O . LEU B 1 93 ? 4.445 2.258 -5.703 1 98.44 93 LEU B O 1
ATOM 5096 N N . HIS B 1 94 ? 3.299 3.896 -4.758 1 98.62 94 HIS B N 1
ATOM 5097 C CA . HIS B 1 94 ? 2.002 3.27 -4.988 1 98.62 94 HIS B CA 1
ATOM 5098 C C . HIS B 1 94 ? 1.669 3.223 -6.473 1 98.62 94 HIS B C 1
ATOM 5100 O O . HIS B 1 94 ? 0.991 2.301 -6.934 1 98.62 94 HIS B O 1
ATOM 5106 N N . ARG B 1 95 ? 2.135 4.18 -7.18 1 98.56 95 ARG B N 1
ATOM 5107 C CA . ARG B 1 95 ? 1.986 4.113 -8.633 1 98.56 95 ARG B CA 1
ATOM 5108 C C . ARG B 1 95 ? 2.705 2.893 -9.195 1 98.56 95 ARG B C 1
ATOM 5110 O O . ARG B 1 95 ? 2.148 2.164 -10.023 1 98.56 95 ARG B O 1
ATOM 5117 N N . ARG B 1 96 ? 3.902 2.74 -8.766 1 98.69 96 ARG B N 1
ATOM 5118 C CA . ARG B 1 96 ? 4.695 1.601 -9.211 1 98.69 96 ARG B CA 1
ATOM 5119 C C . ARG B 1 96 ? 4.039 0.284 -8.812 1 98.69 96 ARG B C 1
ATOM 5121 O O . ARG B 1 96 ? 4.008 -0.667 -9.594 1 98.69 96 ARG B O 1
ATOM 5128 N N . LEU B 1 97 ? 3.557 0.222 -7.613 1 98.62 97 LEU B N 1
ATOM 5129 C CA . LEU B 1 97 ? 2.857 -0.97 -7.148 1 98.62 97 LEU B CA 1
ATOM 5130 C C . LEU B 1 97 ? 1.64 -1.264 -8.016 1 98.62 97 LEU B C 1
ATOM 5132 O O . LEU B 1 97 ? 1.392 -2.418 -8.375 1 98.62 97 LEU B O 1
ATOM 5136 N N . SER B 1 98 ? 0.884 -0.236 -8.312 1 98.69 98 SER B N 1
ATOM 5137 C CA . SER B 1 98 ? -0.277 -0.396 -9.188 1 98.69 98 SER B CA 1
ATOM 5138 C C . SER B 1 98 ? 0.111 -1.04 -10.516 1 98.69 98 SER B C 1
ATOM 5140 O O . SER B 1 98 ? -0.563 -1.958 -10.984 1 98.69 98 SER B O 1
ATOM 5142 N N . GLU B 1 99 ? 1.194 -0.599 -11.031 1 98.62 99 GLU B N 1
ATOM 5143 C CA . GLU B 1 99 ? 1.669 -1.113 -12.312 1 98.62 99 GLU B CA 1
ATOM 5144 C C . GLU B 1 99 ? 2.082 -2.578 -12.203 1 98.62 99 GLU B C 1
ATOM 5146 O O . GLU B 1 99 ? 1.787 -3.381 -13.086 1 98.62 99 GLU B O 1
ATOM 5151 N N . LEU B 1 100 ? 2.762 -2.861 -11.188 1 98.69 100 LEU B N 1
ATOM 5152 C CA . LEU B 1 100 ? 3.248 -4.223 -11.008 1 98.69 100 LEU B CA 1
ATOM 5153 C C . LEU B 1 100 ? 2.092 -5.191 -10.781 1 98.69 100 LEU B C 1
ATOM 5155 O O . LEU B 1 100 ? 2.068 -6.285 -11.344 1 98.69 100 LEU B O 1
ATOM 5159 N N . TYR B 1 101 ? 1.129 -4.805 -9.977 1 98.06 101 TYR B N 1
ATOM 5160 C CA . TYR B 1 101 ? -0.05 -5.641 -9.773 1 98.06 101 TYR B CA 1
ATOM 5161 C C . TYR B 1 101 ? -0.785 -5.867 -11.094 1 98.06 101 TYR B C 1
ATOM 5163 O O . TYR B 1 101 ? -1.296 -6.961 -11.344 1 98.06 101 TYR B O 1
ATOM 5171 N N . ALA B 1 102 ? -0.883 -4.875 -11.859 1 97.81 102 ALA B N 1
ATOM 5172 C CA . ALA B 1 102 ? -1.529 -4.996 -13.164 1 97.81 102 ALA B CA 1
ATOM 5173 C C . ALA B 1 102 ? -0.792 -5.996 -14.055 1 97.81 102 ALA B C 1
ATOM 5175 O O . ALA B 1 102 ? -1.42 -6.789 -14.758 1 97.81 102 ALA B O 1
ATOM 5176 N N . LYS B 1 103 ? 0.485 -5.945 -14.008 1 97.38 103 LYS B N 1
ATOM 5177 C CA . LYS B 1 103 ? 1.286 -6.875 -14.797 1 97.38 103 LYS B CA 1
ATOM 5178 C C . LYS B 1 103 ? 1.047 -8.32 -14.359 1 97.38 103 LYS B C 1
ATOM 5180 O O . LYS B 1 103 ? 0.866 -9.203 -15.195 1 97.38 103 LYS B O 1
ATOM 5185 N N . VAL B 1 104 ? 1.019 -8.531 -13.109 1 97.12 104 VAL B N 1
ATOM 5186 C CA . VAL B 1 104 ? 0.784 -9.875 -12.586 1 97.12 104 VAL B CA 1
ATOM 5187 C C . VAL B 1 104 ? -0.568 -10.391 -13.07 1 97.12 104 VAL B C 1
ATOM 5189 O O . VAL B 1 104 ? -0.714 -11.57 -13.383 1 97.12 104 VAL B O 1
ATOM 5192 N N . ASN B 1 105 ? -1.466 -9.469 -13.125 1 94.12 105 ASN B N 1
ATOM 5193 C CA . ASN B 1 105 ? -2.852 -9.844 -13.398 1 94.12 105 ASN B CA 1
ATOM 5194 C C . ASN B 1 105 ? -3.107 -9.984 -14.891 1 94.12 105 ASN B C 1
ATOM 5196 O O . ASN B 1 105 ? -4.051 -10.664 -15.305 1 94.12 105 ASN B O 1
ATOM 5200 N N . SER B 1 106 ? -2.279 -9.438 -15.758 1 94.31 106 SER B N 1
ATOM 5201 C CA . SER B 1 106 ? -2.727 -9.328 -17.141 1 94.31 106 SER B CA 1
ATOM 5202 C C . SER B 1 106 ? -1.606 -9.68 -18.125 1 94.31 106 SER B C 1
ATOM 5204 O O . SER B 1 106 ? -1.822 -9.719 -19.328 1 94.31 106 SER B O 1
ATOM 5206 N N . THR B 1 107 ? -0.473 -9.922 -17.625 1 95.19 107 THR B N 1
ATOM 5207 C CA . THR B 1 107 ? 0.642 -10.141 -18.547 1 95.19 107 THR B CA 1
ATOM 5208 C C . THR B 1 107 ? 1.082 -11.602 -18.531 1 95.19 107 THR B C 1
ATOM 5210 O O . THR B 1 107 ? 1.281 -12.18 -17.453 1 95.19 107 THR B O 1
ATOM 5213 N N . LEU B 1 108 ? 1.156 -12.195 -19.703 1 93.62 108 LEU B N 1
ATOM 5214 C CA . LEU B 1 108 ? 1.668 -13.555 -19.844 1 93.62 108 LEU B CA 1
ATOM 5215 C C . LEU B 1 108 ? 3.189 -13.578 -19.719 1 93.62 108 LEU B C 1
ATOM 5217 O O . LEU B 1 108 ? 3.863 -12.648 -20.172 1 93.62 108 LEU B O 1
ATOM 5221 N N . ARG B 1 109 ? 3.678 -14.617 -19.109 1 91.19 109 ARG B N 1
ATOM 5222 C CA . ARG B 1 109 ? 5.113 -14.789 -18.922 1 91.19 109 ARG B CA 1
ATOM 5223 C C . ARG B 1 109 ? 5.59 -16.109 -19.516 1 91.19 109 ARG B C 1
ATOM 5225 O O . ARG B 1 109 ? 4.777 -16.969 -19.859 1 91.19 109 ARG B O 1
ATOM 5232 N N . MET B 1 110 ? 6.914 -16.109 -19.672 1 86.62 110 MET B N 1
ATOM 5233 C CA . MET B 1 110 ? 7.523 -17.359 -20.141 1 86.62 110 MET B CA 1
ATOM 5234 C C . MET B 1 110 ? 8.344 -18 -19.031 1 86.62 110 MET B C 1
ATOM 5236 O O . MET B 1 110 ? 9.008 -17.312 -18.25 1 86.62 110 MET B O 1
ATOM 5240 N N . GLU B 1 111 ? 8.227 -19.25 -19.016 1 83.38 111 GLU B N 1
ATOM 5241 C CA . GLU B 1 111 ? 8.93 -19.969 -17.953 1 83.38 111 GLU B CA 1
ATOM 5242 C C . GLU B 1 111 ? 10.289 -20.469 -18.422 1 83.38 111 GLU B C 1
ATOM 5244 O O . GLU B 1 111 ? 10.539 -20.578 -19.625 1 83.38 111 GLU B O 1
ATOM 5249 N N . SER B 1 112 ? 11.133 -20.688 -17.484 1 88.69 112 SER B N 1
ATOM 5250 C CA . SER B 1 112 ? 12.406 -21.375 -17.703 1 88.69 112 SER B CA 1
ATOM 5251 C C . SER B 1 112 ? 12.297 -22.859 -17.406 1 88.69 112 SER B C 1
ATOM 5253 O O . SER B 1 112 ? 11.516 -23.266 -16.531 1 88.69 112 SER B O 1
ATOM 5255 N N . CYS B 1 113 ? 13.039 -23.641 -18.141 1 94.62 113 CYS B N 1
ATOM 5256 C CA . CYS B 1 113 ? 13.109 -25.062 -17.859 1 94.62 113 CYS B CA 1
ATOM 5257 C C . CYS B 1 113 ? 14.125 -25.359 -16.781 1 94.62 113 CYS B C 1
ATOM 5259 O O . CYS B 1 113 ? 15.047 -24.578 -16.547 1 94.62 113 CYS B O 1
ATOM 5261 N N . TYR B 1 114 ? 13.859 -26.438 -16.141 1 97 114 TYR B N 1
ATOM 5262 C CA . TYR B 1 114 ? 14.797 -26.906 -15.125 1 97 114 TYR B CA 1
ATOM 5263 C C . TYR B 1 114 ? 15.469 -28.203 -15.562 1 97 114 TYR B C 1
ATOM 5265 O O . TYR B 1 114 ? 14.852 -29.031 -16.234 1 97 114 TYR B O 1
ATOM 5273 N N . PHE B 1 115 ? 16.75 -28.375 -15.172 1 97.5 115 PHE B N 1
ATOM 5274 C CA . PHE B 1 115 ? 17.531 -29.516 -15.609 1 97.5 115 PHE B CA 1
ATOM 5275 C C . PHE B 1 115 ? 18.281 -30.141 -14.438 1 97.5 115 PHE B C 1
ATOM 5277 O O . PHE B 1 115 ? 18.984 -29.453 -13.703 1 97.5 115 PHE B O 1
ATOM 5284 N N . TYR B 1 116 ? 18.031 -31.344 -14.305 1 97.06 116 TYR B N 1
ATOM 5285 C CA . TYR B 1 116 ? 18.844 -32.125 -13.398 1 97.06 116 TYR B CA 1
ATOM 5286 C C . TYR B 1 116 ? 20.203 -32.438 -14.031 1 97.06 116 TYR B C 1
ATOM 5288 O O . TYR B 1 116 ? 20.266 -33 -15.133 1 97.06 116 TYR B O 1
ATOM 5296 N N . VAL B 1 117 ? 21.266 -32.125 -13.328 1 97 117 VAL B N 1
ATOM 5297 C CA . VAL B 1 117 ? 22.609 -32.344 -13.844 1 97 117 VAL B CA 1
ATOM 5298 C C . VAL B 1 117 ? 23.438 -33.125 -12.812 1 97 117 VAL B C 1
ATOM 5300 O O . VAL B 1 117 ? 23.656 -32.625 -11.703 1 97 117 VAL B O 1
ATOM 5303 N N . ALA B 1 118 ? 23.875 -34.219 -13.188 1 96.56 118 ALA B N 1
ATOM 5304 C CA . ALA B 1 118 ? 24.75 -35 -12.328 1 96.56 118 ALA B CA 1
ATOM 5305 C C . ALA B 1 118 ? 26.172 -35.062 -12.891 1 96.56 118 ALA B C 1
ATOM 5307 O O . ALA B 1 118 ? 26.359 -35.281 -14.086 1 96.56 118 ALA B O 1
ATOM 5308 N N . PHE B 1 119 ? 27.094 -34.875 -12.031 1 96.06 119 PHE B N 1
ATOM 5309 C CA . PHE B 1 119 ? 28.516 -34.875 -12.383 1 96.06 119 PHE B CA 1
ATOM 5310 C C . PHE B 1 119 ? 29.172 -36.188 -11.906 1 96.06 119 PHE B C 1
ATOM 5312 O O . PHE B 1 119 ? 29.312 -36.406 -10.703 1 96.06 119 PHE B O 1
ATOM 5319 N N . TYR B 1 120 ? 29.531 -36.906 -12.875 1 95.62 120 TYR B N 1
ATOM 5320 C CA . TYR B 1 120 ? 30.188 -38.188 -12.547 1 95.62 120 TYR B CA 1
ATOM 5321 C C . TYR B 1 120 ? 31.625 -38.188 -13.016 1 95.62 120 TYR B C 1
ATOM 5323 O O . TYR B 1 120 ? 31.953 -37.594 -14.047 1 95.62 120 TYR B O 1
ATOM 5331 N N . GLY B 1 121 ? 32.469 -38.969 -12.242 1 94.88 121 GLY B N 1
ATOM 5332 C CA . GLY B 1 121 ? 33.875 -39.094 -12.617 1 94.88 121 GLY B CA 1
ATOM 5333 C C . GLY B 1 121 ? 34.812 -38.281 -11.734 1 94.88 121 GLY B C 1
ATOM 5334 O O . GLY B 1 121 ? 34.375 -37.406 -11.008 1 94.88 121 GLY B O 1
ATOM 5335 N N . THR B 1 122 ? 36.125 -38.5 -11.828 1 93.44 122 THR B N 1
ATOM 5336 C CA . THR B 1 122 ? 37.094 -37.844 -10.969 1 93.44 122 THR B CA 1
ATOM 5337 C C . THR B 1 122 ? 37.75 -36.688 -11.695 1 93.44 122 THR B C 1
ATOM 5339 O O . THR B 1 122 ? 38.625 -36 -11.133 1 93.44 122 THR B O 1
ATOM 5342 N N . GLY B 1 123 ? 37.312 -36.344 -12.859 1 93.38 123 GLY B N 1
ATOM 5343 C CA . GLY B 1 123 ? 37.969 -35.344 -13.672 1 93.38 123 GLY B CA 1
ATOM 5344 C C . GLY B 1 123 ? 37.438 -33.938 -13.422 1 93.38 123 GLY B C 1
ATOM 5345 O O . GLY B 1 123 ? 38.031 -32.969 -13.883 1 93.38 123 GLY B O 1
ATOM 5346 N N . PHE B 1 124 ? 36.375 -33.812 -12.719 1 94.06 124 PHE B N 1
ATOM 5347 C CA . PHE B 1 124 ? 35.812 -32.5 -12.438 1 94.06 124 PHE B CA 1
ATOM 5348 C C . PHE B 1 124 ? 36.5 -31.859 -11.227 1 94.06 124 PHE B C 1
ATOM 5350 O O . PHE B 1 124 ? 37.094 -32.562 -10.414 1 94.06 124 PHE B O 1
ATOM 5357 N N . PRO B 1 125 ? 36.375 -30.531 -11.156 1 91.75 125 PRO B N 1
ATOM 5358 C CA . PRO B 1 125 ? 36.781 -29.891 -9.906 1 91.75 125 PRO B CA 1
ATOM 5359 C C . PRO B 1 125 ? 36.062 -30.422 -8.688 1 91.75 125 PRO B C 1
ATOM 5361 O O . PRO B 1 125 ? 34.906 -30.875 -8.797 1 91.75 125 PRO B O 1
ATOM 5364 N N . GLU B 1 126 ? 36.562 -30.281 -7.566 1 91 126 GLU B N 1
ATOM 5365 C CA . GLU B 1 126 ? 36.094 -30.875 -6.316 1 91 126 GLU B CA 1
ATOM 5366 C C . GLU B 1 126 ? 34.656 -30.469 -6.02 1 91 126 GLU B C 1
ATOM 5368 O O . GLU B 1 126 ? 33.875 -31.281 -5.516 1 91 126 GLU B O 1
ATOM 5373 N N . TYR B 1 127 ? 34.281 -29.344 -6.328 1 91.12 127 TYR B N 1
ATOM 5374 C CA . TYR B 1 127 ? 32.969 -28.828 -6.016 1 91.12 127 TYR B CA 1
ATOM 5375 C C . TYR B 1 127 ? 31.891 -29.625 -6.762 1 91.12 127 TYR B C 1
ATOM 5377 O O . TYR B 1 127 ? 30.781 -29.812 -6.25 1 91.12 127 TYR B O 1
ATOM 5385 N N . TRP B 1 128 ? 32.219 -30.094 -7.914 1 93.44 128 TRP B N 1
ATOM 5386 C CA . TRP B 1 128 ? 31.234 -30.719 -8.797 1 93.44 128 TRP B CA 1
ATOM 5387 C C . TRP B 1 128 ? 31.312 -32.219 -8.719 1 93.44 128 TRP B C 1
ATOM 5389 O O . TRP B 1 128 ? 30.328 -32.938 -8.984 1 93.44 128 TRP B O 1
ATOM 5399 N N . THR B 1 129 ? 32.406 -32.688 -8.266 1 92.62 129 THR B N 1
ATOM 5400 C CA . THR B 1 129 ? 32.719 -34.094 -8.406 1 92.62 129 THR B CA 1
ATOM 5401 C C . THR B 1 129 ? 31.703 -34.969 -7.648 1 92.62 129 THR B C 1
ATOM 5403 O O . THR B 1 129 ? 31.562 -34.812 -6.43 1 92.62 129 THR B O 1
ATOM 5406 N N . ASN B 1 130 ? 31.047 -35.75 -8.438 1 91.75 130 ASN B N 1
ATOM 5407 C CA . ASN B 1 130 ? 30.094 -36.75 -7.949 1 91.75 130 ASN B CA 1
ATOM 5408 C C . ASN B 1 130 ? 28.938 -36.125 -7.184 1 91.75 130 ASN B C 1
ATOM 5410 O O . ASN B 1 130 ? 28.5 -36.656 -6.16 1 91.75 130 ASN B O 1
ATOM 5414 N N . ARG B 1 131 ? 28.594 -34.969 -7.664 1 94.44 131 ARG B N 1
ATOM 5415 C CA . ARG B 1 131 ? 27.453 -34.25 -7.07 1 94.44 131 ARG B CA 1
ATOM 5416 C C . ARG B 1 131 ? 26.359 -34 -8.102 1 94.44 131 ARG B C 1
ATOM 5418 O O . ARG B 1 131 ? 26.594 -34.125 -9.305 1 94.44 131 ARG B O 1
ATOM 5425 N N . LYS B 1 132 ? 25.219 -33.812 -7.57 1 96.31 132 LYS B N 1
ATOM 5426 C CA . LYS B 1 132 ? 24.031 -33.625 -8.398 1 96.31 132 LYS B CA 1
ATOM 5427 C C . LYS B 1 132 ? 23.406 -32.25 -8.125 1 96.31 132 LYS B C 1
ATOM 5429 O O . LYS B 1 132 ? 23.391 -31.781 -6.98 1 96.31 132 LYS B O 1
ATOM 5434 N N . PHE B 1 133 ? 22.984 -31.594 -9.18 1 97.69 133 PHE B N 1
ATOM 5435 C CA . PHE B 1 133 ? 22.406 -30.25 -9.078 1 97.69 133 PHE B CA 1
ATOM 5436 C C . PHE B 1 133 ? 21.156 -30.125 -9.945 1 97.69 133 PHE B C 1
ATOM 5438 O O . PHE B 1 133 ? 20.938 -30.953 -10.844 1 97.69 133 PHE B O 1
ATOM 5445 N N . VAL B 1 134 ? 20.328 -29.188 -9.602 1 98.06 134 VAL B N 1
ATOM 5446 C CA . VAL B 1 134 ? 19.281 -28.75 -10.508 1 98.06 134 VAL B CA 1
ATOM 5447 C C . VAL B 1 134 ? 19.578 -27.328 -10.984 1 98.06 134 VAL B C 1
ATOM 5449 O O . VAL B 1 134 ? 19.797 -26.422 -10.172 1 98.06 134 VAL B O 1
ATOM 5452 N N . PHE B 1 135 ? 19.578 -27.219 -12.273 1 96.88 135 PHE B N 1
ATOM 5453 C CA . PHE B 1 135 ? 19.859 -25.938 -12.898 1 96.88 135 PHE B CA 1
ATOM 5454 C C . PHE B 1 135 ? 18.578 -25.297 -13.445 1 96.88 135 PHE B C 1
ATOM 5456 O O . PHE B 1 135 ? 17.719 -26 -13.977 1 96.88 135 PHE B O 1
ATOM 5463 N N . ARG B 1 136 ? 18.5 -24.047 -13.273 1 95 136 ARG B N 1
ATOM 5464 C CA . ARG B 1 136 ? 17.469 -23.281 -13.984 1 95 136 ARG B CA 1
ATOM 5465 C C . ARG B 1 136 ? 18 -22.781 -15.328 1 95 136 ARG B C 1
ATOM 5467 O O . ARG B 1 136 ? 19.031 -22.125 -15.391 1 95 136 ARG B O 1
ATOM 5474 N N . GLY B 1 137 ? 17.328 -23.156 -16.312 1 93.06 137 GLY B N 1
ATOM 5475 C CA . GLY B 1 137 ? 17.75 -22.734 -17.641 1 93.06 137 GLY B CA 1
ATOM 5476 C C . GLY B 1 137 ? 17.469 -21.266 -17.922 1 93.06 137 GLY B C 1
ATOM 5477 O O . GLY B 1 137 ? 16.734 -20.625 -17.188 1 93.06 137 GLY B O 1
ATOM 5478 N N . GLU B 1 138 ? 18.109 -20.781 -18.969 1 88.44 138 GLU B N 1
ATOM 5479 C CA . GLU B 1 138 ? 17.797 -19.453 -19.484 1 88.44 138 GLU B CA 1
ATOM 5480 C C . GLU B 1 138 ? 16.406 -19.406 -20.094 1 88.44 138 GLU B C 1
ATOM 5482 O O . GLU B 1 138 ? 15.789 -20.453 -20.328 1 88.44 138 GLU B O 1
ATOM 5487 N N . LYS B 1 139 ? 15.961 -18.25 -20.297 1 84.44 139 LYS B N 1
ATOM 5488 C CA . LYS B 1 139 ? 14.633 -18.094 -20.891 1 84.44 139 LYS B CA 1
ATOM 5489 C C . LYS B 1 139 ? 14.547 -18.781 -22.25 1 84.44 139 LYS B C 1
ATOM 5491 O O . LYS B 1 139 ? 15.391 -18.578 -23.109 1 84.44 139 LYS B O 1
ATOM 5496 N N . LEU B 1 140 ? 13.664 -19.688 -22.391 1 83.81 140 LEU B N 1
ATOM 5497 C CA . LEU B 1 140 ? 13.352 -20.391 -23.641 1 83.81 140 LEU B CA 1
ATOM 5498 C C . LEU B 1 140 ? 14.461 -21.359 -24.016 1 83.81 140 LEU B C 1
ATOM 5500 O O . LEU B 1 140 ? 14.531 -21.828 -25.156 1 83.81 140 LEU B O 1
ATOM 5504 N N . GLU B 1 141 ? 15.258 -21.594 -23.062 1 90.5 141 GLU B N 1
ATOM 5505 C CA . GLU B 1 141 ? 16.312 -22.562 -23.344 1 90.5 141 GLU B CA 1
ATOM 5506 C C . GLU B 1 141 ? 15.781 -24 -23.312 1 90.5 141 GLU B C 1
ATOM 5508 O O . GLU B 1 141 ? 15.203 -24.438 -22.312 1 90.5 141 GLU B O 1
ATOM 5513 N N . LYS B 1 142 ? 16.047 -24.656 -24.391 1 92 142 LYS B N 1
ATOM 5514 C CA . LYS B 1 142 ? 15.625 -26.047 -24.469 1 92 142 LYS B CA 1
ATOM 5515 C C . LYS B 1 142 ? 16.766 -26.984 -24.094 1 92 142 LYS B C 1
ATOM 5517 O O . LYS B 1 142 ? 17.891 -26.531 -23.844 1 92 142 LYS B O 1
ATOM 5522 N N . LEU B 1 143 ? 16.516 -28.203 -24 1 94.19 143 LEU B N 1
ATOM 5523 C CA . LEU B 1 143 ? 17.469 -29.219 -23.562 1 94.19 143 LEU B CA 1
ATOM 5524 C C . LEU B 1 143 ? 18.719 -29.188 -24.422 1 94.19 143 LEU B C 1
ATOM 5526 O O . LEU B 1 143 ? 19.844 -29.219 -23.891 1 94.19 143 LEU B O 1
ATOM 5530 N N . GLY B 1 144 ? 18.516 -29.109 -25.719 1 94.44 144 GLY B N 1
ATOM 5531 C CA . GLY B 1 144 ? 19.656 -29.109 -26.609 1 94.44 144 GLY B CA 1
ATOM 5532 C C . GLY B 1 144 ? 20.609 -27.938 -26.391 1 94.44 144 GLY B C 1
ATOM 5533 O O . GLY B 1 144 ? 21.828 -28.125 -26.312 1 94.44 144 GLY B O 1
ATOM 5534 N N . ASP B 1 145 ? 20.078 -26.766 -26.312 1 94.81 145 ASP B N 1
ATOM 5535 C CA . ASP B 1 145 ? 20.859 -25.562 -26.078 1 94.81 145 ASP B CA 1
ATOM 5536 C C . ASP B 1 145 ? 21.562 -25.609 -24.719 1 94.81 145 ASP B C 1
ATOM 5538 O O . ASP B 1 145 ? 22.703 -25.172 -24.594 1 94.81 145 ASP B O 1
ATOM 5542 N N . PHE B 1 146 ? 20.859 -26.062 -23.781 1 95.56 146 PHE B N 1
ATOM 5543 C CA . PHE B 1 146 ? 21.438 -26.172 -22.453 1 95.56 146 PHE B CA 1
ATOM 5544 C C . PHE B 1 146 ? 22.609 -27.156 -22.438 1 95.56 146 PHE B C 1
ATOM 5546 O O . PHE B 1 146 ? 23.641 -26.875 -21.828 1 95.56 146 PHE B O 1
ATOM 5553 N N . LYS B 1 147 ? 22.359 -28.25 -23.047 1 95.19 147 LYS B N 1
ATOM 5554 C CA . LYS B 1 147 ? 23.422 -29.25 -23.141 1 95.19 147 LYS B CA 1
ATOM 5555 C C . LYS B 1 147 ? 24.656 -28.656 -23.797 1 95.19 147 LYS B C 1
ATOM 5557 O O . LYS B 1 147 ? 25.781 -28.859 -23.328 1 95.19 147 LYS B O 1
ATOM 5562 N N . ALA B 1 148 ? 24.438 -27.953 -24.828 1 94.94 148 ALA B N 1
ATOM 5563 C CA . ALA B 1 148 ? 25.547 -27.328 -25.547 1 94.94 148 ALA B CA 1
ATOM 5564 C C . ALA B 1 148 ? 26.281 -26.328 -24.641 1 94.94 148 ALA B C 1
ATOM 5566 O O . ALA B 1 148 ? 27.516 -26.281 -24.625 1 94.94 148 ALA B O 1
ATOM 5567 N N . ARG B 1 149 ? 25.531 -25.594 -24 1 93.81 149 ARG B N 1
ATOM 5568 C CA . ARG B 1 149 ? 26.109 -24.609 -23.094 1 93.81 149 ARG B CA 1
ATOM 5569 C C . ARG B 1 149 ? 26.906 -25.281 -21.984 1 93.81 149 ARG B C 1
ATOM 5571 O O . ARG B 1 149 ? 28.016 -24.828 -21.656 1 93.81 149 ARG B O 1
ATOM 5578 N N . MET B 1 150 ? 26.375 -26.328 -21.453 1 94.81 150 MET B N 1
ATOM 5579 C CA . MET B 1 150 ? 27.047 -27.062 -20.375 1 94.81 150 MET B CA 1
ATOM 5580 C C . MET B 1 150 ? 28.328 -27.703 -20.891 1 94.81 150 MET B C 1
ATOM 5582 O O . MET B 1 150 ? 29.344 -27.703 -20.188 1 94.81 150 MET B O 1
ATOM 5586 N N . MET B 1 151 ? 28.234 -28.188 -22.062 1 94.19 151 MET B N 1
ATOM 5587 C CA . MET B 1 151 ? 29.391 -28.844 -22.641 1 94.19 151 MET B CA 1
ATOM 5588 C C . MET B 1 151 ? 30.5 -27.844 -22.922 1 94.19 151 MET B C 1
ATOM 5590 O O . MET B 1 151 ? 31.688 -28.172 -22.844 1 94.19 151 MET B O 1
ATOM 5594 N N . ASN B 1 152 ? 30.125 -26.672 -23.281 1 93.56 152 ASN B N 1
ATOM 5595 C CA . ASN B 1 152 ? 31.094 -25.609 -23.484 1 93.56 152 ASN B CA 1
ATOM 5596 C C . ASN B 1 152 ? 31.719 -25.172 -22.156 1 93.56 152 ASN B C 1
ATOM 5598 O O . ASN B 1 152 ? 32.906 -24.844 -22.109 1 93.56 152 ASN B O 1
ATOM 5602 N N . LYS B 1 153 ? 30.859 -25.125 -21.219 1 92.19 153 LYS B N 1
ATOM 5603 C CA . LYS B 1 153 ? 31.328 -24.719 -19.891 1 92.19 153 LYS B CA 1
ATOM 5604 C C . LYS B 1 153 ? 32.281 -25.75 -19.312 1 92.19 153 LYS B C 1
ATOM 5606 O O . LYS B 1 153 ? 33.281 -25.391 -18.656 1 92.19 153 LYS B O 1
ATOM 5611 N N . PHE B 1 154 ? 31.859 -26.984 -19.484 1 93.44 154 PHE B N 1
ATOM 5612 C CA . PHE B 1 154 ? 32.688 -28.078 -19 1 93.44 154 PHE B CA 1
ATOM 5613 C C . PHE B 1 154 ? 33.344 -28.812 -20.141 1 93.44 154 PHE B C 1
ATOM 5615 O O . PHE B 1 154 ? 33.031 -29.969 -20.422 1 93.44 154 PHE B O 1
ATOM 5622 N N . TYR B 1 155 ? 34.344 -28.188 -20.578 1 91.12 155 TYR B N 1
ATOM 5623 C CA . TYR B 1 155 ? 35.031 -28.688 -21.766 1 91.12 155 TYR B CA 1
ATOM 5624 C C . TYR B 1 155 ? 35.625 -30.078 -21.516 1 91.12 155 TYR B C 1
ATOM 5626 O O . TYR B 1 155 ? 36.156 -30.344 -20.438 1 91.12 155 TYR B O 1
ATOM 5634 N N . GLY B 1 156 ? 35.438 -30.969 -22.5 1 91.88 156 GLY B N 1
ATOM 5635 C CA . GLY B 1 156 ? 35.969 -32.312 -22.406 1 91.88 156 GLY B CA 1
ATOM 5636 C C . GLY B 1 156 ? 35 -33.281 -21.781 1 91.88 156 GLY B C 1
ATOM 5637 O O . GLY B 1 156 ? 35.281 -34.5 -21.766 1 91.88 156 GLY B O 1
ATOM 5638 N N . ALA B 1 157 ? 33.969 -32.812 -21.281 1 94.19 157 ALA B N 1
ATOM 5639 C CA . ALA B 1 157 ? 33 -33.688 -20.641 1 94.19 157 ALA B CA 1
ATOM 5640 C C . ALA B 1 157 ? 32.219 -34.5 -21.688 1 94.19 157 ALA B C 1
ATOM 5642 O O . ALA B 1 157 ? 32 -34.031 -22.812 1 94.19 157 ALA B O 1
ATOM 5643 N N . GLN B 1 158 ? 31.859 -35.719 -21.328 1 94.56 158 GLN B N 1
ATOM 5644 C CA . GLN B 1 158 ? 31.016 -36.562 -22.156 1 94.56 158 GLN B CA 1
ATOM 5645 C C . GLN B 1 158 ? 29.594 -36.625 -21.594 1 94.56 158 GLN B C 1
ATOM 5647 O O . GLN B 1 158 ? 29.391 -36.656 -20.375 1 94.56 158 GLN B O 1
ATOM 5652 N N . THR B 1 159 ? 28.672 -36.688 -22.453 1 93.69 159 THR B N 1
ATOM 5653 C CA . THR B 1 159 ? 27.281 -36.75 -22.016 1 93.69 159 THR B CA 1
ATOM 5654 C C . THR B 1 159 ? 26.844 -38.188 -21.766 1 93.69 159 THR B C 1
ATOM 5656 O O . THR B 1 159 ? 27.219 -39.094 -22.5 1 93.69 159 THR B O 1
ATOM 5659 N N . VAL B 1 160 ? 26.141 -38.312 -20.734 1 92.19 160 VAL B N 1
ATOM 5660 C CA . VAL B 1 160 ? 25.516 -39.594 -20.406 1 92.19 160 VAL B CA 1
ATOM 5661 C C . VAL B 1 160 ? 24.047 -39.562 -20.828 1 92.19 160 VAL B C 1
ATOM 5663 O O . VAL B 1 160 ? 23.25 -38.812 -20.281 1 92.19 160 VAL B O 1
ATOM 5666 N N . ASP B 1 161 ? 23.719 -40.344 -21.781 1 85.19 161 ASP B N 1
ATOM 5667 C CA . ASP B 1 161 ? 22.375 -40.281 -22.359 1 85.19 161 ASP B CA 1
ATOM 5668 C C . ASP B 1 161 ? 21.469 -41.344 -21.719 1 85.19 161 ASP B C 1
ATOM 5670 O O . ASP B 1 161 ? 20.922 -42.219 -22.406 1 85.19 161 ASP B O 1
ATOM 5674 N N . THR B 1 162 ? 21.484 -41.438 -20.469 1 85.56 162 THR B N 1
ATOM 5675 C CA . THR B 1 162 ? 20.578 -42.312 -19.734 1 85.56 162 THR B CA 1
ATOM 5676 C C . THR B 1 162 ? 19.859 -41.531 -18.641 1 85.56 162 THR B C 1
ATOM 5678 O O . THR B 1 162 ? 20.422 -40.625 -18.062 1 85.56 162 THR B O 1
ATOM 5681 N N . ILE B 1 163 ? 18.672 -41.938 -18.438 1 85.88 163 ILE B N 1
ATOM 5682 C CA . ILE B 1 163 ? 17.875 -41.312 -17.406 1 85.88 163 ILE B CA 1
ATOM 5683 C C . ILE B 1 163 ? 18.125 -41.969 -16.062 1 85.88 163 ILE B C 1
ATOM 5685 O O . ILE B 1 163 ? 17.891 -41.375 -15.008 1 85.88 163 ILE B O 1
ATOM 5689 N N . LYS B 1 164 ? 18.672 -43.156 -16.109 1 84.5 164 LYS B N 1
ATOM 5690 C CA . LYS B 1 164 ? 18.938 -43.906 -14.891 1 84.5 164 LYS B CA 1
ATOM 5691 C C . LYS B 1 164 ? 20.172 -43.375 -14.172 1 84.5 164 LYS B C 1
ATOM 5693 O O . LYS B 1 164 ? 21 -42.688 -14.773 1 84.5 164 LYS B O 1
ATOM 5698 N N . ASN B 1 165 ? 20.141 -43.719 -12.906 1 86.19 165 ASN B N 1
ATOM 5699 C CA . ASN B 1 165 ? 21.312 -43.344 -12.109 1 86.19 165 ASN B CA 1
ATOM 5700 C C . ASN B 1 165 ? 22.578 -44.031 -12.625 1 86.19 165 ASN B C 1
ATOM 5702 O O . ASN B 1 165 ? 22.578 -45.219 -12.945 1 86.19 165 ASN B O 1
ATOM 5706 N N . SER B 1 166 ? 23.594 -43.219 -12.781 1 89.25 166 SER B N 1
ATOM 5707 C CA . SER B 1 166 ? 24.859 -43.75 -13.305 1 89.25 166 SER B CA 1
ATOM 5708 C C . SER B 1 166 ? 25.938 -43.75 -12.234 1 89.25 166 SER B C 1
ATOM 5710 O O . SER B 1 166 ? 27.062 -43.281 -12.469 1 89.25 166 SER B O 1
ATOM 5712 N N . ASP B 1 167 ? 25.656 -44.281 -11.188 1 88 167 ASP B N 1
ATOM 5713 C CA . ASP B 1 167 ? 26.578 -44.312 -10.062 1 88 167 ASP B CA 1
ATOM 5714 C C . ASP B 1 167 ? 27.812 -45.156 -10.391 1 88 167 ASP B C 1
ATOM 5716 O O . ASP B 1 167 ? 28.859 -45 -9.75 1 88 167 ASP B O 1
ATOM 5720 N N . HIS B 1 168 ? 27.703 -45.969 -11.359 1 90.38 168 HIS B N 1
ATOM 5721 C CA . HIS B 1 168 ? 28.828 -46.812 -11.766 1 90.38 168 HIS B CA 1
ATOM 5722 C C . HIS B 1 168 ? 29.953 -45.969 -12.336 1 90.38 168 HIS B C 1
ATOM 5724 O O . HIS B 1 168 ? 31.094 -46.438 -12.422 1 90.38 168 HIS B O 1
ATOM 5730 N N . LEU B 1 169 ? 29.703 -44.75 -12.648 1 92.62 169 LEU B N 1
ATOM 5731 C CA . LEU B 1 169 ? 30.703 -43.875 -13.242 1 92.62 169 LEU B CA 1
ATOM 5732 C C . LEU B 1 169 ? 31.438 -43.094 -12.172 1 92.62 169 LEU B C 1
ATOM 5734 O O . LEU B 1 169 ? 32.406 -42.375 -12.477 1 92.62 169 LEU B O 1
ATOM 5738 N N . ILE B 1 170 ? 31.125 -42.938 -10.812 1 91.12 170 ILE B N 1
ATOM 5739 C CA . ILE B 1 170 ? 31.672 -42.125 -9.727 1 91.12 170 ILE B CA 1
ATOM 5740 C C . ILE B 1 170 ? 33.188 -42.344 -9.617 1 91.12 170 ILE B C 1
ATOM 5742 O O . ILE B 1 170 ? 33.938 -41.406 -9.398 1 91.12 170 ILE B O 1
ATOM 5746 N N . GLY B 1 171 ? 33.781 -43.406 -9.961 1 89.06 171 GLY B N 1
ATOM 5747 C CA . GLY B 1 171 ? 35.188 -43.75 -9.812 1 89.06 171 GLY B CA 1
ATOM 5748 C C . GLY B 1 171 ? 35.938 -43.812 -11.133 1 89.06 171 GLY B C 1
ATOM 5749 O O . GLY B 1 171 ? 37.156 -44 -11.156 1 89.06 171 GLY B O 1
ATOM 5750 N N . GLU B 1 172 ? 35.25 -43.625 -12.109 1 92.94 172 GLU B N 1
ATOM 5751 C CA . GLU B 1 172 ? 35.875 -43.719 -13.43 1 92.94 172 GLU B CA 1
ATOM 5752 C C . GLU B 1 172 ? 36.688 -42.469 -13.758 1 92.94 172 GLU B C 1
ATOM 5754 O O . GLU B 1 172 ? 36.344 -41.375 -13.305 1 92.94 172 GLU B O 1
ATOM 5759 N N . GLU B 1 173 ? 37.719 -42.688 -14.453 1 92.62 173 GLU B N 1
ATOM 5760 C CA . GLU B 1 173 ? 38.531 -41.562 -14.914 1 92.62 173 GLU B CA 1
ATOM 5761 C C . GLU B 1 173 ? 37.844 -40.812 -16.047 1 92.62 173 GLU B C 1
ATOM 5763 O O . GLU B 1 173 ? 37.25 -41.406 -16.953 1 92.62 173 GLU B O 1
ATOM 5768 N N . GLY B 1 174 ? 37.75 -39.469 -15.906 1 93.44 174 GLY B N 1
ATOM 5769 C CA . GLY B 1 174 ? 37.125 -38.656 -16.922 1 93.44 174 GLY B CA 1
ATOM 5770 C C . GLY B 1 174 ? 36 -37.781 -16.375 1 93.44 174 GLY B C 1
ATOM 5771 O O . GLY B 1 174 ? 35.875 -37.594 -15.156 1 93.44 174 GLY B O 1
ATOM 5772 N N . ARG B 1 175 ? 35.344 -37.094 -17.281 1 94.88 175 ARG B N 1
ATOM 5773 C CA . ARG B 1 175 ? 34.25 -36.188 -16.953 1 94.88 175 ARG B CA 1
ATOM 5774 C C . ARG B 1 175 ? 32.938 -36.594 -17.641 1 94.88 175 ARG B C 1
ATOM 5776 O O . ARG B 1 175 ? 32.844 -36.594 -18.875 1 94.88 175 ARG B O 1
ATOM 5783 N N . PHE B 1 176 ? 31.938 -37 -16.875 1 96.25 176 PHE B N 1
ATOM 5784 C CA . PHE B 1 176 ? 30.656 -37.438 -17.422 1 96.25 176 PHE B CA 1
ATOM 5785 C C . PHE B 1 176 ? 29.516 -36.594 -16.906 1 96.25 176 PHE B C 1
ATOM 5787 O O . PHE B 1 176 ? 29.328 -36.469 -15.688 1 96.25 176 PHE B O 1
ATOM 5794 N N . LEU B 1 177 ? 28.766 -36.062 -17.812 1 95.69 177 LEU B N 1
ATOM 5795 C CA . LEU B 1 177 ? 27.641 -35.188 -17.453 1 95.69 177 LEU B CA 1
ATOM 5796 C C . LEU B 1 177 ? 26.312 -35.844 -17.828 1 95.69 177 LEU B C 1
ATOM 5798 O O . LEU B 1 177 ? 26.094 -36.188 -19 1 95.69 177 LEU B O 1
ATOM 5802 N N . GLN B 1 178 ? 25.531 -36.031 -16.875 1 96.31 178 GLN B N 1
ATOM 5803 C CA . GLN B 1 178 ? 24.156 -36.469 -17.125 1 96.31 178 GLN B CA 1
ATOM 5804 C C . GLN B 1 178 ? 23.188 -35.281 -17.016 1 96.31 178 GLN B C 1
ATOM 5806 O O . GLN B 1 178 ? 23.141 -34.625 -15.969 1 96.31 178 GLN B O 1
ATOM 5811 N N . ILE B 1 179 ? 22.453 -34.969 -18.094 1 96.56 179 ILE B N 1
ATOM 5812 C CA . ILE B 1 179 ? 21.531 -33.844 -18.109 1 96.56 179 ILE B CA 1
ATOM 5813 C C . ILE B 1 179 ? 20.125 -34.344 -18.438 1 96.56 179 ILE B C 1
ATOM 5815 O O . ILE B 1 179 ? 19.891 -34.938 -19.5 1 96.56 179 ILE B O 1
ATOM 5819 N N . ILE B 1 180 ? 19.219 -34.156 -17.516 1 95.88 180 ILE B N 1
ATOM 5820 C CA . ILE B 1 180 ? 17.844 -34.625 -17.688 1 95.88 180 ILE B CA 1
ATOM 5821 C C . ILE B 1 180 ? 16.875 -33.469 -17.359 1 95.88 180 ILE B C 1
ATOM 5823 O O . ILE B 1 180 ? 16.984 -32.844 -16.312 1 95.88 180 ILE B O 1
ATOM 5827 N N . PRO B 1 181 ? 15.984 -33.156 -18.281 1 95.69 181 PRO B N 1
ATOM 5828 C CA . PRO B 1 181 ? 14.961 -32.188 -17.906 1 95.69 181 PRO B CA 1
ATOM 5829 C C . PRO B 1 181 ? 14.062 -32.656 -16.766 1 95.69 181 PRO B C 1
ATOM 5831 O O . PRO B 1 181 ? 13.703 -33.844 -16.734 1 95.69 181 PRO B O 1
ATOM 5834 N N . VAL B 1 182 ? 13.742 -31.781 -15.859 1 96.5 182 VAL B N 1
ATOM 5835 C CA . VAL B 1 182 ? 12.898 -32.156 -14.727 1 96.5 182 VAL B CA 1
ATOM 5836 C C . VAL B 1 182 ? 11.742 -31.172 -14.602 1 96.5 182 VAL B C 1
ATOM 5838 O O . VAL B 1 182 ? 11.82 -30.047 -15.102 1 96.5 182 VAL B O 1
ATOM 5841 N N . THR B 1 183 ? 10.703 -31.641 -13.938 1 95 183 THR B N 1
ATOM 5842 C CA . THR B 1 183 ? 9.5 -30.828 -13.758 1 95 183 THR B CA 1
ATOM 5843 C C . THR B 1 183 ? 9.391 -30.344 -12.312 1 95 183 THR B C 1
ATOM 5845 O O . THR B 1 183 ? 9.57 -31.125 -11.375 1 95 183 THR B O 1
ATOM 5848 N N . PRO B 1 184 ? 9.078 -29.047 -12.164 1 95.31 184 PRO B N 1
ATOM 5849 C CA . PRO B 1 184 ? 8.914 -28.531 -10.805 1 95.31 184 PRO B CA 1
ATOM 5850 C C . PRO B 1 184 ? 7.652 -29.047 -10.125 1 95.31 184 PRO B C 1
ATOM 5852 O O . PRO B 1 184 ? 6.629 -29.25 -10.781 1 95.31 184 PRO B O 1
ATOM 5855 N N . ILE B 1 185 ? 7.797 -29.25 -8.82 1 93 185 ILE B N 1
ATOM 5856 C CA . ILE B 1 185 ? 6.66 -29.625 -7.984 1 93 185 ILE B CA 1
ATOM 5857 C C . ILE B 1 185 ? 6.254 -28.438 -7.102 1 93 185 ILE B C 1
ATOM 5859 O O . ILE B 1 185 ? 7.027 -28.016 -6.242 1 93 185 ILE B O 1
ATOM 5863 N N . GLN B 1 186 ? 5.113 -27.969 -7.344 1 87.62 186 GLN B N 1
ATOM 5864 C CA . GLN B 1 186 ? 4.633 -26.844 -6.547 1 87.62 186 GLN B CA 1
ATOM 5865 C C . GLN B 1 186 ? 4.359 -27.266 -5.109 1 87.62 186 GLN B C 1
ATOM 5867 O O . GLN B 1 186 ? 3.826 -28.344 -4.863 1 87.62 186 GLN B O 1
ATOM 5872 N N . ALA B 1 187 ? 4.754 -26.344 -4.219 1 76.81 187 ALA B N 1
ATOM 5873 C CA . ALA B 1 187 ? 4.465 -26.609 -2.812 1 76.81 187 ALA B CA 1
ATOM 5874 C C . ALA B 1 187 ? 2.979 -26.453 -2.516 1 76.81 187 ALA B C 1
ATOM 5876 O O . ALA B 1 187 ? 2.295 -25.641 -3.145 1 76.81 187 ALA B O 1
ATOM 5877 N N . GLU B 1 188 ? 2.268 -27.422 -1.731 1 62.56 188 GLU B N 1
ATOM 5878 C CA . GLU B 1 188 ? 0.842 -27.5 -1.428 1 62.56 188 GLU B CA 1
ATOM 5879 C C . GLU B 1 188 ? 0.321 -26.172 -0.897 1 62.56 188 GLU B C 1
ATOM 5881 O O . GLU B 1 188 ? -0.809 -25.766 -1.194 1 62.56 188 GLU B O 1
ATOM 5886 N N . SER B 1 189 ? 0.956 -25.516 0.017 1 58.78 189 SER B N 1
ATOM 5887 C CA . SER B 1 189 ? 0.373 -24.438 0.814 1 58.78 189 SER B CA 1
ATOM 5888 C C . SER B 1 189 ? 0.321 -23.141 0.028 1 58.78 189 SER B C 1
ATOM 5890 O O . SER B 1 189 ? -0.135 -22.109 0.543 1 58.78 189 SER B O 1
ATOM 5892 N N . THR B 1 190 ? 0.572 -23.188 -1.21 1 60.5 190 THR B N 1
ATOM 5893 C CA . THR B 1 190 ? 0.932 -21.844 -1.639 1 60.5 190 THR B CA 1
ATOM 5894 C C . THR B 1 190 ? -0.314 -21.047 -2.006 1 60.5 190 THR B C 1
ATOM 5896 O O . THR B 1 190 ? -0.51 -19.922 -1.517 1 60.5 190 THR B O 1
ATOM 5899 N N . LEU B 1 191 ? -1.01 -21.375 -3.088 1 65.5 191 LEU B N 1
ATOM 5900 C CA . LEU B 1 191 ? -2.061 -20.453 -3.492 1 65.5 191 LEU B CA 1
ATOM 5901 C C . LEU B 1 191 ? -3.41 -21.156 -3.568 1 65.5 191 LEU B C 1
ATOM 5903 O O . LEU B 1 191 ? -3.488 -22.312 -4 1 65.5 191 LEU B O 1
ATOM 5907 N N . ASP B 1 192 ? -4.305 -20.5 -2.867 1 67.75 192 ASP B N 1
ATOM 5908 C CA . ASP B 1 192 ? -5.703 -20.906 -2.963 1 67.75 192 ASP B CA 1
ATOM 5909 C C . ASP B 1 192 ? -6.176 -20.922 -4.414 1 67.75 192 ASP B C 1
ATOM 5911 O O . ASP B 1 192 ? -5.613 -20.219 -5.262 1 67.75 192 ASP B O 1
ATOM 5915 N N . SER B 1 193 ? -7 -21.812 -4.723 1 72.12 193 SER B N 1
ATOM 5916 C CA . SER B 1 193 ? -7.566 -21.938 -6.062 1 72.12 193 SER B CA 1
ATOM 5917 C C . SER B 1 193 ? -8.273 -20.641 -6.48 1 72.12 193 SER B C 1
ATOM 5919 O O . SER B 1 193 ? -8.508 -20.422 -7.668 1 72.12 193 SER B O 1
ATOM 5921 N N . SER B 1 194 ? -8.406 -19.828 -5.512 1 77.5 194 SER B N 1
ATOM 5922 C CA . SER B 1 194 ? -9.109 -18.578 -5.801 1 77.5 194 SER B CA 1
ATOM 5923 C C . SER B 1 194 ? -8.188 -17.562 -6.457 1 77.5 194 SER B C 1
ATOM 5925 O O . SER B 1 194 ? -8.656 -16.578 -7.039 1 77.5 194 SER B O 1
ATOM 5927 N N . ALA B 1 195 ? -6.953 -17.953 -6.523 1 86.81 195 ALA B N 1
ATOM 5928 C CA . ALA B 1 195 ? -6 -17.031 -7.133 1 86.81 195 ALA B CA 1
ATOM 5929 C C . ALA B 1 195 ? -6.109 -17.047 -8.656 1 86.81 195 ALA B C 1
ATOM 5931 O O . ALA B 1 195 ? -6.516 -18.062 -9.242 1 86.81 195 ALA B O 1
ATOM 5932 N N . GLY B 1 196 ? -5.828 -16 -9.211 1 89.25 196 GLY B N 1
ATOM 5933 C CA . GLY B 1 196 ? -5.867 -15.906 -10.656 1 89.25 196 GLY B CA 1
ATOM 5934 C C . GLY B 1 196 ? -4.926 -16.875 -11.344 1 89.25 196 GLY B C 1
ATOM 5935 O O . GLY B 1 196 ? -3.916 -17.281 -10.766 1 89.25 196 GLY B O 1
ATOM 5936 N N . VAL B 1 197 ? -5.266 -17.203 -12.523 1 92.5 197 VAL B N 1
ATOM 5937 C CA . VAL B 1 197 ? -4.559 -18.219 -13.297 1 92.5 197 VAL B CA 1
ATOM 5938 C C . VAL B 1 197 ? -3.105 -17.797 -13.5 1 92.5 197 VAL B C 1
ATOM 5940 O O . VAL B 1 197 ? -2.195 -18.625 -13.422 1 92.5 197 VAL B O 1
ATOM 5943 N N . LEU B 1 198 ? -2.861 -16.516 -13.734 1 93.88 198 LEU B N 1
ATOM 5944 C CA . LEU B 1 198 ? -1.511 -16.047 -14.008 1 93.88 198 LEU B CA 1
ATOM 5945 C C . LEU B 1 198 ? -0.651 -16.078 -12.75 1 93.88 198 LEU B C 1
ATOM 5947 O O . LEU B 1 198 ? 0.541 -16.391 -12.82 1 93.88 198 LEU B O 1
ATOM 5951 N N . LEU B 1 199 ? -1.245 -15.727 -11.68 1 92.88 199 LEU B N 1
ATOM 5952 C CA . LEU B 1 199 ? -0.534 -15.805 -10.414 1 92.88 199 LEU B CA 1
ATOM 5953 C C . LEU B 1 199 ? -0.192 -17.25 -10.07 1 92.88 199 LEU B C 1
ATOM 5955 O O . LEU B 1 199 ? 0.915 -17.547 -9.609 1 92.88 199 LEU B O 1
ATOM 5959 N N . ARG B 1 200 ? -1.097 -18.172 -10.234 1 91.38 200 ARG B N 1
ATOM 5960 C CA . ARG B 1 200 ? -0.854 -19.594 -10.008 1 91.38 200 ARG B CA 1
ATOM 5961 C C . ARG B 1 200 ? 0.265 -20.109 -10.906 1 91.38 200 ARG B C 1
ATOM 5963 O O . ARG B 1 200 ? 1.107 -20.891 -10.461 1 91.38 200 ARG B O 1
ATOM 5970 N N . TRP B 1 201 ? 0.16 -19.656 -12.078 1 91.5 201 TRP B N 1
ATOM 5971 C CA . TRP B 1 201 ? 1.196 -20.047 -13.031 1 91.5 201 TRP B CA 1
ATOM 5972 C C . TRP B 1 201 ? 2.578 -19.656 -12.516 1 91.5 201 TRP B C 1
ATOM 5974 O O . TRP B 1 201 ? 3.529 -20.438 -12.617 1 91.5 201 TRP B O 1
ATOM 5984 N N . TYR B 1 202 ? 2.717 -18.5 -11.992 1 93.19 202 TYR B N 1
ATOM 5985 C CA . TYR B 1 202 ? 3.998 -18.016 -11.492 1 93.19 202 TYR B CA 1
ATOM 5986 C C . TYR B 1 202 ? 4.559 -18.938 -10.422 1 93.19 202 TYR B C 1
ATOM 5988 O O . TYR B 1 202 ? 5.727 -19.344 -10.492 1 93.19 202 TYR B O 1
ATOM 5996 N N . TYR B 1 203 ? 3.783 -19.328 -9.562 1 91.31 203 TYR B N 1
ATOM 5997 C CA . TYR B 1 203 ? 4.273 -20.094 -8.414 1 91.31 203 TYR B CA 1
ATOM 5998 C C . TYR B 1 203 ? 4.422 -21.562 -8.766 1 91.31 203 TYR B C 1
ATOM 6000 O O . TYR B 1 203 ? 5.055 -22.328 -8.031 1 91.31 203 TYR B O 1
ATOM 6008 N N . LYS B 1 204 ? 3.834 -21.938 -9.828 1 90.5 204 LYS B N 1
ATOM 6009 C CA . LYS B 1 204 ? 4.07 -23.281 -10.352 1 90.5 204 LYS B CA 1
ATOM 6010 C C . LYS B 1 204 ? 5.512 -23.438 -10.836 1 90.5 204 LYS B C 1
ATOM 6012 O O . LYS B 1 204 ? 6.07 -24.531 -10.789 1 90.5 204 LYS B O 1
ATOM 6017 N N . HIS B 1 205 ? 6.156 -22.312 -11.125 1 91.69 205 HIS B N 1
ATOM 6018 C CA . HIS B 1 205 ? 7.438 -22.422 -11.812 1 91.69 205 HIS B CA 1
ATOM 6019 C C . HIS B 1 205 ? 8.547 -21.719 -11.023 1 91.69 205 HIS B C 1
ATOM 6021 O O . HIS B 1 205 ? 9.727 -21.859 -11.352 1 91.69 205 HIS B O 1
ATOM 6027 N N . HIS B 1 206 ? 8.141 -21.016 -10.094 1 92.06 206 HIS B N 1
ATOM 6028 C CA . HIS B 1 206 ? 9.141 -20.25 -9.359 1 92.06 206 HIS B CA 1
ATOM 6029 C C . HIS B 1 206 ? 9.086 -20.547 -7.867 1 92.06 206 HIS B C 1
ATOM 6031 O O . HIS B 1 206 ? 8.062 -21.016 -7.363 1 92.06 206 HIS B O 1
ATOM 6037 N N . ASP B 1 207 ? 10.203 -20.297 -7.285 1 92.06 207 ASP B N 1
ATOM 6038 C CA . ASP B 1 207 ? 10.359 -20.578 -5.859 1 92.06 207 ASP B CA 1
ATOM 6039 C C . ASP B 1 207 ? 10.125 -22.047 -5.562 1 92.06 207 ASP B C 1
ATOM 6041 O O . ASP B 1 207 ? 9.32 -22.391 -4.695 1 92.06 207 ASP B O 1
ATOM 6045 N N . ILE B 1 208 ? 10.805 -22.844 -6.254 1 94.75 208 ILE B N 1
ATOM 6046 C CA . ILE B 1 208 ? 10.609 -24.297 -6.211 1 94.75 208 ILE B CA 1
ATOM 6047 C C . ILE B 1 208 ? 11.773 -24.938 -5.473 1 94.75 208 ILE B C 1
ATOM 6049 O O . ILE B 1 208 ? 12.93 -24.562 -5.668 1 94.75 208 ILE B O 1
ATOM 6053 N N . THR B 1 209 ? 11.445 -25.938 -4.688 1 95.75 209 THR B N 1
ATOM 6054 C CA . THR B 1 209 ? 12.484 -26.656 -3.965 1 95.75 209 THR B CA 1
ATOM 6055 C C . THR B 1 209 ? 12.453 -28.141 -4.324 1 95.75 209 THR B C 1
ATOM 6057 O O . THR B 1 209 ? 13.391 -28.875 -4.012 1 95.75 209 THR B O 1
ATOM 6060 N N . SER B 1 210 ? 11.43 -28.531 -5.016 1 96.56 210 SER B N 1
ATOM 6061 C CA . SER B 1 210 ? 11.289 -29.953 -5.355 1 96.56 210 SER B CA 1
ATOM 6062 C C . SER B 1 210 ? 11 -30.125 -6.844 1 96.56 210 SER B C 1
ATOM 6064 O O . SER B 1 210 ? 10.258 -29.359 -7.438 1 96.56 210 SER B O 1
ATOM 6066 N N . PHE B 1 211 ? 11.562 -31.219 -7.395 1 97.19 211 PHE B N 1
ATOM 6067 C CA . PHE B 1 211 ? 11.438 -31.531 -8.812 1 97.19 211 PHE B CA 1
ATOM 6068 C C . PHE B 1 211 ? 11.164 -33 -9.023 1 97.19 211 PHE B C 1
ATOM 6070 O O . PHE B 1 211 ? 11.461 -33.844 -8.148 1 97.19 211 PHE B O 1
ATOM 6077 N N . GLU B 1 212 ? 10.594 -33.281 -10.164 1 95.94 212 GLU B N 1
ATOM 6078 C CA . GLU B 1 212 ? 10.281 -34.688 -10.391 1 95.94 212 GLU B CA 1
ATOM 6079 C C . GLU B 1 212 ? 10.688 -35.125 -11.797 1 95.94 212 GLU B C 1
ATOM 6081 O O . GLU B 1 212 ? 10.75 -34.312 -12.711 1 95.94 212 GLU B O 1
ATOM 6086 N N . LEU B 1 213 ? 11.023 -36.375 -11.891 1 94.88 213 LEU B N 1
ATOM 6087 C CA . LEU B 1 213 ? 11.281 -37.094 -13.117 1 94.88 213 LEU B CA 1
ATOM 6088 C C . LEU B 1 213 ? 10.367 -38.312 -13.227 1 94.88 213 LEU B C 1
ATOM 6090 O O . LEU B 1 213 ? 10.297 -39.125 -12.305 1 94.88 213 LEU B O 1
ATOM 6094 N N . LEU B 1 214 ? 9.648 -38.375 -14.32 1 93.56 214 LEU B N 1
ATOM 6095 C CA . LEU B 1 214 ? 8.711 -39.469 -14.531 1 93.56 214 LEU B CA 1
ATOM 6096 C C . LEU B 1 214 ? 9.234 -40.438 -15.586 1 93.56 214 LEU B C 1
ATOM 6098 O O . LEU B 1 214 ? 9.695 -40 -16.656 1 93.56 214 LEU B O 1
ATOM 6102 N N . ARG B 1 215 ? 9.164 -41.75 -15.203 1 91.94 215 ARG B N 1
ATOM 6103 C CA . ARG B 1 215 ? 9.586 -42.812 -16.141 1 91.94 215 ARG B CA 1
ATOM 6104 C C . ARG B 1 215 ? 8.5 -43.875 -16.312 1 91.94 215 ARG B C 1
ATOM 6106 O O . ARG B 1 215 ? 8.055 -44.469 -15.328 1 91.94 215 ARG B O 1
ATOM 6113 N N . PRO B 1 216 ? 8.086 -44.125 -17.5 1 92.75 216 PRO B N 1
ATOM 6114 C CA . PRO B 1 216 ? 7.082 -45.156 -17.734 1 92.75 216 PRO B CA 1
ATOM 6115 C C . PRO B 1 216 ? 7.656 -46.562 -17.594 1 92.75 216 PRO B C 1
ATOM 6117 O O . PRO B 1 216 ? 8.797 -46.812 -17.984 1 92.75 216 PRO B O 1
ATOM 6120 N N . LEU B 1 217 ? 6.855 -47.438 -16.938 1 92.12 217 LEU B N 1
ATOM 6121 C CA . LEU B 1 217 ? 7.18 -48.844 -16.781 1 92.12 217 LEU B CA 1
ATOM 6122 C C . LEU B 1 217 ? 6.074 -49.719 -17.359 1 92.12 217 LEU B C 1
ATOM 6124 O O . LEU B 1 217 ? 4.891 -49.469 -17.125 1 92.12 217 LEU B O 1
ATOM 6128 N N . ARG B 1 218 ? 6.48 -50.594 -18.156 1 90.38 218 ARG B N 1
ATOM 6129 C CA . ARG B 1 218 ? 5.508 -51.562 -18.656 1 90.38 218 ARG B CA 1
ATOM 6130 C C . ARG B 1 218 ? 5.559 -52.844 -17.844 1 90.38 218 ARG B C 1
ATOM 6132 O O . ARG B 1 218 ? 6.609 -53.469 -17.734 1 90.38 218 ARG B O 1
ATOM 6139 N N . CYS B 1 219 ? 4.363 -53.125 -17.25 1 89.69 219 CYS B N 1
ATOM 6140 C CA . CYS B 1 219 ? 4.277 -54.344 -16.453 1 89.69 219 CYS B CA 1
ATOM 6141 C C . CYS B 1 219 ? 3.236 -55.281 -17.031 1 89.69 219 CYS B C 1
ATOM 6143 O O . CYS B 1 219 ? 2.055 -54.938 -17.109 1 89.69 219 CYS B O 1
ATOM 6145 N N . ASP B 1 220 ? 3.6 -56.531 -17.422 1 86 220 ASP B N 1
ATOM 6146 C CA . ASP B 1 220 ? 2.705 -57.438 -18.125 1 86 220 ASP B CA 1
ATOM 6147 C C . ASP B 1 220 ? 2.117 -58.469 -17.172 1 86 220 ASP B C 1
ATOM 6149 O O . ASP B 1 220 ? 1.074 -59.062 -17.453 1 86 220 ASP B O 1
ATOM 6153 N N . ASP B 1 221 ? 2.617 -58.781 -16.094 1 84.19 221 ASP B N 1
ATOM 6154 C CA . ASP B 1 221 ? 2.162 -59.875 -15.25 1 84.19 221 ASP B CA 1
ATOM 6155 C C . ASP B 1 221 ? 1.66 -59.344 -13.906 1 84.19 221 ASP B C 1
ATOM 6157 O O . ASP B 1 221 ? 2.197 -59.688 -12.852 1 84.19 221 ASP B O 1
ATOM 6161 N N . THR B 1 222 ? 0.7 -58.5 -14.039 1 86.44 222 THR B N 1
ATOM 6162 C CA . THR B 1 222 ? 0.116 -57.969 -12.812 1 86.44 222 THR B CA 1
ATOM 6163 C C . THR B 1 222 ? -1.376 -58.281 -12.742 1 86.44 222 THR B C 1
ATOM 6165 O O . THR B 1 222 ? -1.957 -58.781 -13.719 1 86.44 222 THR B O 1
ATOM 6168 N N . LYS B 1 223 ? -1.974 -58.031 -11.602 1 85.12 223 LYS B N 1
ATOM 6169 C CA . LYS B 1 223 ? -3.4 -58.281 -11.406 1 85.12 223 LYS B CA 1
ATOM 6170 C C . LYS B 1 223 ? -4.238 -57.406 -12.344 1 85.12 223 LYS B C 1
ATOM 6172 O O . LYS B 1 223 ? -5.336 -57.812 -12.742 1 85.12 223 LYS B O 1
ATOM 6177 N N . TRP B 1 224 ? -3.689 -56.375 -12.781 1 86 224 TRP B N 1
ATOM 6178 C CA . TRP B 1 224 ? -4.41 -55.438 -13.633 1 86 224 TRP B CA 1
ATOM 6179 C C . TRP B 1 224 ? -4.48 -55.938 -15.07 1 86 224 TRP B C 1
ATOM 6181 O O . TRP B 1 224 ? -5.496 -55.781 -15.742 1 86 224 TRP B O 1
ATOM 6191 N N . THR B 1 225 ? -3.426 -56.562 -15.461 1 85 225 THR B N 1
ATOM 6192 C CA . THR B 1 225 ? -3.354 -57.031 -16.828 1 85 225 THR B CA 1
ATOM 6193 C C . THR B 1 225 ? -4.129 -58.344 -16.984 1 85 225 THR B C 1
ATOM 6195 O O . THR B 1 225 ? -4.566 -58.688 -18.094 1 85 225 THR B O 1
ATOM 6198 N N . THR B 1 226 ? -4.203 -59.062 -15.922 1 81.94 226 THR B N 1
ATOM 6199 C CA . THR B 1 226 ? -4.918 -60.344 -15.961 1 81.94 226 THR B CA 1
ATOM 6200 C C . THR B 1 226 ? -6.406 -60.125 -16.234 1 81.94 226 THR B C 1
ATOM 6202 O O . THR B 1 226 ? -7.043 -60.906 -16.922 1 81.94 226 THR B O 1
ATOM 6205 N N . LEU B 1 227 ? -6.875 -59.062 -15.695 1 74.31 227 LEU B N 1
ATOM 6206 C CA . LEU B 1 227 ? -8.297 -58.781 -15.883 1 74.31 227 LEU B CA 1
ATOM 6207 C C . LEU B 1 227 ? -8.555 -58.25 -17.281 1 74.31 227 LEU B C 1
ATOM 6209 O O . LEU B 1 227 ? -9.453 -58.719 -17.984 1 74.31 227 LEU B O 1
ATOM 6213 N N . MET B 1 228 ? -7.797 -57.25 -17.625 1 78.69 228 MET B N 1
ATOM 6214 C CA . MET B 1 228 ? -7.871 -56.688 -18.969 1 78.69 228 MET B CA 1
ATOM 6215 C C . MET B 1 228 ? -6.496 -56.219 -19.438 1 78.69 228 MET B C 1
ATOM 6217 O O . MET B 1 228 ? -5.891 -55.344 -18.812 1 78.69 228 MET B O 1
ATOM 6221 N N . ASN B 1 229 ? -6.102 -56.844 -20.453 1 79.62 229 ASN B N 1
ATOM 6222 C CA . ASN B 1 229 ? -4.773 -56.531 -20.969 1 79.62 229 ASN B CA 1
ATOM 6223 C C . ASN B 1 229 ? -4.824 -55.375 -21.969 1 79.62 229 ASN B C 1
ATOM 6225 O O . ASN B 1 229 ? -4.902 -55.625 -23.172 1 79.62 229 ASN B O 1
ATOM 6229 N N . THR B 1 230 ? -4.855 -54.188 -21.453 1 80.5 230 THR B N 1
ATOM 6230 C CA . THR B 1 230 ? -4.844 -53 -22.281 1 80.5 230 THR B CA 1
ATOM 6231 C C . THR B 1 230 ? -3.607 -52.156 -21.984 1 80.5 230 THR B C 1
ATOM 6233 O O . THR B 1 230 ? -2.896 -52.406 -21 1 80.5 230 THR B O 1
ATOM 6236 N N . GLU B 1 231 ? -3.33 -51.281 -22.844 1 82.5 231 GLU B N 1
ATOM 6237 C CA . GLU B 1 231 ? -2.197 -50.375 -22.641 1 82.5 231 GLU B CA 1
ATOM 6238 C C . GLU B 1 231 ? -2.309 -49.625 -21.312 1 82.5 231 GLU B C 1
ATOM 6240 O O . GLU B 1 231 ? -1.303 -49.406 -20.641 1 82.5 231 GLU B O 1
ATOM 6245 N N . SER B 1 232 ? -3.51 -49.344 -20.891 1 84.5 232 SER B N 1
ATOM 6246 C CA . SER B 1 232 ? -3.742 -48.594 -19.656 1 84.5 232 SER B CA 1
ATOM 6247 C C . SER B 1 232 ? -3.453 -49.469 -18.422 1 84.5 232 SER B C 1
ATOM 6249 O O . SER B 1 232 ? -2.994 -48.969 -17.406 1 84.5 232 SER B O 1
ATOM 6251 N N . THR B 1 233 ? -3.74 -50.688 -18.516 1 87 233 THR B N 1
ATOM 6252 C CA . THR B 1 233 ? -3.523 -51.594 -17.375 1 87 233 THR B CA 1
ATOM 6253 C C . THR B 1 233 ? -2.061 -52 -17.281 1 87 233 THR B C 1
ATOM 6255 O O . THR B 1 233 ? -1.605 -52.469 -16.234 1 87 233 THR B O 1
ATOM 6258 N N . GLN B 1 234 ? -1.335 -51.781 -18.406 1 89.5 234 GLN B N 1
ATOM 6259 C CA . GLN B 1 234 ? 0.064 -52.188 -18.453 1 89.5 234 GLN B CA 1
ATOM 6260 C C . GLN B 1 234 ? 0.986 -51.062 -18.016 1 89.5 234 GLN B C 1
ATOM 6262 O O . GLN B 1 234 ? 2.143 -51.281 -17.672 1 89.5 234 GLN B O 1
ATOM 6267 N N . LEU B 1 235 ? 0.496 -49.938 -18.125 1 91 235 LEU B N 1
ATOM 6268 C CA . LEU B 1 235 ? 1.354 -48.75 -17.969 1 91 235 LEU B CA 1
ATOM 6269 C C . LEU B 1 235 ? 1.517 -48.406 -16.484 1 91 235 LEU B C 1
ATOM 6271 O O . LEU B 1 235 ? 0.531 -48.125 -15.797 1 91 235 LEU B O 1
ATOM 6275 N N . TRP B 1 236 ? 2.615 -48.438 -15.984 1 94.19 236 TRP B N 1
ATOM 6276 C CA . TRP B 1 236 ? 3.018 -47.938 -14.672 1 94.19 236 TRP B CA 1
ATOM 6277 C C . TRP B 1 236 ? 3.965 -46.75 -14.812 1 94.19 236 TRP B C 1
ATOM 6279 O O . TRP B 1 236 ? 4.551 -46.531 -15.883 1 94.19 236 TRP B O 1
ATOM 6289 N N . ILE B 1 237 ? 4.066 -45.875 -13.781 1 95.44 237 ILE B N 1
ATOM 6290 C CA . ILE B 1 237 ? 4.957 -44.75 -13.828 1 95.44 237 ILE B CA 1
ATOM 6291 C C . ILE B 1 237 ? 5.82 -44.719 -12.57 1 95.44 237 ILE B C 1
ATOM 6293 O O . ILE B 1 237 ? 5.301 -44.719 -11.453 1 95.44 237 ILE B O 1
ATOM 6297 N N . GLN B 1 238 ? 7.082 -44.719 -12.797 1 94.75 238 GLN B N 1
ATOM 6298 C CA . GLN B 1 238 ? 8.039 -44.531 -11.703 1 94.75 238 GLN B CA 1
ATOM 6299 C C . GLN B 1 238 ? 8.406 -43.062 -11.539 1 94.75 238 GLN B C 1
ATOM 6301 O O . GLN B 1 238 ? 8.836 -42.406 -12.5 1 94.75 238 GLN B O 1
ATOM 6306 N N . ARG B 1 239 ? 8.266 -42.594 -10.328 1 93.88 239 ARG B N 1
ATOM 6307 C CA . ARG B 1 239 ? 8.57 -41.188 -10.023 1 93.88 239 ARG B CA 1
ATOM 6308 C C . ARG B 1 239 ? 9.875 -41.094 -9.234 1 93.88 239 ARG B C 1
ATOM 6310 O O . ARG B 1 239 ? 10.109 -41.875 -8.305 1 93.88 239 ARG B O 1
ATOM 6317 N N . ARG B 1 240 ? 10.719 -40.188 -9.68 1 94.69 240 ARG B N 1
ATOM 6318 C CA . ARG B 1 240 ? 11.891 -39.812 -8.914 1 94.69 240 ARG B CA 1
ATOM 6319 C C . ARG B 1 240 ? 11.797 -38.344 -8.484 1 94.69 240 ARG B C 1
ATOM 6321 O O . ARG B 1 240 ? 11.664 -37.438 -9.32 1 94.69 240 ARG B O 1
ATOM 6328 N N . VAL B 1 241 ? 11.828 -38.125 -7.172 1 96.12 241 VAL B N 1
ATOM 6329 C CA . VAL B 1 241 ? 11.664 -36.781 -6.637 1 96.12 241 VAL B CA 1
ATOM 6330 C C . VAL B 1 241 ? 12.992 -36.281 -6.078 1 96.12 241 VAL B C 1
ATOM 6332 O O . VAL B 1 241 ? 13.656 -36.969 -5.312 1 96.12 241 VAL B O 1
ATOM 6335 N N . MET B 1 242 ? 13.375 -35.156 -6.469 1 96.44 242 MET B N 1
ATOM 6336 C CA . MET B 1 242 ? 14.609 -34.531 -6.004 1 96.44 242 MET B CA 1
ATOM 6337 C C . MET B 1 242 ? 14.312 -33.25 -5.227 1 96.44 242 MET B C 1
ATOM 6339 O O . MET B 1 242 ? 13.531 -32.406 -5.68 1 96.44 242 MET B O 1
ATOM 6343 N N . THR B 1 243 ? 14.867 -33.062 -4.082 1 97.31 243 THR B N 1
ATOM 6344 C CA . THR B 1 243 ? 14.75 -31.859 -3.27 1 97.31 243 THR B CA 1
ATOM 6345 C C . THR B 1 243 ? 16.078 -31.125 -3.199 1 97.31 243 THR B C 1
ATOM 6347 O O . THR B 1 243 ? 17.109 -31.719 -2.896 1 97.31 243 THR B O 1
ATOM 6350 N N . VAL B 1 244 ? 16.016 -29.906 -3.506 1 97.62 244 VAL B N 1
ATOM 6351 C CA . VAL B 1 244 ? 17.266 -29.141 -3.555 1 97.62 244 VAL B CA 1
ATOM 6352 C C . VAL B 1 244 ? 17.406 -28.312 -2.273 1 97.62 244 VAL B C 1
ATOM 6354 O O . VAL B 1 244 ? 16.438 -28.141 -1.524 1 97.62 244 VAL B O 1
ATOM 6357 N N . ALA B 1 245 ? 18.562 -27.766 -2.115 1 96.38 245 ALA B N 1
ATOM 6358 C CA . ALA B 1 245 ? 18.953 -27.094 -0.873 1 96.38 245 ALA B CA 1
ATOM 6359 C C . ALA B 1 245 ? 18.266 -25.75 -0.734 1 96.38 245 ALA B C 1
ATOM 6361 O O . ALA B 1 245 ? 17.969 -25.297 0.378 1 96.38 245 ALA B O 1
ATOM 6362 N N . HIS B 1 246 ? 18.078 -25.031 -1.833 1 94.5 246 HIS B N 1
ATOM 6363 C CA . HIS B 1 246 ? 17.438 -23.719 -1.806 1 94.5 246 HIS B CA 1
ATOM 6364 C C . HIS B 1 246 ? 16.5 -23.531 -2.998 1 94.5 246 HIS B C 1
ATOM 6366 O O . HIS B 1 246 ? 16.719 -24.125 -4.059 1 94.5 246 HIS B O 1
ATOM 6372 N N . PRO B 1 247 ? 15.57 -22.688 -2.781 1 94.94 247 PRO B N 1
ATOM 6373 C CA . PRO B 1 247 ? 14.602 -22.5 -3.865 1 94.94 247 PRO B CA 1
ATOM 6374 C C . PRO B 1 247 ? 15.211 -21.812 -5.086 1 94.94 247 PRO B C 1
ATOM 6376 O O . PRO B 1 247 ? 16.125 -20.984 -4.945 1 94.94 247 PRO B O 1
ATOM 6379 N N . LEU B 1 248 ? 14.758 -22.172 -6.199 1 94.19 248 LEU B N 1
ATOM 6380 C CA . LEU B 1 248 ? 15.188 -21.547 -7.441 1 94.19 248 LEU B CA 1
ATOM 6381 C C . LEU B 1 248 ? 14.078 -20.688 -8.031 1 94.19 248 LEU B C 1
ATOM 6383 O O . LEU B 1 248 ? 12.906 -21.062 -7.984 1 94.19 248 LEU B O 1
ATOM 6387 N N . PRO B 1 249 ? 14.336 -19.516 -8.453 1 92.38 249 PRO B N 1
ATOM 6388 C CA . PRO B 1 249 ? 15.68 -18.969 -8.656 1 92.38 249 PRO B CA 1
ATOM 6389 C C . PRO B 1 249 ? 16.297 -18.422 -7.371 1 92.38 249 PRO B C 1
ATOM 6391 O O . PRO B 1 249 ? 15.57 -18.125 -6.418 1 92.38 249 PRO B O 1
ATOM 6394 N N . ASP B 1 250 ? 17.516 -18.328 -7.355 1 93.69 250 ASP B N 1
ATOM 6395 C CA . ASP B 1 250 ? 18.328 -17.75 -6.289 1 93.69 250 ASP B CA 1
ATOM 6396 C C . ASP B 1 250 ? 19.516 -16.969 -6.863 1 93.69 250 ASP B C 1
ATOM 6398 O O . ASP B 1 250 ? 19.547 -16.656 -8.055 1 93.69 250 ASP B O 1
ATOM 6402 N N . ILE B 1 251 ? 20.406 -16.625 -6.051 1 91.94 251 ILE B N 1
ATOM 6403 C CA . ILE B 1 251 ? 21.578 -15.883 -6.5 1 91.94 251 ILE B CA 1
ATOM 6404 C C . ILE B 1 251 ? 22.297 -16.672 -7.582 1 91.94 251 ILE B C 1
ATOM 6406 O O . ILE B 1 251 ? 22.688 -16.109 -8.617 1 91.94 251 ILE B O 1
ATOM 6410 N N . LEU B 1 252 ? 22.359 -17.953 -7.32 1 91 252 LEU B N 1
ATOM 6411 C CA . LEU B 1 252 ? 22.875 -18.859 -8.344 1 91 252 LEU B CA 1
ATOM 6412 C C . LEU B 1 252 ? 21.734 -19.5 -9.117 1 91 252 LEU B C 1
ATOM 6414 O O . LEU B 1 252 ? 20.625 -19.656 -8.594 1 91 252 LEU B O 1
ATOM 6418 N N . ASN B 1 253 ? 22.062 -19.891 -10.328 1 91.44 253 ASN B N 1
ATOM 6419 C CA . ASN B 1 253 ? 21.016 -20.484 -11.148 1 91.44 253 ASN B CA 1
ATOM 6420 C C . ASN B 1 253 ? 20.906 -21.984 -10.945 1 91.44 253 ASN B C 1
ATOM 6422 O O . ASN B 1 253 ? 20.297 -22.688 -11.75 1 91.44 253 ASN B O 1
ATOM 6426 N N . PHE B 1 254 ? 21.578 -22.5 -9.922 1 95.25 254 PHE B N 1
ATOM 6427 C CA . PHE B 1 254 ? 21.484 -23.922 -9.617 1 95.25 254 PHE B CA 1
ATOM 6428 C C . PHE B 1 254 ? 21.484 -24.156 -8.109 1 95.25 254 PHE B C 1
ATOM 6430 O O . PHE B 1 254 ? 21.859 -23.266 -7.34 1 95.25 254 PHE B O 1
ATOM 6437 N N . ALA B 1 255 ? 21 -25.25 -7.746 1 97.25 255 ALA B N 1
ATOM 6438 C CA . ALA B 1 255 ? 20.984 -25.672 -6.348 1 97.25 255 ALA B CA 1
ATOM 6439 C C . ALA B 1 255 ? 21.312 -27.156 -6.215 1 97.25 255 ALA B C 1
ATOM 6441 O O . ALA B 1 255 ? 20.875 -27.984 -7.031 1 97.25 255 ALA B O 1
ATOM 6442 N N . PRO B 1 256 ? 22.125 -27.516 -5.277 1 97.81 256 PRO B N 1
ATOM 6443 C CA . PRO B 1 256 ? 22.484 -28.922 -5.094 1 97.81 256 PRO B CA 1
ATOM 6444 C C . PRO B 1 256 ? 21.312 -29.781 -4.633 1 97.81 256 PRO B C 1
ATOM 6446 O O . PRO B 1 256 ? 20.484 -29.312 -3.832 1 97.81 256 PRO B O 1
ATOM 6449 N N . VAL B 1 257 ? 21.328 -30.984 -5.098 1 97.62 257 VAL B N 1
ATOM 6450 C CA . VAL B 1 257 ? 20.312 -31.938 -4.688 1 97.62 257 VAL B CA 1
ATOM 6451 C C . VAL B 1 257 ? 20.656 -32.5 -3.318 1 97.62 257 VAL B C 1
ATOM 6453 O O . VAL B 1 257 ? 21.734 -33.094 -3.145 1 97.62 257 VAL B O 1
ATOM 6456 N N . GLU B 1 258 ? 19.766 -32.312 -2.432 1 96.44 258 GLU B N 1
ATOM 6457 C CA . GLU B 1 258 ? 20.016 -32.781 -1.077 1 96.44 258 GLU B CA 1
ATOM 6458 C C . GLU B 1 258 ? 19.438 -34.188 -0.877 1 96.44 258 GLU B C 1
ATOM 6460 O O . GLU B 1 258 ? 20.047 -35.031 -0.205 1 96.44 258 GLU B O 1
ATOM 6465 N N . PHE B 1 259 ? 18.219 -34.312 -1.369 1 94.5 259 PHE B N 1
ATOM 6466 C CA . PHE B 1 259 ? 17.531 -35.562 -1.183 1 94.5 259 PHE B CA 1
ATOM 6467 C C . PHE B 1 259 ? 16.938 -36.062 -2.496 1 94.5 259 PHE B C 1
ATOM 6469 O O . PHE B 1 259 ? 16.406 -35.281 -3.275 1 94.5 259 PHE B O 1
ATOM 6476 N N . GLU B 1 260 ? 17.094 -37.375 -2.729 1 93.75 260 GLU B N 1
ATOM 6477 C CA . GLU B 1 260 ? 16.438 -38.062 -3.838 1 93.75 260 GLU B CA 1
ATOM 6478 C C . GLU B 1 260 ? 15.602 -39.25 -3.346 1 93.75 260 GLU B C 1
ATOM 6480 O O . GLU B 1 260 ? 16.062 -40.031 -2.543 1 93.75 260 GLU B O 1
ATOM 6485 N N . GLU B 1 261 ? 14.383 -39.125 -3.754 1 94.25 261 GLU B N 1
ATOM 6486 C CA . GLU B 1 261 ? 13.477 -40.188 -3.361 1 94.25 261 GLU B CA 1
ATOM 6487 C C . GLU B 1 261 ? 12.789 -40.812 -4.578 1 94.25 261 GLU B C 1
ATOM 6489 O O . GLU B 1 261 ? 12.438 -40.125 -5.523 1 94.25 261 GLU B O 1
ATOM 6494 N N . GLU B 1 262 ? 12.648 -42.094 -4.512 1 93.19 262 GLU B N 1
ATOM 6495 C CA . GLU B 1 262 ? 11.898 -42.812 -5.531 1 93.19 262 GLU B CA 1
ATOM 6496 C C . GLU B 1 262 ? 10.789 -43.656 -4.906 1 93.19 262 GLU B C 1
ATOM 6498 O O . GLU B 1 262 ? 10.961 -44.875 -4.68 1 93.19 262 GLU B O 1
ATOM 6503 N N . PRO B 1 263 ? 9.695 -43.094 -4.707 1 92.5 263 PRO B N 1
ATOM 6504 C CA . PRO B 1 263 ? 8.562 -43.875 -4.18 1 92.5 263 PRO B CA 1
ATOM 6505 C C . PRO B 1 263 ? 8.148 -45.031 -5.098 1 92.5 263 PRO B C 1
ATOM 6507 O O . PRO B 1 263 ? 8.594 -45.094 -6.246 1 92.5 263 PRO B O 1
ATOM 6510 N N . PRO B 1 264 ? 7.312 -45.969 -4.488 1 93.06 264 PRO B N 1
ATOM 6511 C CA . PRO B 1 264 ? 6.836 -47.031 -5.359 1 93.06 264 PRO B CA 1
ATOM 6512 C C . PRO B 1 264 ? 6.133 -46.531 -6.613 1 93.06 264 PRO B C 1
ATOM 6514 O O . PRO B 1 264 ? 5.5 -45.469 -6.574 1 93.06 264 PRO B O 1
ATOM 6517 N N . ALA B 1 265 ? 6.285 -47.312 -7.609 1 94.75 265 ALA B N 1
ATOM 6518 C CA . ALA B 1 265 ? 5.688 -46.906 -8.883 1 94.75 265 ALA B CA 1
ATOM 6519 C C . ALA B 1 265 ? 4.176 -46.781 -8.758 1 94.75 265 ALA B C 1
ATOM 6521 O O . ALA B 1 265 ? 3.527 -47.562 -8.055 1 94.75 265 ALA B O 1
ATOM 6522 N N . ASN B 1 266 ? 3.711 -45.812 -9.469 1 95.06 266 ASN B N 1
ATOM 6523 C CA . ASN B 1 266 ? 2.264 -45.656 -9.539 1 95.06 266 ASN B CA 1
ATOM 6524 C C . ASN B 1 266 ? 1.605 -46.781 -10.336 1 95.06 266 ASN B C 1
ATOM 6526 O O . ASN B 1 266 ? 2.049 -47.094 -11.438 1 95.06 266 ASN B O 1
ATOM 6530 N N . ASN B 1 267 ? 0.605 -47.344 -9.727 1 93.06 267 ASN B N 1
ATOM 6531 C CA . ASN B 1 267 ? -0.131 -48.375 -10.43 1 93.06 267 ASN B CA 1
ATOM 6532 C C . ASN B 1 267 ? -1.025 -47.812 -11.523 1 93.06 267 ASN B C 1
ATOM 6534 O O . ASN B 1 267 ? -1.162 -46.594 -11.633 1 93.06 267 ASN B O 1
ATOM 6538 N N . PRO B 1 268 ? -1.573 -48.625 -12.328 1 91.56 268 PRO B N 1
ATOM 6539 C CA . PRO B 1 268 ? -2.332 -48.125 -13.484 1 91.56 268 PRO B CA 1
ATOM 6540 C C . PRO B 1 268 ? -3.492 -47.219 -13.094 1 91.56 268 PRO B C 1
ATOM 6542 O O . PRO B 1 268 ? -3.805 -46.281 -13.82 1 91.56 268 PRO B O 1
ATOM 6545 N N . VAL B 1 269 ? -4.145 -47.469 -11.977 1 93.12 269 VAL B N 1
ATOM 6546 C CA . VAL B 1 269 ? -5.258 -46.625 -11.539 1 93.12 269 VAL B CA 1
ATOM 6547 C C . VAL B 1 269 ? -4.746 -45.219 -11.18 1 93.12 269 VAL B C 1
ATOM 6549 O O . VAL B 1 269 ? -5.344 -44.219 -11.57 1 93.12 269 VAL B O 1
ATOM 6552 N N . GLU B 1 270 ? -3.688 -45.25 -10.477 1 94.88 270 GLU B N 1
ATOM 6553 C CA . GLU B 1 270 ? -3.08 -43.969 -10.086 1 94.88 270 GLU B CA 1
ATOM 6554 C C . GLU B 1 270 ? -2.588 -43.188 -11.305 1 94.88 270 GLU B C 1
ATOM 6556 O O . GLU B 1 270 ? -2.695 -41.969 -11.344 1 94.88 270 GLU B O 1
ATOM 6561 N N . VAL B 1 271 ? -2.023 -43.906 -12.211 1 94.25 271 VAL B N 1
ATOM 6562 C CA . VAL B 1 271 ? -1.552 -43.281 -13.445 1 94.25 271 VAL B CA 1
ATOM 6563 C C . VAL B 1 271 ? -2.727 -42.625 -14.188 1 94.25 271 VAL B C 1
ATOM 6565 O O . VAL B 1 271 ? -2.609 -41.531 -14.703 1 94.25 271 VAL B O 1
ATOM 6568 N N . ALA B 1 272 ? -3.826 -43.344 -14.227 1 92.25 272 ALA B N 1
ATOM 6569 C CA . ALA B 1 272 ? -5.027 -42.812 -14.883 1 92.25 272 ALA B CA 1
ATOM 6570 C C . ALA B 1 272 ? -5.508 -41.531 -14.203 1 92.25 272 ALA B C 1
ATOM 6572 O O . ALA B 1 272 ? -5.848 -40.562 -14.875 1 92.25 272 ALA B O 1
ATOM 6573 N N . ILE B 1 273 ? -5.477 -41.562 -12.906 1 94.88 273 ILE B N 1
ATOM 6574 C CA . ILE B 1 273 ? -5.906 -40.406 -12.141 1 94.88 273 ILE B CA 1
ATOM 6575 C C . ILE B 1 273 ? -5.023 -39.188 -12.477 1 94.88 273 ILE B C 1
ATOM 6577 O O . ILE B 1 273 ? -5.527 -38.125 -12.789 1 94.88 273 ILE B O 1
ATOM 6581 N N . ASN B 1 274 ? -3.766 -39.375 -12.422 1 93.94 274 ASN B N 1
ATOM 6582 C CA . ASN B 1 274 ? -2.811 -38.312 -12.68 1 93.94 274 ASN B CA 1
ATOM 6583 C C . ASN B 1 274 ? -2.959 -37.75 -14.094 1 93.94 274 ASN B C 1
ATOM 6585 O O . ASN B 1 274 ? -2.852 -36.531 -14.297 1 93.94 274 ASN B O 1
ATOM 6589 N N . ARG B 1 275 ? -3.154 -38.594 -14.969 1 91.31 275 ARG B N 1
ATOM 6590 C CA . ARG B 1 275 ? -3.299 -38.188 -16.359 1 91.31 275 ARG B CA 1
ATOM 6591 C C . ARG B 1 275 ? -4.531 -37.312 -16.547 1 91.31 275 ARG B C 1
ATOM 6593 O O . ARG B 1 275 ? -4.465 -36.25 -17.188 1 91.31 275 ARG B O 1
ATOM 6600 N N . ILE B 1 276 ? -5.652 -37.75 -15.977 1 92.56 276 ILE B N 1
ATOM 6601 C CA . ILE B 1 276 ? -6.887 -37 -16.094 1 92.56 276 ILE B CA 1
ATOM 6602 C C . ILE B 1 276 ? -6.734 -35.656 -15.391 1 92.56 276 ILE B C 1
ATOM 6604 O O . ILE B 1 276 ? -7.203 -34.625 -15.883 1 92.56 276 ILE B O 1
ATOM 6608 N N . GLU B 1 277 ? -6.105 -35.719 -14.258 1 93.44 277 GLU B N 1
ATOM 6609 C CA . GLU B 1 277 ? -5.891 -34.469 -13.508 1 93.44 277 GLU B CA 1
ATOM 6610 C C . GLU B 1 277 ? -5.031 -33.5 -14.297 1 93.44 277 GLU B C 1
ATOM 6612 O O . GLU B 1 277 ? -5.273 -32.281 -14.266 1 93.44 277 GLU B O 1
ATOM 6617 N N . GLU B 1 278 ? -4.031 -33.969 -14.953 1 92.5 278 GLU B N 1
ATOM 6618 C CA . GLU B 1 278 ? -3.174 -33.125 -15.781 1 92.5 278 GLU B CA 1
ATOM 6619 C C . GLU B 1 278 ? -3.961 -32.5 -16.938 1 92.5 278 GLU B C 1
ATOM 6621 O O . GLU B 1 278 ? -3.791 -31.312 -17.234 1 92.5 278 GLU B O 1
ATOM 6626 N N . VAL B 1 279 ? -4.773 -33.312 -17.562 1 92.81 279 VAL B N 1
ATOM 6627 C CA . VAL B 1 279 ? -5.602 -32.844 -18.656 1 92.81 279 VAL B CA 1
ATOM 6628 C C . VAL B 1 279 ? -6.582 -31.781 -18.141 1 92.81 279 VAL B C 1
ATOM 6630 O O . VAL B 1 279 ? -6.77 -30.734 -18.766 1 92.81 279 VAL B O 1
ATOM 6633 N N . ASN B 1 280 ? -7.188 -32.125 -17 1 94.12 280 ASN B N 1
ATOM 6634 C CA . ASN B 1 280 ? -8.125 -31.188 -16.391 1 94.12 280 ASN B CA 1
ATOM 6635 C C . ASN B 1 280 ? -7.465 -29.844 -16.078 1 94.12 280 ASN B C 1
ATOM 6637 O O . ASN B 1 280 ? -8.055 -28.781 -16.328 1 94.12 280 ASN B O 1
ATOM 6641 N N . ALA B 1 281 ? -6.336 -29.891 -15.57 1 92.31 281 ALA B N 1
ATOM 6642 C CA . ALA B 1 281 ? -5.605 -28.672 -15.234 1 92.31 281 ALA B CA 1
ATOM 6643 C C . ALA B 1 281 ? -5.305 -27.844 -16.484 1 92.31 281 ALA B C 1
ATOM 6645 O O . ALA B 1 281 ? -5.449 -26.625 -16.484 1 92.31 281 ALA B O 1
ATOM 6646 N N 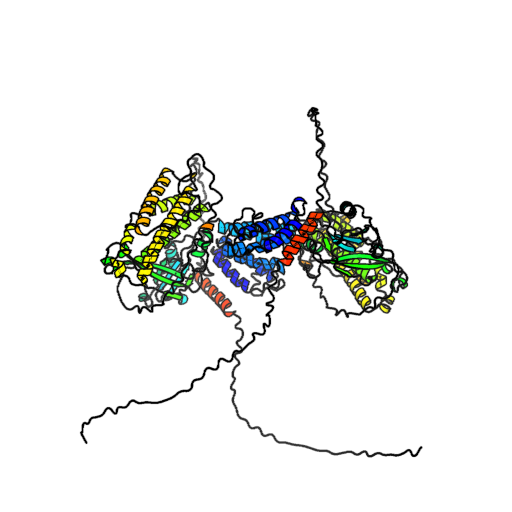. SER B 1 282 ? -4.875 -28.531 -17.484 1 94.38 282 SER B N 1
ATOM 6647 C CA . SER B 1 282 ? -4.559 -27.859 -18.734 1 94.38 282 SER B CA 1
ATOM 6648 C C . SER B 1 282 ? -5.793 -27.219 -19.344 1 94.38 282 SER B C 1
ATOM 6650 O O . SER B 1 282 ? -5.734 -26.078 -19.812 1 94.38 282 SER B O 1
ATOM 6652 N N . LEU B 1 283 ? -6.887 -27.953 -19.344 1 96.06 283 LEU B N 1
ATOM 6653 C CA . LEU B 1 283 ? -8.156 -27.422 -19.844 1 96.06 283 LEU B CA 1
ATOM 6654 C C . LEU B 1 283 ? -8.602 -26.219 -19.047 1 96.06 283 LEU B C 1
ATOM 6656 O O . LEU B 1 283 ? -8.945 -25.172 -19.625 1 96.06 283 LEU B O 1
ATOM 6660 N N . ARG B 1 284 ? -8.562 -26.375 -17.812 1 94.19 284 ARG B N 1
ATOM 6661 C CA . ARG B 1 284 ? -9.008 -25.297 -16.922 1 94.19 284 ARG B CA 1
ATOM 6662 C C . ARG B 1 284 ? -8.156 -24.047 -17.094 1 94.19 284 ARG B C 1
ATOM 6664 O O . ARG B 1 284 ? -8.68 -22.938 -17.188 1 94.19 284 ARG B O 1
ATOM 6671 N N . GLU B 1 285 ? -6.895 -24.219 -17.125 1 93.75 285 GLU B N 1
ATOM 6672 C CA . GLU B 1 285 ? -5.98 -23.094 -17.266 1 93.75 285 GLU B CA 1
ATOM 6673 C C . GLU B 1 285 ? -6.23 -22.359 -18.578 1 93.75 285 GLU B C 1
ATOM 6675 O O . GLU B 1 285 ? -6.254 -21.125 -18.609 1 93.75 285 GLU B O 1
ATOM 6680 N N . THR B 1 286 ? -6.426 -23.094 -19.641 1 96.81 286 THR B N 1
ATOM 6681 C CA . THR B 1 286 ? -6.664 -22.484 -20.938 1 96.81 286 THR B CA 1
ATOM 6682 C C . THR B 1 286 ? -7.996 -21.734 -20.953 1 96.81 286 THR B C 1
ATOM 6684 O O . THR B 1 286 ? -8.094 -20.641 -21.5 1 96.81 286 THR B O 1
ATOM 6687 N N . ALA B 1 287 ? -8.977 -22.359 -20.375 1 96.31 287 ALA B N 1
ATOM 6688 C CA . ALA B 1 287 ? -10.289 -21.734 -20.312 1 96.31 287 ALA B CA 1
ATOM 6689 C C . ALA B 1 287 ? -10.234 -20.453 -19.5 1 96.31 287 ALA B C 1
ATOM 6691 O O . ALA B 1 287 ? -10.859 -19.453 -19.875 1 96.31 287 ALA B O 1
ATOM 6692 N N . GLU B 1 288 ? -9.523 -20.5 -18.438 1 93.56 288 GLU B N 1
ATOM 6693 C CA . GLU B 1 288 ? -9.406 -19.328 -17.578 1 93.56 288 GLU B CA 1
ATOM 6694 C C . GLU B 1 288 ? -8.688 -18.188 -18.297 1 93.56 288 GLU B C 1
ATOM 6696 O O . GLU B 1 288 ? -9.031 -17.016 -18.109 1 93.56 288 GLU B O 1
ATOM 6701 N N . LEU B 1 289 ? -7.711 -18.5 -19.062 1 95 289 LEU B N 1
ATOM 6702 C CA . LEU B 1 289 ? -7.016 -17.484 -19.844 1 95 289 LEU B CA 1
ATOM 6703 C C . LEU B 1 289 ? -7.965 -16.812 -20.828 1 95 289 LEU B C 1
ATOM 6705 O O . LEU B 1 289 ? -7.961 -15.578 -20.953 1 95 289 LEU B O 1
ATOM 6709 N N . VAL B 1 290 ? -8.766 -17.578 -21.469 1 95.19 290 VAL B N 1
ATOM 6710 C CA . VAL B 1 290 ? -9.75 -17.031 -22.406 1 95.19 290 VAL B CA 1
ATOM 6711 C C . VAL B 1 290 ? -10.734 -16.141 -21.641 1 95.19 290 VAL B C 1
ATOM 6713 O O . VAL B 1 290 ? -11.086 -15.055 -22.109 1 95.19 290 VAL B O 1
ATOM 6716 N N . ALA B 1 291 ? -11.102 -16.625 -20.531 1 92.25 291 ALA B N 1
ATOM 6717 C CA . ALA B 1 291 ? -12.102 -15.93 -19.734 1 92.25 291 ALA B CA 1
ATOM 6718 C C . ALA B 1 291 ? -11.594 -14.555 -19.297 1 92.25 291 ALA B C 1
ATOM 6720 O O . ALA B 1 291 ? -12.375 -13.602 -19.188 1 92.25 291 ALA B O 1
ATOM 6721 N N . ILE B 1 292 ? -10.289 -14.375 -19.094 1 89.75 292 ILE B N 1
ATOM 6722 C CA . ILE B 1 292 ? -9.773 -13.102 -18.594 1 89.75 292 ILE B CA 1
ATOM 6723 C C . ILE B 1 292 ? -9.344 -12.227 -19.766 1 89.75 292 ILE B C 1
ATOM 6725 O O . ILE B 1 292 ? -8.797 -11.141 -19.578 1 89.75 292 ILE B O 1
ATOM 6729 N N . GLY B 1 293 ? -9.508 -12.727 -20.969 1 90.56 293 GLY B N 1
ATOM 6730 C CA . GLY B 1 293 ? -9.375 -11.812 -22.094 1 90.56 293 GLY B CA 1
ATOM 6731 C C . GLY B 1 293 ? -8.305 -12.234 -23.094 1 90.56 293 GLY B C 1
ATOM 6732 O O . GLY B 1 293 ? -8.07 -11.555 -24.078 1 90.56 293 GLY B O 1
ATOM 6733 N N . PHE B 1 294 ? -7.633 -13.312 -22.891 1 93.44 294 PHE B N 1
ATOM 6734 C CA . PHE B 1 294 ? -6.645 -13.797 -23.844 1 93.44 294 PHE B CA 1
ATOM 6735 C C . PHE B 1 294 ? -7.316 -14.609 -24.938 1 93.44 294 PHE B C 1
ATOM 6737 O O . PHE B 1 294 ? -7.191 -15.836 -24.984 1 93.44 294 PHE B O 1
ATOM 6744 N N . THR B 1 295 ? -7.84 -13.93 -25.859 1 92.56 295 THR B N 1
ATOM 6745 C CA . THR B 1 295 ? -8.703 -14.508 -26.875 1 92.56 295 THR B CA 1
ATOM 6746 C C . THR B 1 295 ? -7.902 -15.391 -27.828 1 92.56 295 THR B C 1
ATOM 6748 O O . THR B 1 295 ? -8.469 -16.25 -28.516 1 92.56 295 THR B O 1
ATOM 6751 N N . GLU B 1 296 ? -6.66 -15.18 -27.906 1 93.06 296 GLU B N 1
ATOM 6752 C CA . GLU B 1 296 ? -5.812 -16 -28.766 1 93.06 296 GLU B CA 1
ATOM 6753 C C . GLU B 1 296 ? -5.859 -17.469 -28.344 1 93.06 296 GLU B C 1
ATOM 6755 O O . GLU B 1 296 ? -5.547 -18.359 -29.125 1 93.06 296 GLU B O 1
ATOM 6760 N N . TYR B 1 297 ? -6.355 -17.734 -27.156 1 95.25 297 TYR B N 1
ATOM 6761 C CA . TYR B 1 297 ? -6.383 -19.094 -26.641 1 95.25 297 TYR B CA 1
ATOM 6762 C C . TYR B 1 297 ? -7.73 -19.75 -26.906 1 95.25 297 TYR B C 1
ATOM 6764 O O . TYR B 1 297 ? -7.938 -20.922 -26.562 1 95.25 297 TYR B O 1
ATOM 6772 N N . THR B 1 298 ? -8.609 -19.047 -27.516 1 95.56 298 THR B N 1
ATOM 6773 C CA . THR B 1 298 ? -9.922 -19.609 -27.828 1 95.56 298 THR B CA 1
ATOM 6774 C C . THR B 1 298 ? -9.789 -20.797 -28.781 1 95.56 298 THR B C 1
ATOM 6776 O O . THR B 1 298 ? -10.453 -21.828 -28.594 1 95.56 298 THR B O 1
ATOM 6779 N N . GLY B 1 299 ? -8.969 -20.625 -29.75 1 94.38 299 GLY B N 1
ATOM 6780 C CA . GLY B 1 299 ? -8.703 -21.719 -30.656 1 94.38 299 GLY B CA 1
ATOM 6781 C C . GLY B 1 299 ? -8.117 -22.938 -29.984 1 94.38 299 GLY B C 1
ATOM 6782 O O . GLY B 1 299 ? -8.688 -24.031 -30.047 1 94.38 299 GLY B O 1
ATOM 6783 N N . PRO B 1 300 ? -7.008 -22.703 -29.344 1 96.25 300 PRO B N 1
ATOM 6784 C CA . PRO B 1 300 ? -6.398 -23.797 -28.594 1 96.25 300 PRO B CA 1
ATOM 6785 C C . PRO B 1 300 ? -7.371 -24.469 -27.625 1 96.25 300 PRO B C 1
ATOM 6787 O O . PRO B 1 300 ? -7.32 -25.688 -27.438 1 96.25 300 PRO B O 1
ATOM 6790 N N . LEU B 1 301 ? -8.234 -23.719 -27.031 1 97.25 301 LEU B N 1
ATOM 6791 C CA . LEU B 1 301 ? -9.227 -24.266 -26.125 1 97.25 301 LEU B CA 1
ATOM 6792 C C . LEU B 1 301 ? -10.156 -25.234 -26.859 1 97.25 301 LEU B C 1
ATOM 6794 O O . LEU B 1 301 ? -10.414 -26.344 -26.391 1 97.25 301 LEU B O 1
ATOM 6798 N N . GLY B 1 302 ? -10.625 -24.797 -27.953 1 95.75 302 GLY B N 1
ATOM 6799 C CA . GLY B 1 302 ? -11.445 -25.672 -28.781 1 95.75 302 GLY B CA 1
ATOM 6800 C C . GLY B 1 302 ? -10.719 -26.953 -29.203 1 95.75 302 GLY B C 1
ATOM 6801 O O . GLY B 1 302 ? -11.305 -28.031 -29.156 1 95.75 302 GLY B O 1
ATOM 6802 N N . GLY B 1 303 ? -9.492 -26.719 -29.578 1 94.81 303 GLY B N 1
ATOM 6803 C CA . GLY B 1 303 ? -8.672 -27.859 -29.953 1 94.81 303 GLY B CA 1
ATOM 6804 C C . GLY B 1 303 ? -8.516 -28.859 -28.828 1 94.81 303 GLY B C 1
ATOM 6805 O O . GLY B 1 303 ? -8.578 -30.078 -29.047 1 94.81 303 GLY B O 1
ATOM 6806 N N . LYS B 1 304 ? -8.305 -28.422 -27.641 1 95.25 304 LYS B N 1
ATOM 6807 C CA . LYS B 1 304 ? -8.148 -29.297 -26.484 1 95.25 304 LYS B CA 1
ATOM 6808 C C . LYS B 1 304 ? -9.453 -30.031 -26.172 1 95.25 304 LYS B C 1
ATOM 6810 O O . LYS B 1 304 ? -9.445 -31.203 -25.828 1 95.25 304 LYS B O 1
ATOM 6815 N N . ILE B 1 305 ? -10.547 -29.312 -26.297 1 95.62 305 ILE B N 1
ATOM 6816 C CA . ILE B 1 305 ? -11.859 -29.891 -26.016 1 95.62 305 ILE B CA 1
ATOM 6817 C C . ILE B 1 305 ? -12.125 -31.047 -26.984 1 95.62 305 ILE B C 1
ATOM 6819 O O . ILE B 1 305 ? -12.438 -32.156 -26.547 1 95.62 305 ILE B O 1
ATOM 6823 N N . ILE B 1 306 ? -11.969 -30.781 -28.25 1 93.06 306 ILE B N 1
ATOM 6824 C CA . ILE B 1 306 ? -12.273 -31.781 -29.25 1 93.06 306 ILE B CA 1
ATOM 6825 C C . ILE B 1 306 ? -11.273 -32.938 -29.125 1 93.06 306 ILE B C 1
ATOM 6827 O O . ILE B 1 306 ? -11.633 -34.094 -29.359 1 93.06 306 ILE B O 1
ATOM 6831 N N . GLY B 1 307 ? -10.055 -32.594 -28.781 1 90.56 307 GLY B N 1
ATOM 6832 C CA . GLY B 1 307 ? -9.055 -33.656 -28.562 1 90.56 307 GLY B CA 1
ATOM 6833 C C . GLY B 1 307 ? -9.445 -34.625 -27.469 1 90.56 307 GLY B C 1
ATOM 6834 O O . GLY B 1 307 ? -9.195 -35.812 -27.594 1 90.56 307 GLY B O 1
ATOM 6835 N N . VAL B 1 308 ? -10 -34.156 -26.422 1 90.81 308 VAL B N 1
ATOM 6836 C CA . VAL B 1 308 ? -10.43 -35 -25.312 1 90.81 308 VAL B CA 1
ATOM 6837 C C . VAL B 1 308 ? -11.672 -35.781 -25.703 1 90.81 308 VAL B C 1
ATOM 6839 O O . VAL B 1 308 ? -11.789 -36.969 -25.391 1 90.81 308 VAL B O 1
ATOM 6842 N N . LEU B 1 309 ? -12.578 -35.156 -26.391 1 90.56 309 LEU B N 1
ATOM 6843 C CA . LEU B 1 309 ? -13.875 -35.75 -26.688 1 90.56 309 LEU B CA 1
ATOM 6844 C C . LEU B 1 309 ? -13.742 -36.812 -27.797 1 90.56 309 LEU B C 1
ATOM 6846 O O . LEU B 1 309 ? -14.5 -37.781 -27.828 1 90.56 309 LEU B O 1
ATOM 6850 N N . LYS B 1 310 ? -12.836 -36.5 -28.734 1 83.5 310 LYS B N 1
ATOM 6851 C CA . LYS B 1 310 ? -12.672 -37.438 -29.828 1 83.5 310 LYS B CA 1
ATOM 6852 C C . LYS B 1 310 ? -11.609 -38.469 -29.5 1 83.5 310 LYS B C 1
ATOM 6854 O O . LYS B 1 310 ? -11.414 -39.438 -30.266 1 83.5 310 LYS B O 1
ATOM 6859 N N . ALA B 1 311 ? -10.672 -38.094 -28.625 1 69 311 ALA B N 1
ATOM 6860 C CA . ALA B 1 311 ? -9.555 -39 -28.297 1 69 311 ALA B CA 1
ATOM 6861 C C . ALA B 1 311 ? -10.031 -40.438 -28.094 1 69 311 ALA B C 1
ATOM 6863 O O . ALA B 1 311 ? -10.617 -40.75 -27.062 1 69 311 ALA B O 1
ATOM 6864 N N . ASP B 1 312 ? -10.688 -40.844 -29.062 1 54.25 312 ASP B N 1
ATOM 6865 C CA . ASP B 1 312 ? -10.781 -42.312 -29.031 1 54.25 312 ASP B CA 1
ATOM 6866 C C . ASP B 1 312 ? -9.422 -42.938 -28.719 1 54.25 312 ASP B C 1
ATOM 6868 O O . ASP B 1 312 ? -9.336 -44.156 -28.516 1 54.25 312 ASP B O 1
ATOM 6872 N N . VAL B 1 313 ? -8.336 -42.25 -28.781 1 42.31 313 VAL B N 1
ATOM 6873 C CA . VAL B 1 313 ? -6.941 -42.688 -28.844 1 42.31 313 VAL B CA 1
ATOM 6874 C C . VAL B 1 313 ? -6.445 -43.031 -27.453 1 42.31 313 VAL B C 1
ATOM 6876 O O . VAL B 1 313 ? -6.43 -42.188 -26.562 1 42.31 313 VAL B O 1
ATOM 6879 N N . GLY B 1 314 ? -6.578 -44.25 -26.969 1 49.5 314 GLY B N 1
ATOM 6880 C CA . GLY B 1 314 ? -6.191 -45.188 -25.922 1 49.5 314 GLY B CA 1
ATOM 6881 C C . GLY B 1 314 ? -7.375 -45.75 -25.172 1 49.5 314 GLY B C 1
ATOM 6882 O O . GLY B 1 314 ? -7.219 -46.25 -24.047 1 49.5 314 GLY B O 1
ATOM 6883 N N . GLY B 1 315 ? -8.445 -45.688 -25.922 1 55.69 315 GLY B N 1
ATOM 6884 C CA . GLY B 1 315 ? -9.68 -46.281 -25.453 1 55.69 315 GLY B CA 1
ATOM 6885 C C . GLY B 1 315 ? -10.539 -45.344 -24.656 1 55.69 315 GLY B C 1
ATOM 6886 O O . GLY B 1 315 ? -11.703 -45.625 -24.375 1 55.69 315 GLY B O 1
ATOM 6887 N N . GLY B 1 316 ? -9.938 -43.969 -24.453 1 61.03 316 GLY B N 1
ATOM 6888 C CA . GLY B 1 316 ? -10.672 -42.969 -23.688 1 61.03 316 GLY B CA 1
ATOM 6889 C C . GLY B 1 316 ? -11.148 -43.469 -22.344 1 61.03 316 GLY B C 1
ATOM 6890 O O . GLY B 1 316 ? -10.453 -44.25 -21.672 1 61.03 316 GLY B O 1
ATOM 6891 N N . VAL B 1 317 ? -12.219 -43 -21.891 1 66.06 317 VAL B N 1
ATOM 6892 C CA . VAL B 1 317 ? -12.836 -43.375 -20.625 1 66.06 317 VAL B CA 1
ATOM 6893 C C . VAL B 1 317 ? -13.219 -44.844 -20.625 1 66.06 317 VAL B C 1
ATOM 6895 O O . VAL B 1 317 ? -13.242 -45.469 -19.578 1 66.06 317 VAL B O 1
ATOM 6898 N N . LYS B 1 318 ? -13.219 -45.375 -21.859 1 70.25 318 LYS B N 1
ATOM 6899 C CA . LYS B 1 318 ? -13.555 -46.781 -21.984 1 70.25 318 LYS B CA 1
ATOM 6900 C C . LYS B 1 318 ? -12.414 -47.656 -21.484 1 70.25 318 LYS B C 1
ATOM 6902 O O . LYS B 1 318 ? -12.648 -48.781 -20.984 1 70.25 318 LYS B O 1
ATOM 6907 N N . SER B 1 319 ? -11.25 -47.031 -21.656 1 75.25 319 SER B N 1
ATOM 6908 C CA . SER B 1 319 ? -10.086 -47.781 -21.234 1 75.25 319 SER B CA 1
ATOM 6909 C C . SER B 1 319 ? -10.031 -47.906 -19.719 1 75.25 319 SER B C 1
ATOM 6911 O O . SER B 1 319 ? -9.359 -48.812 -19.188 1 75.25 319 SER B O 1
ATOM 6913 N N . TYR B 1 320 ? -10.812 -47.094 -19.047 1 83.5 320 TYR B N 1
ATOM 6914 C CA . TYR B 1 320 ? -10.727 -47.125 -17.594 1 83.5 320 TYR B CA 1
ATOM 6915 C C . TYR B 1 320 ? -11.867 -47.938 -17 1 83.5 320 TYR B C 1
ATOM 6917 O O . TYR B 1 320 ? -11.898 -48.188 -15.781 1 83.5 320 TYR B O 1
ATOM 6925 N N . GLU B 1 321 ? -12.68 -48.438 -17.781 1 78.69 321 GLU B N 1
ATOM 6926 C CA . GLU B 1 321 ? -13.836 -49.188 -17.312 1 78.69 321 GLU B CA 1
ATOM 6927 C C . GLU B 1 321 ? -13.398 -50.469 -16.609 1 78.69 321 GLU B C 1
ATOM 6929 O O . GLU B 1 321 ? -14.055 -50.906 -15.656 1 78.69 321 GLU B O 1
ATOM 6934 N N . SER B 1 322 ? -12.305 -50.938 -17.094 1 80.81 322 SER B N 1
ATOM 6935 C CA . SER B 1 322 ? -11.812 -52.188 -16.531 1 80.81 322 SER B CA 1
ATOM 6936 C C . SER B 1 322 ? -11.492 -52.031 -15.047 1 80.81 322 SER B C 1
ATOM 6938 O O . SER B 1 322 ? -11.57 -53 -14.289 1 80.81 322 SER B O 1
ATOM 6940 N N . PHE B 1 323 ? -11.25 -50.844 -14.656 1 88.81 323 PHE B N 1
ATOM 6941 C CA . PHE B 1 323 ? -10.844 -50.594 -13.273 1 88.81 323 PHE B CA 1
ATOM 6942 C C . PHE B 1 323 ? -12.047 -50.656 -12.336 1 88.81 323 PHE B C 1
ATOM 6944 O O . PHE B 1 323 ? -11.883 -50.75 -11.117 1 88.81 323 PHE B O 1
ATOM 6951 N N . PHE B 1 324 ? -13.203 -50.688 -12.969 1 87.94 324 PHE B N 1
ATOM 6952 C CA . PHE B 1 324 ? -14.406 -50.625 -12.141 1 87.94 324 PHE B CA 1
ATOM 6953 C C . PHE B 1 324 ? -15.148 -51.938 -12.172 1 87.94 324 PHE B C 1
ATOM 6955 O O . PHE B 1 324 ? -16.297 -52.031 -11.727 1 87.94 324 PHE B O 1
ATOM 6962 N N . SER B 1 325 ? -14.5 -52.906 -12.617 1 83.62 325 SER B N 1
ATOM 6963 C CA . SER B 1 325 ? -15.125 -54.219 -12.688 1 83.62 325 SER B CA 1
ATOM 6964 C C . SER B 1 325 ? -15.211 -54.875 -11.305 1 83.62 325 SER B C 1
ATOM 6966 O O . SER B 1 325 ? -14.453 -54.531 -10.406 1 83.62 325 SER B O 1
ATOM 6968 N N . ASP B 1 326 ? -16.094 -55.812 -11.203 1 84.75 326 ASP B N 1
ATOM 6969 C CA . ASP B 1 326 ? -16.281 -56.531 -9.953 1 84.75 326 ASP B CA 1
ATOM 6970 C C . ASP B 1 326 ? -15.055 -57.406 -9.633 1 84.75 326 ASP B C 1
ATOM 6972 O O . ASP B 1 326 ? -14.711 -57.594 -8.461 1 84.75 326 ASP B O 1
ATOM 6976 N N . GLU B 1 327 ? -14.461 -57.844 -10.641 1 84.31 327 GLU B N 1
ATOM 6977 C CA . GLU B 1 327 ? -13.273 -58.688 -10.453 1 84.31 327 GLU B CA 1
ATOM 6978 C C . GLU B 1 327 ? -12.148 -57.906 -9.781 1 84.31 327 GLU B C 1
ATOM 6980 O O . GLU B 1 327 ? -11.5 -58.406 -8.859 1 84.31 327 GLU B O 1
ATOM 6985 N N . ILE B 1 328 ? -11.992 -56.688 -10.219 1 83.06 328 ILE B N 1
ATOM 6986 C CA . ILE B 1 328 ? -10.945 -55.844 -9.648 1 83.06 328 ILE B CA 1
ATOM 6987 C C . ILE B 1 328 ? -11.312 -55.438 -8.219 1 83.06 328 ILE B C 1
ATOM 6989 O O . ILE B 1 328 ? -10.445 -55.375 -7.348 1 83.06 328 ILE B O 1
ATOM 6993 N N . SER B 1 329 ? -12.523 -55.219 -8.031 1 82.56 329 SER B N 1
ATOM 6994 C CA . SER B 1 329 ? -12.984 -54.844 -6.699 1 82.56 329 SER B CA 1
ATOM 6995 C C . SER B 1 329 ? -12.703 -55.938 -5.688 1 82.56 329 SER B C 1
ATOM 6997 O O . SER B 1 329 ? -12.453 -55.656 -4.512 1 82.56 329 SER B O 1
ATOM 6999 N N . ALA B 1 330 ? -12.719 -57.125 -6.191 1 85.31 330 ALA B N 1
ATOM 7000 C CA . ALA B 1 330 ? -12.5 -58.25 -5.309 1 85.31 330 ALA B CA 1
ATOM 7001 C C . ALA B 1 330 ? -11.016 -58.438 -5.016 1 85.31 330 ALA B C 1
ATOM 7003 O O . ALA B 1 330 ? -10.641 -58.938 -3.943 1 85.31 330 ALA B O 1
ATOM 7004 N N . LEU B 1 331 ? -10.234 -58.031 -5.934 1 86.38 331 LEU B N 1
ATOM 7005 C CA . LEU B 1 331 ? -8.805 -58.281 -5.832 1 86.38 331 LEU B CA 1
ATOM 7006 C C . LEU B 1 331 ? -8.055 -57.062 -5.336 1 86.38 331 LEU B C 1
ATOM 7008 O O . LEU B 1 331 ? -6.922 -57.156 -4.855 1 86.38 331 LEU B O 1
ATOM 7012 N N . ALA B 1 332 ? -8.68 -55.938 -5.32 1 88.25 332 ALA B N 1
ATOM 7013 C CA . ALA B 1 332 ? -8.008 -54.688 -5.047 1 88.25 332 ALA B CA 1
ATOM 7014 C C . ALA B 1 332 ? -7.664 -54.562 -3.564 1 88.25 332 ALA B C 1
ATOM 7016 O O . ALA B 1 332 ? -8.453 -54.938 -2.701 1 88.25 332 ALA B O 1
ATOM 7017 N N . THR B 1 333 ? -6.457 -54.062 -3.271 1 91.56 333 THR B N 1
ATOM 7018 C CA . THR B 1 333 ? -6.074 -53.719 -1.907 1 91.56 333 THR B CA 1
ATOM 7019 C C . THR B 1 333 ? -6.863 -52.5 -1.414 1 91.56 333 THR B C 1
ATOM 7021 O O . THR B 1 333 ? -7.445 -51.781 -2.213 1 91.56 333 THR B O 1
ATOM 7024 N N . PRO B 1 334 ? -6.922 -52.375 -0.116 1 92.69 334 PRO B N 1
ATOM 7025 C CA . PRO B 1 334 ? -7.641 -51.219 0.42 1 92.69 334 PRO B CA 1
ATOM 7026 C C . PRO B 1 334 ? -7.156 -49.875 -0.173 1 92.69 334 PRO B C 1
ATOM 7028 O O . PRO B 1 334 ? -7.961 -49 -0.435 1 92.69 334 PRO B O 1
ATOM 7031 N N . GLU B 1 335 ? -5.871 -49.75 -0.359 1 92.06 335 GLU B N 1
ATOM 7032 C CA . GLU B 1 335 ? -5.312 -48.531 -0.941 1 92.06 335 GLU B CA 1
ATOM 7033 C C . GLU B 1 335 ? -5.758 -48.344 -2.389 1 92.06 335 GLU B C 1
ATOM 7035 O O . GLU B 1 335 ? -6.059 -47.25 -2.822 1 92.06 335 GLU B O 1
ATOM 7040 N N . GLU B 1 336 ? -5.812 -49.406 -3.006 1 91.56 336 GLU B N 1
ATOM 7041 C CA . GLU B 1 336 ? -6.234 -49.375 -4.402 1 91.56 336 GLU B CA 1
ATOM 7042 C C . GLU B 1 336 ? -7.723 -49.031 -4.52 1 91.56 336 GLU B C 1
ATOM 7044 O O . GLU B 1 336 ? -8.141 -48.375 -5.457 1 91.56 336 GLU B O 1
ATOM 7049 N N . ALA B 1 337 ? -8.453 -49.531 -3.564 1 92.56 337 ALA B N 1
ATOM 7050 C CA . ALA B 1 337 ? -9.883 -49.25 -3.549 1 92.56 337 ALA B CA 1
ATOM 7051 C C . ALA B 1 337 ? -10.125 -47.75 -3.406 1 92.56 337 ALA B C 1
ATOM 7053 O O . ALA B 1 337 ? -11.047 -47.188 -4.02 1 92.56 337 ALA B O 1
ATOM 7054 N N . VAL B 1 338 ? -9.344 -47.156 -2.594 1 94.94 338 VAL B N 1
ATOM 7055 C CA . VAL B 1 338 ? -9.445 -45.719 -2.414 1 94.94 338 VAL B CA 1
ATOM 7056 C C . VAL B 1 338 ? -9.102 -45.031 -3.723 1 94.94 338 VAL B C 1
ATOM 7058 O O . VAL B 1 338 ? -9.766 -44.062 -4.105 1 94.94 338 VAL B O 1
ATOM 7061 N N . SER B 1 339 ? -8.094 -45.469 -4.391 1 95.12 339 SER B N 1
ATOM 7062 C CA . SER B 1 339 ? -7.68 -44.875 -5.66 1 95.12 339 SER B CA 1
ATOM 7063 C C . SER B 1 339 ? -8.766 -45.031 -6.723 1 95.12 339 SER B C 1
ATOM 7065 O O . SER B 1 339 ? -8.977 -44.156 -7.551 1 95.12 339 SER B O 1
ATOM 7067 N N . ILE B 1 340 ? -9.383 -46.156 -6.668 1 93.38 340 ILE B N 1
ATOM 7068 C CA . ILE B 1 340 ? -10.445 -46.406 -7.637 1 93.38 340 ILE B CA 1
ATOM 7069 C C . ILE B 1 340 ? -11.609 -45.469 -7.402 1 93.38 340 ILE B C 1
ATOM 7071 O O . ILE B 1 340 ? -12.195 -44.938 -8.352 1 93.38 340 ILE B O 1
ATOM 7075 N N . LYS B 1 341 ? -11.914 -45.25 -6.168 1 94.31 341 LYS B N 1
ATOM 7076 C CA . LYS B 1 341 ? -12.953 -44.25 -5.836 1 94.31 341 LYS B CA 1
ATOM 7077 C C . LYS B 1 341 ? -12.555 -42.875 -6.289 1 94.31 341 LYS B C 1
ATOM 7079 O O . LYS B 1 341 ? -13.391 -42.094 -6.781 1 94.31 341 LYS B O 1
ATOM 7084 N N . LYS B 1 342 ? -11.32 -42.562 -6.094 1 96.38 342 LYS B N 1
ATOM 7085 C CA . LYS B 1 342 ? -10.812 -41.25 -6.523 1 96.38 342 LYS B CA 1
ATOM 7086 C C . LYS B 1 342 ? -10.891 -41.125 -8.039 1 96.38 342 LYS B C 1
ATOM 7088 O O . LYS B 1 342 ? -11.172 -40.031 -8.547 1 96.38 342 LYS B O 1
ATOM 7093 N N . LEU B 1 343 ? -10.57 -42.188 -8.695 1 94.62 343 LEU B N 1
ATOM 7094 C CA . LEU B 1 343 ? -10.656 -42.156 -10.156 1 94.62 343 LEU B CA 1
ATOM 7095 C C . LEU B 1 343 ? -12.078 -41.844 -10.609 1 94.62 343 LEU B C 1
ATOM 7097 O O . LEU B 1 343 ? -12.281 -41.062 -11.539 1 94.62 343 LEU B O 1
ATOM 7101 N N . ARG B 1 344 ? -13.039 -42.5 -9.945 1 93.12 344 ARG B N 1
ATOM 7102 C CA . ARG B 1 344 ? -14.438 -42.219 -10.258 1 93.12 344 ARG B CA 1
ATOM 7103 C C . ARG B 1 344 ? -14.766 -40.75 -10.078 1 93.12 344 ARG B C 1
ATOM 7105 O O . ARG B 1 344 ? -15.367 -40.125 -10.953 1 93.12 344 ARG B O 1
ATOM 7112 N N . LYS B 1 345 ? -14.367 -40.219 -8.977 1 95.12 345 LYS B N 1
ATOM 7113 C CA . LYS B 1 345 ? -14.617 -38.812 -8.688 1 95.12 345 LYS B CA 1
ATOM 7114 C C . LYS B 1 345 ? -13.93 -37.906 -9.711 1 95.12 345 LYS B C 1
ATOM 7116 O O . LYS B 1 345 ? -14.492 -36.906 -10.125 1 95.12 345 LYS B O 1
ATOM 7121 N N . THR B 1 346 ? -12.695 -38.25 -10.039 1 94.94 346 THR B N 1
ATOM 7122 C CA . THR B 1 346 ? -11.914 -37.469 -10.992 1 94.94 346 THR B CA 1
ATOM 7123 C C . THR B 1 346 ? -12.602 -37.438 -12.359 1 94.94 346 THR B C 1
ATOM 7125 O O . THR B 1 346 ? -12.602 -36.406 -13.039 1 94.94 346 THR B O 1
ATOM 7128 N N . LEU B 1 347 ? -13.219 -38.531 -12.703 1 92.44 347 LEU B N 1
ATOM 7129 C CA . LEU B 1 347 ? -13.922 -38.625 -13.977 1 92.44 347 LEU B CA 1
ATOM 7130 C C . LEU B 1 347 ? -15.164 -37.719 -13.977 1 92.44 347 LEU B C 1
ATOM 7132 O O . LEU B 1 347 ? -15.469 -37.062 -14.969 1 92.44 347 LEU B O 1
ATOM 7136 N N . LEU B 1 348 ? -15.844 -37.75 -12.891 1 94.38 348 LEU B N 1
ATOM 7137 C CA . LEU B 1 348 ? -17.031 -36.906 -12.773 1 94.38 348 LEU B CA 1
ATOM 7138 C C . LEU B 1 348 ? -16.656 -35.438 -12.797 1 94.38 348 LEU B C 1
ATOM 7140 O O . LEU B 1 348 ? -17.359 -34.625 -13.406 1 94.38 348 LEU B O 1
ATOM 7144 N N . ASN B 1 349 ? -15.555 -35.125 -12.141 1 94.62 349 ASN B N 1
ATOM 7145 C CA . ASN B 1 349 ? -15.039 -33.75 -12.18 1 94.62 349 ASN B CA 1
ATOM 7146 C C . ASN B 1 349 ? -14.617 -33.344 -13.586 1 94.62 349 ASN B C 1
ATOM 7148 O O . ASN B 1 349 ? -14.75 -32.188 -13.969 1 94.62 349 ASN B O 1
ATOM 7152 N N . HIS B 1 350 ? -14.039 -34.312 -14.227 1 93.69 350 HIS B N 1
ATOM 7153 C CA . HIS B 1 350 ? -13.586 -34.094 -15.602 1 93.69 350 HIS B CA 1
ATOM 7154 C C . HIS B 1 350 ? -14.727 -33.656 -16.5 1 93.69 350 HIS B C 1
ATOM 7156 O O . HIS B 1 350 ? -14.562 -32.719 -17.297 1 93.69 350 HIS B O 1
ATOM 7162 N N . VAL B 1 351 ? -15.891 -34.219 -16.312 1 94.75 351 VAL B N 1
ATOM 7163 C CA . VAL B 1 351 ? -17.062 -33.844 -17.078 1 94.75 351 VAL B CA 1
ATOM 7164 C C . VAL B 1 351 ? -17.438 -32.375 -16.781 1 94.75 351 VAL B C 1
ATOM 7166 O O . VAL B 1 351 ? -17.719 -31.609 -17.703 1 94.75 351 VAL B O 1
ATOM 7169 N N . GLY B 1 352 ? -17.359 -32.125 -15.555 1 95.38 352 GLY B N 1
ATOM 7170 C CA . GLY B 1 352 ? -17.656 -30.75 -15.148 1 95.38 352 GLY B CA 1
ATOM 7171 C C . GLY B 1 352 ? -16.688 -29.734 -15.734 1 95.38 352 GLY B C 1
ATOM 7172 O O . GLY B 1 352 ? -17.094 -28.641 -16.109 1 95.38 352 GLY B O 1
ATOM 7173 N N . ILE B 1 353 ? -15.477 -30.031 -15.789 1 96.31 353 ILE B N 1
ATOM 7174 C CA . ILE B 1 353 ? -14.453 -29.125 -16.297 1 96.31 353 ILE B CA 1
ATOM 7175 C C . ILE B 1 353 ? -14.641 -28.906 -17.797 1 96.31 353 ILE B C 1
ATOM 7177 O O . ILE B 1 353 ? -14.516 -27.781 -18.281 1 96.31 353 ILE B O 1
ATOM 7181 N N . ILE B 1 354 ? -14.953 -29.938 -18.469 1 95.88 354 ILE B N 1
ATOM 7182 C CA . ILE B 1 354 ? -15.188 -29.797 -19.906 1 95.88 354 ILE B CA 1
ATOM 7183 C C . ILE B 1 354 ? -16.406 -28.906 -20.141 1 95.88 354 ILE B C 1
ATOM 7185 O O . ILE B 1 354 ? -16.406 -28.078 -21.062 1 95.88 354 ILE B O 1
ATOM 7189 N N . GLU B 1 355 ? -17.391 -29.125 -19.344 1 96.31 355 GLU B N 1
ATOM 7190 C CA . GLU B 1 355 ? -18.594 -28.281 -19.438 1 96.31 355 GLU B CA 1
ATOM 7191 C C . GLU B 1 355 ? -18.234 -26.812 -19.25 1 96.31 355 GLU B C 1
ATOM 7193 O O . GLU B 1 355 ? -18.703 -25.969 -20.016 1 96.31 355 GLU B O 1
ATOM 7198 N N . PHE B 1 356 ? -17.516 -26.531 -18.375 1 95.44 356 PHE B N 1
ATOM 7199 C CA . PHE B 1 356 ? -17.062 -25.156 -18.125 1 95.44 356 PHE B CA 1
ATOM 7200 C C . PHE B 1 356 ? -16.297 -24.609 -19.328 1 95.44 356 PHE B C 1
ATOM 7202 O O . PHE B 1 356 ? -16.469 -23.453 -19.703 1 95.44 356 PHE B O 1
ATOM 7209 N N . CYS B 1 357 ? -15.398 -25.5 -19.797 1 97.06 357 CYS B N 1
ATOM 7210 C CA . CYS B 1 357 ? -14.602 -25.078 -20.938 1 97.06 357 CYS B CA 1
ATOM 7211 C C . CYS B 1 357 ? -15.492 -24.734 -22.125 1 97.06 357 CYS B C 1
ATOM 7213 O O . CYS B 1 357 ? -15.234 -23.766 -22.844 1 97.06 357 CYS B O 1
ATOM 7215 N N . LEU B 1 358 ? -16.547 -25.469 -22.281 1 96.5 358 LEU B N 1
ATOM 7216 C CA . LEU B 1 358 ? -17.484 -25.203 -23.359 1 96.5 358 LEU B CA 1
ATOM 7217 C C . LEU B 1 358 ? -18.234 -23.891 -23.109 1 96.5 358 LEU B C 1
ATOM 7219 O O . LEU B 1 358 ? -18.484 -23.125 -24.047 1 96.5 358 LEU B O 1
ATOM 7223 N N . TYR B 1 359 ? -18.562 -23.672 -21.922 1 95.12 359 TYR B N 1
ATOM 7224 C CA . TYR B 1 359 ? -19.203 -22.422 -21.547 1 95.12 359 TYR B CA 1
ATOM 7225 C C . TYR B 1 359 ? -18.328 -21.219 -21.906 1 95.12 359 TYR B C 1
ATOM 7227 O O . TYR B 1 359 ? -18.797 -20.25 -22.5 1 95.12 359 TYR B O 1
ATOM 7235 N N . VAL B 1 360 ? -17.062 -21.344 -21.578 1 95.19 360 VAL B N 1
ATOM 7236 C CA . VAL B 1 360 ? -16.125 -20.25 -21.828 1 95.19 360 VAL B CA 1
ATOM 7237 C C . VAL B 1 360 ? -15.922 -20.094 -23.344 1 95.19 360 VAL B C 1
ATOM 7239 O O . VAL B 1 360 ? -15.836 -18.969 -23.844 1 95.19 360 VAL B O 1
ATOM 7242 N N . HIS B 1 361 ? -15.836 -21.172 -23.969 1 95.06 361 HIS B N 1
ATOM 7243 C CA . HIS B 1 361 ? -15.68 -21.156 -25.422 1 95.06 361 HIS B CA 1
ATOM 7244 C C . HIS B 1 361 ? -16.859 -20.469 -26.094 1 95.06 361 HIS B C 1
ATOM 7246 O O . HIS B 1 361 ? -16.672 -19.703 -27.047 1 95.06 361 HIS B O 1
ATOM 7252 N N . ALA B 1 362 ? -18.047 -20.656 -25.578 1 93.69 362 ALA B N 1
ATOM 7253 C CA . ALA B 1 362 ? -19.266 -20.078 -26.141 1 93.69 362 ALA B CA 1
ATOM 7254 C C . ALA B 1 362 ? -19.359 -18.594 -25.844 1 93.69 362 ALA B C 1
ATOM 7256 O O . ALA B 1 362 ? -20.078 -17.859 -26.516 1 93.69 362 ALA B O 1
ATOM 7257 N N . ALA B 1 363 ? -18.641 -18.203 -24.906 1 89.62 363 ALA B N 1
ATOM 7258 C CA . ALA B 1 363 ? -18.719 -16.812 -24.469 1 89.62 363 ALA B CA 1
ATOM 7259 C C . ALA B 1 363 ? -18.047 -15.891 -25.469 1 89.62 363 ALA B C 1
ATOM 7261 O O . ALA B 1 363 ? -18.188 -14.664 -25.406 1 89.62 363 ALA B O 1
ATOM 7262 N N . ARG B 1 364 ? -17.344 -16.438 -26.422 1 89.62 364 ARG B N 1
ATOM 7263 C CA . ARG B 1 364 ? -16.688 -15.656 -27.453 1 89.62 364 ARG B CA 1
ATOM 7264 C C . ARG B 1 364 ? -17.188 -16.062 -28.844 1 89.62 364 ARG B C 1
ATOM 7266 O O . ARG B 1 364 ? -16.422 -16.547 -29.672 1 89.62 364 ARG B O 1
ATOM 7273 N N . PRO B 1 365 ? -18.422 -15.711 -29.172 1 87.81 365 PRO B N 1
ATOM 7274 C CA . PRO B 1 365 ? -19.047 -16.219 -30.391 1 87.81 365 PRO B CA 1
ATOM 7275 C C . PRO B 1 365 ? -18.406 -15.672 -31.656 1 87.81 365 PRO B C 1
ATOM 7277 O O . PRO B 1 365 ? -18.406 -16.328 -32.719 1 87.81 365 PRO B O 1
ATOM 7280 N N . GLN B 1 366 ? -17.812 -14.555 -31.547 1 88.44 366 GLN B N 1
ATOM 7281 C CA . GLN B 1 366 ? -17.25 -13.914 -32.719 1 88.44 366 GLN B CA 1
ATOM 7282 C C . GLN B 1 366 ? -15.953 -14.602 -33.156 1 88.44 366 GLN B C 1
ATOM 7284 O O . GLN B 1 366 ? -15.516 -14.461 -34.281 1 88.44 366 GLN B O 1
ATOM 7289 N N . LEU B 1 367 ? -15.422 -15.469 -32.281 1 90.56 367 LEU B N 1
ATOM 7290 C CA . LEU B 1 367 ? -14.102 -16.047 -32.562 1 90.56 367 LEU B CA 1
ATOM 7291 C C . LEU B 1 367 ? -14.219 -17.531 -32.906 1 90.56 367 LEU B C 1
ATOM 7293 O O . LEU B 1 367 ? -13.227 -18.156 -33.25 1 90.56 367 LEU B O 1
ATOM 7297 N N . ILE B 1 368 ? -15.43 -17.984 -32.812 1 89.56 368 ILE B N 1
ATOM 7298 C CA . ILE B 1 368 ? -15.547 -19.438 -32.938 1 89.56 368 ILE B CA 1
ATOM 7299 C C . ILE B 1 368 ? -16.516 -19.781 -34.062 1 89.56 368 ILE B C 1
ATOM 7301 O O . ILE B 1 368 ? -17.453 -19.016 -34.344 1 89.56 368 ILE B O 1
ATOM 7305 N N . SER B 1 369 ? -16.219 -20.859 -34.719 1 91.25 369 SER B N 1
ATOM 7306 C CA . SER B 1 369 ? -17.141 -21.406 -35.719 1 91.25 369 SER B CA 1
ATOM 7307 C C . SER B 1 369 ? -18.359 -22.047 -35.062 1 91.25 369 SER B C 1
ATOM 7309 O O . SER B 1 369 ? -18.203 -22.906 -34.156 1 91.25 369 SER B O 1
ATOM 7311 N N . GLU B 1 370 ? -19.5 -21.688 -35.562 1 90.75 370 GLU B N 1
ATOM 7312 C CA . GLU B 1 370 ? -20.75 -22.219 -35 1 90.75 370 GLU B CA 1
ATOM 7313 C C . GLU B 1 370 ? -20.844 -23.719 -35.188 1 90.75 370 GLU B C 1
ATOM 7315 O O . GLU B 1 370 ? -21.281 -24.453 -34.312 1 90.75 370 GLU B O 1
ATOM 7320 N N . VAL B 1 371 ? -20.516 -24.125 -36.375 1 93.62 371 VAL B N 1
ATOM 7321 C CA . VAL B 1 371 ? -20.578 -25.531 -36.688 1 93.62 371 VAL B CA 1
ATOM 7322 C C . VAL B 1 371 ? -19.625 -26.328 -35.781 1 93.62 371 VAL B C 1
ATOM 7324 O O . VAL B 1 371 ? -20 -27.375 -35.281 1 93.62 371 VAL B O 1
ATOM 7327 N N . PHE B 1 372 ? -18.484 -25.781 -35.594 1 94.75 372 PHE B N 1
ATOM 7328 C CA . PHE B 1 372 ? -17.484 -26.453 -34.781 1 94.75 372 PHE B CA 1
ATOM 7329 C C . PHE B 1 372 ? -17.953 -26.547 -33.344 1 94.75 372 PHE B C 1
ATOM 7331 O O . PHE B 1 372 ? -17.875 -27.625 -32.719 1 94.75 372 PHE B O 1
ATOM 7338 N N . HIS B 1 373 ? -18.422 -25.453 -32.812 1 95.5 373 HIS B N 1
ATOM 7339 C CA . HIS B 1 373 ? -18.859 -25.438 -31.438 1 95.5 373 HIS B CA 1
ATOM 7340 C C . HIS B 1 373 ? -20.047 -26.375 -31.219 1 95.5 373 HIS B C 1
ATOM 7342 O O . HIS B 1 373 ? -20.125 -27.078 -30.219 1 95.5 373 HIS B O 1
ATOM 7348 N N . SER B 1 374 ? -20.922 -26.375 -32.125 1 94.56 374 SER B N 1
ATOM 7349 C CA . SER B 1 374 ? -22.078 -27.266 -32.031 1 94.56 374 SER B CA 1
ATOM 7350 C C . SER B 1 374 ? -21.656 -28.734 -32.031 1 94.56 374 SER B C 1
ATOM 7352 O O . SER B 1 374 ? -22.25 -29.562 -31.344 1 94.56 374 SER B O 1
ATOM 7354 N N . SER B 1 375 ? -20.703 -28.969 -32.875 1 95 375 SER B N 1
ATOM 7355 C CA . SER B 1 375 ? -20.156 -30.328 -32.906 1 95 375 SER B CA 1
ATOM 7356 C C . SER B 1 375 ? -19.547 -30.703 -31.547 1 95 375 SER B C 1
ATOM 7358 O O . SER B 1 375 ? -19.719 -31.828 -31.062 1 95 375 SER B O 1
ATOM 7360 N N . CYS B 1 376 ? -18.844 -29.812 -30.984 1 95.44 376 CYS B N 1
ATOM 7361 C CA . CYS B 1 376 ? -18.25 -30.047 -29.672 1 95.44 376 CYS B CA 1
ATOM 7362 C C . CYS B 1 376 ? -19.328 -30.297 -28.625 1 95.44 376 CYS B C 1
ATOM 7364 O O . CYS B 1 376 ? -19.172 -31.188 -27.781 1 95.44 376 CYS B O 1
ATOM 7366 N N . VAL B 1 377 ? -20.359 -29.562 -28.672 1 96.38 377 VAL B N 1
ATOM 7367 C CA . VAL B 1 377 ? -21.453 -29.688 -27.703 1 96.38 377 VAL B CA 1
ATOM 7368 C C . VAL B 1 377 ? -22.109 -31.047 -27.844 1 96.38 377 VAL B C 1
ATOM 7370 O O . VAL B 1 377 ? -22.391 -31.719 -26.844 1 96.38 377 VAL B O 1
ATOM 7373 N N . ASP B 1 378 ? -22.297 -31.469 -29.047 1 95.94 378 ASP B N 1
ATOM 7374 C CA . ASP B 1 378 ? -22.922 -32.75 -29.297 1 95.94 378 ASP B CA 1
ATOM 7375 C C . ASP B 1 378 ? -22.047 -33.906 -28.766 1 95.94 378 ASP B C 1
ATOM 7377 O O . ASP B 1 378 ? -22.531 -34.812 -28.109 1 95.94 378 ASP B O 1
ATOM 7381 N N . LEU B 1 379 ? -20.875 -33.781 -29.125 1 93.56 379 LEU B N 1
ATOM 7382 C CA . LEU B 1 379 ? -19.938 -34.812 -28.672 1 93.56 379 LEU B CA 1
ATOM 7383 C C . LEU B 1 379 ? -19.875 -34.812 -27.141 1 93.56 379 LEU B C 1
ATOM 7385 O O . LEU B 1 379 ? -19.781 -35.906 -26.547 1 93.56 379 LEU B O 1
ATOM 7389 N N . PHE B 1 380 ? -19.938 -33.688 -26.5 1 95.25 380 PHE B N 1
ATOM 7390 C CA . PHE B 1 380 ? -19.891 -33.594 -25.047 1 95.25 380 PHE B CA 1
ATOM 7391 C C . PHE B 1 380 ? -21.125 -34.219 -24.422 1 95.25 380 PHE B C 1
ATOM 7393 O O . PHE B 1 380 ? -21.016 -34.938 -23.422 1 95.25 380 PHE B O 1
ATOM 7400 N N . LEU B 1 381 ? -22.219 -33.938 -24.984 1 95 381 LEU B N 1
ATOM 7401 C CA . LEU B 1 381 ? -23.438 -34.5 -24.422 1 95 381 LEU B CA 1
ATOM 7402 C C . LEU B 1 381 ? -23.422 -36.031 -24.469 1 95 381 LEU B C 1
ATOM 7404 O O . LEU B 1 381 ? -23.875 -36.688 -23.547 1 95 381 LEU B O 1
ATOM 7408 N N . ASP B 1 382 ? -22.922 -36.531 -25.547 1 92.25 382 ASP B N 1
ATOM 7409 C CA . ASP B 1 382 ? -22.766 -38 -25.641 1 92.25 382 ASP B CA 1
ATOM 7410 C C . ASP B 1 382 ? -21.766 -38.5 -24.609 1 92.25 382 ASP B C 1
ATOM 7412 O O . ASP B 1 382 ? -22 -39.531 -23.984 1 92.25 382 ASP B O 1
ATOM 7416 N N . TYR B 1 383 ? -20.734 -37.781 -24.547 1 90.94 383 TYR B N 1
ATOM 7417 C CA . TYR B 1 383 ? -19.688 -38.125 -23.594 1 90.94 383 TYR B CA 1
ATOM 7418 C C . TYR B 1 383 ? -20.219 -38.094 -22.172 1 90.94 383 TYR B C 1
ATOM 7420 O O . TYR B 1 383 ? -19.984 -39 -21.375 1 90.94 383 TYR B O 1
ATOM 7428 N N . LYS B 1 384 ? -20.906 -37.062 -21.812 1 92.94 384 LYS B N 1
ATOM 7429 C CA . LYS B 1 384 ? -21.5 -36.875 -20.484 1 92.94 384 LYS B CA 1
ATOM 7430 C C . LYS B 1 384 ? -22.484 -38 -20.172 1 92.94 384 LYS B C 1
ATOM 7432 O O . LYS B 1 384 ? -22.469 -38.562 -19.078 1 92.94 384 LYS B O 1
ATOM 7437 N N . ARG B 1 385 ? -23.25 -38.406 -21.078 1 92.5 385 ARG B N 1
ATOM 7438 C CA . ARG B 1 385 ? -24.219 -39.469 -20.891 1 92.5 385 ARG B CA 1
ATOM 7439 C C . ARG B 1 385 ? -23.516 -40.812 -20.625 1 92.5 385 ARG B C 1
ATOM 7441 O O . ARG B 1 385 ? -23.938 -41.562 -19.766 1 92.5 385 ARG B O 1
ATOM 7448 N N . ALA B 1 386 ? -22.516 -40.969 -21.375 1 87.31 386 ALA B N 1
ATOM 7449 C CA . ALA B 1 386 ? -21.766 -42.219 -21.219 1 87.31 386 ALA B CA 1
ATOM 7450 C C . ALA B 1 386 ? -21.156 -42.312 -19.828 1 87.31 386 ALA B C 1
ATOM 7452 O O . ALA B 1 386 ? -21.219 -43.375 -19.188 1 87.31 386 ALA B O 1
ATOM 7453 N N . ILE B 1 387 ? -20.641 -41.25 -19.359 1 90.25 387 ILE B N 1
ATOM 7454 C CA . ILE B 1 387 ? -19.969 -41.25 -18.062 1 90.25 387 ILE B CA 1
ATOM 7455 C C . ILE B 1 387 ? -21 -41.312 -16.938 1 90.25 387 ILE B C 1
ATOM 7457 O O . ILE B 1 387 ? -20.859 -42.062 -15.977 1 90.25 387 ILE B O 1
ATOM 7461 N N . GLU B 1 388 ? -22.047 -40.562 -17.109 1 92 388 GLU B N 1
ATOM 7462 C CA . GLU B 1 388 ? -23.062 -40.5 -16.062 1 92 388 GLU B CA 1
ATOM 7463 C C . GLU B 1 388 ? -23.812 -41.812 -15.93 1 92 388 GLU B C 1
ATOM 7465 O O . GLU B 1 388 ? -24.234 -42.188 -14.836 1 92 388 GLU B O 1
ATOM 7470 N N . THR B 1 389 ? -24.016 -42.5 -16.984 1 89.62 389 THR B N 1
ATOM 7471 C CA . THR B 1 389 ? -24.688 -43.812 -16.953 1 89.62 389 THR B CA 1
ATOM 7472 C C . THR B 1 389 ? -23.875 -44.812 -16.172 1 89.62 389 THR B C 1
ATOM 7474 O O . THR B 1 389 ? -24.422 -45.656 -15.461 1 89.62 389 THR B O 1
ATOM 7477 N N . ARG B 1 390 ? -22.625 -44.625 -16.219 1 84.81 390 ARG B N 1
ATOM 7478 C CA . ARG B 1 390 ? -21.75 -45.656 -15.625 1 84.81 390 ARG B CA 1
ATOM 7479 C C . ARG B 1 390 ? -21.328 -45.25 -14.219 1 84.81 390 ARG B C 1
ATOM 7481 O O . ARG B 1 390 ? -21.141 -46.094 -13.352 1 84.81 390 ARG B O 1
ATOM 7488 N N . PHE B 1 391 ? -21.125 -44.031 -13.992 1 89 391 PHE B N 1
ATOM 7489 C CA . PHE B 1 391 ? -20.438 -43.625 -12.766 1 89 391 PHE B CA 1
ATOM 7490 C C . PHE B 1 391 ? -21.328 -42.719 -11.922 1 89 391 PHE B C 1
ATOM 7492 O O . PHE B 1 391 ? -20.984 -42.375 -10.789 1 89 391 PHE B O 1
ATOM 7499 N N . GLY B 1 392 ? -22.406 -42.25 -12.414 1 87.81 392 GLY B N 1
ATOM 7500 C CA . GLY B 1 392 ? -23.297 -41.375 -11.68 1 87.81 392 GLY B CA 1
ATOM 7501 C C . GLY B 1 392 ? -23.344 -39.969 -12.234 1 87.81 392 GLY B C 1
ATOM 7502 O O . GLY B 1 392 ? -22.703 -39.688 -13.25 1 87.81 392 GLY B O 1
ATOM 7503 N N . LYS B 1 393 ? -23.984 -39.125 -11.508 1 92.25 393 LYS B N 1
ATOM 7504 C CA . LYS B 1 393 ? -24.219 -37.781 -11.977 1 92.25 393 LYS B CA 1
ATOM 7505 C C . LYS B 1 393 ? -22.969 -36.906 -11.812 1 92.25 393 LYS B C 1
ATOM 7507 O O . LYS B 1 393 ? -22.328 -36.938 -10.766 1 92.25 393 LYS B O 1
ATOM 7512 N N . ALA B 1 394 ? -22.578 -36.188 -12.836 1 90.25 394 ALA B N 1
ATOM 7513 C CA . ALA B 1 394 ? -21.375 -35.375 -12.852 1 90.25 394 ALA B CA 1
ATOM 7514 C C . ALA B 1 394 ? -21.625 -34.031 -12.195 1 90.25 394 ALA B C 1
ATOM 7516 O O . ALA B 1 394 ? -22.781 -33.594 -12.047 1 90.25 394 ALA B O 1
ATOM 7517 N N . PHE B 1 395 ? -20.562 -33.375 -11.773 1 87.44 395 PHE B N 1
ATOM 7518 C CA . PHE B 1 395 ? -20.609 -32.031 -11.219 1 87.44 395 PHE B CA 1
ATOM 7519 C C . PHE B 1 395 ? -20.719 -30.984 -12.328 1 87.44 395 PHE B C 1
ATOM 7521 O O . PHE B 1 395 ? -20.266 -31.219 -13.453 1 87.44 395 PHE B O 1
ATOM 7528 N N . SER B 1 396 ? -21.422 -29.922 -12 1 88.25 396 SER B N 1
ATOM 7529 C CA . SER B 1 396 ? -21.469 -28.812 -12.945 1 88.25 396 SER B CA 1
ATOM 7530 C C . SER B 1 396 ? -20.844 -27.547 -12.359 1 88.25 396 SER B C 1
ATOM 7532 O O . SER B 1 396 ? -21.125 -27.203 -11.211 1 88.25 396 SER B O 1
ATOM 7534 N N . PHE B 1 397 ? -20 -27 -13.125 1 85.19 397 PHE B N 1
ATOM 7535 C CA . PHE B 1 397 ? -19.359 -25.766 -12.695 1 85.19 397 PHE B CA 1
ATOM 7536 C C . PHE B 1 397 ? -19.969 -24.562 -13.398 1 85.19 397 PHE B C 1
ATOM 7538 O O . PHE B 1 397 ? -19.422 -23.453 -13.336 1 85.19 397 PHE B O 1
ATOM 7545 N N . LEU B 1 398 ? -21.016 -24.844 -14.016 1 86.94 398 LEU B N 1
ATOM 7546 C CA . LEU B 1 398 ? -21.703 -23.766 -14.719 1 86.94 398 LEU B CA 1
ATOM 7547 C C . LEU B 1 398 ? -22.484 -22.891 -13.75 1 86.94 398 LEU B C 1
ATOM 7549 O O . LEU B 1 398 ? -23.219 -23.406 -12.898 1 86.94 398 LEU B O 1
ATOM 7553 N N . PRO B 1 399 ? -22.266 -21.578 -13.82 1 78.38 399 PRO B N 1
ATOM 7554 C CA . PRO B 1 399 ? -23.125 -20.703 -13.016 1 78.38 399 PRO B CA 1
ATOM 7555 C C . PRO B 1 399 ? -24.609 -20.828 -13.383 1 78.38 399 PRO B C 1
ATOM 7557 O O . PRO B 1 399 ? -24.938 -21.172 -14.523 1 78.38 399 PRO B O 1
ATOM 7560 N N . LEU B 1 400 ? -25.438 -20.469 -12.477 1 76.62 400 LEU B N 1
ATOM 7561 C CA . LEU B 1 400 ? -26.875 -20.594 -12.68 1 76.62 400 LEU B CA 1
ATOM 7562 C C . LEU B 1 400 ? -27.344 -19.719 -13.828 1 76.62 400 LEU B C 1
ATOM 7564 O O . LEU B 1 400 ? -26.953 -18.547 -13.914 1 76.62 400 LEU B O 1
ATOM 7568 N N . GLY B 1 401 ? -27.984 -20.203 -14.672 1 77.88 401 GLY B N 1
ATOM 7569 C CA . GLY B 1 401 ? -28.578 -19.438 -15.75 1 77.88 401 GLY B CA 1
ATOM 7570 C C . GLY B 1 401 ? -27.719 -19.391 -17 1 77.88 401 GLY B C 1
ATOM 7571 O O . GLY B 1 401 ? -28.125 -18.828 -18.016 1 77.88 401 GLY B O 1
ATOM 7572 N N . ASN B 1 402 ? -26.578 -20.031 -16.938 1 84.62 402 ASN B N 1
ATOM 7573 C CA . ASN B 1 402 ? -25.703 -20 -18.109 1 84.62 402 ASN B CA 1
ATOM 7574 C C . ASN B 1 402 ? -25.797 -21.281 -18.906 1 84.62 402 ASN B C 1
ATOM 7576 O O . ASN B 1 402 ? -26.312 -22.297 -18.422 1 84.62 402 ASN B O 1
ATOM 7580 N N . THR B 1 403 ? -25.375 -21.156 -20.188 1 87.31 403 THR B N 1
ATOM 7581 C CA . THR B 1 403 ? -25.5 -22.297 -21.094 1 87.31 403 THR B CA 1
ATOM 7582 C C . THR B 1 403 ? -24.203 -22.531 -21.859 1 87.31 403 THR B C 1
ATOM 7584 O O . THR B 1 403 ? -23.344 -21.656 -21.906 1 87.31 403 THR B O 1
ATOM 7587 N N . ILE B 1 404 ? -24.047 -23.703 -22.375 1 92.75 404 ILE B N 1
ATOM 7588 C CA . ILE B 1 404 ? -22.859 -24.062 -23.141 1 92.75 404 ILE B CA 1
ATOM 7589 C C . ILE B 1 404 ? -23.125 -23.812 -24.625 1 92.75 404 ILE B C 1
ATOM 7591 O O . ILE B 1 404 ? -22.203 -23.922 -25.453 1 92.75 404 ILE B O 1
ATOM 7595 N N . TYR B 1 405 ? -24.328 -23.406 -24.938 1 91.25 405 TYR B N 1
ATOM 7596 C CA . TYR B 1 405 ? -24.719 -23.188 -26.328 1 91.25 405 TYR B CA 1
ATOM 7597 C C . TYR B 1 405 ? -24.406 -21.766 -26.75 1 91.25 405 TYR B C 1
ATOM 7599 O O . TYR B 1 405 ? -24.328 -20.859 -25.922 1 91.25 405 TYR B O 1
ATOM 7607 N N . LEU B 1 406 ? -24.203 -21.562 -28.094 1 88.62 406 LEU B N 1
ATOM 7608 C CA . LEU B 1 406 ? -24 -20.234 -28.625 1 88.62 406 LEU B CA 1
ATOM 7609 C C . LEU B 1 406 ? -25.297 -19.438 -28.641 1 88.62 406 LEU B C 1
ATOM 7611 O O . LEU B 1 406 ? -26.375 -20.016 -28.828 1 88.62 406 LEU B O 1
ATOM 7615 N N . PRO B 1 407 ? -25.141 -18.094 -28.25 1 74.56 407 PRO B N 1
ATOM 7616 C CA . PRO B 1 407 ? -26.359 -17.297 -28.328 1 74.56 407 PRO B CA 1
ATOM 7617 C C . PRO B 1 407 ? -26.922 -17.219 -29.75 1 74.56 407 PRO B C 1
ATOM 7619 O O . PRO B 1 407 ? -26.172 -17.312 -30.719 1 74.56 407 PRO B O 1
ATOM 7622 N N . ALA B 1 408 ? -28.219 -17.406 -29.891 1 59.97 408 ALA B N 1
ATOM 7623 C CA . ALA B 1 408 ? -28.859 -17.281 -31.188 1 59.97 408 ALA B CA 1
ATOM 7624 C C . ALA B 1 408 ? -28.469 -15.977 -31.875 1 59.97 408 ALA B C 1
ATOM 7626 O O . ALA B 1 408 ? -28.172 -14.984 -31.203 1 59.97 408 ALA B O 1
ATOM 7627 N N . SER B 1 409 ? -27.906 -15.93 -33.094 1 53.94 409 SER B N 1
ATOM 7628 C CA . SER B 1 409 ? -27.422 -14.812 -33.906 1 53.94 409 SER B CA 1
ATOM 7629 C C . SER B 1 409 ? -28.016 -13.492 -33.438 1 53.94 409 SER B C 1
ATOM 7631 O O . SER B 1 409 ? -27.453 -12.422 -33.656 1 53.94 409 SER B O 1
ATOM 7633 N N . GLY B 1 410 ? -29.266 -13.289 -33.312 1 41.81 410 GLY B N 1
ATOM 7634 C CA . GLY B 1 410 ? -29.781 -11.945 -33.094 1 41.81 410 GLY B CA 1
ATOM 7635 C C . GLY B 1 410 ? -29.344 -11.336 -31.781 1 41.81 410 GLY B C 1
ATOM 7636 O O . GLY B 1 410 ? -29.297 -10.109 -31.656 1 41.81 410 GLY B O 1
ATOM 7637 N N . ASN B 1 411 ? -29.531 -11.961 -30.719 1 37.06 411 ASN B N 1
ATOM 7638 C CA . ASN B 1 411 ? -29.406 -11.344 -29.391 1 37.06 411 ASN B CA 1
ATOM 7639 C C . ASN B 1 411 ? -27.984 -11.445 -28.844 1 37.06 411 ASN B C 1
ATOM 7641 O O . ASN B 1 411 ? -27.672 -12.367 -28.094 1 37.06 411 ASN B O 1
ATOM 7645 N N . LEU B 1 412 ? -27.047 -11.086 -29.547 1 38.72 412 LEU B N 1
ATOM 7646 C CA . LEU B 1 412 ? -25.688 -11.047 -29.016 1 38.72 412 LEU B CA 1
ATOM 7647 C C . LEU B 1 412 ? -25.625 -10.242 -27.734 1 38.72 412 LEU B C 1
ATOM 7649 O O . LEU B 1 412 ? -25.609 -9.008 -27.766 1 38.72 412 LEU B O 1
ATOM 7653 N N . VAL B 1 413 ? -26.453 -10.523 -26.812 1 34.41 413 VAL B N 1
ATOM 7654 C CA . VAL B 1 413 ? -26.219 -9.789 -25.578 1 34.41 413 VAL B CA 1
ATOM 7655 C C . VAL B 1 413 ? -24.781 -10.023 -25.109 1 34.41 413 VAL B C 1
ATOM 7657 O O . VAL B 1 413 ? -24.297 -11.164 -25.094 1 34.41 413 VAL B O 1
ATOM 7660 N N . ALA B 1 414 ? -23.906 -9.07 -25.031 1 32.91 414 ALA B N 1
ATOM 7661 C CA . ALA B 1 414 ? -22.547 -8.922 -24.531 1 32.91 414 ALA B CA 1
ATOM 7662 C C . ALA B 1 414 ? -22.359 -9.664 -23.219 1 32.91 414 ALA B C 1
ATOM 7664 O O . ALA B 1 414 ? -22.906 -9.266 -22.188 1 32.91 414 ALA B O 1
ATOM 7665 N N . ALA B 1 415 ? -22.281 -10.969 -23.094 1 34.88 415 ALA B N 1
ATOM 7666 C CA . ALA B 1 415 ? -21.812 -11.695 -21.906 1 34.88 415 ALA B CA 1
ATOM 7667 C C . ALA B 1 415 ? -20.516 -11.109 -21.391 1 34.88 415 ALA B C 1
ATOM 7669 O O . ALA B 1 415 ? -19.453 -11.734 -21.5 1 34.88 415 ALA B O 1
ATOM 7670 N N . SER B 1 416 ? -20.109 -9.992 -21.766 1 33.12 416 SER B N 1
ATOM 7671 C CA . SER B 1 416 ? -18.766 -9.586 -21.375 1 33.12 416 SER B CA 1
ATOM 7672 C C . SER B 1 416 ? -18.516 -9.805 -19.891 1 33.12 416 SER B C 1
ATOM 7674 O O . SER B 1 416 ? -17.469 -10.336 -19.5 1 33.12 416 SER B O 1
ATOM 7676 N N . ASN B 1 417 ? -19.094 -8.898 -19 1 33.75 417 ASN B N 1
ATOM 7677 C CA . ASN B 1 417 ? -18.375 -8.398 -17.844 1 33.75 417 ASN B CA 1
ATOM 7678 C C . ASN B 1 417 ? -18.359 -9.422 -16.703 1 33.75 417 ASN B C 1
ATOM 7680 O O . ASN B 1 417 ? -17.766 -9.188 -15.656 1 33.75 417 ASN B O 1
ATOM 7684 N N . ASN B 1 418 ? -19.406 -10.43 -16.641 1 35.38 418 ASN B N 1
ATOM 7685 C CA . ASN B 1 418 ? -19.609 -11.055 -15.344 1 35.38 418 ASN B CA 1
ATOM 7686 C C . ASN B 1 418 ? -18.75 -12.305 -15.18 1 35.38 418 ASN B C 1
ATOM 7688 O O . ASN B 1 418 ? -19.062 -13.172 -14.359 1 35.38 418 ASN B O 1
ATOM 7692 N N . LEU B 1 419 ? -18.047 -12.727 -16.125 1 40.31 419 LEU B N 1
ATOM 7693 C CA . LEU B 1 419 ? -17.328 -13.961 -15.82 1 40.31 419 LEU B CA 1
ATOM 7694 C C . LEU B 1 419 ? -16.359 -13.758 -14.656 1 40.31 419 LEU B C 1
ATOM 7696 O O . LEU B 1 419 ? -15.211 -13.352 -14.867 1 40.31 419 LEU B O 1
ATOM 7700 N N . SER B 1 420 ? -16.75 -13.266 -13.578 1 36.91 420 SER B N 1
ATOM 7701 C CA . SER B 1 420 ? -15.852 -13.289 -12.43 1 36.91 420 SER B CA 1
ATOM 7702 C C . SER B 1 420 ? -15.383 -14.703 -12.117 1 36.91 420 SER B C 1
ATOM 7704 O O . SER B 1 420 ? -16.203 -15.617 -11.984 1 36.91 420 SER B O 1
ATOM 7706 N N . ALA B 1 421 ? -14.266 -15.133 -12.57 1 35.5 421 ALA B N 1
ATOM 7707 C CA . ALA B 1 421 ? -13.555 -16.375 -12.281 1 35.5 421 ALA B CA 1
ATOM 7708 C C . ALA B 1 421 ? -13.758 -16.797 -10.828 1 35.5 421 ALA B C 1
ATOM 7710 O O . ALA B 1 421 ? -13.203 -17.812 -10.383 1 35.5 421 ALA B O 1
ATOM 7711 N N . SER B 1 422 ? -14.414 -15.992 -9.891 1 34.25 422 SER B N 1
ATOM 7712 C CA . SER B 1 422 ? -14.352 -16.438 -8.5 1 34.25 422 SER B CA 1
ATOM 7713 C C . SER B 1 422 ? -15.156 -17.703 -8.289 1 34.25 422 SER B C 1
ATOM 7715 O O . SER B 1 422 ? -15.148 -18.281 -7.195 1 34.25 422 SER B O 1
ATOM 7717 N N . SER B 1 423 ? -16.078 -18.078 -9.195 1 33.66 423 SER B N 1
ATOM 7718 C CA . SER B 1 423 ? -17.094 -19.016 -8.719 1 33.66 423 SER B CA 1
ATOM 7719 C C . SER B 1 423 ? -16.531 -20.438 -8.625 1 33.66 423 SER B C 1
ATOM 7721 O O . SER B 1 423 ? -17.266 -21.375 -8.32 1 33.66 423 SER B O 1
ATOM 7723 N N . PHE B 1 424 ? -15.438 -20.688 -9.172 1 35.78 424 PHE B N 1
ATOM 7724 C CA . PHE B 1 424 ? -15.164 -22.125 -9.156 1 35.78 424 PHE B CA 1
ATOM 7725 C C . PHE B 1 424 ? -14.852 -22.594 -7.742 1 35.78 424 PHE B C 1
ATOM 7727 O O . PHE B 1 424 ? -13.859 -23.297 -7.523 1 35.78 424 PHE B O 1
ATOM 7734 N N . THR B 1 425 ? -15.078 -21.844 -6.648 1 31.98 425 THR B N 1
ATOM 7735 C CA . THR B 1 425 ? -14.68 -22.406 -5.363 1 31.98 425 THR B CA 1
ATOM 7736 C C . THR B 1 425 ? -15.5 -23.656 -5.035 1 31.98 425 THR B C 1
ATOM 7738 O O . THR B 1 425 ? -16.656 -23.547 -4.629 1 31.98 425 THR B O 1
ATOM 7741 N N . GLY B 1 426 ? -15.523 -24.656 -5.809 1 26.59 426 GLY B N 1
ATOM 7742 C CA . GLY B 1 426 ? -16.078 -25.875 -5.254 1 26.59 426 GLY B CA 1
ATOM 7743 C C . GLY B 1 426 ? -15.484 -26.234 -3.904 1 26.59 426 GLY B C 1
ATOM 7744 O O . GLY B 1 426 ? -14.281 -26.094 -3.686 1 26.59 426 GLY B O 1
ATOM 7745 N N . THR B 1 427 ? -16.172 -26.125 -2.811 1 25.36 427 THR B N 1
ATOM 7746 C CA . THR B 1 427 ? -15.875 -26.625 -1.476 1 25.36 427 THR B CA 1
ATOM 7747 C C . THR B 1 427 ? -15.461 -28.094 -1.532 1 25.36 427 THR B C 1
ATOM 7749 O O . THR B 1 427 ? -16.281 -28.953 -1.857 1 25.36 427 THR B O 1
ATOM 7752 N N . THR B 1 428 ? -14.344 -28.484 -2.066 1 23.73 428 THR B N 1
ATOM 7753 C CA . THR B 1 428 ? -13.875 -29.828 -1.8 1 23.73 428 THR B CA 1
ATOM 7754 C C . THR B 1 428 ? -13.852 -30.109 -0.3 1 23.73 428 THR B C 1
ATOM 7756 O O . THR B 1 428 ? -13.234 -29.375 0.469 1 23.73 428 THR B O 1
ATOM 7759 N N . SER B 1 429 ? -14.898 -30.609 0.285 1 23.08 429 SER B N 1
ATOM 7760 C CA . SER B 1 429 ? -14.867 -31.266 1.593 1 23.08 429 SER B CA 1
ATOM 7761 C C . SER B 1 429 ? -13.703 -32.25 1.695 1 23.08 429 SER B C 1
ATOM 7763 O O . SER B 1 429 ? -13.695 -33.281 1.021 1 23.08 429 SER B O 1
ATOM 7765 N N . ASN B 1 430 ? -12.539 -31.766 1.707 1 21.06 430 ASN B N 1
ATOM 7766 C CA . ASN B 1 430 ? -11.391 -32.625 2.012 1 21.06 430 ASN B CA 1
ATOM 7767 C C . ASN B 1 430 ? -11.609 -33.438 3.285 1 21.06 430 ASN B C 1
ATOM 7769 O O . ASN B 1 430 ? -11.711 -32.875 4.375 1 21.06 430 ASN B O 1
ATOM 7773 N N . THR B 1 431 ? -12.453 -34.438 3.23 1 20.36 431 THR B N 1
ATOM 7774 C CA . THR B 1 431 ? -12.43 -35.469 4.273 1 20.36 431 THR B CA 1
ATOM 7775 C C . THR B 1 431 ? -11 -35.938 4.516 1 20.36 431 THR B C 1
ATOM 7777 O O . THR B 1 431 ? -10.281 -36.281 3.568 1 20.36 431 THR B O 1
ATOM 7780 N N . ASN B 1 432 ? -10.367 -35.438 5.48 1 19.92 432 ASN B N 1
ATOM 7781 C CA . ASN B 1 432 ? -9.109 -35.844 6.09 1 19.92 432 ASN B CA 1
ATOM 7782 C C . ASN B 1 432 ? -9.047 -37.375 6.297 1 19.92 432 ASN B C 1
ATOM 7784 O O . ASN B 1 432 ? -9.68 -37.906 7.207 1 19.92 432 ASN B O 1
ATOM 7788 N N . LEU B 1 433 ? -9.156 -38.125 5.191 1 19.47 433 LEU B N 1
ATOM 7789 C CA . LEU B 1 433 ? -8.875 -39.531 5.406 1 19.47 433 LEU B CA 1
ATOM 7790 C C . LEU B 1 433 ? -7.504 -39.719 6.051 1 19.47 433 LEU B C 1
ATOM 7792 O O . LEU B 1 433 ? -6.531 -39.094 5.656 1 19.47 433 LEU B O 1
ATOM 7796 N N . GLY B 1 434 ? -7.453 -40.125 7.344 1 19.34 434 GLY B N 1
ATOM 7797 C CA . GLY B 1 434 ? -6.375 -40.562 8.211 1 19.34 434 GLY B CA 1
ATOM 7798 C C . GLY B 1 434 ? -5.473 -41.594 7.555 1 19.34 434 GLY B C 1
ATOM 7799 O O . GLY B 1 434 ? -5.914 -42.719 7.238 1 19.34 434 GLY B O 1
ATOM 7800 N N . GLY B 1 435 ? -4.668 -41.156 6.562 1 18.48 435 GLY B N 1
ATOM 7801 C CA . GLY B 1 435 ? -3.695 -42.031 5.926 1 18.48 435 GLY B CA 1
ATOM 7802 C C . GLY B 1 435 ? -2.811 -42.75 6.918 1 18.48 435 GLY B C 1
ATOM 7803 O O . GLY B 1 435 ? -2.213 -42.156 7.801 1 18.48 435 GLY B O 1
ATOM 7804 N N . SER B 1 436 ? -3.26 -43.938 7.375 1 19.28 436 SER B N 1
ATOM 7805 C CA . SER B 1 436 ? -2.445 -44.906 8.109 1 19.28 436 SER B CA 1
ATOM 7806 C C . SER B 1 436 ? -1.137 -45.188 7.379 1 19.28 436 SER B C 1
ATOM 7808 O O . SER B 1 436 ? -1.111 -45.281 6.148 1 19.28 436 SER B O 1
ATOM 7810 N N . ASN B 1 437 ? -0.035 -44.75 7.93 1 18.67 437 ASN B N 1
ATOM 7811 C CA . ASN B 1 437 ? 1.385 -44.875 7.629 1 18.67 437 ASN B CA 1
ATOM 7812 C C . ASN B 1 437 ? 1.785 -46.344 7.469 1 18.67 437 ASN B C 1
ATOM 7814 O O . ASN B 1 437 ? 1.973 -47.031 8.461 1 18.67 437 ASN B O 1
ATOM 7818 N N . SER B 1 438 ? 1.072 -47.156 6.648 1 18.14 438 SER B N 1
ATOM 7819 C CA . SER B 1 438 ? 1.572 -48.531 6.602 1 18.14 438 SER B CA 1
ATOM 7820 C C . SER B 1 438 ? 3.006 -48.562 6.086 1 18.14 438 SER B C 1
ATOM 7822 O O . SER B 1 438 ? 3.365 -47.812 5.164 1 18.14 438 SER B O 1
ATOM 7824 N N . SER B 1 439 ? 3.938 -49.031 6.906 1 19.94 439 SER B N 1
ATOM 7825 C CA . SER B 1 439 ? 5.371 -49.281 6.844 1 19.94 439 SER B CA 1
ATOM 7826 C C . SER B 1 439 ? 5.68 -50.375 5.805 1 19.94 439 SER B C 1
ATOM 7828 O O . SER B 1 439 ? 5.473 -51.562 6.051 1 19.94 439 SER B O 1
ATOM 7830 N N . ILE B 1 440 ? 5.285 -50.188 4.543 1 18.62 440 ILE B N 1
ATOM 7831 C CA . ILE B 1 440 ? 5.508 -51.281 3.635 1 18.62 440 ILE B CA 1
ATOM 7832 C C . ILE B 1 440 ? 7.008 -51.5 3.416 1 18.62 440 ILE B C 1
ATOM 7834 O O . ILE B 1 440 ? 7.73 -50.531 3.133 1 18.62 440 ILE B O 1
ATOM 7838 N N . SER B 1 441 ? 7.523 -52.594 3.895 1 19.86 441 SER B N 1
ATOM 7839 C CA . SER B 1 441 ? 8.852 -53.188 3.773 1 19.86 441 SER B CA 1
ATOM 7840 C C . SER B 1 441 ? 9.164 -53.562 2.328 1 19.86 441 SER B C 1
ATOM 7842 O O . SER B 1 441 ? 8.43 -54.312 1.703 1 19.86 441 SER B O 1
ATOM 7844 N N . LEU B 1 442 ? 9.781 -52.688 1.479 1 18.38 442 LEU B N 1
ATOM 7845 C CA . LEU B 1 442 ? 10.094 -52.594 0.056 1 18.38 442 LEU B CA 1
ATOM 7846 C C . LEU B 1 442 ? 11.164 -53.594 -0.33 1 18.38 442 LEU B C 1
ATOM 7848 O O . LEU B 1 442 ? 12.352 -53.375 -0.084 1 18.38 442 LEU B O 1
ATOM 7852 N N . GLU B 1 443 ? 10.906 -54.906 -0.389 1 17.41 443 GLU B N 1
ATOM 7853 C CA . GLU B 1 443 ? 12.055 -55.719 -0.762 1 17.41 443 GLU B CA 1
ATOM 7854 C C . GLU B 1 443 ? 12.406 -55.531 -2.234 1 17.41 443 GLU B C 1
ATOM 7856 O O . GLU B 1 443 ? 13.57 -55.281 -2.57 1 17.41 443 GLU B O 1
ATOM 7861 N N . ASP B 1 444 ? 11.703 -56.125 -3.334 1 17.89 444 ASP B N 1
ATOM 7862 C CA . ASP B 1 444 ? 12.414 -57.062 -4.223 1 17.89 444 ASP B CA 1
ATOM 7863 C C . ASP B 1 444 ? 12.898 -56.344 -5.48 1 17.89 444 ASP B C 1
ATOM 7865 O O . ASP B 1 444 ? 14.07 -56.406 -5.836 1 17.89 444 ASP B O 1
ATOM 7869 N N . ALA B 1 445 ? 12.078 -56.281 -6.824 1 19.05 445 ALA B N 1
ATOM 7870 C CA . ALA B 1 445 ? 12.398 -57 -8.039 1 19.05 445 ALA B CA 1
ATOM 7871 C C . ALA B 1 445 ? 13.164 -56.125 -9.023 1 19.05 445 ALA B C 1
ATOM 7873 O O . ALA B 1 445 ? 13.367 -54.938 -8.773 1 19.05 445 ALA B O 1
ATOM 7874 N N . ASN B 1 446 ? 12.609 -56.031 -10.492 1 19.59 446 ASN B N 1
ATOM 7875 C CA . ASN B 1 446 ? 13.023 -56.344 -11.852 1 19.59 446 ASN B CA 1
ATOM 7876 C C . ASN B 1 446 ? 13.453 -55.094 -12.617 1 19.59 446 ASN B C 1
ATOM 7878 O O . ASN B 1 446 ? 13.094 -53.969 -12.234 1 19.59 446 ASN B O 1
ATOM 7882 N N . ASP B 1 447 ? 14.078 -55.219 -13.938 1 20.84 447 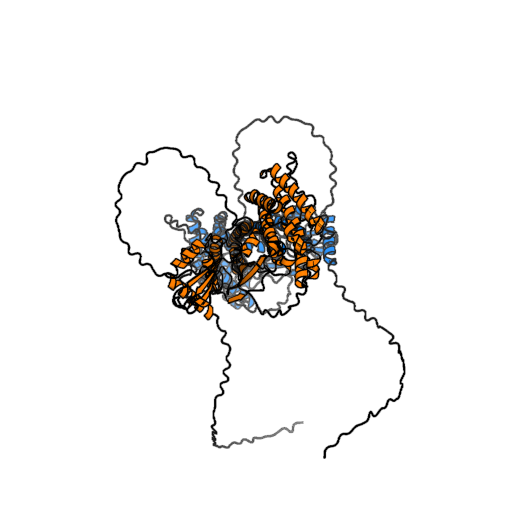ASP B N 1
ATOM 7883 C CA . ASP B 1 447 ? 15.008 -54.531 -14.828 1 20.84 447 ASP B CA 1
ATOM 7884 C C . ASP B 1 447 ? 14.281 -53.5 -15.711 1 20.84 447 ASP B C 1
ATOM 7886 O O . ASP B 1 447 ? 14.641 -53.312 -16.875 1 20.84 447 ASP B O 1
ATOM 7890 N N . ALA B 1 448 ? 13.281 -52.75 -15.477 1 19.02 448 ALA B N 1
ATOM 7891 C CA . ALA B 1 448 ? 12.438 -52.062 -16.453 1 19.02 448 ALA B CA 1
ATOM 7892 C C . ALA B 1 448 ? 13.172 -50.906 -17.125 1 19.02 448 ALA B C 1
ATOM 7894 O O . ALA B 1 448 ? 13.93 -50.188 -16.469 1 19.02 448 ALA B O 1
ATOM 7895 N N . LYS B 1 449 ? 12.953 -50.844 -18.547 1 25.44 449 LYS B N 1
ATOM 7896 C CA . LYS B 1 449 ? 13.375 -49.906 -19.578 1 25.44 449 LYS B CA 1
ATOM 7897 C C . LYS B 1 449 ? 12.805 -48.5 -19.328 1 25.44 449 LYS B C 1
ATOM 7899 O O . LYS B 1 449 ? 11.617 -48.344 -19.062 1 25.44 449 LYS B O 1
ATOM 7904 N N . ASN B 1 450 ? 13.562 -47.406 -19.203 1 21.25 450 ASN B N 1
ATOM 7905 C CA . ASN B 1 450 ? 13.516 -46.094 -18.609 1 21.25 450 ASN B CA 1
ATOM 7906 C C . ASN B 1 450 ? 12.773 -45.094 -19.516 1 21.25 450 ASN B C 1
ATOM 7908 O O . ASN B 1 450 ? 13.398 -44.375 -20.297 1 21.25 450 ASN B O 1
ATOM 7912 N N . ASN B 1 451 ? 11.617 -45.344 -20.141 1 22.69 451 ASN B N 1
ATOM 7913 C CA . ASN B 1 451 ? 11.023 -44.312 -21 1 22.69 451 ASN B CA 1
ATOM 7914 C C . ASN B 1 451 ? 10.594 -43.094 -20.188 1 22.69 451 ASN B C 1
ATOM 7916 O O . ASN B 1 451 ? 9.812 -43.219 -19.25 1 22.69 451 ASN B O 1
ATOM 7920 N N . VAL B 1 452 ? 11.336 -42 -20.141 1 26.41 452 VAL B N 1
ATOM 7921 C CA . VAL B 1 452 ? 11.125 -40.781 -19.391 1 26.41 452 VAL B CA 1
ATOM 7922 C C . VAL B 1 452 ? 9.945 -40 -19.984 1 26.41 452 VAL B C 1
ATOM 7924 O O . VAL B 1 452 ? 9.898 -39.781 -21.203 1 26.41 452 VAL B O 1
ATOM 7927 N N . PHE B 1 453 ? 8.75 -40.125 -19.578 1 26.28 453 PHE B N 1
ATOM 7928 C CA . PHE B 1 453 ? 7.629 -39.25 -19.953 1 26.28 453 PHE B CA 1
ATOM 7929 C C . PHE B 1 453 ? 7.91 -37.812 -19.562 1 26.28 453 PHE B C 1
ATOM 7931 O O . PHE B 1 453 ? 8.008 -37.469 -18.391 1 26.28 453 PHE B O 1
ATOM 7938 N N . MET B 1 454 ? 8.602 -37.094 -20.391 1 27.56 454 MET B N 1
ATOM 7939 C CA . MET B 1 454 ? 8.781 -35.656 -20.141 1 27.56 454 MET B CA 1
ATOM 7940 C C . MET B 1 454 ? 7.457 -34.938 -20.25 1 27.56 454 MET B C 1
ATOM 7942 O O . MET B 1 454 ? 6.766 -35.031 -21.266 1 27.56 454 MET B O 1
ATOM 7946 N N . ARG B 1 455 ? 6.777 -34.688 -19.266 1 30.84 455 ARG B N 1
ATOM 7947 C CA . ARG B 1 455 ? 5.648 -33.75 -19.297 1 30.84 455 ARG B CA 1
ATOM 7948 C C . ARG B 1 455 ? 6.074 -32.406 -19.844 1 30.84 455 ARG B C 1
ATOM 7950 O O . ARG B 1 455 ? 6.812 -31.656 -19.172 1 30.84 455 ARG B O 1
ATOM 7957 N N . VAL B 1 456 ? 6.301 -32.25 -21.125 1 23.95 456 VAL B N 1
ATOM 7958 C CA . VAL B 1 456 ? 6.598 -30.938 -21.703 1 23.95 456 VAL B CA 1
ATOM 7959 C C . VAL B 1 456 ? 5.43 -29.984 -21.453 1 23.95 456 VAL B C 1
ATOM 7961 O O . VAL B 1 456 ? 4.293 -30.281 -21.812 1 23.95 456 VAL B O 1
ATOM 7964 N N . SER B 1 457 ? 5.43 -29.234 -20.438 1 27.34 457 SER B N 1
ATOM 7965 C CA . SER B 1 457 ? 4.504 -28.125 -20.203 1 27.34 457 SER B CA 1
ATOM 7966 C C . SER B 1 457 ? 4.312 -27.281 -21.453 1 27.34 457 SER B C 1
ATOM 7968 O O . SER B 1 457 ? 5.273 -27 -22.172 1 27.34 457 SER B O 1
ATOM 7970 N N . GLY B 1 458 ? 3.166 -27.328 -22.141 1 24.05 458 GLY B N 1
ATOM 7971 C CA . GLY B 1 458 ? 2.68 -26.578 -23.297 1 24.05 458 GLY B CA 1
ATOM 7972 C C . GLY B 1 458 ? 2.938 -25.094 -23.203 1 24.05 458 GLY B C 1
ATOM 7973 O O . GLY B 1 458 ? 2.459 -24.438 -22.281 1 24.05 458 GLY B O 1
ATOM 7974 N N . THR B 1 459 ? 4.086 -24.641 -23.562 1 25.64 459 THR B N 1
ATOM 7975 C CA . THR B 1 459 ? 4.418 -23.234 -23.766 1 25.64 459 THR B CA 1
ATOM 7976 C C . THR B 1 459 ? 3.371 -22.562 -24.656 1 25.64 459 THR B C 1
ATOM 7978 O O . THR B 1 459 ? 2.961 -23.125 -25.672 1 25.64 459 THR B O 1
ATOM 7981 N N . LEU B 1 460 ? 2.531 -21.766 -24.109 1 24.81 460 LEU B N 1
ATOM 7982 C CA . LEU B 1 460 ? 1.649 -20.875 -24.859 1 24.81 460 LEU B CA 1
ATOM 7983 C C . LEU B 1 460 ? 2.398 -20.219 -26.016 1 24.81 460 LEU B C 1
ATOM 7985 O O . LEU B 1 460 ? 3.395 -19.516 -25.797 1 24.81 460 LEU B O 1
ATOM 7989 N N . LEU B 1 461 ? 2.428 -20.828 -27.188 1 21.39 461 LEU B N 1
ATOM 7990 C CA . LEU B 1 461 ? 3.008 -20.438 -28.469 1 21.39 461 LEU B CA 1
ATOM 7991 C C . LEU B 1 461 ? 2.537 -19.047 -28.875 1 21.39 461 LEU B C 1
ATOM 7993 O O . LEU B 1 461 ? 1.335 -18.766 -28.891 1 21.39 461 LEU B O 1
ATOM 7997 N N . ARG B 1 462 ? 3.307 -18.062 -28.594 1 23.59 462 ARG B N 1
ATOM 7998 C CA . ARG B 1 462 ? 3.1 -16.75 -29.188 1 23.59 462 ARG B CA 1
ATOM 7999 C C . ARG B 1 462 ? 2.953 -16.859 -30.703 1 23.59 462 ARG B C 1
ATOM 8001 O O . ARG B 1 462 ? 3.846 -17.375 -31.391 1 23.59 462 ARG B O 1
ATOM 8008 N N . SER B 1 463 ? 1.739 -16.984 -31.297 1 20.23 463 SER B N 1
ATOM 8009 C CA . SER B 1 463 ? 1.495 -16.844 -32.75 1 20.23 463 SER B CA 1
ATOM 8010 C C . SER B 1 463 ? 2.049 -15.523 -33.25 1 20.23 463 SER B C 1
ATOM 8012 O O . SER B 1 463 ? 1.716 -14.453 -32.75 1 20.23 463 SER B O 1
ATOM 8014 N N . THR B 1 464 ? 3.277 -15.516 -33.719 1 20.19 464 THR B N 1
ATOM 8015 C CA . THR B 1 464 ? 3.91 -14.445 -34.5 1 20.19 464 THR B CA 1
ATOM 8016 C C . THR B 1 464 ? 3.094 -14.109 -35.75 1 20.19 464 THR B C 1
ATOM 8018 O O . THR B 1 464 ? 2.924 -14.945 -36.625 1 20.19 464 THR B O 1
ATOM 8021 N N . ALA B 1 465 ? 2.021 -13.43 -35.625 1 19.92 465 ALA B N 1
ATOM 8022 C CA . ALA B 1 465 ? 1.412 -12.859 -36.844 1 19.92 465 ALA B CA 1
ATOM 8023 C C . ALA B 1 465 ? 2.451 -12.141 -37.688 1 19.92 465 ALA B C 1
ATOM 8025 O O . ALA B 1 465 ? 3.123 -11.219 -37.219 1 19.92 465 ALA B O 1
ATOM 8026 N N . SER B 1 466 ? 2.969 -12.797 -38.781 1 18.73 466 SER B N 1
ATOM 8027 C CA . SER B 1 466 ? 3.832 -12.375 -39.875 1 18.73 466 SER B CA 1
ATOM 8028 C C . SER B 1 466 ? 3.188 -11.25 -40.688 1 18.73 466 SER B C 1
ATOM 8030 O O . SER B 1 466 ? 2.143 -11.445 -41.312 1 18.73 466 SER B O 1
ATOM 8032 N N . LYS B 1 467 ? 3 -10.055 -40.219 1 20.28 467 LYS B N 1
ATOM 8033 C CA . LYS B 1 467 ? 2.688 -9.023 -41.188 1 20.28 467 LYS B CA 1
ATOM 8034 C C . LYS B 1 467 ? 3.635 -9.094 -42.375 1 20.28 467 LYS B C 1
ATOM 8036 O O . LYS B 1 467 ? 4.852 -8.977 -42.219 1 20.28 467 LYS B O 1
ATOM 8041 N N . ALA B 1 468 ? 3.244 -9.727 -43.5 1 17.38 468 ALA B N 1
ATOM 8042 C CA . ALA B 1 468 ? 3.789 -9.727 -44.844 1 17.38 468 ALA B CA 1
ATOM 8043 C C . ALA B 1 468 ? 4.047 -8.305 -45.344 1 17.38 468 ALA B C 1
ATOM 8045 O O . ALA B 1 468 ? 3.113 -7.516 -45.5 1 17.38 468 ALA B O 1
ATOM 8046 N N . ARG B 1 469 ? 5.027 -7.605 -44.938 1 19.39 469 ARG B N 1
ATOM 8047 C CA . ARG B 1 469 ? 5.496 -6.406 -45.625 1 19.39 469 ARG B CA 1
ATOM 8048 C C . ARG B 1 469 ? 5.684 -6.668 -47.094 1 19.39 469 ARG B C 1
ATOM 8050 O O . ARG B 1 469 ? 6.223 -7.707 -47.5 1 19.39 469 ARG B O 1
ATOM 8057 N N . SER B 1 470 ? 4.777 -6.18 -47.969 1 17.92 470 SER B N 1
ATOM 8058 C CA . SER B 1 470 ? 4.91 -5.984 -49.406 1 17.92 470 SER B CA 1
ATOM 8059 C C . SER B 1 470 ? 6.301 -5.477 -49.781 1 17.92 470 SER B C 1
ATOM 8061 O O . SER B 1 470 ? 6.895 -4.688 -49.031 1 17.92 470 SER B O 1
ATOM 8063 N N . SER B 1 471 ? 7.004 -6.219 -50.656 1 17.92 471 SER B N 1
ATOM 8064 C CA . SER B 1 471 ? 8.289 -6.168 -51.375 1 17.92 471 SER B CA 1
ATOM 8065 C C . SER B 1 471 ? 8.414 -4.902 -52.219 1 17.92 471 SER B C 1
ATOM 8067 O O . SER B 1 471 ? 9.32 -4.793 -53.031 1 17.92 471 SER B O 1
ATOM 8069 N N . ALA B 1 472 ? 7.906 -3.729 -51.906 1 17.98 472 ALA B N 1
ATOM 8070 C CA . ALA B 1 472 ? 8.25 -2.801 -53 1 17.98 472 ALA B CA 1
ATOM 8071 C C . ALA B 1 472 ? 9.688 -3.012 -53.469 1 17.98 472 ALA B C 1
ATOM 8073 O O . ALA B 1 472 ? 10.562 -3.336 -52.656 1 17.98 472 ALA B O 1
ATOM 8074 N N . ALA B 1 473 ? 9.945 -2.91 -54.781 1 17.14 473 ALA B N 1
ATOM 8075 C CA . ALA B 1 473 ? 10.891 -3.301 -55.844 1 17.14 473 ALA B CA 1
ATOM 8076 C C . ALA B 1 473 ? 12.273 -2.713 -55.562 1 17.14 473 ALA B C 1
ATOM 8078 O O . ALA B 1 473 ? 13.289 -3.391 -55.75 1 17.14 473 ALA B O 1
ATOM 8079 N N . ASN B 1 474 ? 12.336 -1.377 -55.562 1 18.5 474 ASN B N 1
ATOM 8080 C CA . ASN B 1 474 ? 13.336 -0.795 -56.438 1 18.5 474 ASN B CA 1
ATOM 8081 C C . ASN B 1 474 ? 14.758 -1.094 -55.938 1 18.5 474 ASN B C 1
ATOM 8083 O O . ASN B 1 474 ? 14.984 -1.244 -54.75 1 18.5 474 ASN B O 1
ATOM 8087 N N . VAL B 1 475 ? 15.766 -1.288 -56.969 1 17.06 475 VAL B N 1
ATOM 8088 C CA . VAL B 1 475 ? 17.062 -1.864 -57.312 1 17.06 475 VAL B CA 1
ATOM 8089 C C . VAL B 1 475 ? 18.156 -1.222 -56.469 1 17.06 475 VAL B C 1
ATOM 8091 O O . VAL B 1 475 ? 19.016 -1.918 -55.906 1 17.06 475 VAL B O 1
ATOM 8094 N N . THR B 1 476 ? 18.297 0.105 -56.5 1 18.05 476 THR B N 1
ATOM 8095 C CA . THR B 1 476 ? 19.609 0.426 -57.062 1 18.05 476 THR B CA 1
ATOM 8096 C C . THR B 1 476 ? 20.672 0.374 -55.969 1 18.05 476 THR B C 1
ATOM 8098 O O . THR B 1 476 ? 20.688 1.214 -55.062 1 18.05 476 THR B O 1
ATOM 8101 N N . LEU B 1 477 ? 20.984 -0.769 -55.375 1 19.28 477 LEU B N 1
ATOM 8102 C CA . LEU B 1 477 ? 21.875 -0.889 -54.25 1 19.28 477 LEU B CA 1
ATOM 8103 C C . LEU B 1 477 ? 23.266 -0.361 -54.594 1 19.28 477 LEU B C 1
ATOM 8105 O O . LEU B 1 477 ? 23.984 -0.973 -55.406 1 19.28 477 LEU B O 1
ATOM 8109 N N . GLN B 1 478 ? 23.344 0.953 -54.906 1 18.14 478 GLN B N 1
ATOM 8110 C CA . GLN B 1 478 ? 24.688 1.21 -55.438 1 18.14 478 GLN B CA 1
ATOM 8111 C C . GLN B 1 478 ? 25.75 0.667 -54.5 1 18.14 478 GLN B C 1
ATOM 8113 O O . GLN B 1 478 ? 25.609 0.723 -53.25 1 18.14 478 GLN B O 1
ATOM 8118 N N . ARG B 1 479 ? 26.797 -0.052 -55.031 1 16.84 479 ARG B N 1
ATOM 8119 C CA . ARG B 1 479 ? 27.875 -0.994 -54.719 1 16.84 479 ARG B CA 1
ATOM 8120 C C . ARG B 1 479 ? 28.875 -0.394 -53.75 1 16.84 479 ARG B C 1
ATOM 8122 O O . ARG B 1 479 ? 29.5 -1.118 -52.969 1 16.84 479 ARG B O 1
ATOM 8129 N N . ASP B 1 480 ? 29.156 0.851 -53.781 1 15.62 480 ASP B N 1
ATOM 8130 C CA . ASP B 1 480 ? 30.594 0.834 -54 1 15.62 480 ASP B CA 1
ATOM 8131 C C . ASP B 1 480 ? 31.328 0.232 -52.812 1 15.62 480 ASP B C 1
ATOM 8133 O O . ASP B 1 480 ? 31.922 -0.845 -52.906 1 15.62 480 ASP B O 1
ATOM 8137 N N . LYS B 1 481 ? 32.312 1.055 -52.438 1 17.02 481 LYS B N 1
ATOM 8138 C CA . LYS B 1 481 ? 33.75 0.758 -52.344 1 17.02 481 LYS B CA 1
ATOM 8139 C C . LYS B 1 481 ? 34.094 0.009 -51.062 1 17.02 481 LYS B C 1
ATOM 8141 O O . LYS B 1 481 ? 34.75 -1.028 -51.094 1 17.02 481 LYS B O 1
ATOM 8146 N N . LYS B 1 482 ? 34.562 0.757 -49.969 1 17.38 482 LYS B N 1
ATOM 8147 C CA . LYS B 1 482 ? 36 0.687 -49.625 1 17.38 482 LYS B CA 1
ATOM 8148 C C . LYS B 1 482 ? 36.219 -0.27 -48.469 1 17.38 482 LYS B C 1
ATOM 8150 O O . LYS B 1 482 ? 35.688 -0.06 -47.375 1 17.38 482 LYS B O 1
ATOM 8155 N N . SER B 1 483 ? 36.375 -1.571 -48.625 1 17.22 483 SER B N 1
ATOM 8156 C CA . SER B 1 483 ? 36.438 -2.717 -47.719 1 17.22 483 SER B CA 1
ATOM 8157 C C . SER B 1 483 ? 37.625 -2.602 -46.75 1 17.22 483 SER B C 1
ATOM 8159 O O . SER B 1 483 ? 37.906 -3.539 -46.031 1 17.22 483 SER B O 1
ATOM 8161 N N . SER B 1 484 ? 38.375 -1.446 -46.562 1 18.83 484 SER B N 1
ATOM 8162 C CA . SER B 1 484 ? 39.719 -1.838 -46.125 1 18.83 484 SER B CA 1
ATOM 8163 C C . SER B 1 484 ? 39.688 -2.559 -44.781 1 18.83 484 SER B C 1
ATOM 8165 O O . SER B 1 484 ? 39.125 -2.059 -43.812 1 18.83 484 SER B O 1
ATOM 8167 N N . HIS B 1 485 ? 39.688 -3.852 -44.875 1 18.31 485 HIS B N 1
ATOM 8168 C CA . HIS B 1 485 ? 39.562 -4.867 -43.812 1 18.31 485 HIS B CA 1
ATOM 8169 C C . HIS B 1 485 ? 40.75 -4.797 -42.875 1 18.31 485 HIS B C 1
ATOM 8171 O O . HIS B 1 485 ? 41.844 -5.25 -43.188 1 18.31 485 HIS B O 1
ATOM 8177 N N . HIS B 1 486 ? 41.062 -3.59 -42.219 1 19.08 486 HIS B N 1
ATOM 8178 C CA . HIS B 1 486 ? 42.25 -3.695 -41.344 1 19.08 486 HIS B CA 1
ATOM 8179 C C . HIS B 1 486 ? 42.094 -4.836 -40.344 1 19.08 486 HIS B C 1
ATOM 8181 O O . HIS B 1 486 ? 41 -5.043 -39.781 1 19.08 486 HIS B O 1
ATOM 8187 N N . ASP B 1 487 ? 42.844 -5.902 -40.469 1 18.2 487 ASP B N 1
ATOM 8188 C CA . ASP B 1 487 ? 43 -7.195 -39.812 1 18.2 487 ASP B CA 1
ATOM 8189 C C . ASP B 1 487 ? 43.281 -7.023 -38.312 1 18.2 487 ASP B C 1
ATOM 8191 O O . ASP B 1 487 ? 43.625 -7.992 -37.656 1 18.2 487 ASP B O 1
ATOM 8195 N N . ALA B 1 488 ? 43.062 -5.871 -37.625 1 19.27 488 ALA B N 1
ATOM 8196 C CA . ALA B 1 488 ? 43.812 -5.883 -36.375 1 19.27 488 ALA B CA 1
ATOM 8197 C C . ALA B 1 488 ? 43.438 -7.086 -35.531 1 19.27 488 ALA B C 1
ATOM 8199 O O . ALA B 1 488 ? 42.25 -7.352 -35.312 1 19.27 488 ALA B O 1
ATOM 8200 N N . ALA B 1 489 ? 44.312 -8.117 -35.312 1 19.83 489 ALA B N 1
ATOM 8201 C CA . ALA B 1 489 ? 44.469 -9.391 -34.625 1 19.83 489 ALA B CA 1
ATOM 8202 C C . ALA B 1 489 ? 44.125 -9.25 -33.156 1 19.83 489 ALA B C 1
ATOM 8204 O O . ALA B 1 489 ? 45 -9.117 -32.312 1 19.83 489 ALA B O 1
ATOM 8205 N N . GLY B 1 490 ? 43.094 -8.438 -32.781 1 19.27 490 GLY B N 1
ATOM 8206 C CA . GLY B 1 490 ? 43.062 -8.25 -31.328 1 19.27 490 GLY B CA 1
ATOM 8207 C C . GLY B 1 490 ? 42.969 -9.555 -30.562 1 19.27 490 GLY B C 1
ATOM 8208 O O . GLY B 1 490 ? 42.219 -10.461 -30.953 1 19.27 490 GLY B O 1
ATOM 8209 N N . THR B 1 491 ? 44.062 -10.125 -29.891 1 20.56 491 THR B N 1
ATOM 8210 C CA . THR B 1 491 ? 44.281 -11.273 -29.016 1 20.56 491 THR B CA 1
ATOM 8211 C C . THR B 1 491 ? 43.25 -11.297 -27.891 1 20.56 491 THR B C 1
ATOM 8213 O O . THR B 1 491 ? 43.094 -10.32 -27.156 1 20.56 491 THR B O 1
ATOM 8216 N N . SER B 1 492 ? 42.094 -11.859 -28.156 1 20.86 492 SER B N 1
ATOM 8217 C CA . SER B 1 492 ? 40.969 -12.078 -27.234 1 20.86 492 SER B CA 1
ATOM 8218 C C . SER B 1 492 ? 41.438 -12.844 -25.984 1 20.86 492 SER B C 1
ATOM 8220 O O . SER B 1 492 ? 41.875 -13.992 -26.094 1 20.86 492 SER B O 1
ATOM 8222 N N . VAL B 1 493 ? 42.25 -12.195 -25.109 1 22.44 493 VAL B N 1
ATOM 8223 C CA . VAL B 1 493 ? 42.531 -12.852 -23.844 1 22.44 493 VAL B CA 1
ATOM 8224 C C . VAL B 1 493 ? 41.25 -13.367 -23.219 1 22.44 493 VAL B C 1
ATOM 8226 O O . VAL B 1 493 ? 40.281 -12.602 -23.016 1 22.44 493 VAL B O 1
ATOM 8229 N N . ASP B 1 494 ? 40.906 -14.578 -23.578 1 22.61 494 ASP B N 1
ATOM 8230 C CA . ASP B 1 494 ? 39.812 -15.383 -23.047 1 22.61 494 ASP B CA 1
ATOM 8231 C C . ASP B 1 494 ? 39.812 -15.375 -21.516 1 22.61 494 ASP B C 1
ATOM 8233 O O . ASP B 1 494 ? 40.75 -15.883 -20.891 1 22.61 494 ASP B O 1
ATOM 8237 N N . PHE B 1 495 ? 39.531 -14.211 -20.875 1 25.39 495 PHE B N 1
ATOM 8238 C CA . PHE B 1 495 ? 39.406 -14.156 -19.422 1 25.39 495 PHE B CA 1
ATOM 8239 C C . PHE B 1 495 ? 38.562 -15.305 -18.906 1 25.39 495 PHE B C 1
ATOM 8241 O O . PHE B 1 495 ? 37.438 -15.5 -19.375 1 25.39 495 PHE B O 1
ATOM 8248 N N . ASP B 1 496 ? 39.188 -16.375 -18.469 1 25.22 496 ASP B N 1
ATOM 8249 C CA . ASP B 1 496 ? 38.656 -17.531 -17.734 1 25.22 496 ASP B CA 1
ATOM 8250 C C . ASP B 1 496 ? 37.75 -17.078 -16.609 1 25.22 496 ASP B C 1
ATOM 8252 O O . ASP B 1 496 ? 38.219 -16.703 -15.531 1 25.22 496 ASP B O 1
ATOM 8256 N N . LYS B 1 497 ? 36.719 -16.422 -16.891 1 30.03 497 LYS B N 1
ATOM 8257 C CA . LYS B 1 497 ? 35.688 -15.758 -16.094 1 30.03 497 LYS B CA 1
ATOM 8258 C C . LYS B 1 497 ? 35 -16.734 -15.141 1 30.03 497 LYS B C 1
ATOM 8260 O O . LYS B 1 497 ? 34.219 -16.328 -14.289 1 30.03 497 LYS B O 1
ATOM 8265 N N . SER B 1 498 ? 35.094 -17.984 -15.562 1 27.97 498 SER B N 1
ATOM 8266 C CA . SER B 1 498 ? 34.188 -18.891 -14.867 1 27.97 498 SER B CA 1
ATOM 8267 C C . SER B 1 498 ? 34.594 -19.094 -13.414 1 27.97 498 SER B C 1
ATOM 8269 O O . SER B 1 498 ? 33.781 -19.453 -12.578 1 27.97 498 SER B O 1
ATOM 8271 N N . ARG B 1 499 ? 35.969 -19.156 -13.227 1 30.7 499 ARG B N 1
ATOM 8272 C CA . ARG B 1 499 ? 36.406 -19.609 -11.906 1 30.7 499 ARG B CA 1
ATOM 8273 C C . ARG B 1 499 ? 36.062 -18.562 -10.844 1 30.7 499 ARG B C 1
ATOM 8275 O O . ARG B 1 499 ? 35.781 -18.922 -9.695 1 30.7 499 ARG B O 1
ATOM 8282 N N . ASP B 1 500 ? 36.219 -17.344 -11.305 1 31.17 500 ASP B N 1
ATOM 8283 C CA . ASP B 1 500 ? 36.219 -16.281 -10.305 1 31.17 500 ASP B CA 1
ATOM 8284 C C . ASP B 1 500 ? 34.781 -16.047 -9.766 1 31.17 500 ASP B C 1
ATOM 8286 O O . ASP B 1 500 ? 34.625 -15.641 -8.617 1 31.17 500 ASP B O 1
ATOM 8290 N N . ILE B 1 501 ? 33.875 -16.453 -10.594 1 30.58 501 ILE B N 1
ATOM 8291 C CA . ILE B 1 501 ? 32.531 -16.141 -10.125 1 30.58 501 ILE B CA 1
ATOM 8292 C C . ILE B 1 501 ? 32.125 -17.125 -9.023 1 30.58 501 ILE B C 1
ATOM 8294 O O . ILE B 1 501 ? 31.516 -16.719 -8.031 1 30.58 501 ILE B O 1
ATOM 8298 N N . ALA B 1 502 ? 32.594 -18.422 -9.211 1 31.66 502 ALA B N 1
ATOM 8299 C CA . ALA B 1 502 ? 32.25 -19.375 -8.164 1 31.66 502 ALA B CA 1
ATOM 8300 C C . ALA B 1 502 ? 32.938 -19.016 -6.844 1 31.66 502 ALA B C 1
ATOM 8302 O O . ALA B 1 502 ? 32.312 -19.094 -5.777 1 31.66 502 ALA B O 1
ATOM 8303 N N . GLU B 1 503 ? 34.219 -18.609 -6.965 1 32.5 503 GLU B N 1
ATOM 8304 C CA . GLU B 1 503 ? 34.969 -18.266 -5.75 1 32.5 503 GLU B CA 1
ATOM 8305 C C . GLU B 1 503 ? 34.375 -17.031 -5.086 1 32.5 503 GLU B C 1
ATOM 8307 O O . GLU B 1 503 ? 34.219 -16.984 -3.863 1 32.5 503 GLU B O 1
ATOM 8312 N N . MET B 1 504 ? 34 -16.125 -5.934 1 33.09 504 MET B N 1
ATOM 8313 C CA . MET B 1 504 ? 33.438 -14.922 -5.332 1 33.09 504 MET B CA 1
ATOM 8314 C C . MET B 1 504 ? 32.094 -15.211 -4.672 1 33.09 504 MET B C 1
ATOM 8316 O O . MET B 1 504 ? 31.797 -14.68 -3.6 1 33.09 504 MET B O 1
ATOM 8320 N N . ALA B 1 505 ? 31.328 -16.094 -5.297 1 33.44 505 ALA B N 1
ATOM 8321 C CA . ALA B 1 505 ? 30.078 -16.5 -4.66 1 33.44 505 ALA B CA 1
ATOM 8322 C C . ALA B 1 505 ? 30.344 -17.266 -3.365 1 33.44 505 ALA B C 1
ATOM 8324 O O . ALA B 1 505 ? 29.625 -17.094 -2.375 1 33.44 505 ALA B O 1
ATOM 8325 N N . TYR B 1 506 ? 31.438 -18.078 -3.361 1 34.44 506 TYR B N 1
ATOM 8326 C CA . TYR B 1 506 ? 31.859 -18.719 -2.123 1 34.44 506 TYR B CA 1
ATOM 8327 C C . TYR B 1 506 ? 32.25 -17.688 -1.08 1 34.44 506 TYR B C 1
ATOM 8329 O O . TYR B 1 506 ? 31.859 -17.781 0.084 1 34.44 506 TYR B O 1
ATOM 8337 N N . ILE B 1 507 ? 33.062 -16.703 -1.504 1 35.69 507 ILE B N 1
ATOM 8338 C CA . ILE B 1 507 ? 33.469 -15.68 -0.554 1 35.69 507 ILE B CA 1
ATOM 8339 C C . ILE B 1 507 ? 32.25 -14.914 -0.038 1 35.69 507 ILE B C 1
ATOM 8341 O O . ILE B 1 507 ? 32.125 -14.68 1.166 1 35.69 507 ILE B O 1
ATOM 8345 N N . LEU B 1 508 ? 31.438 -14.609 -0.966 1 34 508 LEU B N 1
ATOM 8346 C CA . LEU B 1 508 ? 30.266 -13.867 -0.493 1 34 508 LEU B CA 1
ATOM 8347 C C . LEU B 1 508 ? 29.406 -14.734 0.422 1 34 508 LEU B C 1
ATOM 8349 O O . LEU B 1 508 ? 28.906 -14.266 1.445 1 34 508 LEU B O 1
ATOM 8353 N N . ARG B 1 509 ? 29.266 -16.016 0.101 1 31.72 509 ARG B N 1
ATOM 8354 C CA . ARG B 1 509 ? 28.547 -16.922 1.002 1 31.72 509 ARG B CA 1
ATOM 8355 C C . ARG B 1 509 ? 29.266 -17.031 2.342 1 31.72 509 ARG B C 1
ATOM 8357 O O . ARG B 1 509 ? 28.641 -17.047 3.396 1 31.72 509 ARG B O 1
ATOM 8364 N N . ASN B 1 510 ? 30.578 -17.281 2.232 1 32.22 510 ASN B N 1
ATOM 8365 C CA . ASN B 1 510 ? 31.328 -17.375 3.482 1 32.22 510 ASN B CA 1
ATOM 8366 C C . ASN B 1 510 ? 31.297 -16.062 4.258 1 32.22 510 ASN B C 1
ATOM 8368 O O . ASN B 1 510 ? 31.344 -16.062 5.488 1 32.22 510 ASN B O 1
ATOM 8372 N N . VAL B 1 511 ? 31.453 -14.977 3.449 1 31.36 511 VAL B N 1
ATOM 8373 C CA . VAL B 1 511 ? 31.391 -13.727 4.199 1 31.36 511 VAL B CA 1
ATOM 8374 C C . VAL B 1 511 ? 30.016 -13.594 4.859 1 31.36 511 VAL B C 1
ATOM 8376 O O . VAL B 1 511 ? 29.922 -13.18 6.016 1 31.36 511 VAL B O 1
ATOM 8379 N N . ILE B 1 512 ? 28.984 -13.945 4.031 1 30.62 512 ILE B N 1
ATOM 8380 C CA . ILE B 1 512 ? 27.656 -13.789 4.625 1 30.62 512 ILE B CA 1
ATOM 8381 C C . ILE B 1 512 ? 27.453 -14.852 5.707 1 30.62 512 ILE B C 1
ATOM 8383 O O . ILE B 1 512 ? 26.844 -14.578 6.742 1 30.62 512 ILE B O 1
ATOM 8387 N N . ARG B 1 513 ? 27.875 -16.156 5.371 1 28.62 513 ARG B N 1
ATOM 8388 C CA . ARG B 1 513 ? 27.672 -17.141 6.43 1 28.62 513 ARG B CA 1
ATOM 8389 C C . ARG B 1 513 ? 28.328 -16.688 7.73 1 28.62 513 ARG B C 1
ATOM 8391 O O . ARG B 1 513 ? 27.812 -16.938 8.82 1 28.62 513 ARG B O 1
ATOM 8398 N N . HIS B 1 514 ? 29.609 -16.297 7.516 1 29.25 514 HIS B N 1
ATOM 8399 C CA . HIS B 1 514 ? 30.344 -16.141 8.758 1 29.25 514 HIS B CA 1
ATOM 8400 C C . HIS B 1 514 ? 29.875 -14.906 9.531 1 29.25 514 HIS B C 1
ATOM 8402 O O . HIS B 1 514 ? 30.375 -14.617 10.617 1 29.25 514 HIS B O 1
ATOM 8408 N N . THR B 1 515 ? 29.391 -13.984 8.664 1 26.28 515 THR B N 1
ATOM 8409 C CA . THR B 1 515 ? 29.141 -12.836 9.516 1 26.28 515 THR B CA 1
ATOM 8410 C C . THR B 1 515 ? 27.969 -13.109 10.469 1 26.28 515 THR B C 1
ATOM 8412 O O . THR B 1 515 ? 27.391 -12.18 11.023 1 26.28 515 THR B O 1
ATOM 8415 N N . VAL B 1 516 ? 27.328 -14.297 10.281 1 23.55 516 VAL B N 1
ATOM 8416 C CA . VAL B 1 516 ? 26.406 -14.562 11.367 1 23.55 516 VAL B CA 1
ATOM 8417 C C . VAL B 1 516 ? 27.109 -14.375 12.711 1 23.55 516 VAL B C 1
ATOM 8419 O O . VAL B 1 516 ? 28.109 -15.031 12.992 1 23.55 516 VAL B O 1
ATOM 8422 N N . VAL B 1 517 ? 27 -13.148 13.156 1 22.97 517 VAL B N 1
ATOM 8423 C CA . VAL B 1 517 ? 27.531 -12.758 14.461 1 22.97 517 VAL B CA 1
ATOM 8424 C C . VAL B 1 517 ? 27.234 -13.852 15.484 1 22.97 517 VAL B C 1
ATOM 8426 O O . VAL B 1 517 ? 26.078 -14.188 15.727 1 22.97 517 VAL B O 1
ATOM 8429 N N . GLU B 1 518 ? 27.922 -15.016 15.383 1 21.59 518 GLU B N 1
ATOM 8430 C CA . GLU B 1 518 ? 27.938 -15.992 16.469 1 21.59 518 GLU B CA 1
ATOM 8431 C C . GLU B 1 518 ? 27.891 -15.312 17.828 1 21.59 518 GLU B C 1
ATOM 8433 O O . GLU B 1 518 ? 28.719 -14.453 18.125 1 21.59 518 GLU B O 1
ATOM 8438 N N . SER B 1 519 ? 26.609 -14.938 18.188 1 20.16 519 SER B N 1
ATOM 8439 C CA . SER B 1 519 ? 26.578 -14.531 19.594 1 20.16 519 SER B CA 1
ATOM 8440 C C . SER B 1 519 ? 27.484 -15.414 20.438 1 20.16 519 SER B C 1
ATOM 8442 O O . SER B 1 519 ? 27.484 -16.641 20.297 1 20.16 519 SER B O 1
ATOM 8444 N N . PRO B 1 520 ? 28.609 -14.859 20.781 1 22.17 520 PRO B N 1
ATOM 8445 C CA . PRO B 1 520 ? 29.609 -15.57 21.594 1 22.17 520 PRO B CA 1
ATOM 8446 C C . PRO B 1 520 ? 28.969 -16.391 22.703 1 22.17 520 PRO B C 1
ATOM 8448 O O . PRO B 1 520 ? 28.141 -15.891 23.453 1 22.17 520 PRO B O 1
ATOM 8451 N N . MET B 1 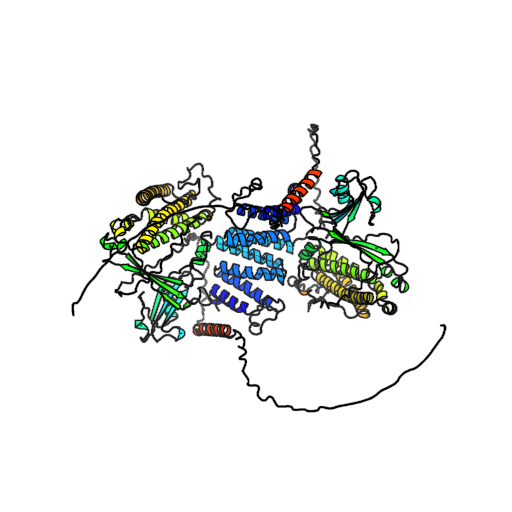521 ? 28.375 -17.562 22.344 1 19.91 521 MET B N 1
ATOM 8452 C CA . MET B 1 521 ? 28.062 -18.531 23.375 1 19.91 521 MET B CA 1
ATOM 8453 C C . MET B 1 521 ? 29.141 -18.531 24.469 1 19.91 521 MET B C 1
ATOM 8455 O O . MET B 1 521 ? 30.328 -18.578 24.156 1 19.91 521 MET B O 1
ATOM 8459 N N . ASP B 1 522 ? 28.75 -17.812 25.547 1 20.23 522 ASP B N 1
ATOM 8460 C CA . ASP B 1 522 ? 29.484 -17.703 26.797 1 20.23 522 ASP B CA 1
ATOM 8461 C C . ASP B 1 522 ? 30.047 -19.062 27.219 1 20.23 522 ASP B C 1
ATOM 8463 O O . ASP B 1 522 ? 29.297 -19.969 27.562 1 20.23 522 ASP B O 1
ATOM 8467 N N . ASP B 1 523 ? 30.75 -19.625 26.297 1 19.45 523 ASP B N 1
ATOM 8468 C CA . ASP B 1 523 ? 31.484 -20.828 26.672 1 19.45 523 ASP B CA 1
ATOM 8469 C C . ASP B 1 523 ? 32.156 -20.656 28.031 1 19.45 523 ASP B C 1
ATOM 8471 O O . ASP B 1 523 ? 33.125 -19.875 28.156 1 19.45 523 ASP B O 1
ATOM 8475 N N . SER B 1 524 ? 31.188 -20.578 29 1 20.59 524 SER B N 1
ATOM 8476 C CA . SER B 1 524 ? 31.625 -20.625 30.391 1 20.59 524 SER B CA 1
ATOM 8477 C C . SER B 1 524 ? 32.656 -21.734 30.609 1 20.59 524 SER B C 1
ATOM 8479 O O . SER B 1 524 ? 32.312 -22.922 30.469 1 20.59 524 SER B O 1
ATOM 8481 N N . THR B 1 525 ? 33.812 -21.438 30.094 1 18.59 525 THR B N 1
ATOM 8482 C CA . THR B 1 525 ? 35.031 -22.234 30.312 1 18.59 525 THR B CA 1
ATOM 8483 C C . THR B 1 525 ? 35.125 -22.688 31.766 1 18.59 525 THR B C 1
ATOM 8485 O O . THR B 1 525 ? 35.031 -21.875 32.688 1 18.59 525 THR B O 1
ATOM 8488 N N . GLU B 1 526 ? 34.719 -23.922 32 1 19.95 526 GLU B N 1
ATOM 8489 C CA . GLU B 1 526 ? 34.906 -24.656 33.25 1 19.95 526 GLU B CA 1
ATOM 8490 C C . GLU B 1 526 ? 36.344 -24.656 33.688 1 19.95 526 GLU B C 1
ATOM 8492 O O . GLU B 1 526 ? 36.719 -25.328 34.656 1 19.95 526 GLU B O 1
ATOM 8497 N N . THR B 1 527 ? 37 -23.516 33.531 1 17.22 527 THR B N 1
ATOM 8498 C CA . THR B 1 527 ? 38.406 -23.781 33.781 1 17.22 527 THR B CA 1
ATOM 8499 C C . THR B 1 527 ? 38.594 -24.469 35.156 1 17.22 527 THR B C 1
ATOM 8501 O O . THR B 1 527 ? 38.094 -23.969 36.156 1 17.22 527 THR B O 1
ATOM 8504 N N . GLU B 1 528 ? 38.875 -25.719 35.156 1 18.09 528 GLU B N 1
ATOM 8505 C CA . GLU B 1 528 ? 39.25 -26.609 36.25 1 18.09 528 GLU B CA 1
ATOM 8506 C C . GLU B 1 528 ? 40.531 -26.125 36.938 1 18.09 528 GLU B C 1
ATOM 8508 O O . GLU B 1 528 ? 41.031 -26.781 37.844 1 18.09 528 GLU B O 1
ATOM 8513 N N . GLY B 1 529 ? 41.031 -24.969 36.781 1 16.16 529 GLY B N 1
ATOM 8514 C CA . GLY B 1 529 ? 42.406 -25.078 37.156 1 16.16 529 GLY B CA 1
ATOM 8515 C C . GLY B 1 529 ? 42.625 -25.688 38.531 1 16.16 529 GLY B C 1
ATOM 8516 O O . GLY B 1 529 ? 41.719 -25.734 39.344 1 16.16 529 GLY B O 1
ATOM 8517 N N . ASP B 1 530 ? 43.875 -26.109 38.844 1 17.28 530 ASP B N 1
ATOM 8518 C CA . ASP B 1 530 ? 44.656 -27.062 39.625 1 17.28 530 ASP B CA 1
ATOM 8519 C C . ASP B 1 530 ? 44.625 -26.719 41.094 1 17.28 530 ASP B C 1
ATOM 8521 O O . ASP B 1 530 ? 44.125 -27.516 41.906 1 17.28 530 ASP B O 1
ATOM 8525 N N . SER B 1 531 ? 45.812 -26.266 41.656 1 16.69 531 SER B N 1
ATOM 8526 C CA . SER B 1 531 ? 46.812 -26.828 42.562 1 16.69 531 SER B CA 1
ATOM 8527 C C . SER B 1 531 ? 46.531 -26.391 44 1 16.69 531 SER B C 1
ATOM 8529 O O . SER B 1 531 ? 45.75 -25.453 44.25 1 16.69 531 SER B O 1
ATOM 8531 N N . SER B 1 532 ? 47.625 -26.625 44.969 1 16.17 532 SER B N 1
ATOM 8532 C CA . SER B 1 532 ? 48 -27.031 46.312 1 16.17 532 SER B CA 1
ATOM 8533 C C . SER B 1 532 ? 48 -25.859 47.281 1 16.17 532 SER B C 1
ATOM 8535 O O . SER B 1 532 ? 47.531 -25.969 48.406 1 16.17 532 SER B O 1
ATOM 8537 N N . GLU B 1 533 ? 48.812 -24.781 47.156 1 15.82 533 GLU B N 1
ATOM 8538 C CA . GLU B 1 533 ? 49.781 -24.656 48.25 1 15.82 533 GLU B CA 1
ATOM 8539 C C . GLU B 1 533 ? 49.156 -23.969 49.469 1 15.82 533 GLU B C 1
ATOM 8541 O O . GLU B 1 533 ? 48.219 -23.188 49.312 1 15.82 533 GLU B O 1
ATOM 8546 N N . ASP B 1 534 ? 49.625 -24.328 50.75 1 15.97 534 ASP B N 1
ATOM 8547 C CA . ASP B 1 534 ? 49.469 -24.281 52.188 1 15.97 534 ASP B CA 1
ATOM 8548 C C . ASP B 1 534 ? 49.719 -22.859 52.719 1 15.97 534 ASP B C 1
ATOM 8550 O O . ASP B 1 534 ? 49.469 -22.594 53.906 1 15.97 534 ASP B O 1
ATOM 8554 N N . ILE B 1 535 ? 49.938 -21.766 52.031 1 15.62 535 ILE B N 1
ATOM 8555 C CA . ILE B 1 535 ? 50.906 -21.062 52.812 1 15.62 535 ILE B CA 1
ATOM 8556 C C . ILE B 1 535 ? 50.281 -20.578 54.125 1 15.62 535 ILE B C 1
ATOM 8558 O O . ILE B 1 535 ? 49.125 -20.141 54.125 1 15.62 535 ILE B O 1
ATOM 8562 N N . ASP B 1 536 ? 51.125 -20.609 55.281 1 14.95 536 ASP B N 1
ATOM 8563 C CA . ASP B 1 536 ? 51.344 -20.547 56.719 1 14.95 536 ASP B CA 1
ATOM 8564 C C . ASP B 1 536 ? 51.156 -19.125 57.25 1 14.95 536 ASP B C 1
ATOM 8566 O O . ASP B 1 536 ? 50.906 -18.922 58.438 1 14.95 536 ASP B O 1
ATOM 8570 N N . ILE B 1 537 ? 51.312 -18.047 56.469 1 15.13 537 ILE B N 1
ATOM 8571 C CA . ILE B 1 537 ? 52.156 -17.172 57.312 1 15.13 537 ILE B CA 1
ATOM 8572 C C . ILE B 1 537 ? 51.375 -16.688 58.5 1 15.13 537 ILE B C 1
ATOM 8574 O O . ILE B 1 537 ? 50.188 -16.391 58.406 1 15.13 537 ILE B O 1
ATOM 8578 N N . GLU B 1 538 ? 52.125 -16.406 59.656 1 14.68 538 GLU B N 1
ATOM 8579 C CA . GLU B 1 538 ? 52.312 -16.203 61.094 1 14.68 538 GLU B CA 1
ATOM 8580 C C . GLU B 1 538 ? 51.75 -14.867 61.531 1 14.68 538 GLU B C 1
ATOM 8582 O O . GLU B 1 538 ? 51 -14.805 62.5 1 14.68 538 GLU B O 1
ATOM 8587 N N . ASP B 1 539 ? 52.531 -13.75 61.406 1 14.09 539 ASP B N 1
ATOM 8588 C CA . ASP B 1 539 ? 53.125 -13.195 62.594 1 14.09 539 ASP B CA 1
ATOM 8589 C C . ASP B 1 539 ? 52.125 -12.266 63.312 1 14.09 539 ASP B C 1
ATOM 8591 O O . ASP B 1 539 ? 51.031 -12.031 62.812 1 14.09 539 ASP B O 1
ATOM 8595 N N . ALA B 1 540 ? 52.656 -10.969 63.562 1 14.27 540 ALA B N 1
ATOM 8596 C CA . ALA B 1 540 ? 53.281 -10.43 64.75 1 14.27 540 ALA B CA 1
ATOM 8597 C C . ALA B 1 540 ? 52.312 -9.5 65.5 1 14.27 540 ALA B C 1
ATOM 8599 O O . ALA B 1 540 ? 52.062 -9.664 66.688 1 14.27 540 ALA B O 1
ATOM 8600 N N . GLU B 1 541 ? 52.594 -8.133 65.438 1 14.06 541 GLU B N 1
ATOM 8601 C CA . GLU B 1 541 ? 53.094 -7.461 66.688 1 14.06 541 GLU B CA 1
ATOM 8602 C C . GLU B 1 541 ? 51.969 -6.758 67.438 1 14.06 541 GLU B C 1
ATOM 8604 O O . GLU B 1 541 ? 50.875 -6.594 66.875 1 14.06 541 GLU B O 1
ATOM 8609 N N . ASP B 1 542 ? 52.219 -5.508 67.812 1 13.99 542 ASP B N 1
ATOM 8610 C CA . ASP B 1 542 ? 52.531 -4.949 69.125 1 13.99 542 ASP B CA 1
ATOM 8611 C C . ASP B 1 542 ? 51.312 -4.281 69.75 1 13.99 542 ASP B C 1
ATOM 8613 O O . ASP B 1 542 ? 50.312 -4.023 69.062 1 13.99 542 ASP B O 1
ATOM 8617 N N . ALA B 1 543 ? 51.531 -3.018 70.375 1 14.39 543 ALA B N 1
ATOM 8618 C CA . ALA B 1 543 ? 51.812 -2.539 71.75 1 14.39 543 ALA B CA 1
ATOM 8619 C C . ALA B 1 543 ? 50.688 -1.692 72.25 1 14.39 543 ALA B C 1
ATOM 8621 O O . ALA B 1 543 ? 50.188 -1.928 73.375 1 14.39 543 ALA B O 1
ATOM 8622 N N . ASN B 1 544 ? 50.75 -0.325 72.312 1 14.09 544 ASN B N 1
ATOM 8623 C CA . ASN B 1 544 ? 50.906 0.355 73.625 1 14.09 544 ASN B CA 1
ATOM 8624 C C . ASN B 1 544 ? 49.562 0.844 74.125 1 14.09 544 ASN B C 1
ATOM 8626 O O . ASN B 1 544 ? 48.594 0.953 73.375 1 14.09 544 ASN B O 1
ATOM 8630 N N . GLY B 1 545 ? 49.5 1.817 75.125 1 14.03 545 GLY B N 1
ATOM 8631 C CA . GLY B 1 545 ? 49.312 2.111 76.562 1 14.03 545 GLY B CA 1
ATOM 8632 C C . GLY B 1 545 ? 48.031 2.898 76.812 1 14.03 545 GLY B C 1
ATOM 8633 O O . GLY B 1 545 ? 47.219 2.502 77.625 1 14.03 545 GLY B O 1
ATOM 8634 N N . SER B 1 546 ? 47.906 4.254 76.688 1 14.05 546 SER B N 1
ATOM 8635 C CA . SER B 1 546 ? 47.938 5.047 77.938 1 14.05 546 SER B CA 1
ATOM 8636 C C . SER B 1 546 ? 46.531 5.434 78.375 1 14.05 546 SER B C 1
ATOM 8638 O O . SER B 1 546 ? 46.156 5.195 79.5 1 14.05 546 SER B O 1
ATOM 8640 N N . VAL B 1 547 ? 46 6.77 78.25 1 14.66 547 VAL B N 1
ATOM 8641 C CA . VAL B 1 547 ? 46 7.684 79.375 1 14.66 547 VAL B CA 1
ATOM 8642 C C . VAL B 1 547 ? 44.594 7.738 80 1 14.66 547 VAL B C 1
ATOM 8644 O O . VAL B 1 547 ? 43.625 7.383 79.375 1 14.66 547 VAL B O 1
ATOM 8647 N N . SER B 1 548 ? 44.188 8.875 80.875 1 13.98 548 SER B N 1
ATOM 8648 C CA . SER B 1 548 ? 43.969 9.289 82.25 1 13.98 548 SER B CA 1
ATOM 8649 C C . SER B 1 548 ? 42.5 9.703 82.5 1 13.98 548 SER B C 1
ATOM 8651 O O . SER B 1 548 ? 41.875 9.25 83.438 1 13.98 548 SER B O 1
ATOM 8653 N N . THR B 1 549 ? 41.875 10.891 82 1 14.62 549 THR B N 1
ATOM 8654 C CA . THR B 1 549 ? 41.625 11.914 83 1 14.62 549 THR B CA 1
ATOM 8655 C C . THR B 1 549 ? 40.25 11.766 83.625 1 14.62 549 THR B C 1
ATOM 8657 O O . THR B 1 549 ? 39.312 11.359 82.938 1 14.62 549 THR B O 1
ATOM 8660 N N . ALA B 1 550 ? 39.938 12.141 85.062 1 14.55 550 ALA B N 1
ATOM 8661 C CA . ALA B 1 550 ? 39.25 12.078 86.375 1 14.55 550 ALA B CA 1
ATOM 8662 C C . ALA B 1 550 ? 38.062 13.023 86.375 1 14.55 550 ALA B C 1
ATOM 8664 O O . ALA B 1 550 ? 37.094 12.773 87.125 1 14.55 550 ALA B O 1
ATOM 8665 N N . LEU B 1 551 ? 38 14.234 85.875 1 15.02 551 LEU B N 1
ATOM 8666 C CA . LEU B 1 551 ? 37.719 15.203 86.938 1 15.02 551 LEU B CA 1
ATOM 8667 C C . LEU B 1 551 ? 36.281 15.078 87.375 1 15.02 551 LEU B C 1
ATOM 8669 O O . LEU B 1 551 ? 35.438 14.516 86.688 1 15.02 551 LEU B O 1
ATOM 8673 N N . GLU B 1 552 ? 35.656 16.141 88.125 1 15.24 552 GLU B N 1
ATOM 8674 C CA . GLU B 1 552 ? 35.281 16.562 89.438 1 15.24 552 GLU B CA 1
ATOM 8675 C C . GLU B 1 552 ? 33.75 16.672 89.562 1 15.24 552 GLU B C 1
ATOM 8677 O O . GLU B 1 552 ? 33.156 16.047 90.5 1 15.24 552 GLU B O 1
ATOM 8682 N N . PRO B 1 553 ? 33.156 17.906 89.812 1 16.41 553 PRO B N 1
ATOM 8683 C CA . PRO B 1 553 ? 32.75 18.359 91.188 1 16.41 553 PRO B CA 1
ATOM 8684 C C . PRO B 1 553 ? 31.266 18.141 91.438 1 16.41 553 PRO B C 1
ATOM 8686 O O . PRO B 1 553 ? 30.516 17.766 90.562 1 16.41 553 PRO B O 1
ATOM 8689 N N . ASP B 1 554 ? 30.531 19.172 92 1 16.56 554 ASP B N 1
ATOM 8690 C CA . ASP B 1 554 ? 29.922 19.625 93.25 1 16.56 554 ASP B CA 1
ATOM 8691 C C . ASP B 1 554 ? 28.391 19.656 93.188 1 16.56 554 ASP B C 1
ATOM 8693 O O . ASP B 1 554 ? 27.719 18.922 93.875 1 16.56 554 ASP B O 1
ATOM 8697 N N . ASP B 1 555 ? 27.578 20.844 93.25 1 16.19 555 ASP B N 1
ATOM 8698 C CA . ASP B 1 555 ? 26.953 21.609 94.312 1 16.19 555 ASP B CA 1
ATOM 8699 C C . ASP B 1 555 ? 25.438 21.531 94.25 1 16.19 555 ASP B C 1
ATOM 8701 O O . ASP B 1 555 ? 24.766 21.266 95.25 1 16.19 555 ASP B O 1
ATOM 8705 N N . PRO B 1 556 ? 24.234 22.312 93.938 1 20.05 556 PRO B N 1
ATOM 8706 C CA . PRO B 1 556 ? 23.719 23.016 95.125 1 20.05 556 PRO B CA 1
ATOM 8707 C C . PRO B 1 556 ? 22.797 22.141 96 1 20.05 556 PRO B C 1
ATOM 8709 O O . PRO B 1 556 ? 22.375 21.062 95.562 1 20.05 556 PRO B O 1
ATOM 8712 N N . GLY B 1 557 ? 22.438 22.5 97.562 1 16.81 557 GLY B N 1
ATOM 8713 C CA . GLY B 1 557 ? 21.594 23.062 98.625 1 16.81 557 GLY B CA 1
ATOM 8714 C C . GLY B 1 557 ? 20.312 23.688 98.062 1 16.81 557 GLY B C 1
ATOM 8715 O O . GLY B 1 557 ? 19.359 23.906 98.812 1 16.81 557 GLY B O 1
ATOM 8716 N N . LEU B 1 558 ? 20.156 24.797 97.438 1 19.89 558 LEU B N 1
ATOM 8717 C CA . LEU B 1 558 ? 19.062 25.75 97.562 1 19.89 558 LEU B CA 1
ATOM 8718 C C . LEU B 1 558 ? 17.734 25.109 97.188 1 19.89 558 LEU B C 1
ATOM 8720 O O . LEU B 1 558 ? 17.688 24.266 96.25 1 19.89 558 LEU B O 1
ATOM 8724 N N . THR B 1 559 ? 16.469 25.562 97.875 1 20.81 559 THR B N 1
ATOM 8725 C CA . THR B 1 559 ? 15.234 25.078 98.5 1 20.81 559 THR B CA 1
ATOM 8726 C C . THR B 1 559 ? 14.281 24.531 97.438 1 20.81 559 THR B C 1
ATOM 8728 O O . THR B 1 559 ? 14.234 25.031 96.312 1 20.81 559 THR B O 1
#

Foldseek 3Di:
DCVVVVNLLLVLQVLVLVLVVFDQPDQAAADDPVCVVVQVPPGHSNVSSVVSLVSSLVSCVSVVVLVVSLVSLVVCQCCCVPPVVPVPVVVVSVVVNVVSVVCLQAPDDFAWWKKKKAKAADPDPPVRQGFIKIFTHDTPDDPVNVVVVVCVVVPQEAEDPAPDDDNVRSHPHGIYMYIDTWAFDADPPDDDPLDALSNVVVRRHFQGFKIKFKFKFFACPDPQCVLPNAPLQGIKIKMKMWGFDGTPPYSHRMTTTDDIDIDDIHGSLRVLLVVLVVLLVVLLSLLSCLLSPVVVSLVVNLVSLCCLLVCCVRVRVNNCVSCVDPSNVVVPDPVSVVSSVSSLQSVLASLQSSQSSLLSSLLCVVSDDLVSSVVSVVSSVVVQVVSCVRRNHHDHQDDPPGHSHHDDVPCPPNPPDPPSVSRNPPPPPPPPPPPDPPPDDDDDDDDTDGHTPPPPDPDPPPPPPPPPPDPDDDPPPDPDDPDDPDPPPPPPPPPPPPVVVVVVVVCVCCVSVVVPVPPPPCPVPPPPPDDPDDPDDDDDDDDDDDDDDDDDDDDDDDD/DCVVVVNLLLVLQVLVLVLVVFDQPDQAAADDPVCPVVQVPPGHSNVSSVVSLVSSLVSCVSVVVLVVSLVSLVVCQCCCVPPVVPVPVVVVSVVVNVVSVVCLQAPDDFAWWKKKKAKAADPDPPVRQGFIKIFTHDTPDDPVNVVVVVCVVVPQEAEDPDPDDDNVRSHPHGIYMYIDTWAFDADPPDDDPLDALSNVVVRRHFQGFKIKWKFKFFDCPDPQCVLPNFPLQGIKIKMKMWGFDGTPPYSHRMTTTDDIDIDDIHGSLRVLLVVLVVLLVVLLSLLSCLLSPVVVSLVVNLVSLCCLLVCVPRVRVNNCVSCVDPSNVVVPDPVSVVSSVSSLQSVLASLQSSQSSLLSSLLCVVSDDQVSSVVSVVSSVVVQVVSCVRRNHHDHQDPPPGHSHHDDVPCPPNPRDPPSVSRSPPPPPPPPPPPDPPPPPDDDDDDTDGHTPPPPDPGPDPPPPPPPPDPDDDDDPPDDDDPPPPPPPPPPPPPPVPPVVVVVVVVVCCVSVVVPVPPPPCPVPPPPDDDDDDDDDDDDDDDDDDDDDDDDDDDDPDD

Organism: Panagrellus redivivus (NCBI:txid6233)

Nearest PDB structures (foldseek):
  3b13-assembly1_C  TM=9.116E-01  e=9.949E-28  Homo sapiens
  2yin-assembly1_B  TM=9.139E-01  e=1.157E-27  Homo sapiens
  7dpa-assembly1_D  TM=8.914E-01  e=1.215E-23  Homo sapiens
  8zj2-assembly1_B  TM=8.813E-01  e=2.140E-22  Homo sapiens
  6tgc-assembly1_D  TM=9.141E-01  e=1.662E-18  Homo sapiens

pLDDT: mean 71.89, std 30.98, range [13.68, 98.69]

Secondary structure (DSSP, 8-state):
-TTTTT-HHHHHHHHHHHHTTS--S-TTPPPPGGGGGG-TT-SSHHHHHHHHHHHHHHHHHHTT-HHHHHHHHHHHHHIIIIIS--HHHHHHHHHHHHHHHHHHHH----PEEEEEEEEESSSS-TTTTT-EEEEEEEET--HHHHHHHHHHHTTT-EEE--SS--GGGTTSSS-EEEEEEEEEE--TTS--TTS-HHHHHHHHHSSEEEEEEEEEEE-SSSHHHHH---HHHHEEEEEEEEEEEEEESSSSSEEEEEEEE-PPPBPHHHHHHHHHHHHHHHHHHHHHHHHTT-GGGHHHHHHHHHHHHH--TT-GGGGGGGGGSHHHHHH--HHHHHHHHHHHHHHHHHHHHHHHHHHHHHT-GGGS-HHHHHHHHHHHHHHHHHHHHHH-PPP--PPTT--SSPPPTT------TT--GGG--------------------------------------------------------------------------HHHHHHHHHHHHHHHHHTS-------------------------------------------/-TTTTT-HHHHHHHHHHHHTTS--S-TTPPPPGGGGGG-TT-SSHHHHHHHHHHHHHHHHHHTT-HHHHHHHHHHHHHIIIIIS--HHHHHHHHHHHHHHHHHHHH----PEEEEEEEEESSSS-TTTTT-EEEEEEEET--HHHHHHHHHHHTTT-EEE--SS--GGGTTSSS-EEEEEEEEEE--TTS--TTS-HHHHHHHHHSSEEEEEEEEEEE-SSSHHHHH---HHHHEEEEEEEEEEEEEESSSSSEEEEEEEE-PPPBPHHHHHHHHHHHHHHHHHHHHHHHHTT-GGGHHHHHHHHHHHHH--TT-GGGGGGGGGSHHHHHH--HHHHHHHHHHHHHHHHHHHHHHHHHHHHHT-GGGS-HHHHHHHHHHHHHHHHHHHHHH-PPP--PPTT--SSPPPTT------TT--GGG--------------------------------------------------------------------------HHHHHHHHHHHHHHHHHTS-------------------------------------------